Protein AF-0000000084517868 (afdb_homodimer)

Foldseek 3Di:
DQPDLQQAAEEEEEEELAFADDPCPLLLVLLLVLLLVLQLQLLLLLLLQPVVLLRYWYKYWYHALVDIDIDTQPNPDVPVFFFSSVNVRSVCSNVVSPPNPPDPPPDPPVNSPLRCQRVLVVVLVVQVPGHQAYEYEYEDQHADPVSCCVNCLPVPDDHLNAAYEYEYEDQPAPAWDWFDSDSRYIYIYGHSDSVRSNVRSCVRPCCPSPVLDDQKAWAWEADPPDIAIKMWGFPDCPPVSVDDPLPQQQPPDPPPPPDDCPPFPRNNSPNPVLVQVCLRVVGVVDDHWYWYWDDKAAPPPDDCVQWDDIKIWMDFPQVPVPPGPPDRDPNSVVNRVVVVVVCVVRARIKIKIKTACRHDHDRPNVPDRIWIWIWYADPVGIIMITTGHDPVPDDDDDDDDDDPPPDPDPPCPPCPCPVVVVVVVVVVCVVVVVVCPDPVHDPVVVPDPPSSVVSSRPGPCVVPPPPPPPPPVVD/DQPDLQQAAEEEEEEELAAADDPCVLLLVLLLVLLLVLQLQLLLLLLLQPVVLLRYWYKYWYHALPDIDIDTDPSPDCVVQFFSSVVVRSVCSNVVSPDNPPDPPPDDPVVSPLVVQRVLVVVLVVQVPGHQAYEYEYEDQHDDPVSCCVSCLPVPDDHLNAAYEYEYEDQPAPAWDWFDSDSRYIYIYGHSDSVRSNVRSCVRPCCPSPVLDDQKAWAWEADPPDIAIKMWGWPDCPPVSVPPQQPQLQAPDPPPPPDDCPPFPRPRNNNPPLVAPVLRVVRVVDDHWYWYWDDKAAPPPDDCVFWDDIKIWMDFDQVPVPPGPPDRDPNSVVNRVVVVVVCVVRARIKTKIKTACRHDHDRPNVPDRIWIWIWYADPVGIIMITTGHDPVPDDDDDDDDDDPPPDPDPPCPDVPVPVVVVVVVVVVCVVVVVVCPDPVHDPVVVPDPPSSVVSSRPRPCVVPRPPPPPPPVVD

Sequence (950 aa):
MMPTEHDVRHLSVFFDCRRGEGNDMKGYEAFRKVTYEQCSQLLSMASFHGTQLSHLRVSLYLVSHVDIRSYQHPLTALADAAYHPWLSVVERMNSEAVHSPEFPSGTTRSAFVNKMEVVKAAIHNVLRGAPHRHLVLFCSTFVSLTEATHSLADLQAGPLSQQTCCVLPDWAAVRVTAARLHDRLRLYRCPFNPTQLRCALQDVLRPYLLPGLPSARRITLQLGSREVSCRATVLHYADSIRRCCALSDFAPSHVTPSGGYFAGPLVQCCPTECVRHEAVAQGAQAQPCILQLRAVLEADTVDEAMLFGDTWELTWDDDSRGAAADSMTASALDAYTAFHAFRAAFRDDILVFTGDARGIVSSCHLAMRLHHFVAYDCADRTMRLREVVPTELRFVPLMPPPPSGGANGSGGGRTQRDAALQRQFGSLRQQLAAQCRSPEFSLDELLRADVCAVAREVRPDTVRELRLSCSNLLHMMPTEHDVRHLSVFFDCRRGEGNDMKGYEAFRKVTYEQCSQLLSMASFHGTQLSHLRVSLYLVSHVDIRSYQHPLTALADAAYHPWLSVVERMNSEAVHSPEFPSGTTRSAFVNKMEVVKAAIHNVLRGAPHRHLVLFCSTFVSLTEATHSLADLQAGPLSQQTCCVLPDWAAVRVTAARLHDRLRLYRCPFNPTQLRCALQDVLRPYLLPGLPSARRITLQLGSREVSCRATVLHYADSIRRCCALSDFAPSHVTPSGGYFAGPLVQCCPTECVRHEAVAQGAQAQPCILQLRAVLEADTVDEAMLFGDTWELTWDDDSRGAAADSMTASALDAYTAFHAFRAAFRDDILVFTGDARGIVSSCHLAMRLHHFVAYDCADRTMRLREVVPTELRFVPLMPPPPSGGANGSGGGRTQRDAALQRQFGSLRQQLAAQCRSPEFSLDELLRADVCAVAREVRPDTVRELRLSCSNLLH

Structure (mmCIF, N/CA/C/O backbone):
data_AF-0000000084517868-model_v1
#
loop_
_entity.id
_entity.type
_entity.pdbx_description
1 polymer 'Uncharacterized protein'
#
loop_
_atom_site.group_PDB
_atom_site.id
_atom_site.type_symbol
_atom_site.label_atom_id
_atom_site.label_alt_id
_atom_site.label_comp_id
_atom_site.label_asym_id
_atom_site.label_entity_id
_atom_site.label_seq_id
_atom_site.pdbx_PDB_ins_code
_atom_site.Cartn_x
_atom_site.Cartn_y
_atom_site.Cartn_z
_atom_site.occupancy
_atom_site.B_iso_or_equiv
_atom_site.auth_seq_id
_atom_site.auth_comp_id
_atom_site.auth_asym_id
_atom_site.auth_atom_id
_atom_site.pdbx_PDB_model_num
ATOM 1 N N . MET A 1 1 ? 7.078 1.112 35.406 1 29.17 1 MET A N 1
ATOM 2 C CA . MET A 1 1 ? 7.418 2.412 35.969 1 29.17 1 MET A CA 1
ATOM 3 C C . MET A 1 1 ? 6.391 3.467 35.594 1 29.17 1 MET A C 1
ATOM 5 O O . MET A 1 1 ? 5.949 3.51 34.438 1 29.17 1 MET A O 1
ATOM 9 N N . MET A 1 2 ? 5.715 3.92 36.469 1 41.97 2 MET A N 1
ATOM 10 C CA . MET A 1 2 ? 4.914 5.102 36.188 1 41.97 2 MET A CA 1
ATOM 11 C C . MET A 1 2 ? 5.707 6.09 35.312 1 41.97 2 MET A C 1
ATOM 13 O O . MET A 1 2 ? 6.895 6.312 35.562 1 41.97 2 MET A O 1
ATOM 17 N N . PRO A 1 3 ? 5.277 6.273 34.125 1 48.03 3 PRO A N 1
ATOM 18 C CA . PRO A 1 3 ? 6.059 7.309 33.469 1 48.03 3 PRO A CA 1
ATOM 19 C C . PRO A 1 3 ? 6.52 8.414 34.406 1 48.03 3 PRO A C 1
ATOM 21 O O . PRO A 1 3 ? 5.766 8.836 35.281 1 48.03 3 PRO A O 1
ATOM 24 N N . THR A 1 4 ? 7.812 8.562 34.625 1 54.81 4 THR A N 1
ATOM 25 C CA . THR A 1 4 ? 8.297 9.727 35.375 1 54.81 4 THR A CA 1
ATOM 26 C C . THR A 1 4 ? 7.785 11.016 34.719 1 54.81 4 THR A C 1
ATOM 28 O O . THR A 1 4 ? 7.465 11.047 33.531 1 54.81 4 THR A O 1
ATOM 31 N N . GLU A 1 5 ? 7.418 11.93 35.531 1 58.19 5 GLU A N 1
ATOM 32 C CA . GLU A 1 5 ? 6.934 13.25 35.125 1 58.19 5 GLU A CA 1
ATOM 33 C C . GLU A 1 5 ? 7.73 13.805 33.938 1 58.19 5 GLU A C 1
ATOM 35 O O . GLU A 1 5 ? 7.195 14.555 33.125 1 58.19 5 GLU A O 1
ATOM 40 N N . HIS A 1 6 ? 8.984 13.289 33.75 1 59.41 6 HIS A N 1
ATOM 41 C CA . HIS A 1 6 ? 9.867 13.797 32.719 1 59.41 6 HIS A CA 1
ATOM 42 C C . HIS A 1 6 ? 9.516 13.188 31.344 1 59.41 6 HIS A C 1
ATOM 44 O O . HIS A 1 6 ? 9.883 13.734 30.312 1 59.41 6 HIS A O 1
ATOM 50 N N . ASP A 1 7 ? 8.648 12.188 31.422 1 66.75 7 ASP A N 1
ATOM 51 C CA . ASP A 1 7 ? 8.359 11.492 30.156 1 66.75 7 ASP A CA 1
ATOM 52 C C . ASP A 1 7 ? 7.027 11.945 29.578 1 66.75 7 ASP A C 1
ATOM 54 O O . ASP A 1 7 ? 6.684 11.586 28.453 1 66.75 7 ASP A O 1
ATOM 58 N N . VAL A 1 8 ? 6.363 12.898 30.328 1 73.75 8 VAL A N 1
ATOM 59 C CA . VAL A 1 8 ? 5.031 13.312 29.891 1 73.75 8 VAL A CA 1
ATOM 60 C C . VAL A 1 8 ? 5.145 14.453 28.891 1 73.75 8 VAL A C 1
ATOM 62 O O . VAL A 1 8 ? 5.883 15.414 29.109 1 73.75 8 VAL A O 1
ATOM 65 N N . ARG A 1 9 ? 4.527 14.383 27.797 1 81 9 ARG A N 1
ATOM 66 C CA . ARG A 1 9 ? 4.41 15.438 26.797 1 81 9 ARG A CA 1
ATOM 67 C C . ARG A 1 9 ? 3.143 16.266 27.016 1 81 9 ARG A C 1
ATOM 69 O O . ARG A 1 9 ? 2.084 15.711 27.312 1 81 9 ARG A O 1
ATOM 76 N N . HIS A 1 10 ? 3.363 17.578 26.875 1 86.06 10 HIS A N 1
ATOM 77 C CA . HIS A 1 10 ? 2.225 18.469 27.047 1 86.06 10 HIS A CA 1
ATOM 78 C C . HIS A 1 10 ? 1.866 19.172 25.75 1 86.06 10 HIS A C 1
ATOM 80 O O . HIS A 1 10 ? 2.75 19.641 25.031 1 86.06 10 HIS A O 1
ATOM 86 N N . LEU A 1 11 ? 0.623 19.078 25.422 1 89.75 11 LEU A N 1
ATOM 87 C CA . LEU A 1 11 ? 0.089 19.859 24.328 1 89.75 11 LEU A CA 1
ATOM 88 C C . LEU A 1 11 ? -0.946 20.859 24.812 1 89.75 11 LEU A C 1
ATOM 90 O O . LEU A 1 11 ? -1.98 20.484 25.359 1 89.75 11 LEU A O 1
ATOM 94 N N . SER A 1 12 ? -0.617 22.141 24.703 1 91.12 12 SER A N 1
ATOM 95 C CA . SER A 1 12 ? -1.562 23.203 25.031 1 91.12 12 SER A CA 1
ATOM 96 C C . SER A 1 12 ? -2.082 23.891 23.781 1 91.12 12 SER A C 1
ATOM 98 O O . SER A 1 12 ? -1.321 24.547 23.062 1 91.12 12 SER A O 1
ATOM 100 N N . VAL A 1 13 ? -3.396 23.766 23.547 1 92.19 13 VAL A N 1
ATOM 101 C CA . VAL A 1 13 ? -4.012 24.406 22.375 1 92.19 13 VAL A CA 1
ATOM 102 C C . VAL A 1 13 ? -4.723 25.688 22.812 1 92.19 13 VAL A C 1
ATOM 104 O O . VAL A 1 13 ? -5.66 25.641 23.609 1 92.19 13 VAL A O 1
ATOM 107 N N . PHE A 1 14 ? -4.191 26.828 22.375 1 92.75 14 PHE A N 1
ATOM 108 C CA . PHE A 1 14 ? -4.871 28.109 22.531 1 92.75 14 PHE A CA 1
ATOM 109 C C . PHE A 1 14 ? -5.723 28.422 21.297 1 92.75 14 PHE A C 1
ATOM 111 O O . PHE A 1 14 ? -5.195 28.812 20.25 1 92.75 14 PHE A O 1
ATOM 118 N N . PHE A 1 15 ? -7.008 28.266 21.438 1 91.69 15 PHE A N 1
ATOM 119 C CA . PHE A 1 15 ? -7.945 28.531 20.359 1 91.69 15 PHE A CA 1
ATOM 120 C C . PHE A 1 15 ? -8.594 29.906 20.531 1 91.69 15 PHE A C 1
ATOM 122 O O . PHE A 1 15 ? -9.32 30.141 21.5 1 91.69 15 PHE A O 1
ATOM 129 N N . ASP A 1 16 ? -8.344 30.766 19.531 1 89.62 16 ASP A N 1
ATOM 130 C CA . ASP A 1 16 ? -8.891 32.125 19.594 1 89.62 16 ASP A CA 1
ATOM 131 C C . ASP A 1 16 ? -1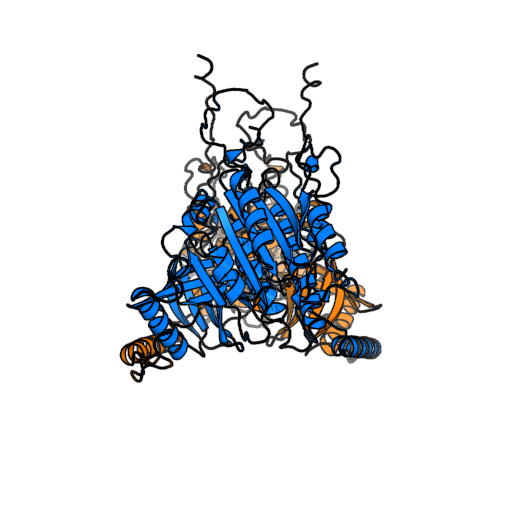0.328 32.156 19.078 1 89.62 16 ASP A C 1
ATOM 133 O O . ASP A 1 16 ? -10.555 32 17.875 1 89.62 16 ASP A O 1
ATOM 137 N N . CYS A 1 17 ? -11.234 32.406 19.938 1 83.75 17 CYS A N 1
ATOM 138 C CA . CYS A 1 17 ? -12.648 32.406 19.578 1 83.75 17 CYS A CA 1
ATOM 139 C C . CYS A 1 17 ? -13.07 33.75 19 1 83.75 17 CYS A C 1
ATOM 141 O O . CYS A 1 17 ? -14.211 33.906 18.578 1 83.75 17 CYS A O 1
ATOM 143 N N . ARG A 1 18 ? -12.188 34.656 19.016 1 81.12 18 ARG A N 1
ATOM 144 C CA . ARG A 1 18 ? -12.516 35.969 18.484 1 81.12 18 ARG A CA 1
ATOM 145 C C . ARG A 1 18 ? -12.5 35.969 16.953 1 81.12 18 ARG A C 1
ATOM 147 O O . ARG A 1 18 ? -11.641 35.344 16.344 1 81.12 18 ARG A O 1
ATOM 154 N N . ARG A 1 19 ? -13.391 36.594 16.422 1 76.75 19 ARG A N 1
ATOM 155 C CA . ARG A 1 19 ? -13.484 36.688 14.969 1 76.75 19 ARG A CA 1
ATOM 156 C C . ARG A 1 19 ? -12.922 38 14.461 1 76.75 19 ARG A C 1
ATOM 158 O O . ARG A 1 19 ? -13.117 39.062 15.078 1 76.75 19 ARG A O 1
ATOM 165 N N . GLY A 1 20 ? -12.016 37.812 13.367 1 63.12 20 GLY A N 1
ATOM 166 C CA . GLY A 1 20 ? -11.547 39.062 12.742 1 63.12 20 GLY A CA 1
ATOM 167 C C . GLY A 1 20 ? -12.664 39.875 12.141 1 63.12 20 GLY A C 1
ATOM 168 O O . GLY A 1 20 ? -13.812 39.438 12.078 1 63.12 20 GLY A O 1
ATOM 169 N N . GLU A 1 21 ? -12.43 41.188 11.812 1 55.38 21 GLU A N 1
ATOM 170 C CA . GLU A 1 21 ? -13.391 42.125 11.219 1 55.38 21 GLU A CA 1
ATOM 171 C C . GLU A 1 21 ? -13.797 41.688 9.812 1 55.38 21 GLU A C 1
ATOM 173 O O . GLU A 1 21 ? -12.984 41.125 9.078 1 55.38 21 GLU A O 1
ATOM 178 N N . GLY A 1 22 ? -15.211 41.719 9.305 1 54.25 22 GLY A N 1
ATOM 179 C CA . GLY A 1 22 ? -15.781 41.562 7.98 1 54.25 22 GLY A CA 1
ATOM 180 C C . GLY A 1 22 ? -16.406 40.219 7.75 1 54.25 22 GLY A C 1
ATOM 181 O O . GLY A 1 22 ? -16.797 39.531 8.703 1 54.25 22 GLY A O 1
ATOM 182 N N . ASN A 1 23 ? -16.625 39.812 6.285 1 52.44 23 ASN A N 1
ATOM 183 C CA . ASN A 1 23 ? -17.219 38.656 5.676 1 52.44 23 ASN A CA 1
ATOM 184 C C . ASN A 1 23 ? -16.531 37.375 6.117 1 52.44 23 ASN A C 1
ATOM 186 O O . ASN A 1 23 ? -16.531 36.375 5.387 1 52.44 23 ASN A O 1
ATOM 190 N N . ASP A 1 24 ? -16.047 37.312 7.395 1 68.5 24 ASP A N 1
ATOM 191 C CA . ASP A 1 24 ? -15.023 36.438 7.949 1 68.5 24 ASP A CA 1
ATOM 192 C C . ASP A 1 24 ? -15.641 35.219 8.594 1 68.5 24 ASP A C 1
ATOM 194 O O . ASP A 1 24 ? -14.938 34.375 9.18 1 68.5 24 ASP A O 1
ATOM 198 N N . MET A 1 25 ? -17.016 35.219 8.32 1 76.62 25 MET A N 1
ATOM 199 C CA . MET A 1 25 ? -17.672 34.125 9.008 1 76.62 25 MET A CA 1
ATOM 200 C C . MET A 1 25 ? -17.312 32.781 8.359 1 76.62 25 MET A C 1
ATOM 202 O O . MET A 1 25 ? -17.062 31.797 9.055 1 76.62 25 MET A O 1
ATOM 206 N N . LYS A 1 26 ? -17.359 32.875 7.047 1 81.06 26 LYS A N 1
ATOM 207 C CA . LYS A 1 26 ? -17.047 31.641 6.336 1 81.06 26 LYS A CA 1
ATOM 208 C C . LYS A 1 26 ? -15.617 31.188 6.621 1 81.06 26 LYS A C 1
ATOM 210 O O . LYS A 1 26 ? -15.367 29.984 6.824 1 81.06 26 LYS A O 1
ATOM 215 N N . GLY A 1 27 ? -14.766 32.188 6.648 1 85.94 27 GLY A N 1
ATOM 216 C CA . GLY A 1 27 ? -13.383 31.859 6.965 1 85.94 27 GLY A CA 1
ATOM 217 C C . GLY A 1 27 ? -13.203 31.328 8.375 1 85.94 27 GLY A C 1
ATOM 218 O O . GLY A 1 27 ? -12.477 30.359 8.594 1 85.94 27 GLY A O 1
ATOM 219 N N . TYR A 1 28 ? -13.898 31.922 9.266 1 86.12 28 TYR A N 1
ATOM 220 C CA . TYR A 1 28 ? -13.797 31.5 10.656 1 86.12 28 TYR A CA 1
ATOM 221 C C . TYR A 1 28 ? -14.383 30.109 10.836 1 86.12 28 TYR A C 1
ATOM 223 O O . TYR A 1 28 ? -13.844 29.297 11.586 1 86.12 28 TYR A O 1
ATOM 231 N N . GLU A 1 29 ? -15.469 29.844 10.195 1 85.62 29 GLU A N 1
ATOM 232 C CA . GLU A 1 29 ? -16.078 28.516 10.281 1 85.62 29 GLU A CA 1
ATOM 233 C C . GLU A 1 29 ? -15.148 27.438 9.75 1 85.62 29 GLU A C 1
ATOM 235 O O . GLU A 1 29 ? -15.016 26.375 10.352 1 85.62 29 GLU A O 1
ATOM 240 N N . ALA A 1 30 ? -14.555 27.75 8.641 1 87.06 30 ALA A N 1
ATOM 241 C CA . ALA A 1 30 ? -13.586 26.812 8.078 1 87.06 30 ALA A CA 1
ATOM 242 C C . ALA A 1 30 ? -12.414 26.594 9.039 1 87.06 30 ALA A C 1
ATOM 244 O O . ALA A 1 30 ? -11.992 25.453 9.258 1 87.06 30 ALA A O 1
ATOM 245 N N . PHE A 1 31 ? -12.039 27.703 9.594 1 90.38 31 PHE A N 1
ATOM 246 C CA . PHE A 1 31 ? -10.938 27.688 10.547 1 90.38 31 PHE A CA 1
ATOM 247 C C . PHE A 1 31 ? -11.281 26.828 11.758 1 90.38 31 PHE A C 1
ATOM 249 O O . PHE A 1 31 ? -10.508 25.953 12.141 1 90.38 31 PHE A O 1
ATOM 256 N N . ARG A 1 32 ? -12.344 27 12.266 1 88.19 32 ARG A N 1
ATOM 257 C CA . ARG A 1 32 ? -12.805 26.266 13.43 1 88.19 32 ARG A CA 1
ATOM 258 C C . ARG A 1 32 ? -12.93 24.781 13.125 1 88.19 32 ARG A C 1
ATOM 260 O O . ARG A 1 32 ? -12.406 23.938 13.859 1 88.19 32 ARG A O 1
ATOM 267 N N . LYS A 1 33 ? -13.578 24.5 12.078 1 87.62 33 LYS A N 1
ATOM 268 C CA . LYS A 1 33 ? -13.844 23.125 11.711 1 87.62 33 LYS A CA 1
ATOM 269 C C . LYS A 1 33 ? -12.555 22.359 11.461 1 87.62 33 LYS A C 1
ATOM 271 O O . LYS A 1 33 ? -12.367 21.25 11.977 1 87.62 33 LYS A O 1
ATOM 276 N N . VAL A 1 34 ? -11.656 22.938 10.742 1 91.56 34 VAL A N 1
ATOM 277 C CA . VAL A 1 34 ? -10.414 22.266 10.375 1 91.56 34 VAL A CA 1
ATOM 278 C C . VAL A 1 34 ? -9.539 22.078 11.609 1 91.56 34 VAL A C 1
ATOM 280 O O . VAL A 1 34 ? -8.914 21.031 11.781 1 91.56 34 VAL A O 1
ATOM 283 N N . THR A 1 35 ? -9.508 23.078 12.477 1 91.75 35 THR A N 1
ATOM 284 C CA . THR A 1 35 ? -8.688 22.969 13.68 1 91.75 35 THR A CA 1
ATOM 285 C C . THR A 1 35 ? -9.172 21.828 14.57 1 91.75 35 THR A C 1
ATOM 287 O O . THR A 1 35 ? -8.367 21 15.016 1 91.75 35 THR A O 1
ATOM 290 N N . TYR A 1 36 ? -10.414 21.828 14.734 1 88 36 TYR A N 1
ATOM 291 C CA . TYR A 1 36 ? -11.008 20.766 15.531 1 88 36 TYR A CA 1
ATOM 292 C C . TYR A 1 36 ? -10.719 19.406 14.914 1 88 36 TYR A C 1
ATOM 294 O O . TYR A 1 36 ? -10.289 18.484 15.609 1 88 36 TYR A O 1
ATOM 302 N N . GLU A 1 37 ? -10.953 19.25 13.719 1 87.94 37 GLU A N 1
ATOM 303 C CA . GLU A 1 37 ? -10.797 17.969 13.023 1 87.94 37 GLU A CA 1
ATOM 304 C C . GLU A 1 37 ? -9.352 17.484 13.086 1 87.94 37 GLU A C 1
ATOM 306 O O . GLU A 1 37 ? -9.102 16.312 13.359 1 87.94 37 GLU A O 1
ATOM 311 N N . GLN A 1 38 ? -8.461 18.391 12.844 1 91.19 38 GLN A N 1
ATOM 312 C CA . GLN A 1 38 ? -7.055 18 12.797 1 91.19 38 GLN A CA 1
ATOM 313 C C . GLN A 1 38 ? -6.535 17.656 14.188 1 91.19 38 GLN A C 1
ATOM 315 O O . GLN A 1 38 ? -5.773 16.703 14.352 1 91.19 38 GLN A O 1
ATOM 320 N N . CYS A 1 39 ? -6.879 18.375 15.18 1 89.75 39 CYS A N 1
ATOM 321 C CA . CYS A 1 39 ? -6.508 18.031 16.547 1 89.75 39 CYS A CA 1
ATOM 322 C C . CYS A 1 39 ? -7.074 16.672 16.938 1 89.75 39 CYS A C 1
ATOM 324 O O . CYS A 1 39 ? -6.352 15.82 17.453 1 89.75 39 CYS A O 1
ATOM 326 N N . SER A 1 40 ? -8.32 16.516 16.609 1 84.75 40 SER A N 1
ATOM 327 C CA . SER A 1 40 ? -8.992 15.266 16.953 1 84.75 40 SER A CA 1
ATOM 328 C C . SER A 1 40 ? -8.375 14.078 16.234 1 84.75 40 SER A C 1
ATOM 330 O O . SER A 1 40 ? -8.102 13.039 16.844 1 84.75 40 SER A O 1
ATOM 332 N N . GLN A 1 41 ? -8.164 14.273 15.016 1 85.56 41 GLN A N 1
ATOM 333 C CA . GLN A 1 41 ? -7.633 13.195 14.18 1 85.56 41 GLN A CA 1
ATOM 334 C C . GLN A 1 41 ? -6.223 12.812 14.617 1 85.56 41 GLN A C 1
ATOM 336 O O . GLN A 1 41 ? -5.922 11.625 14.789 1 85.56 41 GLN A O 1
ATOM 341 N N . LEU A 1 42 ? -5.379 13.719 14.781 1 87.69 42 LEU A N 1
ATOM 342 C CA . LEU A 1 42 ? -3.982 13.438 15.086 1 87.69 42 LEU A CA 1
ATOM 343 C C . LEU A 1 42 ? -3.84 12.914 16.516 1 87.69 42 LEU A C 1
ATOM 345 O O . LEU A 1 42 ? -2.979 12.07 16.781 1 87.69 42 LEU A O 1
ATOM 349 N N . LEU A 1 43 ? -4.645 13.352 17.359 1 84 43 LEU A N 1
ATOM 350 C CA . LEU A 1 43 ? -4.652 12.797 18.703 1 84 43 LEU A CA 1
ATOM 351 C C . LEU A 1 43 ? -5.168 11.359 18.688 1 84 43 LEU A C 1
ATOM 353 O O . LEU A 1 43 ? -4.668 10.516 19.438 1 84 43 LEU A O 1
ATOM 357 N N . SER A 1 44 ? -6.164 11.141 17.906 1 79.62 44 SER A N 1
ATOM 358 C CA . SER A 1 44 ? -6.652 9.773 17.75 1 79.62 44 SER A CA 1
ATOM 359 C C . SER A 1 44 ? -5.562 8.852 17.203 1 79.62 44 SER A C 1
ATOM 361 O O . SER A 1 44 ? -5.363 7.746 17.703 1 79.62 44 SER A O 1
ATOM 363 N N . MET A 1 45 ? -4.902 9.344 16.203 1 79.12 45 MET A N 1
ATOM 364 C CA . MET A 1 45 ? -3.812 8.57 15.617 1 79.12 45 MET A CA 1
ATOM 365 C C . MET A 1 45 ? -2.715 8.312 16.641 1 79.12 45 MET A C 1
ATOM 367 O O . MET A 1 45 ? -2.137 7.223 16.672 1 79.12 45 MET A O 1
ATOM 371 N N . ALA A 1 46 ? -2.438 9.281 17.422 1 77.5 46 ALA A N 1
ATOM 372 C CA . ALA A 1 46 ? -1.438 9.133 18.469 1 77.5 46 ALA A CA 1
ATOM 373 C C . ALA A 1 46 ? -1.834 8.023 19.453 1 77.5 46 ALA A C 1
ATOM 375 O O . ALA A 1 46 ? -0.976 7.293 19.938 1 77.5 46 ALA A O 1
ATOM 376 N N . SER A 1 47 ? -3.02 7.852 19.641 1 70.81 47 SER A N 1
ATOM 377 C CA . SER A 1 47 ? -3.523 6.824 20.547 1 70.81 47 SER A CA 1
ATOM 378 C C . SER A 1 47 ? -3.312 5.426 19.969 1 70.81 47 SER A C 1
ATOM 380 O O . SER A 1 47 ? -3.121 4.465 20.703 1 70.81 47 SER A O 1
ATOM 382 N N . PHE A 1 48 ? -3.355 5.402 18.703 1 65.62 48 PHE A N 1
ATOM 383 C CA . PHE A 1 48 ? -3.186 4.113 18.031 1 65.62 48 PHE A CA 1
ATOM 384 C C . PHE A 1 48 ? -1.719 3.705 18.016 1 65.62 48 PHE A C 1
ATOM 386 O O . PHE A 1 48 ? -1.401 2.514 17.984 1 65.62 48 PHE A O 1
ATOM 393 N N . HIS A 1 49 ? -0.851 4.559 17.922 1 61.56 49 HIS A N 1
ATOM 394 C CA . HIS A 1 49 ? 0.557 4.25 17.703 1 61.56 49 HIS A CA 1
ATOM 395 C C . HIS A 1 49 ? 1.323 4.203 19.016 1 61.56 49 HIS A C 1
ATOM 397 O O . HIS A 1 49 ? 2.557 4.16 19.016 1 61.56 49 HIS A O 1
ATOM 403 N N . GLY A 1 50 ? 0.662 3.832 19.969 1 53.56 50 GLY A N 1
ATOM 404 C CA . GLY A 1 50 ? 1.307 3.568 21.25 1 53.56 50 GLY A CA 1
ATOM 405 C C . GLY A 1 50 ? 1.951 4.801 21.859 1 53.56 50 GLY A C 1
ATOM 406 O O . GLY A 1 50 ? 2.787 4.688 22.766 1 53.56 50 GLY A O 1
ATOM 407 N N . THR A 1 51 ? 1.967 5.953 21.141 1 49.62 51 THR A N 1
ATOM 408 C CA . THR A 1 51 ? 2.385 7.074 21.984 1 49.62 51 THR A CA 1
ATOM 409 C C . THR A 1 51 ? 1.702 7.023 23.344 1 49.62 51 THR A C 1
ATOM 411 O O . THR A 1 51 ? 0.48 6.887 23.422 1 49.62 51 THR A O 1
ATOM 414 N N . GLN A 1 52 ? 2.344 6.23 24.172 1 48.97 52 GLN A N 1
ATOM 415 C CA . GLN A 1 52 ? 1.75 6.094 25.5 1 48.97 52 GLN A CA 1
ATOM 416 C C . GLN A 1 52 ? 0.956 7.34 25.875 1 48.97 52 GLN A C 1
ATOM 418 O O . GLN A 1 52 ? 1.532 8.344 26.297 1 48.97 52 GLN A O 1
ATOM 423 N N . LEU A 1 53 ? -0.233 7.422 25.281 1 54.28 53 LEU A N 1
ATOM 424 C CA . LEU A 1 53 ? -1.149 8.516 25.578 1 54.28 53 LEU A CA 1
ATOM 425 C C . LEU A 1 53 ? -1.187 8.797 27.078 1 54.28 53 LEU A C 1
ATOM 427 O O . LEU A 1 53 ? -1.567 9.891 27.5 1 54.28 53 LEU A O 1
ATOM 431 N N . SER A 1 54 ? -0.743 7.66 27.766 1 56.5 54 SER A N 1
ATOM 432 C CA . SER A 1 54 ? -0.661 7.91 29.203 1 56.5 54 SER A CA 1
ATOM 433 C C . SER A 1 54 ? 0.383 8.977 29.516 1 56.5 54 SER A C 1
ATOM 435 O O . SER A 1 54 ? 0.339 9.594 30.578 1 56.5 54 SER A O 1
ATOM 437 N N . HIS A 1 55 ? 1.135 9.336 28.359 1 68 55 HIS A N 1
ATOM 438 C CA . HIS A 1 55 ? 2.182 10.32 28.625 1 68 55 HIS A CA 1
ATOM 439 C C . HIS A 1 55 ? 1.919 11.617 27.875 1 68 55 HIS A C 1
ATOM 441 O O . HIS A 1 55 ? 2.828 12.43 27.688 1 68 55 HIS A O 1
ATOM 447 N N . LEU A 1 56 ? 0.597 11.75 27.344 1 77.75 56 LEU A N 1
ATOM 448 C CA . LEU A 1 56 ? 0.261 12.984 26.656 1 77.75 56 LEU A CA 1
ATOM 449 C C . LEU A 1 56 ? -0.848 13.734 27.391 1 77.75 56 LEU A C 1
ATOM 451 O O . LEU A 1 56 ? -1.922 13.18 27.641 1 77.75 56 LEU A O 1
ATOM 455 N N . ARG A 1 57 ? -0.517 14.883 27.859 1 79.62 57 ARG A N 1
ATOM 456 C CA . ARG A 1 57 ? -1.503 15.773 28.469 1 79.62 57 ARG A CA 1
ATOM 457 C C . ARG A 1 57 ? -1.922 16.875 27.5 1 79.62 57 ARG A C 1
ATOM 459 O O . ARG A 1 57 ? -1.072 17.547 26.906 1 79.62 57 ARG A O 1
ATOM 466 N N . VAL A 1 58 ? -3.225 16.875 27.312 1 85.31 58 VAL A N 1
ATOM 467 C CA . VAL A 1 58 ? -3.75 17.875 26.375 1 85.31 58 VAL A CA 1
ATOM 468 C C . VAL A 1 58 ? -4.598 18.891 27.141 1 85.31 58 VAL A C 1
ATOM 470 O O . VAL A 1 58 ? -5.453 18.516 27.938 1 85.31 58 VAL A O 1
ATOM 473 N N . SER A 1 59 ? -4.266 20.156 26.969 1 85.75 59 SER A N 1
ATOM 474 C CA . SER A 1 59 ? -5.051 21.25 27.531 1 85.75 59 SER A CA 1
ATOM 475 C C . SER A 1 59 ? -5.578 22.172 26.438 1 85.75 59 SER A C 1
ATOM 477 O O . SER A 1 59 ? -4.926 22.359 25.422 1 85.75 59 SER A O 1
ATOM 479 N N . LEU A 1 60 ? -6.762 22.625 26.719 1 89.56 60 LEU A N 1
ATOM 480 C CA . LEU A 1 60 ? -7.391 23.562 25.812 1 89.56 60 LEU A CA 1
ATOM 481 C C . LEU A 1 60 ? -7.633 24.906 26.484 1 89.56 60 LEU A C 1
ATOM 483 O O . LEU A 1 60 ? -8.109 24.953 27.625 1 89.56 60 LEU A O 1
ATOM 487 N N . TYR A 1 61 ? -7.168 25.938 25.828 1 88.62 61 TYR A N 1
ATOM 488 C CA . TYR A 1 61 ? -7.41 27.312 26.281 1 88.62 61 TYR A CA 1
ATOM 489 C C . TYR A 1 61 ? -8.25 28.078 25.266 1 88.62 61 TYR A C 1
ATOM 491 O O . TYR A 1 61 ? -7.82 28.281 24.125 1 88.62 61 TYR A O 1
ATOM 499 N N . LEU A 1 62 ? -9.422 28.484 25.656 1 87.44 62 LEU A N 1
ATOM 500 C CA . LEU A 1 62 ? -10.297 29.266 24.797 1 87.44 62 LEU A CA 1
ATOM 501 C C . LEU A 1 62 ? -10.109 30.75 25.047 1 87.44 62 LEU A C 1
ATOM 503 O O . LEU A 1 62 ? -10.297 31.234 26.156 1 87.44 62 LEU A O 1
ATOM 507 N N . VAL A 1 63 ? -9.727 31.422 23.984 1 87.62 63 VAL A N 1
ATOM 508 C CA . VAL A 1 63 ? -9.453 32.844 24.078 1 87.62 63 VAL A CA 1
ATOM 509 C C . VAL A 1 63 ? -10.688 33.656 23.656 1 87.62 63 VAL A C 1
ATOM 511 O O . VAL A 1 63 ? -11.164 33.5 22.531 1 87.62 63 VAL A O 1
ATOM 514 N N . SER A 1 64 ? -11.195 34.406 24.531 1 81.31 64 SER A N 1
ATOM 515 C CA . SER A 1 64 ? -12.297 35.312 24.25 1 81.31 64 SER A CA 1
ATOM 516 C C . SER A 1 64 ? -11.875 36.781 24.453 1 81.31 64 SER A C 1
ATOM 518 O O . SER A 1 64 ? -10.711 37.062 24.734 1 81.31 64 SER A O 1
ATOM 520 N N . HIS A 1 65 ? -12.789 37.688 24.234 1 76.5 65 HIS A N 1
ATOM 521 C CA . HIS A 1 65 ? -12.484 39.125 24.359 1 76.5 65 HIS A CA 1
ATOM 522 C C . HIS A 1 65 ? -12.258 39.5 25.812 1 76.5 65 HIS A C 1
ATOM 524 O O . HIS A 1 65 ? -11.555 40.469 26.109 1 76.5 65 HIS A O 1
ATOM 530 N N . VAL A 1 66 ? -12.844 38.625 26.703 1 71.75 66 VAL A N 1
ATOM 531 C CA . VAL A 1 66 ? -12.891 39.031 28.094 1 71.75 66 VAL A CA 1
ATOM 532 C C . VAL A 1 66 ? -11.93 38.188 28.922 1 71.75 66 VAL A C 1
ATOM 534 O O . VAL A 1 66 ? -11.484 38.625 30 1 71.75 66 VAL A O 1
ATOM 537 N N . ASP A 1 67 ? -11.703 37.031 28.531 1 79.38 67 ASP A N 1
ATOM 538 C CA . ASP A 1 67 ? -10.883 36.156 29.359 1 79.38 67 ASP A CA 1
ATOM 539 C C . ASP A 1 67 ? -10.367 34.938 28.562 1 79.38 67 ASP A C 1
ATOM 541 O O . ASP A 1 67 ? -10.648 34.812 27.375 1 79.38 67 ASP A O 1
ATOM 545 N N . ILE A 1 68 ? -9.5 34.25 29.141 1 86.44 68 ILE A N 1
ATOM 546 C CA . ILE A 1 68 ? -9.016 32.969 28.656 1 86.44 68 ILE A CA 1
ATOM 547 C C . ILE A 1 68 ? -9.477 31.859 29.594 1 86.44 68 ILE A C 1
ATOM 549 O O . ILE A 1 68 ? -9.172 31.875 30.797 1 86.44 68 ILE A O 1
ATOM 553 N N . ARG A 1 69 ? -10.289 30.906 29.078 1 83.94 69 ARG A N 1
ATOM 554 C CA . ARG A 1 69 ? -10.781 29.766 29.859 1 83.94 69 ARG A CA 1
ATOM 555 C C . ARG A 1 69 ? -9.984 28.516 29.562 1 83.94 69 ARG A C 1
ATOM 557 O O . ARG A 1 69 ? -9.695 28.203 28.406 1 83.94 69 ARG A O 1
ATOM 564 N N . SER A 1 70 ? -9.555 27.906 30.562 1 86.06 70 SER A N 1
ATOM 565 C CA . SER A 1 70 ? -8.742 26.703 30.406 1 86.06 70 SER A CA 1
ATOM 566 C C . SER A 1 70 ? -9.57 25.438 30.656 1 86.06 70 SER A C 1
ATOM 568 O O . SER A 1 70 ? -10.406 25.406 31.562 1 86.06 70 SER A O 1
ATOM 570 N N . TYR A 1 71 ? -9.383 24.531 29.719 1 78.31 71 TYR A N 1
ATOM 571 C CA . TYR A 1 71 ? -9.961 23.203 29.859 1 78.31 71 TYR A CA 1
ATOM 572 C C . TYR A 1 71 ? -8.883 22.125 29.844 1 78.31 71 TYR A C 1
ATOM 574 O O . TYR A 1 71 ? -8 22.125 28.984 1 78.31 71 TYR A O 1
ATOM 582 N N . GLN A 1 72 ? -8.602 21.5 30.984 1 69.88 72 GLN A N 1
ATOM 583 C CA . GLN A 1 72 ? -7.555 20.484 31.078 1 69.88 72 GLN A CA 1
ATOM 584 C C . GLN A 1 72 ? -8.156 19.094 31.25 1 69.88 72 GLN A C 1
ATOM 586 O O . GLN A 1 72 ? -9.305 18.953 31.688 1 69.88 72 GLN A O 1
ATOM 591 N N . HIS A 1 73 ? -7.359 18.094 30.531 1 59.84 73 HIS A N 1
ATOM 592 C CA . HIS A 1 73 ? -7.684 16.719 30.875 1 59.84 73 HIS A CA 1
ATOM 593 C C . HIS A 1 73 ? -7.395 16.422 32.344 1 59.84 73 HIS A C 1
ATOM 595 O O . HIS A 1 73 ? -6.324 16.781 32.844 1 59.84 73 HIS A O 1
ATOM 601 N N . PRO A 1 74 ? -8.406 16.047 33.312 1 45.53 74 PRO A N 1
ATOM 602 C CA . PRO A 1 74 ? -7.957 15.586 34.625 1 45.53 74 PRO A CA 1
ATOM 603 C C . PRO A 1 74 ? -6.988 14.414 34.562 1 45.53 74 PRO A C 1
ATOM 605 O O . PRO A 1 74 ? -7.18 13.508 33.719 1 45.53 74 PRO A O 1
ATOM 608 N N . LEU A 1 75 ? -5.684 14.664 34.844 1 39.84 75 LEU A N 1
ATOM 609 C CA . LEU A 1 75 ? -4.742 13.555 34.969 1 39.84 75 LEU A CA 1
ATOM 610 C C . LEU A 1 75 ? -5.383 12.375 35.688 1 39.84 75 LEU A C 1
ATOM 612 O O . LEU A 1 75 ? -4.727 11.352 35.906 1 39.84 75 LEU A O 1
ATOM 616 N N . THR A 1 76 ? -6.258 12.609 36.688 1 36.5 76 THR A N 1
ATOM 617 C CA . THR A 1 76 ? -6.66 11.469 37.531 1 36.5 76 THR A CA 1
ATOM 618 C C . THR A 1 76 ? -6.91 10.242 36.656 1 36.5 76 THR A C 1
ATOM 620 O O . THR A 1 76 ? -7.25 10.367 35.469 1 36.5 76 THR A O 1
ATOM 623 N N . ALA A 1 77 ? -6.609 9.086 37.469 1 34.12 77 ALA A N 1
ATOM 624 C CA . ALA A 1 77 ? -6.789 7.684 37.125 1 34.12 77 ALA A CA 1
ATOM 625 C C . ALA A 1 77 ? -7.984 7.508 36.188 1 34.12 77 ALA A C 1
ATOM 627 O O . ALA A 1 77 ? -9.078 8.008 36.469 1 34.12 77 ALA A O 1
ATOM 628 N N . LEU A 1 78 ? -7.707 7.48 34.938 1 39.03 78 LEU A N 1
ATOM 629 C CA . LEU A 1 78 ? -8.664 7.02 33.938 1 39.03 78 LEU A CA 1
ATOM 630 C C . LEU A 1 78 ? -9.703 6.102 34.562 1 39.03 78 LEU A C 1
ATOM 632 O O . LEU A 1 78 ? -9.57 4.879 34.531 1 39.03 78 LEU A O 1
ATOM 636 N N . ALA A 1 79 ? -9.953 6.285 35.688 1 33.22 79 ALA A N 1
ATOM 637 C CA . ALA A 1 79 ? -10.891 5.285 36.219 1 33.22 79 ALA A CA 1
ATOM 638 C C . ALA A 1 79 ? -12.031 5.051 35.219 1 33.22 79 ALA A C 1
ATOM 640 O O . ALA A 1 79 ? -12.484 3.918 35.062 1 33.22 79 ALA A O 1
ATOM 641 N N . ASP A 1 80 ? -12.859 6.066 35 1 37.94 80 ASP A N 1
ATOM 642 C CA . ASP A 1 80 ? -14.016 5.789 34.156 1 37.94 80 ASP A CA 1
ATOM 643 C C . ASP A 1 80 ? -13.625 5.77 32.688 1 37.94 80 ASP A C 1
ATOM 645 O O . ASP A 1 80 ? -13.125 6.766 32.156 1 37.94 80 ASP A O 1
ATOM 649 N N . ALA A 1 81 ? -13.102 4.668 32.031 1 38.47 81 ALA A N 1
ATOM 650 C CA . ALA A 1 81 ? -12.477 3.889 30.969 1 38.47 81 ALA A CA 1
ATOM 651 C C . ALA A 1 81 ? -12.922 4.379 29.594 1 38.47 81 ALA A C 1
ATOM 653 O O . ALA A 1 81 ? -12.469 3.869 28.562 1 38.47 81 ALA A O 1
ATOM 654 N N . ALA A 1 82 ? -14.016 5.09 29.422 1 42.94 82 ALA A N 1
ATOM 655 C CA . ALA A 1 82 ? -14.727 5.023 28.141 1 42.94 82 ALA A CA 1
ATOM 656 C C . ALA A 1 82 ? -14.008 5.82 27.062 1 42.94 82 ALA A C 1
ATOM 658 O O . ALA A 1 82 ? -14.008 5.434 25.891 1 42.94 82 ALA A O 1
ATOM 659 N N . TYR A 1 83 ? -13.703 7.188 27.312 1 50.47 83 TYR A N 1
ATOM 660 C CA . TYR A 1 83 ? -13.219 8 26.203 1 50.47 83 TYR A CA 1
ATOM 661 C C . TYR A 1 83 ? -11.805 8.508 26.469 1 50.47 83 TYR A C 1
ATOM 663 O O . TYR A 1 83 ? -11.414 8.688 27.625 1 50.47 83 TYR A O 1
ATOM 671 N N . HIS A 1 84 ? -10.875 8.453 25.484 1 57.28 84 HIS A N 1
ATOM 672 C CA . HIS A 1 84 ? -9.57 9.094 25.609 1 57.28 84 HIS A CA 1
ATOM 673 C C . HIS A 1 84 ? -9.719 10.547 26.047 1 57.28 84 HIS A C 1
ATOM 675 O O . HIS A 1 84 ? -10.5 11.297 25.469 1 57.28 84 HIS A O 1
ATOM 681 N N . PRO A 1 85 ? -9.352 10.961 27.25 1 62.88 85 PRO A N 1
ATOM 682 C CA . PRO A 1 85 ? -9.578 12.273 27.875 1 62.88 85 PRO A CA 1
ATOM 683 C C . PRO A 1 85 ? -9.328 13.43 26.922 1 62.88 85 PRO A C 1
ATOM 685 O O . PRO A 1 85 ? -10.008 14.461 27 1 62.88 85 PRO A O 1
ATOM 688 N N . TRP A 1 86 ? -8.547 13.203 25.969 1 71.44 86 TRP A N 1
ATOM 689 C CA . TRP A 1 86 ? -8.25 14.32 25.078 1 71.44 86 TRP A CA 1
ATOM 690 C C . TRP A 1 86 ? -9.438 14.625 24.172 1 71.44 86 TRP A C 1
ATOM 692 O O . TRP A 1 86 ? -9.594 15.758 23.703 1 71.44 86 TRP A O 1
ATOM 702 N N . LEU A 1 87 ? -10.312 13.68 24.031 1 69.81 87 LEU A N 1
ATOM 703 C CA . LEU A 1 87 ? -11.453 13.867 23.141 1 69.81 87 LEU A CA 1
ATOM 704 C C . LEU A 1 87 ? -12.438 14.883 23.719 1 69.81 87 LEU A C 1
ATOM 706 O O . LEU A 1 87 ? -13 15.695 22.984 1 69.81 87 LEU A O 1
ATOM 710 N N . SER A 1 88 ? -12.578 14.75 24.984 1 69.06 88 SER A N 1
ATOM 711 C CA . SER A 1 88 ? -13.484 15.695 25.625 1 69.06 88 SER A CA 1
ATOM 712 C C . SER A 1 88 ? -12.961 17.125 25.516 1 69.06 88 SER A C 1
ATOM 714 O O . SER A 1 88 ? -13.734 18.062 25.328 1 69.06 88 SER A O 1
ATOM 716 N N . VAL A 1 89 ? -11.695 17.219 25.609 1 73.56 89 VAL A N 1
ATOM 717 C CA . VAL A 1 89 ? -11.07 18.531 25.531 1 73.56 89 VAL A CA 1
ATOM 718 C C . VAL A 1 89 ? -11.258 19.109 24.125 1 73.56 89 VAL A C 1
ATOM 720 O O . VAL A 1 89 ? -11.664 20.25 23.969 1 73.56 89 VAL A O 1
ATOM 723 N N . VAL A 1 90 ? -11.148 18.25 23.172 1 74.88 90 VAL A N 1
ATOM 724 C CA . VAL A 1 90 ? -11.234 18.734 21.797 1 74.88 90 VAL A CA 1
ATOM 725 C C . VAL A 1 90 ? -12.688 18.984 21.422 1 74.88 90 VAL A C 1
ATOM 727 O O . VAL A 1 90 ? -12.992 19.922 20.688 1 74.88 90 VAL A O 1
ATOM 730 N N . GLU A 1 91 ? -13.555 18.25 21.984 1 75.38 91 GLU A N 1
ATOM 731 C CA . GLU A 1 91 ? -14.977 18.469 21.719 1 75.38 91 GLU A CA 1
ATOM 732 C C . GLU A 1 91 ? -15.445 19.812 22.281 1 75.38 91 GLU A C 1
ATOM 734 O O . GLU A 1 91 ? -16.297 20.469 21.688 1 75.38 91 GLU A O 1
ATOM 739 N N . ARG A 1 92 ? -14.852 20.156 23.312 1 76.56 92 ARG A N 1
ATOM 740 C CA . ARG A 1 92 ? -15.148 21.469 23.859 1 76.56 92 ARG A CA 1
ATOM 741 C C . ARG A 1 92 ? -14.758 22.578 22.891 1 76.56 92 ARG A C 1
ATOM 743 O O . ARG A 1 92 ? -15.445 23.594 22.781 1 76.56 92 ARG A O 1
ATOM 750 N N . MET A 1 93 ? -13.68 22.312 22.219 1 78.12 93 MET A N 1
ATOM 751 C CA . MET A 1 93 ? -13.258 23.25 21.188 1 78.12 93 MET A CA 1
ATOM 752 C C . MET A 1 93 ? -14.336 23.438 20.125 1 78.12 93 MET A C 1
ATOM 754 O O . MET A 1 93 ? -14.672 24.562 19.766 1 78.12 93 MET A O 1
ATOM 758 N N . ASN A 1 94 ? -14.898 22.406 19.719 1 76.56 94 ASN A N 1
ATOM 759 C CA . ASN A 1 94 ? -15.93 22.453 18.688 1 76.56 94 ASN A CA 1
ATOM 760 C C . ASN A 1 94 ? -17.172 23.172 19.188 1 76.56 94 ASN A C 1
ATOM 762 O O . ASN A 1 94 ? -17.781 23.953 18.453 1 76.56 94 ASN A O 1
ATOM 766 N N . SER A 1 95 ? -17.516 22.938 20.328 1 74.88 95 SER A N 1
ATOM 767 C CA . SER A 1 95 ? -18.75 23.484 20.891 1 74.88 95 SER A CA 1
ATOM 768 C C . SER A 1 95 ? -18.609 24.969 21.203 1 74.88 95 SER A C 1
ATOM 770 O O . SER A 1 95 ? -19.5 25.766 20.922 1 74.88 95 SER A O 1
ATOM 772 N N . GLU A 1 96 ? -17.578 25.266 21.891 1 65.81 96 GLU A N 1
ATOM 773 C CA . GLU A 1 96 ? -17.422 26.625 22.406 1 65.81 96 GLU A CA 1
ATOM 774 C C . GLU A 1 96 ? -16.906 27.578 21.328 1 65.81 96 GLU A C 1
ATOM 776 O O . GLU A 1 96 ? -17.094 28.797 21.406 1 65.81 96 GLU A O 1
ATOM 781 N N . ALA A 1 97 ? -16.172 26.938 20.422 1 62.22 97 ALA A N 1
ATOM 782 C CA . ALA A 1 97 ? -15.578 27.781 19.391 1 62.22 97 ALA A CA 1
ATOM 783 C C . ALA A 1 97 ? -16.656 28.375 18.469 1 62.22 97 ALA A C 1
ATOM 785 O O . ALA A 1 97 ? -16.406 29.328 17.734 1 62.22 97 ALA A O 1
ATOM 786 N N . VAL A 1 98 ? -17.828 27.797 18.344 1 58.41 98 VAL A N 1
ATOM 787 C CA . VAL A 1 98 ? -18.953 28.266 17.531 1 58.41 98 VAL A CA 1
ATOM 788 C C . VAL A 1 98 ? -19.453 29.609 18.062 1 58.41 98 VAL A C 1
ATOM 790 O O . VAL A 1 98 ? -19.906 30.453 17.297 1 58.41 98 VAL A O 1
ATOM 793 N N . HIS A 1 99 ? -19.422 29.797 19.328 1 55.84 99 HIS A N 1
ATOM 794 C CA . HIS A 1 99 ? -20.094 30.953 19.891 1 55.84 99 HIS A CA 1
ATOM 795 C C . HIS A 1 99 ? -19.219 32.188 19.812 1 55.84 99 HIS A C 1
ATOM 797 O O . HIS A 1 99 ? -18.141 32.219 20.422 1 55.84 99 HIS A O 1
ATOM 803 N N . SER A 1 100 ? -19.281 32.719 18.594 1 54.38 100 SER A N 1
ATOM 804 C CA . SER A 1 100 ? -18.594 34 18.562 1 54.38 100 SER A CA 1
ATOM 805 C C . SER A 1 100 ? -18.906 34.812 19.812 1 54.38 100 SER A C 1
ATOM 807 O O . SER A 1 100 ? -20.062 34.938 20.203 1 54.38 100 SER A O 1
ATOM 809 N N . PRO A 1 101 ? -17.938 35.062 20.547 1 49.22 101 PRO A N 1
ATOM 810 C CA . PRO A 1 101 ? -18.328 35.938 21.641 1 49.22 101 PRO A CA 1
ATOM 811 C C . PRO A 1 101 ? -19.062 37.188 21.172 1 49.22 101 PRO A C 1
ATOM 813 O O . PRO A 1 101 ? -18.578 37.906 20.297 1 49.22 101 PRO A O 1
ATOM 816 N N . GLU A 1 102 ? -20.312 37.094 21.125 1 47.31 102 GLU A N 1
ATOM 817 C CA . GLU A 1 102 ? -21.094 38.312 20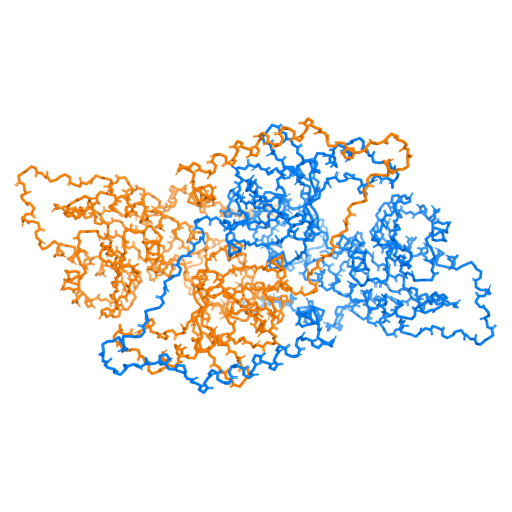.875 1 47.31 102 GLU A CA 1
ATOM 818 C C . GLU A 1 102 ? -20.469 39.531 21.594 1 47.31 102 GLU A C 1
ATOM 820 O O . GLU A 1 102 ? -20.016 39.406 22.734 1 47.31 102 GLU A O 1
ATOM 825 N N . PHE A 1 103 ? -19.906 40.375 20.766 1 46.81 103 PHE A N 1
ATOM 826 C CA . PHE A 1 103 ? -19.562 41.688 21.359 1 46.81 103 PHE A CA 1
ATOM 827 C C . PHE A 1 103 ? -20.688 42.188 22.266 1 46.81 103 PHE A C 1
ATOM 829 O O . PHE A 1 103 ? -21.859 42.125 21.875 1 46.81 103 PHE A O 1
ATOM 836 N N . PRO A 1 104 ? -20.438 42.188 23.422 1 44.03 104 PRO A N 1
ATOM 837 C CA . PRO A 1 104 ? -21.5 42.969 24.031 1 44.03 104 PRO A CA 1
ATOM 838 C C . PRO A 1 104 ? -21.75 44.281 23.281 1 44.03 104 PRO A C 1
ATOM 840 O O . PRO A 1 104 ? -20.812 44.844 22.688 1 44.03 104 PRO A O 1
ATOM 843 N N . SER A 1 105 ? -22.891 44.656 22.859 1 45.34 105 SER A N 1
ATOM 844 C CA . SER A 1 105 ? -23.312 45.844 22.125 1 45.34 105 SER A CA 1
ATOM 845 C C . SER A 1 105 ? -22.375 47.031 22.359 1 45.34 105 SER A C 1
ATOM 847 O O . SER A 1 105 ? -22.141 47.812 21.469 1 45.34 105 SER A O 1
ATOM 849 N N . GLY A 1 106 ? -21.938 47.344 23.547 1 44.53 106 GLY A N 1
ATOM 850 C CA . GLY A 1 106 ? -21.188 48.531 23.891 1 44.53 106 GLY A CA 1
ATOM 851 C C . GLY A 1 106 ? -19.688 48.406 23.719 1 44.53 106 GLY A C 1
ATOM 852 O O . GLY A 1 106 ? -18.938 49.344 23.922 1 44.53 106 GLY A O 1
ATOM 853 N N . THR A 1 107 ? -19.156 47.406 23.656 1 43.47 107 THR A N 1
ATOM 854 C CA . THR A 1 107 ? -17.703 47.312 23.656 1 43.47 107 THR A CA 1
ATOM 855 C C . THR A 1 107 ? -17.156 47.344 22.234 1 43.47 107 THR A C 1
ATOM 857 O O . THR A 1 107 ? -17.5 46.5 21.422 1 43.47 107 THR A O 1
ATOM 860 N N . THR A 1 108 ? -16.859 48.562 21.781 1 42.66 108 THR A N 1
ATOM 861 C CA . THR A 1 108 ? -16.281 48.844 20.469 1 42.66 108 THR A CA 1
ATOM 862 C C . THR A 1 108 ? -15.039 47.969 20.25 1 42.66 108 THR A C 1
ATOM 864 O O . THR A 1 108 ? -14.32 47.656 21.188 1 42.66 108 THR A O 1
ATOM 867 N N . ARG A 1 109 ? -14.969 47.312 19.109 1 46.69 109 ARG A N 1
ATOM 868 C CA . ARG A 1 109 ? -13.805 46.625 18.578 1 46.69 109 ARG A CA 1
ATOM 869 C C . ARG A 1 109 ? -12.508 47.312 19 1 46.69 109 ARG A C 1
ATOM 871 O O . ARG A 1 109 ? -11.484 46.656 19.203 1 46.69 109 ARG A O 1
ATOM 878 N N . SER A 1 110 ? -12.594 48.656 19.031 1 44.5 110 SER A N 1
ATOM 879 C CA . SER A 1 110 ? -11.43 49.469 19.344 1 44.5 110 SER A CA 1
ATOM 880 C C . SER A 1 110 ? -10.961 49.25 20.781 1 44.5 110 SER A C 1
ATOM 882 O O . SER A 1 110 ? -9.852 49.656 21.141 1 44.5 110 SER A O 1
ATOM 884 N N . ALA A 1 111 ? -11.812 48.969 21.484 1 43.56 111 ALA A N 1
ATOM 885 C CA . ALA A 1 111 ? -11.461 48.906 22.906 1 43.56 111 ALA A CA 1
ATOM 886 C C . ALA A 1 111 ? -10.523 47.75 23.188 1 43.56 111 ALA A C 1
ATOM 888 O O . ALA A 1 111 ? -9.969 47.656 24.281 1 43.56 111 ALA A O 1
ATOM 889 N N . PHE A 1 112 ? -10.461 46.812 22.312 1 47.09 112 PHE A N 1
ATOM 890 C CA . PHE A 1 112 ? -9.586 45.688 22.625 1 47.09 112 PHE A CA 1
ATOM 891 C C . PHE A 1 112 ? -8.18 45.938 22.078 1 47.09 112 PHE A C 1
ATOM 893 O O . PHE A 1 112 ? -7.883 45.562 20.938 1 47.09 112 PHE A O 1
ATOM 900 N N . VAL A 1 113 ? -7.594 47 22.422 1 44.66 113 VAL A N 1
ATOM 901 C CA . VAL A 1 113 ? -6.262 47.438 22 1 44.66 113 VAL A CA 1
ATOM 902 C C . VAL A 1 113 ? -5.328 46.219 21.953 1 44.66 113 VAL A C 1
ATOM 904 O O . VAL A 1 113 ? -4.609 46.031 20.969 1 44.66 113 VAL A O 1
ATOM 907 N N . ASN A 1 114 ? -4.578 45.781 23.188 1 51.88 114 ASN A N 1
ATOM 908 C CA . ASN A 1 114 ? -3.412 44.906 23.062 1 51.88 114 ASN A CA 1
ATOM 909 C C . ASN A 1 114 ? -3.787 43.438 23.234 1 51.88 114 ASN A C 1
ATOM 911 O O . ASN A 1 114 ? -3.838 42.938 24.359 1 51.88 114 ASN A O 1
ATOM 915 N N . LYS A 1 115 ? -4.285 42.75 22.188 1 67.12 115 LYS A N 1
ATOM 916 C CA . LYS A 1 115 ? -4.957 41.5 21.969 1 67.12 115 LYS A CA 1
ATOM 917 C C . LYS A 1 115 ? -4.039 40.312 22.297 1 67.12 115 LYS A C 1
ATOM 919 O O . LYS A 1 115 ? -4.492 39.281 22.812 1 67.12 115 LYS A O 1
ATOM 924 N N . MET A 1 116 ? -2.898 40.594 22.312 1 86.44 116 MET A N 1
ATOM 925 C CA . MET A 1 116 ? -1.948 39.5 22.453 1 86.44 116 MET A CA 1
ATOM 926 C C . MET A 1 116 ? -1.322 39.5 23.844 1 86.44 116 MET A C 1
ATOM 928 O O . MET A 1 116 ? -0.735 38.5 24.25 1 86.44 116 MET A O 1
ATOM 932 N N . GLU A 1 117 ? -1.49 40.625 24.656 1 84.12 117 GLU A N 1
ATOM 933 C CA . GLU A 1 117 ? -0.829 40.688 25.953 1 84.12 117 GLU A CA 1
ATOM 934 C C . GLU A 1 117 ? -1.324 39.594 26.891 1 84.12 117 GLU A C 1
ATOM 936 O O . GLU A 1 117 ? -0.525 38.938 27.562 1 84.12 117 GLU A O 1
ATOM 941 N N . VAL A 1 118 ? -2.619 39.5 26.891 1 84.81 118 VAL A N 1
ATOM 942 C CA . VAL A 1 118 ? -3.219 38.5 27.766 1 84.81 118 VAL A CA 1
ATOM 943 C C . VAL A 1 118 ? -2.824 37.094 27.297 1 84.81 118 VAL A C 1
ATOM 945 O O . VAL A 1 118 ? -2.543 36.219 28.109 1 84.81 118 VAL A O 1
ATOM 948 N N . VAL A 1 119 ? -2.863 36.938 26.016 1 91.38 119 VAL A N 1
ATOM 949 C CA . VAL A 1 119 ? -2.514 35.656 25.438 1 91.38 119 VAL A CA 1
ATOM 950 C C . VAL A 1 119 ? -1.054 35.312 25.75 1 91.38 119 VAL A C 1
ATOM 952 O O . VAL A 1 119 ? -0.737 34.219 26.172 1 91.38 119 VAL A O 1
ATOM 955 N N . LYS A 1 120 ? -0.192 36.312 25.547 1 91 120 LYS A N 1
ATOM 956 C CA . LYS A 1 120 ? 1.227 36.125 25.828 1 91 120 LYS A CA 1
ATOM 957 C C . LYS A 1 120 ? 1.438 35.719 27.297 1 91 120 LYS A C 1
ATOM 959 O O . LYS A 1 120 ? 2.205 34.781 27.578 1 91 120 LYS A O 1
ATOM 964 N N . ALA A 1 121 ? 0.824 36.406 28.141 1 88.31 121 ALA A N 1
ATOM 965 C CA . ALA A 1 121 ? 0.955 36.094 29.562 1 88.31 121 ALA A CA 1
ATOM 966 C C . ALA A 1 121 ? 0.489 34.688 29.875 1 88.31 121 ALA A C 1
ATOM 968 O O . ALA A 1 121 ? 1.116 33.969 30.672 1 88.31 121 ALA A O 1
ATOM 969 N N . ALA A 1 122 ? -0.583 34.344 29.344 1 90.56 122 ALA A N 1
ATOM 970 C CA . ALA A 1 122 ? -1.115 33 29.547 1 90.56 122 ALA A CA 1
ATOM 971 C C . ALA A 1 122 ? -0.153 31.922 29.031 1 90.56 122 ALA A C 1
ATOM 973 O O . ALA A 1 122 ? 0.071 30.906 29.688 1 90.56 122 ALA A O 1
ATOM 974 N N . ILE A 1 123 ? 0.372 32.094 27.828 1 91.31 123 ILE A N 1
ATOM 975 C CA . ILE A 1 123 ? 1.331 31.156 27.25 1 91.31 123 ILE A CA 1
ATOM 976 C C . ILE A 1 123 ? 2.557 31.047 28.156 1 91.31 123 ILE A C 1
ATOM 978 O O . ILE A 1 123 ? 3.033 29.938 28.422 1 91.31 123 ILE A O 1
ATOM 982 N N . HIS A 1 124 ? 2.957 32.188 28.656 1 88.94 124 HIS A N 1
ATOM 983 C CA . HIS A 1 124 ? 4.098 32.188 29.562 1 88.94 124 HIS A CA 1
ATOM 984 C C . HIS A 1 124 ? 3.812 31.375 30.828 1 88.94 124 HIS A C 1
ATOM 986 O O . HIS A 1 124 ? 4.68 30.641 31.297 1 88.94 124 HIS A O 1
ATOM 992 N N . ASN A 1 125 ? 2.695 31.5 31.312 1 87.19 125 ASN A N 1
ATOM 993 C CA . ASN A 1 125 ? 2.311 30.797 32.531 1 87.19 125 ASN A CA 1
ATOM 994 C C . ASN A 1 125 ? 2.271 29.281 32.312 1 87.19 125 ASN A C 1
ATOM 996 O O . ASN A 1 125 ? 2.686 28.516 33.188 1 87.19 125 ASN A O 1
ATOM 1000 N N . VAL A 1 126 ? 1.747 28.875 31.188 1 87.81 126 VAL A N 1
ATOM 1001 C CA . VAL A 1 126 ? 1.635 27.453 30.875 1 87.81 126 VAL A CA 1
ATOM 1002 C C . VAL A 1 126 ? 3.025 26.859 30.688 1 87.81 126 VAL A C 1
ATOM 1004 O O . VAL A 1 126 ? 3.271 25.703 31.078 1 87.81 126 VAL A O 1
ATOM 1007 N N . LEU A 1 127 ? 3.916 27.578 30.109 1 87.81 127 LEU A N 1
ATOM 1008 C CA . LEU A 1 127 ? 5.258 27.078 29.812 1 87.81 127 LEU A CA 1
ATOM 1009 C C . LEU A 1 127 ? 6.109 27.047 31.078 1 87.81 127 LEU A C 1
ATOM 1011 O O . LEU A 1 127 ? 7.008 26.219 31.219 1 87.81 127 LEU A O 1
ATOM 1015 N N . ARG A 1 128 ? 5.953 27.969 31.953 1 80.31 128 ARG A N 1
ATOM 1016 C CA . ARG A 1 128 ? 6.727 28.031 33.188 1 80.31 128 ARG A CA 1
ATOM 1017 C C . ARG A 1 128 ? 6.461 26.812 34.062 1 80.31 128 ARG A C 1
ATOM 1019 O O . ARG A 1 128 ? 7.367 26.312 34.719 1 80.31 128 ARG A O 1
ATOM 1026 N N . GLY A 1 129 ? 5.324 26.25 34.125 1 66.19 129 GLY A N 1
ATOM 1027 C CA . GLY A 1 129 ? 4.934 25.156 35 1 66.19 129 GLY A CA 1
ATOM 1028 C C . GLY A 1 129 ? 5.133 23.781 34.375 1 66.19 129 GLY A C 1
ATOM 1029 O O . GLY A 1 129 ? 4.91 22.766 35.031 1 66.19 129 GLY A O 1
ATOM 1030 N N . ALA A 1 130 ? 5.52 23.75 33.188 1 65.5 130 ALA A N 1
ATOM 1031 C CA . ALA A 1 130 ? 5.395 22.484 32.469 1 65.5 130 ALA A CA 1
ATOM 1032 C C . ALA A 1 130 ? 6.73 21.75 32.406 1 65.5 130 ALA A C 1
ATOM 1034 O O . ALA A 1 130 ? 7.793 22.375 32.406 1 65.5 130 ALA A O 1
ATOM 1035 N N . PRO A 1 131 ? 6.523 20.516 32.469 1 66.88 131 PRO A N 1
ATOM 1036 C CA . PRO A 1 131 ? 7.711 19.672 32.344 1 66.88 131 PRO A CA 1
ATOM 1037 C C . PRO A 1 131 ? 8.477 19.953 31.031 1 66.88 131 PRO A C 1
ATOM 1039 O O . PRO A 1 131 ? 8.047 20.797 30.234 1 66.88 131 PRO A O 1
ATOM 1042 N N . HIS A 1 132 ? 9.516 19.094 30.672 1 70.94 132 HIS A N 1
ATOM 1043 C CA . HIS A 1 132 ? 10.578 19.328 29.703 1 70.94 132 HIS A CA 1
ATOM 1044 C C . HIS A 1 132 ? 10.031 19.312 28.266 1 70.94 132 HIS A C 1
ATOM 1046 O O . HIS A 1 132 ? 10.461 20.094 27.422 1 70.94 132 HIS A O 1
ATOM 1052 N N . ARG A 1 133 ? 8.922 18.594 27.938 1 83.81 133 ARG A N 1
ATOM 1053 C CA . ARG A 1 133 ? 8.461 18.594 26.562 1 83.81 133 ARG A CA 1
ATOM 1054 C C . ARG A 1 133 ? 7.051 19.188 26.453 1 83.81 133 ARG A C 1
ATOM 1056 O O . ARG A 1 133 ? 6.098 18.609 26.984 1 83.81 133 ARG A O 1
ATOM 1063 N N . HIS A 1 134 ? 6.93 20.453 25.844 1 89.56 134 HIS A N 1
ATOM 1064 C CA . HIS A 1 134 ? 5.664 21.172 25.766 1 89.56 134 HIS A CA 1
ATOM 1065 C C . HIS A 1 134 ? 5.492 21.875 24.422 1 89.56 134 HIS A C 1
ATOM 1067 O O . HIS A 1 134 ? 6.367 22.625 23.984 1 89.56 134 HIS A O 1
ATOM 1073 N N . LEU A 1 135 ? 4.391 21.469 23.734 1 92.62 135 LEU A N 1
ATOM 1074 C CA . LEU A 1 135 ? 4.016 22.203 22.531 1 92.62 135 LEU A CA 1
ATOM 1075 C C . LEU A 1 135 ? 2.809 23.094 22.781 1 92.62 135 LEU A C 1
ATOM 1077 O O . LEU A 1 135 ? 1.758 22.625 23.219 1 92.62 135 LEU A O 1
ATOM 1081 N N . VAL A 1 136 ? 3.02 24.375 22.562 1 93.94 136 VAL A N 1
ATOM 1082 C CA . VAL A 1 136 ? 1.913 25.328 22.609 1 93.94 136 VAL A CA 1
ATOM 1083 C C . VAL A 1 136 ? 1.479 25.688 21.188 1 93.94 136 VAL A C 1
ATOM 1085 O O . VAL A 1 136 ? 2.289 26.156 20.391 1 93.94 136 VAL A O 1
ATOM 1088 N N . LEU A 1 137 ? 0.216 25.438 20.906 1 95.81 137 LEU A N 1
ATOM 1089 C CA . LEU A 1 137 ? -0.368 25.797 19.625 1 95.81 137 LEU A CA 1
ATOM 1090 C C . LEU A 1 137 ? -1.375 26.938 19.781 1 95.81 137 LEU A C 1
ATOM 1092 O O . LEU A 1 137 ? -2.398 26.766 20.453 1 95.81 137 LEU A O 1
ATOM 1096 N N . PHE A 1 138 ? -1.054 28.094 19.234 1 96.12 138 PHE A N 1
ATOM 1097 C CA . PHE A 1 138 ? -1.986 29.219 19.219 1 96.12 138 PHE A CA 1
ATOM 1098 C C . PHE A 1 138 ? -2.604 29.391 17.828 1 96.12 138 PHE A C 1
ATOM 1100 O O . PHE A 1 138 ? -1.89 29.609 16.844 1 96.12 138 PHE A O 1
ATOM 1107 N N . CYS A 1 139 ? -3.879 29.25 17.734 1 94.69 139 CYS A N 1
ATOM 1108 C CA . CYS A 1 139 ? -4.617 29.406 16.484 1 94.69 139 CYS A CA 1
ATOM 1109 C C . CYS A 1 139 ? -5.559 30.594 16.547 1 94.69 139 CYS A C 1
ATOM 1111 O O . CYS A 1 139 ? -6.445 30.656 17.406 1 94.69 139 CYS A O 1
ATOM 1113 N N . SER A 1 140 ? -5.441 31.547 15.531 1 91.69 140 SER A N 1
ATOM 1114 C CA . SER A 1 140 ? -6.281 32.719 15.602 1 91.69 140 SER A CA 1
ATOM 1115 C C . SER A 1 140 ? -6.531 33.312 14.219 1 91.69 140 SER A C 1
ATOM 1117 O O . SER A 1 140 ? -5.613 33.406 13.398 1 91.69 140 SER A O 1
ATOM 1119 N N . THR A 1 141 ? -7.793 33.625 13.977 1 89.75 141 THR A N 1
ATOM 1120 C CA . THR A 1 141 ? -8.125 34.438 12.789 1 89.75 141 THR A CA 1
ATOM 1121 C C . THR A 1 141 ? -8.148 35.906 13.117 1 89.75 141 THR A C 1
ATOM 1123 O O . THR A 1 141 ? -8.289 36.75 12.219 1 89.75 141 THR A O 1
ATOM 1126 N N . PHE A 1 142 ? -7.98 36.219 14.352 1 86.88 142 PHE A N 1
ATOM 1127 C CA . PHE A 1 142 ? -8.125 37.594 14.844 1 86.88 142 PHE A CA 1
ATOM 1128 C C . PHE A 1 142 ? -6.77 38.281 14.891 1 86.88 142 PHE A C 1
ATOM 1130 O O . PHE A 1 142 ? -6.672 39.469 14.586 1 86.88 142 PHE A O 1
ATOM 1137 N N . VAL A 1 143 ? -5.75 37.594 15.312 1 89.75 143 VAL A N 1
ATOM 1138 C CA . VAL A 1 143 ? -4.406 38.156 15.469 1 89.75 143 VAL A CA 1
ATOM 1139 C C . VAL A 1 143 ? -3.662 38.094 14.141 1 89.75 143 VAL A C 1
ATOM 1141 O O . VAL A 1 143 ? -3.648 37.031 13.484 1 89.75 143 VAL A O 1
ATOM 1144 N N . SER A 1 144 ? -3.133 39.188 13.758 1 88.69 144 SER A N 1
ATOM 1145 C CA . SER A 1 144 ? -2.352 39.219 12.523 1 88.69 144 SER A CA 1
ATOM 1146 C C . SER A 1 144 ? -0.941 38.688 12.742 1 88.69 144 SER A C 1
ATOM 1148 O O . SER A 1 144 ? -0.491 38.562 13.891 1 88.69 144 SER A O 1
ATOM 1150 N N . LEU A 1 145 ? -0.32 38.406 11.648 1 91.06 145 LEU A N 1
ATOM 1151 C CA . LEU A 1 145 ? 1.055 37.938 11.703 1 91.06 145 LEU A CA 1
ATOM 1152 C C . LEU A 1 145 ? 1.965 38.938 12.375 1 91.06 145 LEU A C 1
ATOM 1154 O O . LEU A 1 145 ? 2.826 38.594 13.18 1 91.06 145 LEU A O 1
ATOM 1158 N N . THR A 1 146 ? 1.774 40.188 12.039 1 88.19 146 THR A N 1
ATOM 1159 C CA . THR A 1 146 ? 2.594 41.25 12.578 1 88.19 146 THR A CA 1
ATOM 1160 C C . THR A 1 146 ? 2.398 41.375 14.086 1 88.19 146 THR A C 1
ATOM 1162 O O . THR A 1 146 ? 3.367 41.531 14.828 1 88.19 146 THR A O 1
ATOM 1165 N N . GLU A 1 147 ? 1.215 41.312 14.492 1 89.19 147 GLU A N 1
ATOM 1166 C CA . GLU A 1 147 ? 0.902 41.406 15.906 1 89.19 147 GLU A CA 1
ATOM 1167 C C . GLU A 1 147 ? 1.501 40.25 16.703 1 89.19 147 GLU A C 1
ATOM 1169 O O . GLU A 1 147 ? 2.061 40.469 17.781 1 89.19 147 GLU A O 1
ATOM 1174 N N . ALA A 1 148 ? 1.335 39.062 16.141 1 92.19 148 ALA A N 1
ATOM 1175 C CA . ALA A 1 148 ? 1.887 37.875 16.812 1 92.19 148 ALA A CA 1
ATOM 1176 C C . ALA A 1 148 ? 3.406 37.969 16.906 1 92.19 148 ALA A C 1
ATOM 1178 O O . ALA A 1 148 ? 3.986 37.656 17.953 1 92.19 148 ALA A O 1
ATOM 1179 N N . THR A 1 149 ? 4.031 38.406 15.828 1 90.12 149 THR A N 1
ATOM 1180 C CA . THR A 1 149 ? 5.484 38.531 15.797 1 90.12 149 THR A CA 1
ATOM 1181 C C . THR A 1 149 ? 5.957 39.531 16.859 1 90.12 149 THR A C 1
ATOM 1183 O O . THR A 1 149 ? 6.859 39.219 17.641 1 90.12 149 THR A O 1
ATOM 1186 N N . HIS A 1 150 ? 5.316 40.625 16.938 1 89.5 150 HIS A N 1
ATOM 1187 C CA . HIS A 1 150 ? 5.703 41.656 17.859 1 89.5 150 HIS A CA 1
ATOM 1188 C C . HIS A 1 150 ? 5.457 41.25 19.312 1 89.5 150 HIS A C 1
ATOM 1190 O O . HIS A 1 150 ? 6.258 41.562 20.188 1 89.5 150 HIS A O 1
ATOM 1196 N N . SER A 1 151 ? 4.418 40.562 19.5 1 89.62 151 SER A N 1
ATOM 1197 C CA . SER A 1 151 ? 4.008 40.25 20.859 1 89.62 151 SER A CA 1
ATOM 1198 C C . SER A 1 151 ? 4.812 39.062 21.406 1 89.62 151 SER A C 1
ATOM 1200 O O . SER A 1 151 ? 5.113 39 22.594 1 89.62 151 SER A O 1
ATOM 1202 N N . LEU A 1 152 ? 5.172 38.094 20.5 1 90.94 152 LEU A N 1
ATOM 1203 C CA . LEU A 1 152 ? 5.727 36.844 21 1 90.94 152 LEU A CA 1
ATOM 1204 C C . LEU A 1 152 ? 7.23 36.781 20.75 1 90.94 152 LEU A C 1
ATOM 1206 O O . LEU A 1 152 ? 7.883 35.781 21.109 1 90.94 152 LEU A O 1
ATOM 1210 N N . ALA A 1 153 ? 7.785 37.75 20.172 1 86.75 153 ALA A N 1
ATOM 1211 C CA . ALA A 1 153 ? 9.203 37.75 19.828 1 86.75 153 ALA A CA 1
ATOM 1212 C C . ALA A 1 153 ? 10.07 37.5 21.062 1 86.75 153 ALA A C 1
ATOM 1214 O O . ALA A 1 153 ? 11.133 36.875 20.984 1 86.75 153 ALA A O 1
ATOM 1215 N N . ASP A 1 154 ? 9.703 37.938 22.156 1 83.62 154 ASP A N 1
ATOM 1216 C CA . ASP A 1 154 ? 10.523 37.875 23.375 1 83.62 154 ASP A CA 1
ATOM 1217 C C . ASP A 1 154 ? 10.125 36.688 24.234 1 83.62 154 ASP A C 1
ATOM 1219 O O . ASP A 1 154 ? 10.578 36.531 25.375 1 83.62 154 ASP A O 1
ATOM 1223 N N . LEU A 1 155 ? 9.195 35.875 23.688 1 79.62 155 LEU A N 1
ATOM 1224 C CA . LEU A 1 155 ? 8.805 34.656 24.438 1 79.62 155 LEU A CA 1
ATOM 1225 C C . LEU A 1 155 ? 9.992 33.75 24.625 1 79.62 155 LEU A C 1
ATOM 1227 O O . LEU A 1 155 ? 10.5 33.156 23.672 1 79.62 155 LEU A O 1
ATOM 1231 N N . GLN A 1 156 ? 11.305 34.094 24.969 1 62.47 156 GLN A N 1
ATOM 1232 C CA . GLN A 1 156 ? 12.562 33.344 25.078 1 62.47 156 GLN A CA 1
ATOM 1233 C C . GLN A 1 156 ? 12.43 32.188 26.062 1 62.47 156 GLN A C 1
ATOM 1235 O O . GLN A 1 156 ? 13.312 31.328 26.141 1 62.47 156 GLN A O 1
ATOM 1240 N N . ALA A 1 157 ? 11.586 32 27.016 1 54.5 157 ALA A N 1
ATOM 1241 C CA . ALA A 1 157 ? 11.812 31.297 28.266 1 54.5 157 ALA A CA 1
ATOM 1242 C C . ALA A 1 157 ? 11.344 29.859 28.172 1 54.5 157 ALA A C 1
ATOM 1244 O O . ALA A 1 157 ? 10.328 29.562 27.531 1 54.5 157 ALA A O 1
ATOM 1245 N N . GLY A 1 158 ? 12.234 28.891 28.312 1 61.59 158 GLY A N 1
ATOM 1246 C CA . GLY A 1 158 ? 12.102 27.5 28.75 1 61.59 158 GLY A CA 1
ATOM 1247 C C . GLY A 1 158 ? 13.016 26.547 28.016 1 61.59 158 GLY A C 1
ATOM 1248 O O . GLY A 1 158 ? 13.828 26.969 27.188 1 61.59 158 GLY A O 1
ATOM 1249 N N . PRO A 1 159 ? 13.133 25.516 28.453 1 69.44 159 PRO A N 1
ATOM 1250 C CA . PRO A 1 159 ? 13.977 24.5 27.828 1 69.44 159 PRO A CA 1
ATOM 1251 C C . PRO A 1 159 ? 13.625 24.266 26.359 1 69.44 159 PRO A C 1
ATOM 1253 O O . PRO A 1 159 ? 12.508 24.562 25.938 1 69.44 159 PRO A O 1
ATOM 1256 N N . LEU A 1 160 ? 14.539 24.031 25.516 1 67.62 160 LEU A N 1
ATOM 1257 C CA . LEU A 1 160 ? 14.406 23.75 24.094 1 67.62 160 LEU A CA 1
ATOM 1258 C C . LEU A 1 160 ? 13.289 22.734 23.844 1 67.62 160 LEU A C 1
ATOM 1260 O O . LEU A 1 160 ? 12.773 22.641 22.719 1 67.62 160 LEU A O 1
ATOM 1264 N N . SER A 1 161 ? 12.906 22.156 24.859 1 79.5 161 SER A N 1
ATOM 1265 C CA . SER A 1 161 ? 11.875 21.141 24.75 1 79.5 161 SER A CA 1
ATOM 1266 C C . SER A 1 161 ? 10.484 21.75 24.672 1 79.5 161 SER A C 1
ATOM 1268 O O . SER A 1 161 ? 9.508 21.062 24.391 1 79.5 161 SER A O 1
ATOM 1270 N N . GLN A 1 162 ? 10.531 23.109 24.781 1 83.88 162 GLN A N 1
ATOM 1271 C CA . GLN A 1 162 ? 9.266 23.844 24.688 1 83.88 162 GLN A CA 1
ATOM 1272 C C . GLN A 1 162 ? 9.164 24.625 23.391 1 83.88 162 GLN A C 1
ATOM 1274 O O . GLN A 1 162 ? 10.094 25.344 23.016 1 83.88 162 GLN A O 1
ATOM 1279 N N . GLN A 1 163 ? 8.062 24.375 22.641 1 89.44 163 GLN A N 1
ATOM 1280 C CA . GLN A 1 163 ? 7.848 25.031 21.359 1 89.44 163 GLN A CA 1
ATOM 1281 C C . GLN A 1 163 ? 6.492 25.719 21.312 1 89.44 163 GLN A C 1
ATOM 1283 O O . GLN A 1 163 ? 5.512 25.234 21.875 1 89.44 163 GLN A O 1
ATOM 1288 N N . THR A 1 164 ? 6.527 26.875 20.719 1 93.06 164 THR A N 1
ATOM 1289 C CA . THR A 1 164 ? 5.285 27.594 20.469 1 93.06 164 THR A CA 1
ATOM 1290 C C . THR A 1 164 ? 5.074 27.781 18.969 1 93.06 164 THR A C 1
ATOM 1292 O O . THR A 1 164 ? 5.973 28.25 18.266 1 93.06 164 THR A O 1
ATOM 1295 N N . CYS A 1 165 ? 3.943 27.328 18.516 1 95.31 165 CYS A N 1
ATOM 1296 C CA . CYS A 1 165 ? 3.566 27.516 17.109 1 95.31 165 CYS A CA 1
ATOM 1297 C C . CYS A 1 165 ? 2.266 28.297 17 1 95.31 165 CYS A C 1
ATOM 1299 O O . CYS A 1 165 ? 1.344 28.094 17.797 1 95.31 165 CYS A O 1
ATOM 1301 N N . CYS A 1 166 ? 2.266 29.219 16.062 1 96.19 166 CYS A N 1
ATOM 1302 C CA . CYS A 1 166 ? 1.057 29.984 15.789 1 96.19 166 CYS A CA 1
ATOM 1303 C C . CYS A 1 166 ? 0.547 29.734 14.375 1 96.19 166 CYS A C 1
ATOM 1305 O O . CYS A 1 166 ? 1.324 29.75 13.414 1 96.19 166 CYS A O 1
ATOM 1307 N N . VAL A 1 167 ? -0.703 29.438 14.258 1 97.06 167 VAL A N 1
ATOM 1308 C CA . VAL A 1 167 ? -1.364 29.344 12.961 1 97.06 167 VAL A CA 1
ATOM 1309 C C . VAL A 1 167 ? -2.322 30.516 12.773 1 97.06 167 VAL A C 1
ATOM 1311 O O . VAL A 1 167 ? -3.338 30.609 13.469 1 97.06 167 VAL A O 1
ATOM 1314 N N . LEU A 1 168 ? -1.95 31.312 11.797 1 95.19 168 LEU A N 1
ATOM 1315 C CA . LEU A 1 168 ? -2.639 32.594 11.617 1 95.19 168 LEU A CA 1
ATOM 1316 C C . LEU A 1 168 ? -3.156 32.719 10.195 1 95.19 168 LEU A C 1
ATOM 1318 O O . LEU A 1 168 ? -2.447 33.25 9.32 1 95.19 168 LEU A O 1
ATOM 1322 N N . PRO A 1 169 ? -4.426 32.312 9.977 1 93.69 169 PRO A N 1
ATOM 1323 C CA . PRO A 1 169 ? -5.004 32.469 8.641 1 93.69 169 PRO A CA 1
ATOM 1324 C C . PRO A 1 169 ? -5.102 33.906 8.203 1 93.69 169 PRO A C 1
ATOM 1326 O O . PRO A 1 169 ? -5.379 34.812 9.031 1 93.69 169 PRO A O 1
ATOM 1329 N N . ASP A 1 170 ? -4.828 34.125 6.922 1 90.5 170 ASP A N 1
ATOM 1330 C CA . ASP A 1 170 ? -4.801 35.438 6.293 1 90.5 170 ASP A CA 1
ATOM 1331 C C . ASP A 1 170 ? -5.402 35.406 4.891 1 90.5 170 ASP A C 1
ATOM 1333 O O . ASP A 1 170 ? -5.023 34.562 4.078 1 90.5 170 ASP A O 1
ATOM 1337 N N . TRP A 1 171 ? -6.309 36.25 4.59 1 87.75 171 TRP A N 1
ATOM 1338 C CA . TRP A 1 171 ? -6.973 36.281 3.291 1 87.75 171 TRP A CA 1
ATOM 1339 C C . TRP A 1 171 ? -5.988 36.656 2.184 1 87.75 171 TRP A C 1
ATOM 1341 O O . TRP A 1 171 ? -6.203 36.312 1.02 1 87.75 171 TRP A O 1
ATOM 1351 N N . ALA A 1 172 ? -4.93 37.312 2.537 1 88.5 172 ALA A N 1
ATOM 1352 C CA . ALA A 1 172 ? -3.943 37.75 1.547 1 88.5 172 ALA A CA 1
ATOM 1353 C C . ALA A 1 172 ? -2.945 36.625 1.254 1 88.5 172 ALA A C 1
ATOM 1355 O O . ALA A 1 172 ? -2.189 36.688 0.282 1 88.5 172 ALA A O 1
ATOM 1356 N N . ALA A 1 173 ? -2.996 35.625 2.102 1 91.19 173 ALA A N 1
ATOM 1357 C CA . ALA A 1 173 ? -2.053 34.531 1.906 1 91.19 173 ALA A CA 1
ATOM 1358 C C . ALA A 1 173 ? -2.482 33.625 0.741 1 91.19 173 ALA A C 1
ATOM 1360 O O . ALA A 1 173 ? -3.67 33.344 0.571 1 91.19 173 ALA A O 1
ATOM 1361 N N . VAL A 1 174 ? -1.596 33.156 -0.101 1 86.81 174 VAL A N 1
ATOM 1362 C CA . VAL A 1 174 ? -1.875 32.281 -1.234 1 86.81 174 VAL A CA 1
ATOM 1363 C C . VAL A 1 174 ? -1.464 30.844 -0.896 1 86.81 174 VAL A C 1
ATOM 1365 O O . VAL A 1 174 ? -2.057 29.875 -1.396 1 86.81 174 VAL A O 1
ATOM 1368 N N . ARG A 1 175 ? -0.548 30.766 -0.073 1 89.25 175 ARG A N 1
ATOM 1369 C CA . ARG A 1 175 ? -0.054 29.469 0.367 1 89.25 175 ARG A CA 1
ATOM 1370 C C . ARG A 1 175 ? 0.392 29.516 1.824 1 89.25 175 ARG A C 1
ATOM 1372 O O . ARG A 1 175 ? 0.477 30.594 2.418 1 89.25 175 ARG A O 1
ATOM 1379 N N . VAL A 1 176 ? 0.617 28.375 2.328 1 92.62 176 VAL A N 1
ATOM 1380 C CA . VAL A 1 176 ? 1.091 28.297 3.707 1 92.62 176 VAL A CA 1
ATOM 1381 C C . VAL A 1 176 ? 2.566 28.688 3.768 1 92.62 176 VAL A C 1
ATOM 1383 O O . VAL A 1 176 ? 3.377 28.203 2.979 1 92.62 176 VAL A O 1
ATOM 1386 N N . THR A 1 177 ? 2.865 29.578 4.57 1 87.94 177 THR A N 1
ATOM 1387 C CA . THR A 1 177 ? 4.25 29.938 4.863 1 87.94 177 THR A CA 1
ATOM 1388 C C . THR A 1 177 ? 4.543 29.781 6.352 1 87.94 177 THR A C 1
ATOM 1390 O O . THR A 1 177 ? 3.697 30.094 7.191 1 87.94 177 THR A O 1
ATOM 1393 N N . ALA A 1 178 ? 5.652 29.219 6.578 1 89.19 178 ALA A N 1
ATOM 1394 C CA . ALA A 1 178 ? 6.105 29.047 7.957 1 89.19 178 ALA A CA 1
ATOM 1395 C C . ALA A 1 178 ? 7.379 29.844 8.219 1 89.19 178 ALA A C 1
ATOM 1397 O O . ALA A 1 178 ? 8.32 29.797 7.426 1 89.19 178 ALA A O 1
ATOM 1398 N N . ALA A 1 179 ? 7.34 30.641 9.297 1 84.38 179 ALA A N 1
ATOM 1399 C CA . ALA A 1 179 ? 8.508 31.438 9.664 1 84.38 179 ALA A CA 1
ATOM 1400 C C . ALA A 1 179 ? 8.969 31.094 11.078 1 84.38 179 ALA A C 1
ATOM 1402 O O . ALA A 1 179 ? 8.164 31.078 12.016 1 84.38 179 ALA A O 1
ATOM 1403 N N . ARG A 1 180 ? 10.234 30.828 11.109 1 84.94 180 ARG A N 1
ATOM 1404 C CA . ARG A 1 180 ? 10.836 30.641 12.422 1 84.94 180 ARG A CA 1
ATOM 1405 C C . ARG A 1 180 ? 11.375 31.969 12.961 1 84.94 180 ARG A C 1
ATOM 1407 O O . ARG A 1 180 ? 12.305 32.531 12.398 1 84.94 180 ARG A O 1
ATOM 1414 N N . LEU A 1 181 ? 10.844 32.438 14.016 1 83.69 181 LEU A N 1
ATOM 1415 C CA . LEU A 1 181 ? 11.328 33.688 14.609 1 83.69 181 LEU A CA 1
ATOM 1416 C C . LEU A 1 181 ? 12.539 33.406 15.508 1 83.69 181 LEU A C 1
ATOM 1418 O O . LEU A 1 181 ? 13.5 34.188 15.492 1 83.69 181 LEU A O 1
ATOM 1422 N N . HIS A 1 182 ? 12.539 32.344 16.25 1 82.31 182 HIS A N 1
ATOM 1423 C CA . HIS A 1 182 ? 13.648 31.75 17 1 82.31 182 HIS A CA 1
ATOM 1424 C C . HIS A 1 182 ? 13.422 30.266 17.266 1 82.31 182 HIS A C 1
ATOM 1426 O O . HIS A 1 182 ? 12.461 29.688 16.781 1 82.31 182 HIS A O 1
ATOM 1432 N N . ASP A 1 183 ? 14.219 29.594 18.016 1 78.81 183 ASP A N 1
ATOM 1433 C CA . ASP A 1 183 ? 14.266 28.141 18.109 1 78.81 183 ASP A CA 1
ATOM 1434 C C . ASP A 1 183 ? 12.977 27.578 18.719 1 78.81 183 ASP A C 1
ATOM 1436 O O . ASP A 1 183 ? 12.656 26.406 18.531 1 78.81 183 ASP A O 1
ATOM 1440 N N . ARG A 1 184 ? 12.25 28.438 19.328 1 86.94 184 ARG A N 1
ATOM 1441 C CA . ARG A 1 184 ? 11.109 27.906 20.062 1 86.94 184 ARG A CA 1
ATOM 1442 C C . ARG A 1 184 ? 9.805 28.484 19.531 1 86.94 184 ARG A C 1
ATOM 1444 O O . ARG A 1 184 ? 8.727 28.203 20.078 1 86.94 184 ARG A O 1
ATOM 1451 N N . LEU A 1 185 ? 9.93 29.359 18.516 1 90.69 185 LEU A N 1
ATOM 1452 C CA . LEU A 1 185 ? 8.719 30.031 18.031 1 90.69 185 LEU A CA 1
ATOM 1453 C C . LEU A 1 185 ? 8.633 29.953 16.516 1 90.69 185 LEU A C 1
ATOM 1455 O O . LEU A 1 185 ? 9.539 30.406 15.812 1 90.69 185 LEU A O 1
ATOM 1459 N N . ARG A 1 186 ? 7.527 29.438 16.047 1 91.69 186 ARG A N 1
ATOM 1460 C CA . ARG A 1 186 ? 7.242 29.344 14.625 1 91.69 186 ARG A CA 1
ATOM 1461 C C . ARG A 1 186 ? 5.859 29.906 14.305 1 91.69 186 ARG A C 1
ATOM 1463 O O . ARG A 1 186 ? 4.895 29.641 15.023 1 91.69 186 ARG A O 1
ATOM 1470 N N . LEU A 1 187 ? 5.82 30.672 13.312 1 93.62 187 LEU A N 1
ATOM 1471 C CA . LEU A 1 187 ? 4.559 31.266 12.883 1 93.62 187 LEU A CA 1
ATOM 1472 C C . LEU A 1 187 ? 4.16 30.766 11.5 1 93.62 187 LEU A C 1
ATOM 1474 O O . LEU A 1 187 ? 4.988 30.719 10.586 1 93.62 187 LEU A O 1
ATOM 1478 N N . TYR A 1 188 ? 2.912 30.297 11.43 1 94.81 188 TYR A N 1
ATOM 1479 C CA . TYR A 1 188 ? 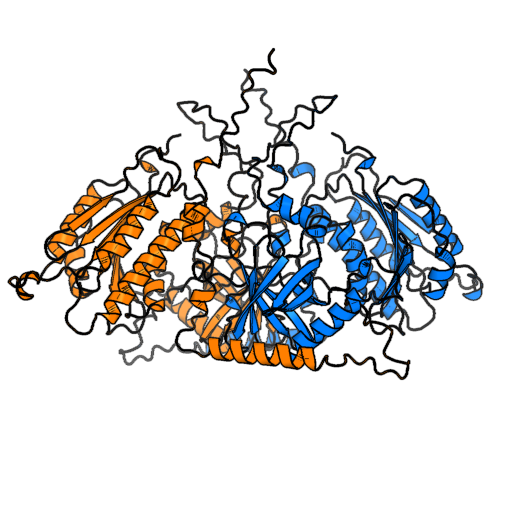2.342 29.859 10.156 1 94.81 188 TYR A CA 1
ATOM 1480 C C . TYR A 1 188 ? 1.317 30.859 9.641 1 94.81 188 TYR A C 1
ATOM 1482 O O . TYR A 1 188 ? 0.404 31.25 10.367 1 94.81 188 TYR A O 1
ATOM 1490 N N . ARG A 1 189 ? 1.558 31.297 8.43 1 94.81 189 ARG A N 1
ATOM 1491 C CA . ARG A 1 189 ? 0.581 32.094 7.691 1 94.81 189 ARG A CA 1
ATOM 1492 C C . ARG A 1 189 ? -0.068 31.266 6.586 1 94.81 189 ARG A C 1
ATOM 1494 O O . ARG A 1 189 ? 0.627 30.641 5.789 1 94.81 189 ARG A O 1
ATOM 1501 N N . CYS A 1 190 ? -1.406 31.219 6.605 1 94.12 190 CYS A N 1
ATOM 1502 C CA . CYS A 1 190 ? -2.07 30.375 5.602 1 94.12 190 CYS A CA 1
ATOM 1503 C C . CYS A 1 190 ? -3.389 31.016 5.164 1 94.12 190 CYS A C 1
ATOM 1505 O O . CYS A 1 190 ? -3.928 31.875 5.852 1 94.12 190 CYS A O 1
ATOM 1507 N N . PRO A 1 191 ? -3.861 30.703 3.934 1 93.19 191 PRO A N 1
ATOM 1508 C CA . PRO A 1 191 ? -5.191 31.156 3.514 1 93.19 191 PRO A CA 1
ATOM 1509 C C . PRO A 1 191 ? -6.32 30.438 4.25 1 93.19 191 PRO A C 1
ATOM 1511 O O . PRO A 1 191 ? -6.082 29.438 4.926 1 93.19 191 PRO A O 1
ATOM 1514 N N . PHE A 1 192 ? -7.539 30.953 4.066 1 91.88 192 PHE A N 1
ATOM 1515 C CA . PHE A 1 192 ? -8.719 30.359 4.684 1 91.88 192 PHE A CA 1
ATOM 1516 C C . PHE A 1 192 ? -9.211 29.172 3.869 1 91.88 192 PHE A C 1
ATOM 1518 O O . PHE A 1 192 ? -10.414 28.891 3.834 1 91.88 192 PHE A O 1
ATOM 1525 N N . ASN A 1 193 ? -8.383 28.516 3.182 1 91.62 193 ASN A N 1
ATOM 1526 C CA . ASN A 1 193 ? -8.648 27.281 2.465 1 91.62 193 ASN A CA 1
ATOM 1527 C C . ASN A 1 193 ? -8.445 26.062 3.363 1 91.62 193 ASN A C 1
ATOM 1529 O O . ASN A 1 193 ? -7.391 25.906 3.988 1 91.62 193 ASN A O 1
ATOM 1533 N N . PRO A 1 194 ? -9.445 25.219 3.434 1 91.94 194 PRO A N 1
ATOM 1534 C CA . PRO A 1 194 ? -9.359 24.062 4.344 1 91.94 194 PRO A CA 1
ATOM 1535 C C . PRO A 1 194 ? -8.102 23.234 4.121 1 91.94 194 PRO A C 1
ATOM 1537 O O . PRO A 1 194 ? -7.488 22.766 5.082 1 91.94 194 PRO A O 1
ATOM 1540 N N . THR A 1 195 ? -7.758 23.031 2.877 1 91 195 THR A N 1
ATOM 1541 C CA . THR A 1 195 ? -6.586 22.219 2.57 1 91 195 THR A CA 1
ATOM 1542 C C . THR A 1 195 ? -5.316 22.875 3.1 1 91 195 THR A C 1
ATOM 1544 O O . THR A 1 195 ? -4.445 22.203 3.654 1 91 195 THR A O 1
ATOM 1547 N N . GLN A 1 196 ? -5.254 24.188 2.984 1 93.44 196 GLN A N 1
ATOM 1548 C CA . GLN A 1 196 ? -4.082 24.922 3.445 1 93.44 196 GLN A CA 1
ATOM 1549 C C . GLN A 1 196 ? -4.051 25.016 4.969 1 93.44 196 GLN A C 1
ATOM 1551 O O . GLN A 1 196 ? -2.984 24.953 5.578 1 93.44 196 GLN A O 1
ATOM 1556 N N . LEU A 1 197 ? -5.176 25.188 5.551 1 95.31 197 LEU A N 1
ATOM 1557 C CA . LEU A 1 197 ? -5.266 25.156 7.004 1 95.31 197 LEU A CA 1
ATOM 1558 C C . LEU A 1 197 ? -4.824 23.812 7.559 1 95.31 197 LEU A C 1
ATOM 1560 O O . LEU A 1 197 ? -4.082 23.75 8.547 1 95.31 197 LEU A O 1
ATOM 1564 N N . ARG A 1 198 ? -5.254 22.766 6.887 1 95 198 ARG A N 1
ATOM 1565 C CA . ARG A 1 198 ? -4.84 21.422 7.258 1 95 198 ARG A CA 1
ATOM 1566 C C . ARG A 1 198 ? -3.324 21.266 7.172 1 95 198 ARG A C 1
ATOM 1568 O O . ARG A 1 198 ? -2.701 20.703 8.07 1 95 198 ARG A O 1
ATOM 1575 N N . CYS A 1 199 ? -2.854 21.75 6.148 1 94.25 199 CYS A N 1
ATOM 1576 C CA . CYS A 1 199 ? -1.411 21.703 5.934 1 94.25 199 CYS A CA 1
ATOM 1577 C C . CYS A 1 199 ? -0.663 22.312 7.109 1 94.25 199 CYS A C 1
ATOM 1579 O O . CYS A 1 199 ? 0.241 21.703 7.672 1 94.25 199 CYS A O 1
ATOM 1581 N N . ALA A 1 200 ? -1.022 23.5 7.512 1 95.88 200 ALA A N 1
ATOM 1582 C CA . ALA A 1 200 ? -0.364 24.203 8.602 1 95.88 200 ALA A CA 1
ATOM 1583 C C . ALA A 1 200 ? -0.49 23.438 9.914 1 95.88 200 ALA A C 1
ATOM 1585 O O . ALA A 1 200 ? 0.502 23.234 10.617 1 95.88 200 ALA A O 1
ATOM 1586 N N . LEU A 1 201 ? -1.647 23 10.203 1 96.25 201 LEU A N 1
ATOM 1587 C CA . LEU A 1 201 ? -1.906 22.312 11.469 1 96.25 201 LEU A CA 1
ATOM 1588 C C . LEU A 1 201 ? -1.172 20.984 11.523 1 96.25 201 LEU A C 1
ATOM 1590 O O . LEU A 1 201 ? -0.595 20.625 12.555 1 96.25 201 LEU A O 1
ATOM 1594 N N . GLN A 1 202 ? -1.224 20.297 10.469 1 94 202 GLN A N 1
ATOM 1595 C CA . GLN A 1 202 ? -0.54 19.016 10.422 1 94 202 GLN A CA 1
ATOM 1596 C C . GLN A 1 202 ? 0.971 19.188 10.555 1 94 202 GLN A C 1
ATOM 1598 O O . GLN A 1 202 ? 1.639 18.391 11.219 1 94 202 GLN A O 1
ATOM 1603 N N . ASP A 1 203 ? 1.456 20.188 9.945 1 91.69 203 ASP A N 1
ATOM 1604 C CA . ASP A 1 203 ? 2.893 20.438 10.023 1 91.69 203 ASP A CA 1
ATOM 1605 C C . ASP A 1 203 ? 3.324 20.719 11.461 1 91.69 203 ASP A C 1
ATOM 1607 O O . ASP A 1 203 ? 4.445 20.391 11.859 1 91.69 203 ASP A O 1
ATOM 1611 N N . VAL A 1 204 ? 2.48 21.25 12.211 1 93 204 VAL A N 1
ATOM 1612 C CA . VAL A 1 204 ? 2.762 21.594 13.602 1 93 204 VAL A CA 1
ATOM 1613 C C . VAL A 1 204 ? 2.619 20.359 14.484 1 93 204 VAL A C 1
ATOM 1615 O O . VAL A 1 204 ? 3.506 20.047 15.281 1 93 204 VAL A O 1
ATOM 1618 N N . LEU A 1 205 ? 1.577 19.625 14.297 1 93.06 205 LEU A N 1
ATOM 1619 C CA . LEU A 1 205 ? 1.139 18.656 15.297 1 93.06 205 LEU A CA 1
ATOM 1620 C C . LEU A 1 205 ? 1.767 17.297 15.031 1 93.06 205 LEU A C 1
ATOM 1622 O O . LEU A 1 205 ? 2.08 16.562 15.977 1 93.06 205 LEU A O 1
ATOM 1626 N N . ARG A 1 206 ? 1.946 16.953 13.844 1 89.25 206 ARG A N 1
ATOM 1627 C CA . ARG A 1 206 ? 2.336 15.586 13.492 1 89.25 206 ARG A CA 1
ATOM 1628 C C . ARG A 1 206 ? 3.672 15.219 14.125 1 89.25 206 ARG A C 1
ATOM 1630 O O . ARG A 1 206 ? 3.783 14.188 14.797 1 89.25 206 ARG A O 1
ATOM 1637 N N . PRO A 1 207 ? 4.684 16.016 13.961 1 83.69 207 PRO A N 1
ATOM 1638 C CA . PRO A 1 207 ? 5.973 15.625 14.547 1 83.69 207 PRO A CA 1
ATOM 1639 C C . PRO A 1 207 ? 5.918 15.492 16.062 1 83.69 207 PRO A C 1
ATOM 1641 O O . PRO A 1 207 ? 6.676 14.719 16.641 1 83.69 207 PRO A O 1
ATOM 1644 N N . TYR A 1 208 ? 5.043 16.234 16.656 1 86.81 208 TYR A N 1
ATOM 1645 C CA . TYR A 1 208 ? 4.949 16.219 18.109 1 86.81 208 TYR A CA 1
ATOM 1646 C C . TYR A 1 208 ? 4.113 15.047 18.578 1 86.81 208 TYR A C 1
ATOM 1648 O O . TYR A 1 208 ? 4.469 14.383 19.562 1 86.81 208 TYR A O 1
ATOM 1656 N N . LEU A 1 209 ? 3.039 14.781 17.875 1 86.31 209 LEU A N 1
ATOM 1657 C CA . LEU A 1 209 ? 2.084 13.781 18.344 1 86.31 209 LEU A CA 1
ATOM 1658 C C . LEU A 1 209 ? 2.459 12.398 17.828 1 86.31 209 LEU A C 1
ATOM 1660 O O . LEU A 1 209 ? 2.096 11.383 18.422 1 86.31 209 LEU A O 1
ATOM 1664 N N . LEU A 1 210 ? 3.107 12.414 16.703 1 80.19 210 LEU A N 1
ATOM 1665 C CA . LEU A 1 210 ? 3.457 11.141 16.062 1 80.19 210 LEU A CA 1
ATOM 1666 C C . LEU A 1 210 ? 4.961 11.047 15.844 1 80.19 210 LEU A C 1
ATOM 1668 O O . LEU A 1 210 ? 5.41 10.828 14.711 1 80.19 210 LEU A O 1
ATOM 1672 N N . PRO A 1 211 ? 5.695 11.109 16.875 1 71.81 211 PRO A N 1
ATOM 1673 C CA . PRO A 1 211 ? 7.148 11.141 16.688 1 71.81 211 PRO A CA 1
ATOM 1674 C C . PRO A 1 211 ? 7.688 9.859 16.047 1 71.81 211 PRO A C 1
ATOM 1676 O O . PRO A 1 211 ? 8.727 9.898 15.391 1 71.81 211 PRO A O 1
ATOM 1679 N N . GLY A 1 212 ? 7.047 8.695 16.203 1 65.44 212 GLY A N 1
ATOM 1680 C CA . GLY A 1 212 ? 7.508 7.441 15.641 1 65.44 212 GLY A CA 1
ATOM 1681 C C . GLY A 1 212 ? 7.133 7.273 14.18 1 65.44 212 GLY A C 1
ATOM 1682 O O . GLY A 1 212 ? 7.551 6.309 13.539 1 65.44 212 GLY A O 1
ATOM 1683 N N . LEU A 1 213 ? 6.426 8.203 13.68 1 70.81 213 LEU A N 1
ATOM 1684 C CA . LEU A 1 213 ? 5.984 8.164 12.289 1 70.81 213 LEU A CA 1
ATOM 1685 C C . LEU A 1 213 ? 6.441 9.414 11.539 1 70.81 213 LEU A C 1
ATOM 1687 O O . LEU A 1 213 ? 5.645 10.328 11.305 1 70.81 213 LEU A O 1
ATOM 1691 N N . PRO A 1 214 ? 7.707 9.312 11.188 1 69.44 214 PRO A N 1
ATOM 1692 C CA . PRO A 1 214 ? 8.195 10.531 10.539 1 69.44 214 PRO A CA 1
ATOM 1693 C C . PRO A 1 214 ? 7.414 10.891 9.281 1 69.44 214 PRO A C 1
ATOM 1695 O O . PRO A 1 214 ? 7.137 10.016 8.453 1 69.44 214 PRO A O 1
ATOM 1698 N N . SER A 1 215 ? 7.113 12.148 9.211 1 76.81 215 SER A N 1
ATOM 1699 C CA . SER A 1 215 ? 6.344 12.656 8.078 1 76.81 215 SER A CA 1
ATOM 1700 C C . SER A 1 215 ? 7.246 12.938 6.883 1 76.81 215 SER A C 1
ATOM 1702 O O . SER A 1 215 ? 6.766 13.078 5.758 1 76.81 215 SER A O 1
ATOM 1704 N N . ALA A 1 216 ? 8.477 13 7.133 1 81.81 216 ALA A N 1
ATOM 1705 C CA . ALA A 1 216 ? 9.406 13.305 6.047 1 81.81 216 ALA A CA 1
ATOM 1706 C C . ALA A 1 216 ? 10.742 12.594 6.25 1 81.81 216 ALA A C 1
ATOM 1708 O O . ALA A 1 216 ? 11.133 12.305 7.383 1 81.81 216 ALA A O 1
ATOM 1709 N N . ARG A 1 217 ? 11.414 12.344 5.117 1 82.44 217 ARG A N 1
ATOM 1710 C CA . ARG A 1 217 ? 12.727 11.703 5.113 1 82.44 217 ARG A CA 1
ATOM 1711 C C . ARG A 1 217 ? 13.648 12.359 4.094 1 82.44 217 ARG A C 1
ATOM 1713 O O . ARG A 1 217 ? 13.211 12.781 3.023 1 82.44 217 ARG A O 1
ATOM 1720 N N . ARG A 1 218 ? 14.867 12.453 4.562 1 85.56 218 ARG A N 1
ATOM 1721 C CA . ARG A 1 218 ? 15.875 12.914 3.613 1 85.56 218 ARG A CA 1
ATOM 1722 C C . ARG A 1 218 ? 16.312 11.789 2.682 1 85.56 218 ARG A C 1
ATOM 1724 O O . ARG A 1 218 ? 16.562 10.672 3.131 1 85.56 218 ARG A O 1
ATOM 1731 N N . ILE A 1 219 ? 16.359 12.125 1.427 1 88.12 219 ILE A N 1
ATOM 1732 C CA . ILE A 1 219 ? 16.734 11.164 0.395 1 88.12 219 ILE A CA 1
ATOM 1733 C C . ILE A 1 219 ? 17.797 11.766 -0.518 1 88.12 219 ILE A C 1
ATOM 1735 O O . ILE A 1 219 ? 17.734 12.945 -0.857 1 88.12 219 ILE A O 1
ATOM 1739 N N . THR A 1 220 ? 18.75 10.961 -0.796 1 90.31 220 THR A N 1
ATOM 1740 C CA . THR A 1 220 ? 19.703 11.336 -1.833 1 90.31 220 THR A CA 1
ATOM 1741 C C . THR A 1 220 ? 19.469 10.531 -3.104 1 90.31 220 THR A C 1
ATOM 1743 O O . THR A 1 220 ? 19.531 9.297 -3.082 1 90.31 220 THR A O 1
ATOM 1746 N N . LEU A 1 221 ? 19.156 11.195 -4.172 1 93.94 221 LEU A N 1
ATOM 1747 C CA . LEU A 1 221 ? 19.047 10.547 -5.473 1 93.94 221 LEU A CA 1
ATOM 1748 C C . LEU A 1 221 ? 20.406 10.484 -6.164 1 93.94 221 LEU A C 1
ATOM 1750 O O . LEU A 1 221 ? 21.031 11.516 -6.395 1 93.94 221 LEU A O 1
ATOM 1754 N N . GLN A 1 222 ? 20.797 9.312 -6.383 1 94.5 222 GLN A N 1
ATOM 1755 C CA . GLN A 1 222 ? 22.016 9.109 -7.148 1 94.5 222 GLN A CA 1
ATOM 1756 C C . GLN A 1 222 ? 21.719 9.008 -8.641 1 94.5 222 GLN A C 1
ATOM 1758 O O . GLN A 1 222 ? 21.25 7.973 -9.117 1 94.5 222 GLN A O 1
ATOM 1763 N N . LEU A 1 223 ? 22.047 10.047 -9.352 1 95.31 223 LEU A N 1
ATOM 1764 C CA . LEU A 1 223 ? 21.828 10.148 -10.789 1 95.31 223 LEU A CA 1
ATOM 1765 C C . LEU A 1 223 ? 23.156 10.086 -11.539 1 95.31 223 LEU A C 1
ATOM 1767 O O . LEU A 1 223 ? 23.766 11.125 -11.82 1 95.31 223 LEU A O 1
ATOM 1771 N N . GLY A 1 224 ? 23.516 8.852 -11.891 1 90.06 224 GLY A N 1
ATOM 1772 C CA . GLY A 1 224 ? 24.859 8.727 -12.422 1 90.06 224 GLY A CA 1
ATOM 1773 C C . GLY A 1 224 ? 25.938 9.141 -11.438 1 90.06 224 GLY A C 1
ATOM 1774 O O . GLY A 1 224 ? 26.031 8.578 -10.352 1 90.06 224 GLY A O 1
ATOM 1775 N N . SER A 1 225 ? 26.641 10.125 -11.773 1 88.81 225 SER A N 1
ATOM 1776 C CA . SER A 1 225 ? 27.734 10.594 -10.922 1 88.81 225 SER A CA 1
ATOM 1777 C C . SER A 1 225 ? 27.266 11.742 -10.023 1 88.81 225 SER A C 1
ATOM 1779 O O . SER A 1 225 ? 28.016 12.195 -9.156 1 88.81 225 SER A O 1
ATOM 1781 N N . ARG A 1 226 ? 26.078 12.164 -10.203 1 90.69 226 ARG A N 1
ATOM 1782 C CA . ARG A 1 226 ? 25.578 13.305 -9.445 1 90.69 226 ARG A CA 1
ATOM 1783 C C . ARG A 1 226 ? 24.594 12.859 -8.367 1 90.69 226 ARG A C 1
ATOM 1785 O O . ARG A 1 226 ? 23.797 11.953 -8.594 1 90.69 226 ARG A O 1
ATOM 1792 N N . GLU A 1 227 ? 24.719 13.602 -7.324 1 90.94 227 GLU A N 1
ATOM 1793 C CA . GLU A 1 227 ? 23.766 13.398 -6.234 1 90.94 227 GLU A CA 1
ATOM 1794 C C . GLU A 1 227 ? 22.844 14.594 -6.082 1 90.94 227 GLU A C 1
ATOM 1796 O O . GLU A 1 227 ? 23.281 15.742 -6.223 1 90.94 227 GLU A O 1
ATOM 1801 N N . VAL A 1 228 ? 21.641 14.312 -5.926 1 92.56 228 VAL A N 1
ATOM 1802 C CA . VAL A 1 228 ? 20.656 15.352 -5.66 1 92.56 228 VAL A CA 1
ATOM 1803 C C . VAL A 1 228 ? 20 15.102 -4.301 1 92.56 228 VAL A C 1
ATOM 1805 O O . VAL A 1 228 ? 19.375 14.062 -4.078 1 92.56 228 VAL A O 1
ATOM 1808 N N . SER A 1 229 ? 20.156 16.062 -3.418 1 90 229 SER A N 1
ATOM 1809 C CA . SER A 1 229 ? 19.562 15.961 -2.09 1 90 229 SER A CA 1
ATOM 1810 C C . SER A 1 229 ? 18.078 16.328 -2.119 1 90 229 SER A C 1
ATOM 1812 O O . SER A 1 229 ? 17.719 17.422 -2.557 1 90 229 SER A O 1
ATOM 1814 N N . CYS A 1 230 ? 17.281 15.352 -1.688 1 91.56 230 CYS A N 1
ATOM 1815 C CA . CYS A 1 230 ? 15.836 15.531 -1.722 1 91.56 230 CYS A CA 1
ATOM 1816 C C . CYS A 1 230 ? 15.219 15.242 -0.358 1 91.56 230 CYS A C 1
ATOM 1818 O O . CYS A 1 230 ? 15.898 14.742 0.54 1 91.56 230 CYS A O 1
ATOM 1820 N N . ARG A 1 231 ? 14.023 15.742 -0.214 1 89.38 231 ARG A N 1
ATOM 1821 C CA . ARG A 1 231 ? 13.164 15.422 0.92 1 89.38 231 ARG A CA 1
ATOM 1822 C C . ARG A 1 231 ? 11.891 14.719 0.46 1 89.38 231 ARG A C 1
ATOM 1824 O O . ARG A 1 231 ? 11.203 15.195 -0.447 1 89.38 231 ARG A O 1
ATOM 1831 N N . ALA A 1 232 ? 11.688 13.516 1.005 1 90.56 232 ALA A N 1
ATOM 1832 C CA . ALA A 1 232 ? 10.438 12.789 0.75 1 90.56 232 ALA A CA 1
ATOM 1833 C C . ALA A 1 232 ? 9.453 12.984 1.896 1 90.56 232 ALA A C 1
ATOM 1835 O O . ALA A 1 232 ? 9.766 12.68 3.051 1 90.56 232 ALA A O 1
ATOM 1836 N N . THR A 1 233 ? 8.289 13.531 1.596 1 89.75 233 THR A N 1
ATOM 1837 C CA . THR A 1 233 ? 7.242 13.742 2.588 1 89.75 233 THR A CA 1
ATOM 1838 C C . THR A 1 233 ? 6.059 12.812 2.326 1 89.75 233 THR A C 1
ATOM 1840 O O . THR A 1 233 ? 5.574 12.719 1.196 1 89.75 233 THR A O 1
ATOM 1843 N N . VAL A 1 234 ? 5.621 12.141 3.336 1 88.94 234 VAL A N 1
ATOM 1844 C CA . VAL A 1 234 ? 4.566 11.141 3.18 1 88.94 234 VAL A CA 1
ATOM 1845 C C . VAL A 1 234 ? 3.229 11.844 2.943 1 88.94 234 VAL A C 1
ATOM 1847 O O . VAL A 1 234 ? 2.934 12.859 3.574 1 88.94 234 VAL A O 1
ATOM 1850 N N . LEU A 1 235 ? 2.381 11.266 2.078 1 90.44 235 LEU A N 1
ATOM 1851 C CA . LEU A 1 235 ? 1.076 11.836 1.758 1 90.44 235 LEU A CA 1
ATOM 1852 C C . LEU A 1 235 ? -0.02 11.188 2.598 1 90.44 235 LEU A C 1
ATOM 1854 O O . LEU A 1 235 ? -1.125 11.727 2.705 1 90.44 235 LEU A O 1
ATOM 1858 N N . HIS A 1 236 ? 0.231 10.102 3.105 1 85.88 236 HIS A N 1
ATOM 1859 C CA . HIS A 1 236 ? -0.723 9.406 3.965 1 85.88 236 HIS A CA 1
ATOM 1860 C C . HIS A 1 236 ? -0.034 8.344 4.809 1 85.88 236 HIS A C 1
ATOM 1862 O O . HIS A 1 236 ? 1.088 7.93 4.5 1 85.88 236 HIS A O 1
ATOM 1868 N N . TYR A 1 237 ? -0.655 7.934 5.969 1 74.38 237 TYR A N 1
ATOM 1869 C CA . TYR A 1 237 ? -0.121 6.898 6.844 1 74.38 237 TYR A CA 1
ATOM 1870 C C . TYR A 1 237 ? -0.939 5.617 6.734 1 74.38 237 TYR A C 1
ATOM 1872 O O . TYR A 1 237 ? -1.227 4.969 7.742 1 74.38 237 TYR A O 1
ATOM 1880 N N . ALA A 1 238 ? -1.339 5.25 5.609 1 70.94 238 ALA A N 1
ATOM 1881 C CA . ALA A 1 238 ? -2.203 4.078 5.5 1 70.94 238 ALA A CA 1
ATOM 1882 C C . ALA A 1 238 ? -1.438 2.801 5.836 1 70.94 238 ALA A C 1
ATOM 1884 O O . ALA A 1 238 ? -1.911 1.973 6.617 1 70.94 238 ALA A O 1
ATOM 1885 N N . ASP A 1 239 ? -0.217 2.693 5.398 1 66.81 239 ASP A N 1
ATOM 1886 C CA . ASP A 1 239 ? 0.57 1.485 5.629 1 66.81 239 ASP A CA 1
ATOM 1887 C C . ASP A 1 239 ? 1.229 1.513 7.004 1 66.81 239 ASP A C 1
ATOM 1889 O O . ASP A 1 239 ? 1.309 0.486 7.684 1 66.81 239 ASP A O 1
ATOM 1893 N N . SER A 1 240 ? 1.634 2.658 7.391 1 60.78 240 SER A N 1
ATOM 1894 C CA . SER A 1 240 ? 2.352 2.787 8.656 1 60.78 240 SER A CA 1
ATOM 1895 C C . SER A 1 240 ? 1.448 2.455 9.836 1 60.78 240 SER A C 1
ATOM 1897 O O . SER A 1 240 ? 1.901 1.878 10.828 1 60.78 240 SER A O 1
ATOM 1899 N N . ILE A 1 241 ? 0.213 2.852 9.648 1 60.72 241 ILE A N 1
ATOM 1900 C CA . ILE A 1 241 ? -0.685 2.623 10.773 1 60.72 241 ILE A CA 1
ATOM 1901 C C . ILE A 1 241 ? -1.086 1.15 10.82 1 60.72 241 ILE A C 1
ATOM 1903 O O . ILE A 1 241 ? -1.494 0.646 11.875 1 60.72 241 ILE A O 1
ATOM 1907 N N . ARG A 1 242 ? -1.014 0.543 9.625 1 57.12 242 ARG A N 1
ATOM 1908 C CA . ARG A 1 242 ? -1.359 -0.873 9.57 1 57.12 242 ARG A CA 1
ATOM 1909 C C . ARG A 1 242 ? -0.215 -1.736 10.086 1 57.12 242 ARG A C 1
ATOM 1911 O O . ARG A 1 242 ? -0.41 -2.912 10.398 1 57.12 242 ARG A O 1
ATOM 1918 N N . ARG A 1 243 ? 0.884 -1.088 10.188 1 51.59 243 ARG A N 1
ATOM 1919 C CA . ARG A 1 243 ? 2.072 -1.822 10.609 1 51.59 243 ARG A CA 1
ATOM 1920 C C . ARG A 1 243 ? 2.035 -2.117 12.109 1 51.59 243 ARG A C 1
ATOM 1922 O O . ARG A 1 243 ? 1.65 -1.258 12.906 1 51.59 243 ARG A O 1
ATOM 1929 N N . CYS A 1 244 ? 1.608 -3.27 12.562 1 44.25 244 CYS A N 1
ATOM 1930 C CA . CYS A 1 244 ? 1.6 -3.662 13.969 1 44.25 244 CYS A CA 1
ATOM 1931 C C . CYS A 1 244 ? 2.959 -3.418 14.609 1 44.25 244 CYS A C 1
ATOM 1933 O O . CYS A 1 244 ? 3.99 -3.492 13.938 1 44.25 244 CYS A O 1
ATOM 1935 N N . CYS A 1 245 ? 2.871 -2.793 15.891 1 39.75 245 CYS A N 1
ATOM 1936 C CA . CYS A 1 245 ? 3.898 -2.449 16.859 1 39.75 245 CYS A CA 1
ATOM 1937 C C . CYS A 1 245 ? 4.82 -3.635 17.125 1 39.75 245 CYS A C 1
ATOM 1939 O O . CYS A 1 245 ? 4.406 -4.633 17.719 1 39.75 245 CYS A O 1
ATOM 1941 N N . ALA A 1 246 ? 5.52 -4.137 16.234 1 33.91 246 ALA A N 1
ATOM 1942 C CA . ALA A 1 246 ? 6.598 -4.945 16.797 1 33.91 246 ALA A CA 1
ATOM 1943 C C . ALA A 1 246 ? 7.316 -4.195 17.906 1 33.91 246 ALA A C 1
ATOM 1945 O O . ALA A 1 246 ? 8.422 -4.574 18.312 1 33.91 246 ALA A O 1
ATOM 1946 N N . LEU A 1 247 ? 6.855 -3.027 18.391 1 31.8 247 LEU A N 1
ATOM 1947 C CA . LEU A 1 247 ? 7.652 -2.33 19.391 1 31.8 247 LEU A CA 1
ATOM 1948 C C . LEU A 1 247 ? 7.836 -3.195 20.641 1 31.8 247 LEU A C 1
ATOM 1950 O O . LEU A 1 247 ? 8.906 -3.18 21.25 1 31.8 247 LEU A O 1
ATOM 1954 N N . SER A 1 248 ? 6.746 -3.607 21.297 1 30.33 248 SER A N 1
ATOM 1955 C CA . SER A 1 248 ? 6.867 -4.066 22.672 1 30.33 248 SER A CA 1
ATOM 1956 C C . SER A 1 248 ? 7.703 -5.336 22.766 1 30.33 248 SER A C 1
ATOM 1958 O O . SER A 1 248 ? 8.055 -5.785 23.859 1 30.33 248 SER A O 1
ATOM 1960 N N . ASP A 1 249 ? 7.688 -6.094 21.734 1 28.47 249 ASP A N 1
ATOM 1961 C CA . ASP A 1 249 ? 8.227 -7.402 22.078 1 28.47 249 ASP A CA 1
ATOM 1962 C C . ASP A 1 249 ? 9.75 -7.375 22.125 1 28.47 249 ASP A C 1
ATOM 1964 O O . ASP A 1 249 ? 10.398 -8.43 22.109 1 28.47 249 ASP A O 1
ATOM 1968 N N . PHE A 1 250 ? 10.453 -6.152 21.922 1 29.31 250 PHE A N 1
ATOM 1969 C CA . PHE A 1 250 ? 11.875 -6.266 22.203 1 29.31 250 PHE A CA 1
ATOM 1970 C C . PHE A 1 250 ? 12.125 -6.234 23.719 1 29.31 250 PHE A C 1
ATOM 1972 O O . PHE A 1 250 ? 11.539 -5.422 24.422 1 29.31 250 PHE A O 1
ATOM 1979 N N . ALA A 1 251 ? 12.508 -7.25 24.406 1 26.58 251 ALA A N 1
ATOM 1980 C CA . ALA A 1 251 ? 13.008 -7.211 25.781 1 26.58 251 ALA A CA 1
ATOM 1981 C C . ALA A 1 251 ? 13.82 -5.941 26.031 1 26.58 251 ALA A C 1
ATOM 1983 O O . ALA A 1 251 ? 14.594 -5.512 25.172 1 26.58 251 ALA A O 1
ATOM 1984 N N . PRO A 1 252 ? 13.375 -5.07 26.891 1 27.75 252 PRO A N 1
ATOM 1985 C CA . PRO A 1 252 ? 14.312 -4.121 27.5 1 27.75 252 PRO A CA 1
ATOM 1986 C C . PRO A 1 252 ? 15.727 -4.688 27.641 1 27.75 252 PRO A C 1
ATOM 1988 O O . PRO A 1 252 ? 15.898 -5.82 28.094 1 27.75 252 PRO A O 1
ATOM 1991 N N . SER A 1 253 ? 16.672 -4.496 26.906 1 28.19 253 SER A N 1
ATOM 1992 C CA . SER A 1 253 ? 17.891 -4.707 27.672 1 28.19 253 SER A CA 1
ATOM 1993 C C . SER A 1 253 ? 17.688 -4.383 29.156 1 28.19 253 SER A C 1
ATOM 1995 O O . SER A 1 253 ? 16.75 -3.654 29.516 1 28.19 253 SER A O 1
ATOM 1997 N N . HIS A 1 254 ? 18.641 -4.773 30 1 27.06 254 HIS A N 1
ATOM 1998 C CA . HIS A 1 254 ? 18.891 -4.477 31.406 1 27.06 254 HIS A CA 1
ATOM 1999 C C . HIS A 1 254 ? 18.641 -3 31.719 1 27.06 254 HIS A C 1
ATOM 2001 O O . HIS A 1 254 ? 19.562 -2.182 31.625 1 27.06 254 HIS A O 1
ATOM 2007 N N . VAL A 1 255 ? 17.688 -2.281 31.297 1 26.72 255 VAL A N 1
ATOM 2008 C CA . VAL A 1 255 ? 17.5 -1.302 32.375 1 26.72 255 VAL A CA 1
ATOM 2009 C C . VAL A 1 255 ? 17.172 -2.02 33.688 1 26.72 255 VAL A C 1
ATOM 2011 O O . VAL A 1 255 ? 16.203 -2.764 33.75 1 26.72 255 VAL A O 1
ATOM 2014 N N . THR A 1 256 ? 18.328 -2.285 34.469 1 26.08 256 THR A N 1
ATOM 2015 C CA . THR A 1 256 ? 18.25 -2.383 35.906 1 26.08 256 THR A CA 1
ATOM 2016 C C . THR A 1 256 ? 17.188 -1.426 36.469 1 26.08 256 THR A C 1
ATOM 2018 O O . THR A 1 256 ? 17.328 -0.207 36.312 1 26.08 256 THR A O 1
ATOM 2021 N N . PRO A 1 257 ? 15.906 -1.784 36.469 1 26.42 257 PRO A N 1
ATOM 2022 C CA . PRO A 1 257 ? 15.242 -0.942 37.438 1 26.42 257 PRO A CA 1
ATOM 2023 C C . PRO A 1 257 ? 16.031 -0.813 38.75 1 26.42 257 PRO A C 1
ATOM 2025 O O . PRO A 1 257 ? 16.672 -1.775 39.188 1 26.42 257 PRO A O 1
ATOM 2028 N N . SER A 1 258 ? 16.672 0.207 39.094 1 24.39 258 SER A N 1
ATOM 2029 C CA . SER A 1 258 ? 16.766 0.28 40.531 1 24.39 258 SER A CA 1
ATOM 2030 C C . SER A 1 258 ? 15.492 -0.263 41.188 1 24.39 258 SER A C 1
ATOM 2032 O O . SER A 1 258 ? 15.57 -1.11 42.094 1 24.39 258 SER A O 1
ATOM 2034 N N . GLY A 1 259 ? 14.664 0.583 41.75 1 24.09 259 GLY A N 1
ATOM 2035 C CA . GLY A 1 259 ? 13.758 0.187 42.812 1 24.09 259 GLY A CA 1
ATOM 2036 C C . GLY A 1 259 ? 12.727 -0.836 42.375 1 24.09 259 GLY A C 1
ATOM 2037 O O . GLY A 1 259 ? 12.836 -1.393 41.281 1 24.09 259 GLY A O 1
ATOM 2038 N N . GLY A 1 260 ? 11.414 -0.524 42.594 1 22.92 260 GLY A N 1
ATOM 2039 C CA . GLY A 1 260 ? 10.266 -1.352 42.938 1 22.92 260 GLY A CA 1
ATOM 2040 C C . GLY A 1 260 ? 9.766 -2.188 41.781 1 22.92 260 GLY A C 1
ATOM 2041 O O . GLY A 1 260 ? 9.836 -1.766 40.625 1 22.92 260 GLY A O 1
ATOM 2042 N N . TYR A 1 261 ? 9.898 -3.6 41.812 1 23.61 261 TYR A N 1
ATOM 2043 C CA . TYR A 1 261 ? 9.523 -4.883 41.219 1 23.61 261 TYR A CA 1
ATOM 2044 C C . TYR A 1 261 ? 8.133 -4.812 40.594 1 23.61 261 TYR A C 1
ATOM 2046 O O . TYR A 1 261 ? 7.133 -5.066 41.281 1 23.61 261 TYR A O 1
ATOM 2054 N N . PHE A 1 262 ? 7.691 -3.697 40.031 1 24.67 262 PHE A N 1
ATOM 2055 C CA . PHE A 1 262 ? 6.309 -4.035 39.719 1 24.67 262 PHE A CA 1
ATOM 2056 C C . PHE A 1 262 ? 6.242 -5.258 38.812 1 24.67 262 PHE A C 1
ATOM 2058 O O . PHE A 1 262 ? 6.887 -5.293 37.75 1 24.67 262 PHE A O 1
ATOM 2065 N N . ALA A 1 263 ? 6.051 -6.555 39.25 1 23.47 263 ALA A N 1
ATOM 2066 C CA . ALA A 1 263 ? 5.969 -7.988 39 1 23.47 263 ALA A CA 1
ATOM 2067 C C . ALA A 1 263 ? 5.246 -8.258 37.688 1 23.47 263 ALA A C 1
ATOM 2069 O O . ALA A 1 263 ? 5.047 -9.414 37.281 1 23.47 263 ALA A O 1
ATOM 2070 N N . GLY A 1 264 ? 4.355 -7.395 37.219 1 27.25 264 GLY A N 1
ATOM 2071 C CA . GLY A 1 264 ? 3.428 -8.008 36.281 1 27.25 264 GLY A CA 1
ATOM 2072 C C . GLY A 1 264 ? 4.055 -8.32 34.938 1 27.25 264 GLY A C 1
ATOM 2073 O O . GLY A 1 264 ? 5.082 -7.742 34.562 1 27.25 264 GLY A O 1
ATOM 2074 N N . PRO A 1 265 ? 3.906 -9.633 34.531 1 26.12 265 PRO A N 1
ATOM 2075 C CA . PRO A 1 265 ? 4.586 -10.234 33.375 1 26.12 265 PRO A CA 1
ATOM 2076 C C . PRO A 1 265 ? 4.629 -9.312 32.188 1 26.12 265 PRO A C 1
ATOM 2078 O O . PRO A 1 265 ? 3.586 -8.867 31.703 1 26.12 265 PRO A O 1
ATOM 2081 N N . LEU A 1 266 ? 5.531 -8.484 32.156 1 25.61 266 LEU A N 1
ATOM 2082 C CA . LEU A 1 266 ? 5.918 -7.664 31 1 25.61 266 LEU A CA 1
ATOM 2083 C C . LEU A 1 266 ? 6.004 -8.508 29.734 1 25.61 266 LEU A C 1
ATOM 2085 O O . LEU A 1 266 ? 6.645 -9.562 29.719 1 25.61 266 LEU A O 1
ATOM 2089 N N . VAL A 1 267 ? 4.891 -8.648 29.031 1 27.16 267 VAL A N 1
ATOM 2090 C CA . VAL A 1 267 ? 4.887 -9.242 27.703 1 27.16 267 VAL A CA 1
ATOM 2091 C C . VAL A 1 267 ? 6.215 -8.961 27 1 27.16 267 VAL A C 1
ATOM 2093 O O . VAL A 1 267 ? 6.551 -7.801 26.734 1 27.16 267 VAL A O 1
ATOM 2096 N N . GLN A 1 268 ? 7.223 -9.742 27.406 1 25.77 268 GLN A N 1
ATOM 2097 C CA . GLN A 1 268 ? 8.531 -9.703 26.766 1 25.77 268 GLN A CA 1
ATOM 2098 C C . GLN A 1 268 ? 8.398 -9.859 25.25 1 25.77 268 GLN A C 1
ATOM 2100 O O . GLN A 1 268 ? 7.922 -10.883 24.766 1 25.77 268 GLN A O 1
ATOM 2105 N N . CYS A 1 269 ? 8.031 -8.906 24.594 1 28.47 269 CYS A N 1
ATOM 2106 C CA . CYS A 1 269 ? 8.164 -8.781 23.141 1 28.47 269 CYS A CA 1
ATOM 2107 C C . CYS A 1 269 ? 9.438 -9.461 22.656 1 28.47 269 CYS A C 1
ATOM 2109 O O . CYS A 1 269 ? 10.484 -9.352 23.297 1 28.47 269 CYS A O 1
ATOM 2111 N N . CYS A 1 270 ? 9.352 -10.695 22.172 1 27.69 270 CYS A N 1
ATOM 2112 C CA . CYS A 1 270 ? 10.57 -11.289 21.625 1 27.69 270 CYS A CA 1
ATOM 2113 C C . CYS A 1 270 ? 11.469 -10.219 21.016 1 27.69 270 CYS A C 1
ATOM 2115 O O . CYS A 1 270 ? 10.984 -9.328 20.312 1 27.69 270 CYS A O 1
ATOM 2117 N N . PRO A 1 271 ? 12.641 -9.984 21.484 1 28.28 271 PRO A N 1
ATOM 2118 C CA . PRO A 1 271 ? 13.672 -9.102 20.922 1 28.28 271 PRO A CA 1
ATOM 2119 C C . PRO A 1 271 ? 13.945 -9.383 19.453 1 28.28 271 PRO A C 1
ATOM 2121 O O . PRO A 1 271 ? 15.055 -9.141 18.969 1 28.28 271 PRO A O 1
ATOM 2124 N N . THR A 1 272 ? 13.328 -10.297 18.734 1 29.38 272 THR A N 1
ATOM 2125 C CA . THR A 1 272 ? 13.836 -10.227 17.359 1 29.38 272 THR A CA 1
ATOM 2126 C C . THR A 1 272 ? 13.938 -8.773 16.891 1 29.38 272 THR A C 1
ATOM 2128 O O . THR A 1 272 ? 12.945 -8.047 16.906 1 29.38 272 THR A O 1
ATOM 2131 N N . GLU A 1 273 ? 15.086 -8.219 17.062 1 28.94 273 GLU A N 1
ATOM 2132 C CA . GLU A 1 273 ? 15.523 -6.934 16.531 1 28.94 273 GLU A CA 1
ATOM 2133 C C . GLU A 1 273 ? 14.867 -6.629 15.188 1 28.94 273 GLU A C 1
ATOM 2135 O O . GLU A 1 273 ? 15.109 -7.32 14.195 1 28.94 273 GLU A O 1
ATOM 2140 N N . CYS A 1 274 ? 13.695 -6.648 15.156 1 30.66 274 CYS A N 1
ATOM 2141 C CA . CYS A 1 274 ? 13.305 -5.945 13.938 1 30.66 274 CYS A CA 1
ATOM 2142 C C . CYS A 1 274 ? 14.367 -4.934 13.523 1 30.66 274 CYS A C 1
ATOM 2144 O O . CYS A 1 274 ? 14.766 -4.082 14.328 1 30.66 274 CYS A O 1
ATOM 2146 N N . VAL A 1 275 ? 15.273 -5.281 12.781 1 29.98 275 VAL A N 1
ATOM 2147 C CA . VAL A 1 275 ? 16.203 -4.336 12.18 1 29.98 275 VAL A CA 1
ATOM 2148 C C . VAL A 1 275 ? 15.523 -2.979 12.008 1 29.98 275 VAL A C 1
ATOM 2150 O O . VAL A 1 275 ? 16.109 -2.041 11.469 1 29.98 275 VAL A O 1
ATOM 2153 N N . ARG A 1 276 ? 14.242 -2.988 12.32 1 34.5 276 ARG A N 1
ATOM 2154 C CA . ARG A 1 276 ? 13.555 -1.747 11.977 1 34.5 276 ARG A CA 1
ATOM 2155 C C . ARG A 1 276 ? 13.984 -0.61 12.898 1 34.5 276 ARG A C 1
ATOM 2157 O O . ARG A 1 276 ? 14.086 0.541 12.469 1 34.5 276 ARG A O 1
ATOM 2164 N N . HIS A 1 277 ? 13.844 -0.825 14.211 1 31.08 277 HIS A N 1
ATOM 2165 C CA . HIS A 1 277 ? 13.914 0.316 15.109 1 31.08 277 HIS A CA 1
ATOM 2166 C C . HIS A 1 277 ? 15.172 1.144 14.859 1 31.08 277 HIS A C 1
ATOM 2168 O O . HIS A 1 277 ? 15.164 2.363 15.039 1 31.08 277 HIS A O 1
ATOM 2174 N N . GLU A 1 278 ? 16.156 0.431 14.805 1 32.88 278 GLU A N 1
ATOM 2175 C CA . GLU A 1 278 ? 17.328 1.284 14.625 1 32.88 278 GLU A CA 1
ATOM 2176 C C . GLU A 1 278 ? 17.203 2.135 13.367 1 32.88 278 GLU A C 1
ATOM 2178 O O . GLU A 1 278 ? 17.656 3.277 13.336 1 32.88 278 GLU A O 1
ATOM 2183 N N . ALA A 1 279 ? 16.422 1.615 12.453 1 35.09 279 ALA A N 1
ATOM 2184 C CA . ALA A 1 279 ? 16.328 2.41 11.227 1 35.09 279 ALA A CA 1
ATOM 2185 C C . ALA A 1 279 ? 15.352 3.566 11.391 1 35.09 279 ALA A C 1
ATOM 2187 O O . ALA A 1 279 ? 15.57 4.656 10.852 1 35.09 279 ALA A O 1
ATOM 2188 N N . VAL A 1 280 ? 14.148 3.379 11.984 1 35.44 280 VAL A N 1
ATOM 2189 C CA . VAL A 1 280 ? 13.242 4.512 12.133 1 35.44 280 VAL A CA 1
ATOM 2190 C C . VAL A 1 280 ? 13.852 5.531 13.094 1 35.44 280 VAL A C 1
ATOM 2192 O O . VAL A 1 280 ? 13.82 6.738 12.836 1 35.44 280 VAL A O 1
ATOM 2195 N N . ALA A 1 281 ? 14.031 5.156 14.297 1 35.5 281 ALA A N 1
ATOM 2196 C CA . ALA A 1 281 ? 14.594 6.129 15.234 1 35.5 281 ALA A CA 1
ATOM 2197 C C . ALA A 1 281 ? 15.875 6.75 14.68 1 35.5 281 ALA A C 1
ATOM 2199 O O . ALA A 1 281 ? 16.172 7.914 14.953 1 35.5 281 ALA A O 1
ATOM 2200 N N . GLN A 1 282 ? 16.656 5.871 14.227 1 37.12 282 GLN A N 1
ATOM 2201 C CA . GLN A 1 282 ? 17.906 6.406 13.672 1 37.12 282 GLN A CA 1
ATOM 2202 C C . GLN A 1 282 ? 17.625 7.215 12.406 1 37.12 282 GLN A C 1
ATOM 2204 O O . GLN A 1 282 ? 18.531 7.863 11.867 1 37.12 282 GLN A O 1
ATOM 2209 N N . GLY A 1 283 ? 16.641 7.004 11.781 1 38.59 283 GLY A N 1
ATOM 2210 C CA . GLY A 1 283 ? 16.359 7.578 10.477 1 38.59 283 GLY A CA 1
ATOM 2211 C C . GLY A 1 283 ? 16.234 9.086 10.5 1 38.59 283 GLY A C 1
ATOM 2212 O O . GLY A 1 283 ? 16.219 9.734 9.453 1 38.59 283 GLY A O 1
ATOM 2213 N N . ALA A 1 284 ? 15.508 9.57 11.531 1 39.22 284 ALA A N 1
ATOM 2214 C CA . ALA A 1 284 ? 15.531 11.031 11.422 1 39.22 284 ALA A CA 1
ATOM 2215 C C . ALA A 1 284 ? 16.953 11.547 11.266 1 39.22 284 ALA A C 1
ATOM 2217 O O . ALA A 1 284 ? 17.188 12.547 10.57 1 39.22 284 ALA A O 1
ATOM 2218 N N . GLN A 1 285 ? 17.781 11.031 12.164 1 43.56 285 GLN A N 1
ATOM 2219 C CA . GLN A 1 285 ? 19.141 11.57 12.094 1 43.56 285 GLN A CA 1
ATOM 2220 C C . GLN A 1 285 ? 19.984 10.773 11.109 1 43.56 285 GLN A C 1
ATOM 2222 O O . GLN A 1 285 ? 21.172 11.062 10.938 1 43.56 285 GLN A O 1
ATOM 2227 N N . ALA A 1 286 ? 19.562 9.586 10.648 1 47.72 286 ALA A N 1
ATOM 2228 C CA . ALA A 1 286 ? 20.312 8.57 9.906 1 47.72 286 ALA A CA 1
ATOM 2229 C C . ALA A 1 286 ? 20.641 9.062 8.5 1 47.72 286 ALA A C 1
ATOM 2231 O O . ALA A 1 286 ? 20 9.977 7.984 1 47.72 286 ALA A O 1
ATOM 2232 N N . GLN A 1 287 ? 21.656 8.617 8.023 1 57.72 287 GLN A N 1
ATOM 2233 C CA . GLN A 1 287 ? 22.219 8.758 6.688 1 57.72 287 GLN A CA 1
ATOM 2234 C C . GLN A 1 287 ? 21.141 8.68 5.621 1 57.72 287 GLN A C 1
ATOM 2236 O O . GLN A 1 287 ? 20.219 7.848 5.719 1 57.72 287 GLN A O 1
ATOM 2241 N N . PRO A 1 288 ? 21.016 9.805 4.926 1 67 288 PRO A N 1
ATOM 2242 C CA . PRO A 1 288 ? 20.047 9.82 3.834 1 67 288 PRO A CA 1
ATOM 2243 C C . PRO A 1 288 ? 19.953 8.484 3.104 1 67 288 PRO A C 1
ATOM 2245 O O . PRO A 1 288 ? 20.953 7.805 2.916 1 67 288 PRO A O 1
ATOM 2248 N N . CYS A 1 289 ? 18.719 8.078 2.992 1 78.06 289 CYS A N 1
ATOM 2249 C CA . CYS A 1 289 ? 18.484 6.941 2.102 1 78.06 289 CYS A CA 1
ATOM 2250 C C . CYS A 1 289 ? 18.969 7.254 0.688 1 78.06 289 CYS A C 1
ATOM 2252 O O . CYS A 1 289 ? 18.688 8.336 0.159 1 78.06 289 CYS A O 1
ATOM 2254 N N . ILE A 1 290 ? 19.781 6.461 0.2 1 87.5 290 ILE A N 1
ATOM 2255 C CA . ILE A 1 290 ? 20.297 6.68 -1.148 1 87.5 290 ILE A CA 1
ATOM 2256 C C . ILE A 1 290 ? 19.484 5.855 -2.148 1 87.5 290 ILE A C 1
ATOM 2258 O O . ILE A 1 290 ? 19.344 4.641 -1.997 1 87.5 290 ILE A O 1
ATOM 2262 N N . LEU A 1 291 ? 18.906 6.5 -3.082 1 92.5 291 LEU A N 1
ATOM 2263 C CA . LEU A 1 291 ? 18.219 5.859 -4.195 1 92.5 291 LEU A CA 1
ATOM 2264 C C . LEU A 1 291 ? 19.031 6 -5.488 1 92.5 291 LEU A C 1
ATOM 2266 O O . LEU A 1 291 ? 19.312 7.117 -5.918 1 92.5 291 LEU A O 1
ATOM 2270 N N . GLN A 1 292 ? 19.344 4.922 -6.086 1 93.94 292 GLN A N 1
ATOM 2271 C CA . GLN A 1 292 ? 20.125 4.922 -7.316 1 93.94 292 GLN A CA 1
ATOM 2272 C C . GLN A 1 292 ? 19.234 4.781 -8.547 1 93.94 292 GLN A C 1
ATOM 2274 O O . GLN A 1 292 ? 18.469 3.824 -8.648 1 93.94 292 GLN A O 1
ATOM 2279 N N . LEU A 1 293 ? 19.375 5.715 -9.43 1 96.5 293 LEU A N 1
ATOM 2280 C CA . LEU A 1 293 ? 18.609 5.645 -10.664 1 96.5 293 LEU A CA 1
ATOM 2281 C C . LEU A 1 293 ? 19.094 4.504 -11.547 1 96.5 293 LEU A C 1
ATOM 2283 O O . LEU A 1 293 ? 20.297 4.426 -11.859 1 96.5 293 LEU A O 1
ATOM 2287 N N . ARG A 1 294 ? 18.125 3.617 -11.984 1 94.69 294 ARG A N 1
ATOM 2288 C CA . ARG A 1 294 ? 18.516 2.424 -12.727 1 94.69 294 ARG A CA 1
ATOM 2289 C C . ARG A 1 294 ? 17.875 2.408 -14.109 1 94.69 294 ARG A C 1
ATOM 2291 O O . ARG A 1 294 ? 18.406 1.779 -15.031 1 94.69 294 ARG A O 1
ATOM 2298 N N . ALA A 1 295 ? 16.734 3.084 -14.242 1 96.25 295 ALA A N 1
ATOM 2299 C CA . ALA A 1 295 ? 16.031 3.029 -15.523 1 96.25 295 ALA A CA 1
ATOM 2300 C C . ALA A 1 295 ? 15.125 4.246 -15.703 1 96.25 295 ALA A C 1
ATOM 2302 O O . ALA A 1 295 ? 14.688 4.852 -14.719 1 96.25 295 ALA A O 1
ATOM 2303 N N . VAL A 1 296 ? 14.922 4.602 -16.875 1 96.19 296 VAL A N 1
ATOM 2304 C CA . VAL A 1 296 ? 13.969 5.621 -17.312 1 96.19 296 VAL A CA 1
ATOM 2305 C C . VAL A 1 296 ? 12.945 5.008 -18.266 1 96.19 296 VAL A C 1
ATOM 2307 O O . VAL A 1 296 ? 13.32 4.438 -19.297 1 96.19 296 VAL A O 1
ATOM 2310 N N . LEU A 1 297 ? 11.703 5.059 -17.859 1 94.25 297 LEU A N 1
ATOM 2311 C CA . LEU A 1 297 ? 10.633 4.41 -18.609 1 94.25 297 LEU A CA 1
ATOM 2312 C C . LEU A 1 297 ? 9.625 5.438 -19.125 1 94.25 297 LEU A C 1
ATOM 2314 O O . LEU A 1 297 ? 9.523 6.539 -18.578 1 94.25 297 LEU A O 1
ATOM 2318 N N . GLU A 1 298 ? 8.891 4.98 -20.094 1 88.62 298 GLU A N 1
ATOM 2319 C CA . GLU A 1 298 ? 7.77 5.789 -20.562 1 88.62 298 GLU A CA 1
ATOM 2320 C C . GLU A 1 298 ? 6.586 5.703 -19.609 1 88.62 298 GLU A C 1
ATOM 2322 O O . GLU A 1 298 ? 6.465 4.738 -18.844 1 88.62 298 GLU A O 1
ATOM 2327 N N . ALA A 1 299 ? 5.656 6.691 -19.438 1 76.62 299 ALA A N 1
ATOM 2328 C CA . ALA A 1 299 ? 4.586 6.871 -18.469 1 76.62 299 ALA A CA 1
ATOM 2329 C C . ALA A 1 299 ? 3.703 5.629 -18.391 1 76.62 299 ALA A C 1
ATOM 2331 O O . ALA A 1 299 ? 3.299 5.215 -17.297 1 76.62 299 ALA A O 1
ATOM 2332 N N . ASP A 1 300 ? 3.422 4.797 -19.375 1 76.88 300 ASP A N 1
ATOM 2333 C CA . ASP A 1 300 ? 2.436 3.723 -19.375 1 76.88 300 ASP A CA 1
ATOM 2334 C C . ASP A 1 300 ? 3.109 2.359 -19.25 1 76.88 300 ASP A C 1
ATOM 2336 O O . ASP A 1 300 ? 2.465 1.323 -19.422 1 76.88 300 ASP A O 1
ATOM 2340 N N . THR A 1 301 ? 4.352 2.455 -18.75 1 80.88 301 THR A N 1
ATOM 2341 C CA . THR A 1 301 ? 5.082 1.192 -18.688 1 80.88 301 THR A CA 1
ATOM 2342 C C . THR A 1 301 ? 4.875 0.51 -17.344 1 80.88 301 THR A C 1
ATOM 2344 O O . THR A 1 301 ? 4.914 -0.719 -17.25 1 80.88 301 THR A O 1
ATOM 2347 N N . VAL A 1 302 ? 4.758 1.289 -16.344 1 83.44 302 VAL A N 1
ATOM 2348 C CA . VAL A 1 302 ? 4.59 0.714 -15.008 1 83.44 302 VAL A CA 1
ATOM 2349 C C . VAL A 1 302 ? 3.107 0.642 -14.664 1 83.44 302 VAL A C 1
ATOM 2351 O O . VAL A 1 302 ? 2.404 1.655 -14.695 1 83.44 302 VAL A O 1
ATOM 2354 N N . ASP A 1 303 ? 2.678 -0.558 -14.391 1 84.88 303 ASP A N 1
ATOM 2355 C CA . ASP A 1 303 ? 1.305 -0.797 -13.953 1 84.88 303 ASP A CA 1
ATOM 2356 C C . ASP A 1 303 ? 1.087 -0.313 -12.523 1 84.88 303 ASP A C 1
ATOM 2358 O O . ASP A 1 303 ? 1.789 -0.74 -11.602 1 84.88 303 ASP A O 1
ATOM 2362 N N . GLU A 1 304 ? 0.129 0.562 -12.336 1 84.75 304 GLU A N 1
ATOM 2363 C CA . GLU A 1 304 ? -0.157 1.099 -11.008 1 84.75 304 GLU A CA 1
ATOM 2364 C C . GLU A 1 304 ? -0.472 -0.019 -10.023 1 84.75 304 GLU A C 1
ATOM 2366 O O . GLU A 1 304 ? -0.279 0.142 -8.812 1 84.75 304 GLU A O 1
ATOM 2371 N N . ALA A 1 305 ? -0.889 -1.156 -10.578 1 86.06 305 ALA A N 1
ATOM 2372 C CA . ALA A 1 305 ? -1.232 -2.295 -9.734 1 86.06 305 ALA A CA 1
ATOM 2373 C C . ALA A 1 305 ? -0.001 -2.832 -9.016 1 86.06 305 ALA A C 1
ATOM 2375 O O . ALA A 1 305 ? -0.122 -3.59 -8.047 1 86.06 305 ALA A O 1
ATOM 2376 N N . MET A 1 306 ? 1.108 -2.396 -9.5 1 88.44 306 MET A N 1
ATOM 2377 C CA . MET A 1 306 ? 2.34 -2.926 -8.922 1 88.44 306 MET A CA 1
ATOM 2378 C C . MET A 1 306 ? 2.936 -1.944 -7.918 1 88.44 306 MET A C 1
ATOM 2380 O O . MET A 1 306 ? 4.016 -2.186 -7.375 1 88.44 306 MET A O 1
ATOM 2384 N N . LEU A 1 307 ? 2.24 -0.881 -7.75 1 87.75 307 LEU A N 1
ATOM 2385 C CA . LEU A 1 307 ? 2.682 0.077 -6.742 1 87.75 307 LEU A CA 1
ATOM 2386 C C . LEU A 1 307 ? 2.057 -0.231 -5.387 1 87.75 307 LEU A C 1
ATOM 2388 O O . LEU A 1 307 ? 0.904 -0.665 -5.316 1 87.75 307 LEU A O 1
ATOM 2392 N N . PHE A 1 308 ? 2.836 -0.12 -4.363 1 80.44 308 PHE A N 1
ATOM 2393 C CA . PHE A 1 308 ? 2.303 -0.421 -3.041 1 80.44 308 PHE A CA 1
ATOM 2394 C C . PHE A 1 308 ? 2.945 0.466 -1.982 1 80.44 308 PHE A C 1
ATOM 2396 O O . PHE A 1 308 ? 3.822 1.275 -2.293 1 80.44 308 PHE A O 1
ATOM 2403 N N . GLY A 1 309 ? 2.398 0.401 -0.787 1 78.88 309 GLY A N 1
ATOM 2404 C CA . GLY A 1 309 ? 2.922 1.178 0.325 1 78.88 309 GLY A CA 1
ATOM 2405 C C . GLY A 1 309 ? 2.453 2.619 0.32 1 78.88 309 GLY A C 1
ATOM 2406 O O . GLY A 1 309 ? 1.43 2.943 -0.288 1 78.88 309 GLY A O 1
ATOM 2407 N N . ASP A 1 310 ? 3.148 3.439 1.1 1 81.5 310 ASP A N 1
ATOM 2408 C CA . ASP A 1 310 ? 2.811 4.855 1.217 1 81.5 310 ASP A CA 1
ATOM 2409 C C . ASP A 1 310 ? 3.305 5.641 0.004 1 81.5 310 ASP A C 1
ATOM 2411 O O . ASP A 1 310 ? 4.281 5.25 -0.637 1 81.5 310 ASP A O 1
ATOM 2415 N N . THR A 1 311 ? 2.623 6.625 -0.296 1 89.5 311 THR A N 1
ATOM 2416 C CA . THR A 1 311 ? 3.049 7.551 -1.342 1 89.5 311 THR A CA 1
ATOM 2417 C C . THR A 1 311 ? 3.809 8.727 -0.743 1 89.5 311 THR A C 1
ATOM 2419 O O . THR A 1 311 ? 3.389 9.297 0.266 1 89.5 311 THR A O 1
ATOM 2422 N N . TRP A 1 312 ? 4.906 9.07 -1.347 1 90.56 312 TRP A N 1
ATOM 2423 C CA . TRP A 1 312 ? 5.73 10.188 -0.889 1 90.56 312 TRP A CA 1
ATOM 2424 C C . TRP A 1 312 ? 5.789 11.289 -1.943 1 90.56 312 TRP A C 1
ATOM 2426 O O . TRP A 1 312 ? 5.746 11.008 -3.145 1 90.56 312 TRP A O 1
ATOM 2436 N N . GLU A 1 313 ? 5.855 12.461 -1.5 1 92.44 313 GLU A N 1
ATOM 2437 C CA . GLU A 1 313 ? 6.145 13.602 -2.363 1 92.44 313 GLU A CA 1
ATOM 2438 C C . GLU A 1 313 ? 7.609 14.016 -2.256 1 92.44 313 GLU A C 1
ATOM 2440 O O . GLU A 1 313 ? 8.117 14.234 -1.155 1 92.44 313 GLU A O 1
ATOM 2445 N N . LEU A 1 314 ? 8.242 14.086 -3.426 1 93.81 314 LEU A N 1
ATOM 2446 C CA . LEU A 1 314 ? 9.648 14.461 -3.463 1 93.81 314 LEU A CA 1
ATOM 2447 C C . LEU A 1 314 ? 9.812 15.953 -3.707 1 93.81 314 LEU A C 1
ATOM 2449 O O . LEU A 1 314 ? 9.188 16.516 -4.613 1 93.81 314 LEU A O 1
ATOM 2453 N N . THR A 1 315 ? 10.586 16.578 -2.867 1 92.25 315 THR A N 1
ATOM 2454 C CA . THR A 1 315 ? 10.984 17.969 -3.025 1 92.25 315 THR A CA 1
ATOM 2455 C C . THR A 1 315 ? 12.484 18.141 -2.773 1 92.25 315 THR A C 1
ATOM 2457 O O . THR A 1 315 ? 13.172 17.172 -2.428 1 92.25 315 THR A O 1
ATOM 2460 N N . TRP A 1 316 ? 12.977 19.328 -3.078 1 90.19 316 TRP A N 1
ATOM 2461 C CA . TRP A 1 316 ? 14.375 19.609 -2.75 1 90.19 316 TRP A CA 1
ATOM 2462 C C . TRP A 1 316 ? 14.578 19.656 -1.239 1 90.19 316 TRP A C 1
ATOM 2464 O O . TRP A 1 316 ? 13.648 19.953 -0.488 1 90.19 316 TRP A O 1
ATOM 2474 N N . ASP A 1 317 ? 15.773 19.234 -0.803 1 86.19 317 ASP A N 1
ATOM 2475 C CA . ASP A 1 317 ? 16.109 19.234 0.619 1 86.19 317 ASP A CA 1
ATOM 2476 C C . ASP A 1 317 ? 16.375 20.656 1.12 1 86.19 317 ASP A C 1
ATOM 2478 O O . ASP A 1 317 ? 17.422 21.234 0.858 1 86.19 317 ASP A O 1
ATOM 2482 N N . ASP A 1 318 ? 15.367 21.203 1.687 1 72.38 318 ASP A N 1
ATOM 2483 C CA . ASP A 1 318 ? 15.508 22.562 2.186 1 72.38 318 ASP A CA 1
ATOM 2484 C C . ASP A 1 318 ? 16.219 22.578 3.541 1 72.38 318 ASP A C 1
ATOM 2486 O O . ASP A 1 318 ? 16.344 23.641 4.164 1 72.38 318 ASP A O 1
ATOM 2490 N N . ASP A 1 319 ? 17.25 21.797 3.746 1 60.59 319 ASP A N 1
ATOM 2491 C CA . ASP A 1 319 ? 17.984 21.797 5.004 1 60.59 319 ASP A CA 1
ATOM 2492 C C . ASP A 1 319 ? 17.422 22.812 5.984 1 60.59 319 ASP A C 1
ATOM 2494 O O . ASP A 1 319 ? 18 23.062 7.047 1 60.59 319 ASP A O 1
ATOM 2498 N N . SER A 1 320 ? 16.516 23.672 5.555 1 51.5 320 SER A N 1
ATOM 2499 C CA . SER A 1 320 ? 16.172 24.922 6.223 1 51.5 320 SER A CA 1
ATOM 2500 C C . SER A 1 320 ? 15.312 24.656 7.461 1 51.5 320 SER A C 1
ATOM 2502 O O . SER A 1 320 ? 14.992 25.594 8.203 1 51.5 320 SER A O 1
ATOM 2504 N N . ARG A 1 321 ? 14.586 23.547 7.641 1 50.69 321 ARG A N 1
ATOM 2505 C CA . ARG A 1 321 ? 13.68 23.562 8.781 1 50.69 321 ARG A CA 1
ATOM 2506 C C . ARG A 1 321 ? 14.359 24.141 10.016 1 50.69 321 ARG A C 1
ATOM 2508 O O . ARG A 1 321 ? 13.695 24.484 10.992 1 50.69 321 ARG A O 1
ATOM 2515 N N . GLY A 1 322 ? 15.734 24.062 9.953 1 45.72 322 GLY A N 1
ATOM 2516 C CA . GLY A 1 322 ? 16.344 24.734 11.086 1 45.72 322 GLY A CA 1
ATOM 2517 C C . GLY A 1 322 ? 16.688 26.188 10.805 1 45.72 322 GLY A C 1
ATOM 2518 O O . GLY A 1 322 ? 17.094 26.922 11.703 1 45.72 322 GLY A O 1
ATOM 2519 N N . ALA A 1 323 ? 16.906 26.531 9.578 1 44.5 323 ALA A N 1
ATOM 2520 C CA . ALA A 1 323 ? 17.484 27.875 9.43 1 44.5 323 ALA A CA 1
ATOM 2521 C C . ALA A 1 323 ? 16.391 28.938 9.414 1 44.5 323 ALA A C 1
ATOM 2523 O O . ALA A 1 323 ? 15.242 28.656 9.047 1 44.5 323 ALA A O 1
ATOM 2524 N N . ALA A 1 324 ? 16.656 29.953 10.094 1 40.19 324 ALA A N 1
ATOM 2525 C CA . ALA A 1 324 ? 15.891 31.188 10.102 1 40.19 324 ALA A CA 1
ATOM 2526 C C . ALA A 1 324 ? 15.422 31.562 8.703 1 40.19 324 ALA A C 1
ATOM 2528 O O . ALA A 1 324 ? 16.047 31.188 7.707 1 40.19 324 ALA A O 1
ATOM 2529 N N . ALA A 1 325 ? 14.125 31.875 8.445 1 41.91 325 ALA A N 1
ATOM 2530 C CA . ALA A 1 325 ? 13.344 32.219 7.262 1 41.91 325 ALA A CA 1
ATOM 2531 C C . ALA A 1 325 ? 14.25 32.719 6.133 1 41.91 325 ALA A C 1
ATOM 2533 O O . ALA A 1 325 ? 14.047 32.344 4.969 1 41.91 325 ALA A O 1
ATOM 2534 N N . ASP A 1 326 ? 15.07 33.719 6.266 1 44.28 326 ASP A N 1
ATOM 2535 C CA . ASP A 1 326 ? 15.633 34.594 5.238 1 44.28 326 ASP A CA 1
ATOM 2536 C C . ASP A 1 326 ? 16.891 34 4.625 1 44.28 326 ASP A C 1
ATOM 2538 O O . ASP A 1 326 ? 17.453 34.531 3.672 1 44.28 326 ASP A O 1
ATOM 2542 N N . SER A 1 327 ? 17.5 33.031 5.238 1 50.66 327 SER A N 1
ATOM 2543 C CA . SER A 1 327 ? 18.828 32.781 4.688 1 50.66 327 SER A CA 1
ATOM 2544 C C . SER A 1 327 ? 18.969 31.359 4.191 1 50.66 327 SER A C 1
ATOM 2546 O O . SER A 1 327 ? 19.016 30.422 4.988 1 50.66 327 SER A O 1
ATOM 2548 N N . MET A 1 328 ? 18.531 31.094 3.016 1 56.72 328 MET A N 1
ATOM 2549 C CA . MET A 1 328 ? 18.828 29.781 2.432 1 56.72 328 MET A CA 1
ATOM 2550 C C . MET A 1 328 ? 20.328 29.516 2.436 1 56.72 328 MET A C 1
ATOM 2552 O O . MET A 1 328 ? 21.125 30.344 1.985 1 56.72 328 MET A O 1
ATOM 2556 N N . THR A 1 329 ? 20.75 28.531 3.092 1 66.81 329 THR A N 1
ATOM 2557 C CA . THR A 1 329 ? 22.141 28.109 3.076 1 66.81 329 THR A CA 1
ATOM 2558 C C . THR A 1 329 ? 22.578 27.75 1.657 1 66.81 329 THR A C 1
ATOM 2560 O O . THR A 1 329 ? 21.75 27.531 0.779 1 66.81 329 THR A O 1
ATOM 2563 N N . ALA A 1 330 ? 23.766 28.062 1.278 1 71.88 330 ALA A N 1
ATOM 2564 C CA . ALA A 1 330 ? 24.328 27.672 -0.006 1 71.88 330 ALA A CA 1
ATOM 2565 C C . ALA A 1 330 ? 23.938 26.234 -0.371 1 71.88 330 ALA A C 1
ATOM 2567 O O . ALA A 1 330 ? 23.641 25.953 -1.531 1 71.88 330 ALA A O 1
ATOM 2568 N N . SER A 1 331 ? 23.828 25.438 0.6 1 75.31 331 SER A N 1
ATOM 2569 C CA . SER A 1 331 ? 23.484 24.031 0.373 1 75.31 331 SER A CA 1
ATOM 2570 C C . SER A 1 331 ? 22.031 23.891 -0.062 1 75.31 331 SER A C 1
ATOM 2572 O O . SER A 1 331 ? 21.703 23.094 -0.945 1 75.31 331 SER A O 1
ATOM 2574 N N . ALA A 1 332 ? 21.203 24.703 0.481 1 76.12 332 ALA A N 1
ATOM 2575 C CA . ALA A 1 332 ? 19.781 24.656 0.128 1 76.12 332 ALA A CA 1
ATOM 2576 C C . ALA A 1 332 ? 19.547 25.172 -1.291 1 76.12 332 ALA A C 1
ATOM 2578 O O . ALA A 1 332 ? 18.719 24.625 -2.025 1 76.12 332 ALA A O 1
ATOM 2579 N N . LEU A 1 333 ? 20.328 26.188 -1.638 1 79.06 333 LEU A N 1
ATOM 2580 C CA . LEU A 1 333 ? 20.219 26.719 -2.988 1 79.06 333 LEU A CA 1
ATOM 2581 C C . LEU A 1 333 ? 20.688 25.703 -4.02 1 79.06 333 LEU A C 1
ATOM 2583 O O . LEU A 1 333 ? 20.078 25.562 -5.078 1 79.06 333 LEU A O 1
ATOM 2587 N N . ASP A 1 334 ? 21.766 25.047 -3.707 1 82.5 334 ASP A N 1
ATOM 2588 C CA . ASP A 1 334 ? 22.266 24 -4.598 1 82.5 334 ASP A CA 1
ATOM 2589 C C . ASP A 1 334 ? 21.25 22.875 -4.758 1 82.5 334 ASP A C 1
ATOM 2591 O O . ASP A 1 334 ? 21.016 22.391 -5.867 1 82.5 334 ASP A O 1
ATOM 2595 N N . ALA A 1 335 ? 20.672 22.484 -3.664 1 84.81 335 ALA A N 1
ATOM 2596 C CA . ALA A 1 335 ? 19.672 21.422 -3.705 1 84.81 335 ALA A CA 1
ATOM 2597 C C . ALA A 1 335 ? 18.469 21.844 -4.539 1 84.81 335 ALA A C 1
ATOM 2599 O O . ALA A 1 335 ? 17.922 21.047 -5.309 1 84.81 335 ALA A O 1
ATOM 2600 N N . TYR A 1 336 ? 18.125 23.078 -4.375 1 86.88 336 TYR A N 1
ATOM 2601 C CA . TYR A 1 336 ? 17 23.609 -5.121 1 86.88 336 TYR A CA 1
ATOM 2602 C C . TYR A 1 336 ? 17.281 23.594 -6.621 1 86.88 336 TYR A C 1
ATOM 2604 O O . TYR A 1 336 ? 16.469 23.094 -7.402 1 86.88 336 TYR A O 1
ATOM 2612 N N . THR A 1 337 ? 18.391 24.094 -6.992 1 87.44 337 THR A N 1
ATOM 2613 C CA . THR A 1 337 ? 18.766 24.188 -8.398 1 87.44 337 THR A CA 1
ATOM 2614 C C . THR A 1 337 ? 18.906 22.797 -9.008 1 87.44 337 THR A C 1
ATOM 2616 O O . THR A 1 337 ? 18.391 22.531 -10.102 1 87.44 337 THR A O 1
ATOM 2619 N N . ALA A 1 338 ? 19.594 21.938 -8.297 1 90.62 338 ALA A N 1
ATOM 2620 C CA . ALA A 1 338 ? 19.797 20.578 -8.781 1 90.62 338 ALA A CA 1
ATOM 2621 C C . ALA A 1 338 ? 18.484 19.844 -8.945 1 90.62 338 ALA A C 1
ATOM 2623 O O . ALA A 1 338 ? 18.25 19.156 -9.945 1 90.62 338 ALA A O 1
ATOM 2624 N N . PHE A 1 339 ? 17.609 20.016 -8.055 1 92.69 339 PHE A N 1
ATOM 2625 C CA . PHE A 1 339 ? 16.328 19.328 -8.07 1 92.69 339 PHE A CA 1
ATOM 2626 C C . PHE A 1 339 ? 15.477 19.797 -9.242 1 92.69 339 PHE A C 1
ATOM 2628 O O . PHE A 1 339 ? 14.859 18.984 -9.938 1 92.69 339 PHE A O 1
ATOM 2635 N N . HIS A 1 340 ? 15.477 21.016 -9.492 1 90.25 340 HIS A N 1
ATOM 2636 C CA . HIS A 1 340 ? 14.656 21.547 -10.578 1 90.25 340 HIS A CA 1
ATOM 2637 C C . HIS A 1 340 ? 15.234 21.172 -11.938 1 90.25 340 HIS A C 1
ATOM 2639 O O . HIS A 1 340 ? 14.492 20.922 -12.891 1 90.25 340 HIS A O 1
ATOM 2645 N N . ALA A 1 341 ? 16.547 21.203 -11.992 1 92.56 341 ALA A N 1
ATOM 2646 C CA . ALA A 1 341 ? 17.172 20.734 -13.219 1 92.56 341 ALA A CA 1
ATOM 2647 C C . ALA A 1 341 ? 16.844 19.266 -13.469 1 92.56 341 ALA A C 1
ATOM 2649 O O . ALA A 1 341 ? 16.516 18.875 -14.602 1 92.56 341 ALA A O 1
ATOM 2650 N N . PHE A 1 342 ? 16.906 18.516 -12.422 1 93.88 342 PHE A N 1
ATOM 2651 C CA . PHE A 1 342 ? 16.562 17.109 -12.469 1 93.88 342 PHE A CA 1
ATOM 2652 C C . PHE A 1 342 ? 15.117 16.906 -12.898 1 93.88 342 PHE A C 1
ATOM 2654 O O . PHE A 1 342 ? 14.836 16.188 -13.844 1 93.88 342 PHE A O 1
ATOM 2661 N N . ARG A 1 343 ? 14.258 17.578 -12.32 1 93.19 343 ARG A N 1
ATOM 2662 C CA . ARG A 1 343 ? 12.836 17.453 -12.625 1 93.19 343 ARG A CA 1
ATOM 2663 C C . ARG A 1 343 ? 12.539 17.859 -14.062 1 93.19 343 ARG A C 1
ATOM 2665 O O . ARG A 1 343 ? 11.742 17.219 -14.742 1 93.19 343 ARG A O 1
ATOM 2672 N N . ALA A 1 344 ? 13.172 18.859 -14.484 1 91.12 344 ALA A N 1
ATOM 2673 C CA . ALA A 1 344 ? 12.961 19.344 -15.852 1 91.12 344 ALA A CA 1
ATOM 2674 C C . ALA A 1 344 ? 13.453 18.312 -16.875 1 91.12 344 ALA A C 1
ATOM 2676 O O . ALA A 1 344 ? 12.797 18.094 -17.891 1 91.12 344 ALA A O 1
ATOM 2677 N N . ALA A 1 345 ? 14.523 17.719 -16.578 1 93.38 345 ALA A N 1
ATOM 2678 C CA . ALA A 1 345 ? 15.133 16.781 -17.516 1 93.38 345 ALA A CA 1
ATOM 2679 C C . ALA A 1 345 ? 14.289 15.516 -17.641 1 93.38 345 ALA A C 1
ATOM 2681 O O . ALA A 1 345 ? 14.242 14.906 -18.719 1 93.38 345 ALA A O 1
ATOM 2682 N N . PHE A 1 346 ? 13.586 15.102 -16.578 1 94.25 346 PHE A N 1
ATOM 2683 C CA . PHE A 1 346 ? 12.914 13.812 -16.562 1 94.25 346 PHE A CA 1
ATOM 2684 C C . PHE A 1 346 ? 11.406 13.992 -16.422 1 94.25 346 PHE A C 1
ATOM 2686 O O . PHE A 1 346 ? 10.711 13.094 -15.945 1 94.25 346 PHE A O 1
ATOM 2693 N N . ARG A 1 347 ? 10.789 15.055 -16.734 1 91.44 347 ARG A N 1
ATOM 2694 C CA . ARG A 1 347 ? 9.422 15.477 -16.453 1 91.44 347 ARG A CA 1
ATOM 2695 C C . ARG A 1 347 ? 8.414 14.477 -17.016 1 91.44 347 ARG A C 1
ATOM 2697 O O . ARG A 1 347 ? 7.379 14.219 -16.406 1 91.44 347 ARG A O 1
ATOM 2704 N N . ASP A 1 348 ? 8.688 13.812 -18.125 1 90.62 348 ASP A N 1
ATOM 2705 C CA . ASP A 1 348 ? 7.707 12.961 -18.797 1 90.62 348 ASP A CA 1
ATOM 2706 C C . ASP A 1 348 ? 8.062 11.484 -18.625 1 90.62 348 ASP A C 1
ATOM 2708 O O . ASP A 1 348 ? 7.461 10.625 -19.281 1 90.62 348 ASP A O 1
ATOM 2712 N N . ASP A 1 349 ? 8.945 11.289 -17.75 1 94.12 349 ASP A N 1
ATOM 2713 C CA . ASP A 1 349 ? 9.43 9.922 -17.609 1 94.12 349 ASP A CA 1
ATOM 2714 C C . ASP A 1 349 ? 8.984 9.32 -16.266 1 94.12 349 ASP A C 1
ATOM 2716 O O . ASP A 1 349 ? 8.617 10.055 -15.352 1 94.12 349 ASP A O 1
ATOM 2720 N N . ILE A 1 350 ? 8.93 7.988 -16.234 1 95.81 350 ILE A N 1
ATOM 2721 C CA . ILE A 1 350 ? 8.922 7.238 -14.977 1 95.81 350 ILE A CA 1
ATOM 2722 C C . ILE A 1 350 ? 10.344 6.793 -14.641 1 95.81 350 ILE A C 1
ATOM 2724 O O . ILE A 1 350 ? 11.008 6.145 -15.445 1 95.81 350 ILE A O 1
ATOM 2728 N N . LEU A 1 351 ? 10.789 7.227 -13.516 1 96.88 351 LEU A N 1
ATOM 2729 C CA . LEU A 1 351 ? 12.148 6.902 -13.086 1 96.88 351 LEU A CA 1
ATOM 2730 C C . LEU A 1 351 ? 12.148 5.719 -12.125 1 96.88 351 LEU A C 1
ATOM 2732 O O . LEU A 1 351 ? 11.391 5.707 -11.148 1 96.88 351 LEU A O 1
ATOM 2736 N N . VAL A 1 352 ? 12.961 4.691 -12.391 1 96 352 VAL A N 1
ATOM 2737 C CA . VAL A 1 352 ? 13.062 3.529 -11.523 1 96 352 VAL A CA 1
ATOM 2738 C C . VAL A 1 352 ? 14.336 3.625 -10.688 1 96 352 VAL A C 1
ATOM 2740 O O . VAL A 1 352 ? 15.438 3.768 -11.227 1 96 352 VAL A O 1
ATOM 2743 N N . PHE A 1 353 ? 14.148 3.633 -9.406 1 94.44 353 PHE A N 1
ATOM 2744 C CA . PHE A 1 353 ? 15.258 3.715 -8.469 1 94.44 353 PHE A CA 1
ATOM 2745 C C . PHE A 1 353 ? 15.398 2.418 -7.684 1 94.44 353 PHE A C 1
ATOM 2747 O O . PHE A 1 353 ? 14.414 1.711 -7.461 1 94.44 353 PHE A O 1
ATOM 2754 N N . THR A 1 354 ? 16.609 2.096 -7.293 1 90.44 354 THR A N 1
ATOM 2755 C CA . THR A 1 354 ? 16.891 1.035 -6.332 1 90.44 354 THR A CA 1
ATOM 2756 C C . THR A 1 354 ? 17.516 1.606 -5.062 1 90.44 354 THR A C 1
ATOM 2758 O O . THR A 1 354 ? 18.344 2.525 -5.129 1 90.44 354 THR A O 1
ATOM 2761 N N . GLY A 1 355 ? 17 1.216 -3.969 1 83.62 355 GLY A N 1
ATOM 2762 C CA . GLY A 1 355 ? 17.562 1.679 -2.711 1 83.62 355 GLY A CA 1
ATOM 2763 C C . GLY A 1 355 ? 17.547 0.621 -1.622 1 83.62 355 GLY A C 1
ATOM 2764 O O . GLY A 1 355 ? 16.906 -0.422 -1.776 1 83.62 355 GLY A O 1
ATOM 2765 N N . ASP A 1 356 ? 18.469 0.876 -0.705 1 65.38 356 ASP A N 1
ATOM 2766 C CA . ASP A 1 356 ? 18.453 0.004 0.465 1 65.38 356 ASP A CA 1
ATOM 2767 C C . ASP A 1 356 ? 17.281 0.35 1.386 1 65.38 356 ASP A C 1
ATOM 2769 O O . ASP A 1 356 ? 16.766 1.471 1.354 1 65.38 356 ASP A O 1
ATOM 2773 N N . ALA A 1 357 ? 16.5 -0.573 1.903 1 53.84 357 ALA A N 1
ATOM 2774 C CA . ALA A 1 357 ? 15.273 -0.525 2.697 1 53.84 357 ALA A CA 1
ATOM 2775 C C . ALA A 1 357 ? 15.383 0.51 3.814 1 53.84 357 ALA A C 1
ATOM 2777 O O . ALA A 1 357 ? 14.367 0.956 4.359 1 53.84 357 ALA A O 1
ATOM 2778 N N . ARG A 1 358 ? 16.5 0.905 4.281 1 50.16 358 ARG A N 1
ATOM 2779 C CA . ARG A 1 358 ? 16.672 1.501 5.602 1 50.16 358 ARG A CA 1
ATOM 2780 C C . ARG A 1 358 ? 15.969 2.854 5.688 1 50.16 358 ARG A C 1
ATOM 2782 O O . ARG A 1 358 ? 15.594 3.297 6.773 1 50.16 358 ARG A O 1
ATOM 2789 N N . GLY A 1 359 ? 15.703 3.443 4.594 1 46.59 359 GLY A N 1
ATOM 2790 C CA . GLY A 1 359 ? 15.305 4.824 4.828 1 46.59 359 GLY A CA 1
ATOM 2791 C C . GLY A 1 359 ? 13.867 5.105 4.445 1 46.59 359 GLY A C 1
ATOM 2792 O O . GLY A 1 359 ? 13.242 6.027 4.98 1 46.59 359 GLY A O 1
ATOM 2793 N N . ILE A 1 360 ? 13.422 4.848 3.34 1 47.25 360 ILE A N 1
ATOM 2794 C CA . ILE A 1 360 ? 12.062 5.219 2.953 1 47.25 360 ILE A CA 1
ATOM 2795 C C . ILE A 1 360 ? 11.078 4.152 3.43 1 47.25 360 ILE A C 1
ATOM 2797 O O . ILE A 1 360 ? 9.945 4.469 3.791 1 47.25 360 ILE A O 1
ATOM 2801 N N . VAL A 1 361 ? 11.414 2.914 3.221 1 50.62 361 VAL A N 1
ATOM 2802 C CA . VAL A 1 361 ? 10.43 1.841 3.283 1 50.62 361 VAL A CA 1
ATOM 2803 C C . VAL A 1 361 ? 10.367 1.28 4.699 1 50.62 361 VAL A C 1
ATOM 2805 O O . VAL A 1 361 ? 11.359 1.293 5.426 1 50.62 361 VAL A O 1
ATOM 2808 N N . SER A 1 362 ? 9.102 1.066 5.082 1 43.62 362 SER A N 1
ATOM 2809 C CA . SER A 1 362 ? 8.375 0.568 6.242 1 43.62 362 SER A CA 1
ATOM 2810 C C . SER A 1 362 ? 9.055 -0.662 6.836 1 43.62 362 SER A C 1
ATOM 2812 O O . SER A 1 362 ? 9.859 -1.312 6.168 1 43.62 362 SER A O 1
ATOM 2814 N N . SER A 1 363 ? 8.672 -0.997 7.91 1 41.19 363 SER A N 1
ATOM 2815 C CA . SER A 1 363 ? 8.977 -1.973 8.953 1 41.19 363 SER A CA 1
ATOM 2816 C C . SER A 1 363 ? 9.32 -3.332 8.359 1 41.19 363 SER A C 1
ATOM 2818 O O . SER A 1 363 ? 10 -4.141 8.992 1 41.19 363 SER A O 1
ATOM 2820 N N . CYS A 1 364 ? 8.547 -3.852 7.43 1 43.53 364 CYS A N 1
ATOM 2821 C CA . CYS A 1 364 ? 8.781 -5.281 7.262 1 43.53 364 CYS A CA 1
ATOM 2822 C C . CYS A 1 364 ? 10.031 -5.539 6.426 1 43.53 364 CYS A C 1
ATOM 2824 O O . CYS A 1 364 ? 9.945 -5.707 5.211 1 43.53 364 CYS A O 1
ATOM 2826 N N . HIS A 1 365 ? 11.156 -4.902 6.707 1 45.5 365 HIS A N 1
ATOM 2827 C CA . HIS A 1 365 ? 12.492 -4.977 6.117 1 45.5 365 HIS A CA 1
ATOM 2828 C C . HIS A 1 365 ? 12.906 -6.422 5.867 1 45.5 365 HIS A C 1
ATOM 2830 O O . HIS A 1 365 ? 13.805 -6.684 5.066 1 45.5 365 HIS A O 1
ATOM 2836 N N . LEU A 1 366 ? 12.438 -7.27 6.75 1 45.25 366 LEU A N 1
ATOM 2837 C CA . LEU A 1 366 ? 13.109 -8.562 6.715 1 45.25 366 LEU A CA 1
ATOM 2838 C C . LEU A 1 366 ? 13.039 -9.18 5.32 1 45.25 366 LEU A C 1
ATOM 2840 O O . LEU A 1 366 ? 13.93 -9.938 4.926 1 45.25 366 LEU A O 1
ATOM 2844 N N . ALA A 1 367 ? 11.984 -8.781 4.57 1 51.06 367 ALA A N 1
ATOM 2845 C CA . ALA A 1 367 ? 11.867 -9.766 3.498 1 51.06 367 ALA A CA 1
ATOM 2846 C C . ALA A 1 367 ? 12.641 -9.328 2.258 1 51.06 367 ALA A C 1
ATOM 2848 O O . ALA A 1 367 ? 13.086 -10.164 1.47 1 51.06 367 ALA A O 1
ATOM 2849 N N . MET A 1 368 ? 12.883 -7.84 2.164 1 61.56 368 MET A N 1
ATOM 2850 C CA . MET A 1 368 ? 13.516 -7.582 0.874 1 61.56 368 MET A CA 1
ATOM 2851 C C . MET A 1 368 ? 14.805 -6.777 1.049 1 61.56 368 MET A C 1
ATOM 2853 O O . MET A 1 368 ? 14.828 -5.797 1.794 1 61.56 368 MET A O 1
ATOM 2857 N N . ARG A 1 369 ? 15.938 -7.289 0.595 1 63.12 369 ARG A N 1
ATOM 2858 C CA . ARG A 1 369 ? 17.234 -6.605 0.639 1 63.12 369 ARG A CA 1
ATOM 2859 C C . ARG A 1 369 ? 17.219 -5.363 -0.244 1 63.12 369 ARG A C 1
ATOM 2861 O O . ARG A 1 369 ? 17.859 -4.359 0.084 1 63.12 369 ARG A O 1
ATOM 2868 N N . LEU A 1 370 ? 16.547 -5.59 -1.378 1 72.38 370 LEU A N 1
ATOM 2869 C CA . LEU A 1 370 ? 16.5 -4.512 -2.357 1 72.38 370 LEU A CA 1
ATOM 2870 C C . LEU A 1 370 ? 15.07 -4.035 -2.572 1 72.38 370 LEU A C 1
ATOM 2872 O O . LEU A 1 370 ? 14.148 -4.848 -2.674 1 72.38 370 LEU A O 1
ATOM 2876 N N . HIS A 1 371 ? 14.992 -2.752 -2.441 1 82.12 371 HIS A N 1
ATOM 2877 C CA . HIS A 1 371 ? 13.703 -2.133 -2.734 1 82.12 371 HIS A CA 1
ATOM 2878 C C . HIS A 1 371 ? 13.766 -1.312 -4.02 1 82.12 371 HIS A C 1
ATOM 2880 O O . HIS A 1 371 ? 14.82 -0.764 -4.359 1 82.12 371 HIS A O 1
ATOM 2886 N N . HIS A 1 372 ? 12.734 -1.363 -4.703 1 89.81 372 HIS A N 1
ATOM 2887 C CA . HIS A 1 372 ? 12.609 -0.578 -5.926 1 89.81 372 HIS A CA 1
ATOM 2888 C C . HIS A 1 372 ? 11.539 0.493 -5.793 1 89.81 372 HIS A C 1
ATOM 2890 O O . HIS A 1 372 ? 10.484 0.251 -5.195 1 89.81 372 HIS A O 1
ATOM 2896 N N . PHE A 1 373 ? 11.82 1.637 -6.324 1 91.19 373 PHE A N 1
ATOM 2897 C CA . PHE A 1 373 ? 10.906 2.771 -6.289 1 91.19 373 PHE A CA 1
ATOM 2898 C C . PHE A 1 373 ? 10.719 3.359 -7.684 1 91.19 373 PHE A C 1
ATOM 2900 O O . PHE A 1 373 ? 11.609 3.256 -8.531 1 91.19 373 PHE A O 1
ATOM 2907 N N . VAL A 1 374 ? 9.641 3.902 -7.852 1 93.81 374 VAL A N 1
ATOM 2908 C CA . VAL A 1 374 ? 9.422 4.707 -9.047 1 93.81 374 VAL A CA 1
ATOM 2909 C C . VAL A 1 374 ? 9.141 6.152 -8.656 1 93.81 374 VAL A C 1
ATOM 2911 O O . VAL A 1 374 ? 8.453 6.414 -7.668 1 93.81 374 VAL A O 1
ATOM 2914 N N . ALA A 1 375 ? 9.688 7.094 -9.344 1 95.38 375 ALA A N 1
ATOM 2915 C CA . ALA A 1 375 ? 9.398 8.523 -9.211 1 95.38 375 ALA A CA 1
ATOM 2916 C C . ALA A 1 375 ? 8.82 9.078 -10.508 1 95.38 375 ALA A C 1
ATOM 2918 O O . ALA A 1 375 ? 9.258 8.711 -11.602 1 95.38 375 ALA A O 1
ATOM 2919 N N . TYR A 1 376 ? 7.863 9.883 -10.43 1 93.56 376 TYR A N 1
ATOM 2920 C CA . TYR A 1 376 ? 7.215 10.445 -11.609 1 93.56 376 TYR A CA 1
ATOM 2921 C C . TYR A 1 376 ? 6.531 11.766 -11.266 1 93.56 376 TYR A C 1
ATOM 2923 O O . TYR A 1 376 ? 6.164 12.008 -10.117 1 93.56 376 TYR A O 1
ATOM 2931 N N . ASP A 1 377 ? 6.367 12.609 -12.227 1 92.31 377 ASP A N 1
ATOM 2932 C CA . ASP A 1 377 ? 5.656 13.867 -12.078 1 92.31 377 ASP A CA 1
ATOM 2933 C C . ASP A 1 377 ? 4.16 13.688 -12.32 1 92.31 377 ASP A C 1
ATOM 2935 O O . ASP A 1 377 ? 3.756 12.977 -13.242 1 92.31 377 ASP A O 1
ATOM 2939 N N . CYS A 1 378 ? 3.461 14.258 -11.453 1 88.38 378 CYS A N 1
ATOM 2940 C CA . CYS A 1 378 ? 2.01 14.195 -11.594 1 88.38 378 CYS A CA 1
ATOM 2941 C C . CYS A 1 378 ? 1.47 15.484 -12.203 1 88.38 378 CYS A C 1
ATOM 2943 O O . CYS A 1 378 ? 2.207 16.453 -12.367 1 88.38 378 CYS A O 1
ATOM 2945 N N . ALA A 1 379 ? 0.179 15.438 -12.555 1 80.31 379 ALA A N 1
ATOM 2946 C CA . ALA A 1 379 ? -0.479 16.562 -13.203 1 80.31 379 ALA A CA 1
ATOM 2947 C C . ALA A 1 379 ? -0.513 17.781 -12.289 1 80.31 379 ALA A C 1
ATOM 2949 O O . ALA A 1 379 ? -0.514 18.922 -12.766 1 80.31 379 ALA A O 1
ATOM 2950 N N . ASP A 1 380 ? -0.479 17.656 -11.016 1 78.69 380 ASP A N 1
ATOM 2951 C CA . ASP A 1 380 ? -0.514 18.766 -10.062 1 78.69 380 ASP A CA 1
ATOM 2952 C C . ASP A 1 380 ? 0.883 19.344 -9.844 1 78.69 380 ASP A C 1
ATOM 2954 O O . ASP A 1 380 ? 1.103 20.109 -8.898 1 78.69 380 ASP A O 1
ATOM 2958 N N . ARG A 1 381 ? 1.826 18.797 -10.578 1 81.75 381 ARG A N 1
ATOM 2959 C CA . ARG A 1 381 ? 3.197 19.297 -10.609 1 81.75 381 ARG A CA 1
ATOM 2960 C C . ARG A 1 381 ? 3.973 18.859 -9.375 1 81.75 381 ARG A C 1
ATOM 2962 O O . ARG A 1 381 ? 4.887 19.547 -8.93 1 81.75 381 ARG A O 1
ATOM 2969 N N . THR A 1 382 ? 3.539 17.859 -8.82 1 89.5 382 THR A N 1
ATOM 2970 C CA . THR A 1 382 ? 4.312 17.25 -7.742 1 89.5 382 THR A CA 1
ATOM 2971 C C . THR A 1 382 ? 4.988 15.969 -8.227 1 89.5 382 THR A C 1
ATOM 2973 O O . THR A 1 382 ? 4.5 15.312 -9.148 1 89.5 382 THR A O 1
ATOM 2976 N N . MET A 1 383 ? 6.094 15.75 -7.668 1 93.62 383 MET A N 1
ATOM 2977 C CA . MET A 1 383 ? 6.785 14.5 -7.965 1 93.62 383 MET A CA 1
ATOM 2978 C C . MET A 1 383 ? 6.516 13.453 -6.887 1 93.62 383 MET A C 1
ATOM 2980 O O . MET A 1 383 ? 6.664 13.734 -5.695 1 93.62 383 MET A O 1
ATOM 2984 N N . ARG A 1 384 ? 6.055 12.344 -7.344 1 93.81 384 ARG A N 1
ATOM 2985 C CA . ARG A 1 384 ? 5.695 11.281 -6.418 1 93.81 384 ARG A CA 1
ATOM 2986 C C . ARG A 1 384 ? 6.754 10.18 -6.41 1 93.81 384 ARG A C 1
ATOM 2988 O O . ARG A 1 384 ? 7.453 9.977 -7.406 1 93.81 384 ARG A O 1
ATOM 2995 N N . LEU A 1 385 ? 6.914 9.617 -5.305 1 92.88 385 LEU A N 1
ATOM 2996 C CA . LEU A 1 385 ? 7.777 8.461 -5.09 1 92.88 385 LEU A CA 1
ATOM 2997 C C . LEU A 1 385 ? 6.996 7.305 -4.473 1 92.88 385 LEU A C 1
ATOM 2999 O O . LEU A 1 385 ? 6.352 7.473 -3.434 1 92.88 385 LEU A O 1
ATOM 3003 N N . ARG A 1 386 ? 7.02 6.121 -5.152 1 90.69 386 ARG A N 1
ATOM 3004 C CA . ARG A 1 386 ? 6.285 4.949 -4.688 1 90.69 386 ARG A CA 1
ATOM 3005 C C . ARG A 1 386 ? 7.129 3.688 -4.809 1 90.69 386 ARG A C 1
ATOM 3007 O O . ARG A 1 386 ? 7.93 3.557 -5.734 1 90.69 386 ARG A O 1
ATOM 3014 N N . GLU A 1 387 ? 6.922 2.834 -3.904 1 88.06 387 GLU A N 1
ATOM 3015 C CA . GLU A 1 387 ? 7.578 1.531 -3.986 1 88.06 387 GLU A CA 1
ATOM 3016 C C . GLU A 1 387 ? 6.902 0.639 -5.023 1 88.06 387 GLU A C 1
ATOM 3018 O O . GLU A 1 387 ? 5.695 0.738 -5.246 1 88.06 387 GLU A O 1
ATOM 3023 N N . VAL A 1 388 ? 7.707 -0.175 -5.664 1 89.5 388 VAL A N 1
ATOM 3024 C CA . VAL A 1 388 ? 7.207 -1.109 -6.664 1 89.5 388 VAL A CA 1
ATOM 3025 C C . VAL A 1 388 ? 7.336 -2.541 -6.148 1 89.5 388 VAL A C 1
ATOM 3027 O O . VAL A 1 388 ? 8.359 -2.902 -5.555 1 89.5 388 VAL A O 1
ATOM 3030 N N . VAL A 1 389 ? 6.324 -3.334 -6.398 1 88.25 389 VAL A N 1
ATOM 3031 C CA . VAL A 1 389 ? 6.328 -4.734 -5.988 1 88.25 389 VAL A CA 1
ATOM 3032 C C . VAL A 1 389 ? 7.402 -5.496 -6.758 1 88.25 389 VAL A C 1
ATOM 3034 O O . VAL A 1 389 ? 7.434 -5.461 -7.988 1 88.25 389 VAL A O 1
ATOM 3037 N N . PRO A 1 390 ? 8.289 -6.113 -6.047 1 87.75 390 PRO A N 1
ATOM 3038 C CA . PRO A 1 390 ? 9.25 -6.957 -6.762 1 87.75 390 PRO A CA 1
ATOM 3039 C C . PRO A 1 390 ? 8.57 -8.023 -7.621 1 87.75 390 PRO A C 1
ATOM 3041 O O . PRO A 1 390 ? 7.48 -8.492 -7.285 1 87.75 390 PRO A O 1
ATOM 3044 N N . THR A 1 391 ? 9.289 -8.406 -8.625 1 87.88 391 THR A N 1
ATOM 3045 C CA . THR A 1 391 ? 8.734 -9.328 -9.602 1 87.88 391 THR A CA 1
ATOM 3046 C C . THR A 1 391 ? 8.359 -10.656 -8.945 1 87.88 391 THR A C 1
ATOM 3048 O O . THR A 1 391 ? 7.344 -11.258 -9.281 1 87.88 391 THR A O 1
ATOM 3051 N N . GLU A 1 392 ? 9.117 -11.086 -7.977 1 84 392 GLU A N 1
ATOM 3052 C CA . GLU A 1 392 ? 8.953 -12.398 -7.352 1 84 392 GLU A CA 1
ATOM 3053 C C . GLU A 1 392 ? 7.688 -12.445 -6.504 1 84 392 GLU A C 1
ATOM 3055 O O . GLU A 1 392 ? 7.195 -13.531 -6.18 1 84 392 GLU A O 1
ATOM 3060 N N . LEU A 1 393 ? 7.145 -11.289 -6.191 1 85.81 393 LEU A N 1
ATOM 3061 C CA . LEU A 1 393 ? 5.973 -11.242 -5.324 1 85.81 393 LEU A CA 1
ATOM 3062 C C . LEU A 1 393 ? 4.703 -11.031 -6.141 1 85.81 393 LEU A C 1
ATOM 3064 O O . LEU A 1 393 ? 3.609 -10.914 -5.578 1 85.81 393 LEU A O 1
ATOM 3068 N N . ARG A 1 394 ? 4.855 -11.039 -7.391 1 89.25 394 ARG A N 1
ATOM 3069 C CA . ARG A 1 394 ? 3.717 -10.797 -8.273 1 89.25 394 ARG A CA 1
ATOM 3070 C C . ARG A 1 394 ? 3.049 -12.109 -8.672 1 89.25 394 ARG A C 1
ATOM 3072 O O . ARG A 1 394 ? 3.719 -13.133 -8.828 1 89.25 394 ARG A O 1
ATOM 3079 N N . PHE A 1 395 ? 1.789 -12.055 -8.906 1 90.44 395 PHE A N 1
ATOM 3080 C CA . PHE A 1 395 ? 1.024 -13.242 -9.258 1 90.44 395 PHE A CA 1
ATOM 3081 C C . PHE A 1 395 ? 0.211 -13.008 -10.523 1 90.44 395 PHE A C 1
ATOM 3083 O O . PHE A 1 395 ? -0.198 -11.883 -10.805 1 90.44 395 PHE A O 1
ATOM 3090 N N . VAL A 1 396 ? 0.13 -14.047 -11.195 1 89.19 396 VAL A N 1
ATOM 3091 C CA . VAL A 1 396 ? -0.722 -14.055 -12.375 1 89.19 396 VAL A CA 1
ATOM 3092 C C . VAL A 1 396 ? -1.981 -14.875 -12.102 1 89.19 396 VAL A C 1
ATOM 3094 O O . VAL A 1 396 ? -1.932 -16.109 -12.047 1 89.19 396 VAL A O 1
ATOM 3097 N N . PRO A 1 397 ? -3.039 -14.133 -11.922 1 88.06 397 PRO A N 1
ATOM 3098 C CA . PRO A 1 397 ? -4.266 -14.859 -11.586 1 88.06 397 PRO A CA 1
ATOM 3099 C C . PRO A 1 397 ? -4.738 -15.758 -12.727 1 88.06 397 PRO A C 1
ATOM 3101 O O . PRO A 1 397 ? -4.621 -15.391 -13.898 1 88.06 397 PRO A O 1
ATOM 3104 N N . LEU A 1 398 ? -5.184 -16.938 -12.336 1 86.88 398 LEU A N 1
ATOM 3105 C CA . LEU A 1 398 ? -5.844 -17.797 -13.297 1 86.88 398 LEU A CA 1
ATOM 3106 C C . LEU A 1 398 ? -7.273 -17.328 -13.562 1 86.88 398 LEU A C 1
ATOM 3108 O O . LEU A 1 398 ? -8.078 -17.219 -12.641 1 86.88 398 LEU A O 1
ATOM 3112 N N . MET A 1 399 ? -7.543 -17.062 -14.805 1 81.44 399 MET A N 1
ATOM 3113 C CA . MET A 1 399 ? -8.883 -16.625 -15.172 1 81.44 399 MET A CA 1
ATOM 3114 C C . MET A 1 399 ? -9.859 -17.797 -15.18 1 81.44 399 MET A C 1
ATOM 3116 O O . MET A 1 399 ? -9.531 -18.875 -15.641 1 81.44 399 MET A O 1
ATOM 3120 N N . PRO A 1 400 ? -10.984 -17.516 -14.555 1 75.44 400 PRO A N 1
ATOM 3121 C CA . PRO A 1 400 ? -11.992 -18.578 -14.633 1 75.44 400 PRO A CA 1
ATOM 3122 C C . PRO A 1 400 ? -12.414 -18.891 -16.062 1 75.44 400 PRO A C 1
ATOM 3124 O O . PRO A 1 400 ? -12.453 -18 -16.906 1 75.44 400 PRO A O 1
ATOM 3127 N N . PRO A 1 401 ? -12.586 -20.25 -16.328 1 70.88 401 PRO A N 1
ATOM 3128 C CA . PRO A 1 401 ? -13.031 -20.609 -17.672 1 70.88 401 PRO A CA 1
ATOM 3129 C C . PRO A 1 401 ? -14.414 -20.031 -18 1 70.88 401 PRO A C 1
ATOM 3131 O O . PRO A 1 401 ? -15.273 -19.953 -17.125 1 70.88 401 PRO A O 1
ATOM 3134 N N . PRO A 1 402 ? -14.461 -19.547 -19.234 1 67.75 402 PRO A N 1
ATOM 3135 C CA . PRO A 1 402 ? -15.797 -19.094 -19.609 1 67.75 402 PRO A CA 1
ATOM 3136 C C . PRO A 1 402 ? -16.828 -20.234 -19.609 1 67.75 402 PRO A C 1
ATOM 3138 O O . PRO A 1 402 ? -16.469 -21.391 -19.828 1 67.75 402 PRO A O 1
ATOM 3141 N N . PRO A 1 403 ? -18.016 -20.125 -19.172 1 61.66 403 PRO A N 1
ATOM 3142 C CA . PRO A 1 403 ? -19.031 -21.188 -19.188 1 61.66 403 PRO A CA 1
ATOM 3143 C C . PRO A 1 403 ? -19.234 -21.797 -20.562 1 61.66 403 PRO A C 1
ATOM 3145 O O . PRO A 1 403 ? -19.078 -21.109 -21.578 1 61.66 403 PRO A O 1
ATOM 3148 N N . SER A 1 404 ? -18.922 -23.266 -20.859 1 56.69 404 SER A N 1
ATOM 3149 C CA . SER A 1 404 ? -19.047 -24.016 -22.109 1 56.69 404 SER A CA 1
ATOM 3150 C C . SER A 1 404 ? -20.297 -23.625 -22.875 1 56.69 404 SER A C 1
ATOM 3152 O O . SER A 1 404 ? -20.484 -24.031 -24.016 1 56.69 404 SER A O 1
ATOM 3154 N N . GLY A 1 405 ? -21.438 -23.719 -22.344 1 44.81 405 GLY A N 1
ATOM 3155 C CA . GLY A 1 405 ? -22.641 -23.703 -23.172 1 44.81 405 GLY A CA 1
ATOM 3156 C C . GLY A 1 405 ? -22.469 -22.906 -24.453 1 44.81 405 GLY A C 1
ATOM 3157 O O . GLY A 1 405 ? -22.875 -23.344 -25.516 1 44.81 405 GLY A O 1
ATOM 3158 N N . GLY A 1 406 ? -22.438 -21.578 -24.609 1 37.56 406 GLY A N 1
ATOM 3159 C CA . GLY A 1 406 ? -22.953 -20.969 -25.828 1 37.56 406 GLY A CA 1
ATOM 3160 C C . GLY A 1 406 ? -22 -21.047 -26.984 1 37.56 406 GLY A C 1
ATOM 3161 O O . GLY A 1 406 ? -22.109 -20.281 -27.953 1 37.56 406 GLY A O 1
ATOM 3162 N N . ALA A 1 407 ? -20.766 -21.625 -27.031 1 34.88 407 ALA A N 1
ATOM 3163 C CA . ALA A 1 407 ? -20.297 -21.422 -28.406 1 34.88 407 ALA A CA 1
ATOM 3164 C C . ALA A 1 407 ? -21.156 -22.219 -29.391 1 34.88 407 ALA A C 1
ATOM 3166 O O . ALA A 1 407 ? -21.391 -21.781 -30.531 1 34.88 407 ALA A O 1
ATOM 3167 N N . ASN A 1 408 ? -21.094 -23.594 -29.531 1 32.81 408 ASN A N 1
ATOM 3168 C CA . ASN A 1 408 ? -21.812 -24.25 -30.609 1 32.81 408 ASN A CA 1
ATOM 3169 C C . ASN A 1 408 ? -23.312 -24.141 -30.438 1 32.81 408 ASN A C 1
ATOM 3171 O O . ASN A 1 408 ? -24.094 -24.609 -31.281 1 32.81 408 ASN A O 1
ATOM 3175 N N . GLY A 1 409 ? -24.031 -24.891 -29.484 1 30.78 409 GLY A N 1
ATOM 3176 C CA . GLY A 1 409 ? -25.438 -24.75 -29.812 1 30.78 409 GLY A CA 1
ATOM 3177 C C . GLY A 1 409 ? -25.812 -23.344 -30.25 1 30.78 409 GLY A C 1
ATOM 3178 O O . GLY A 1 409 ? -25.078 -22.391 -29.984 1 30.78 409 GLY A O 1
ATOM 3179 N N . SER A 1 410 ? -26.562 -23.281 -31.406 1 29.11 410 SER A N 1
ATOM 3180 C CA . SER A 1 410 ? -27.344 -22.188 -31.969 1 29.11 410 SER A CA 1
ATOM 3181 C C . SER A 1 410 ? -27.703 -21.172 -30.891 1 29.11 410 SER A C 1
ATOM 3183 O O . SER A 1 410 ? -28.328 -20.141 -31.172 1 29.11 410 SER A O 1
ATOM 3185 N N . GLY A 1 411 ? -28.203 -21.938 -29.766 1 28.45 411 GLY A N 1
ATOM 3186 C CA . GLY A 1 411 ? -28.719 -20.906 -28.891 1 28.45 411 GLY A CA 1
ATOM 3187 C C . GLY A 1 411 ? -27.641 -19.969 -28.375 1 28.45 411 GLY A C 1
ATOM 3188 O O . GLY A 1 411 ? -26.547 -20.406 -27.984 1 28.45 411 GLY A O 1
ATOM 3189 N N . GLY A 1 412 ? -27.047 -18.969 -28.922 1 31.67 412 GLY A N 1
ATOM 3190 C CA . GLY A 1 412 ? -26.703 -17.609 -28.516 1 31.67 412 GLY A CA 1
ATOM 3191 C C . GLY A 1 412 ? -26.812 -17.406 -27.016 1 31.67 412 GLY A C 1
ATOM 3192 O O . GLY A 1 412 ? -27.766 -16.797 -26.531 1 31.67 412 GLY A O 1
ATOM 3193 N N . GLY A 1 413 ? -26.672 -18.438 -26.391 1 34.03 413 GLY A N 1
ATOM 3194 C CA . GLY A 1 413 ? -27 -18.125 -25.016 1 34.03 413 GLY A CA 1
ATOM 3195 C C . GLY A 1 413 ? -26.234 -16.938 -24.469 1 34.03 413 GLY A C 1
ATOM 3196 O O . GLY A 1 413 ? -25.016 -16.938 -24.406 1 34.03 413 GLY A O 1
ATOM 3197 N N . ARG A 1 414 ? -26.453 -15.945 -24.797 1 33.47 414 ARG A N 1
ATOM 3198 C CA . ARG A 1 414 ? -26.453 -14.484 -24.672 1 33.47 414 ARG A CA 1
ATOM 3199 C C . ARG A 1 414 ? -25.906 -14.047 -23.312 1 33.47 414 ARG A C 1
ATOM 3201 O O . ARG A 1 414 ? -26.422 -14.453 -22.281 1 33.47 414 ARG A O 1
ATOM 3208 N N . THR A 1 415 ? -24.562 -14.148 -22.938 1 44.53 415 THR A N 1
ATOM 3209 C CA . THR A 1 415 ? -24.344 -12.922 -22.188 1 44.53 415 THR A CA 1
ATOM 3210 C C . THR A 1 415 ? -25.547 -11.984 -22.312 1 44.53 415 THR A C 1
ATOM 3212 O O . THR A 1 415 ? -25.562 -11.094 -23.156 1 44.53 415 THR A O 1
ATOM 3215 N N . GLN A 1 416 ? -26.469 -12.734 -22.906 1 46.06 416 GLN A N 1
ATOM 3216 C CA . GLN A 1 416 ? -27.734 -12.023 -23 1 46.06 416 GLN A CA 1
ATOM 3217 C C . GLN A 1 416 ? -27.844 -10.945 -21.922 1 46.06 416 GLN A C 1
ATOM 3219 O O . GLN A 1 416 ? -27.938 -11.258 -20.734 1 46.06 416 GLN A O 1
ATOM 3224 N N . ARG A 1 417 ? -27.047 -10.148 -22.359 1 55.91 417 ARG A N 1
ATOM 3225 C CA . ARG A 1 417 ? -27.219 -8.875 -21.672 1 55.91 417 ARG A CA 1
ATOM 3226 C C . ARG A 1 417 ? -28.609 -8.766 -21.047 1 55.91 417 ARG A C 1
ATOM 3228 O O . ARG A 1 417 ? -29.609 -8.734 -21.766 1 55.91 417 ARG A O 1
ATOM 3235 N N . ASP A 1 418 ? -28.547 -9.758 -19.953 1 76.81 418 ASP A N 1
ATOM 3236 C CA . ASP A 1 418 ? -29.797 -9.508 -19.234 1 76.81 418 ASP A CA 1
ATOM 3237 C C . ASP A 1 418 ? -30.188 -8.039 -19.328 1 76.81 418 ASP A C 1
ATOM 3239 O O . ASP A 1 418 ? -29.703 -7.207 -18.562 1 76.81 418 ASP A O 1
ATOM 3243 N N . ALA A 1 419 ? -30.812 -7.836 -20.516 1 81.88 419 ALA A N 1
ATOM 3244 C CA . ALA A 1 419 ? -31.25 -6.465 -20.75 1 81.88 419 ALA A CA 1
ATOM 3245 C C . ALA A 1 419 ? -31.844 -5.852 -19.484 1 81.88 419 ALA A C 1
ATOM 3247 O O . ALA A 1 419 ? -31.688 -4.652 -19.234 1 81.88 419 ALA A O 1
ATOM 3248 N N . ALA A 1 420 ? -32.469 -6.809 -18.797 1 87.19 420 ALA A N 1
ATOM 3249 C CA . ALA A 1 420 ? -33.062 -6.301 -17.562 1 87.19 420 ALA A CA 1
ATOM 3250 C C . ALA A 1 420 ? -31.969 -5.852 -16.578 1 87.19 420 ALA A C 1
ATOM 3252 O O . ALA A 1 420 ? -32.094 -4.793 -15.953 1 87.19 420 ALA A O 1
ATOM 3253 N N . LEU A 1 421 ? -30.938 -6.668 -16.547 1 89.88 421 LEU A N 1
ATOM 3254 C CA . LEU A 1 421 ? -29.844 -6.312 -15.648 1 89.88 421 LEU A CA 1
ATOM 3255 C C . LEU A 1 421 ? -29.125 -5.059 -16.141 1 89.88 421 LEU A C 1
ATOM 3257 O O . LEU A 1 421 ? -28.75 -4.195 -15.336 1 89.88 421 LEU A O 1
ATOM 3261 N N . GLN A 1 422 ? -29.047 -4.957 -17.391 1 89.38 422 GLN A N 1
ATOM 3262 C CA . GLN A 1 422 ? -28.359 -3.795 -17.969 1 89.38 422 GLN A CA 1
ATOM 3263 C C . GLN A 1 422 ? -29.141 -2.512 -17.688 1 89.38 422 GLN A C 1
ATOM 3265 O O . GLN A 1 422 ? -28.547 -1.481 -17.359 1 89.38 422 GLN A O 1
ATOM 3270 N N . ARG A 1 423 ? -30.422 -2.639 -17.812 1 91.44 423 ARG A N 1
ATOM 3271 C CA . ARG A 1 423 ? -31.25 -1.477 -17.531 1 91.44 423 ARG A CA 1
ATOM 3272 C C . ARG A 1 423 ? -31.172 -1.108 -16.047 1 91.44 423 ARG A C 1
ATOM 3274 O O . ARG A 1 423 ? -31.078 0.07 -15.695 1 91.44 423 ARG A O 1
ATOM 3281 N N . GLN A 1 424 ? -31.172 -2.104 -15.258 1 93.06 424 GLN A N 1
ATOM 3282 C CA . GLN A 1 424 ? -31.109 -1.868 -13.82 1 93.06 424 GLN A CA 1
ATOM 3283 C C . GLN A 1 424 ? -29.797 -1.202 -13.422 1 93.06 424 GLN A C 1
ATOM 3285 O O . GLN A 1 424 ? -29.797 -0.201 -12.703 1 93.06 424 GLN A O 1
ATOM 3290 N N . PHE A 1 425 ? -28.703 -1.69 -13.883 1 94.38 425 PHE A N 1
ATOM 3291 C CA . PHE A 1 425 ? -27.391 -1.131 -13.562 1 94.38 425 PHE A CA 1
ATOM 3292 C C . PHE A 1 425 ? -27.219 0.24 -14.203 1 94.38 425 PHE A C 1
ATOM 3294 O O . PHE A 1 425 ? -26.594 1.128 -13.617 1 94.38 425 PHE A O 1
ATOM 3301 N N . GLY A 1 426 ? -27.781 0.353 -15.352 1 93.31 426 GLY A N 1
ATOM 3302 C CA . GLY A 1 426 ? -27.75 1.657 -16 1 93.31 426 GLY A CA 1
ATOM 3303 C C . GLY A 1 426 ? -28.469 2.732 -15.195 1 93.31 426 GLY A C 1
ATOM 3304 O O . GLY A 1 426 ? -27.953 3.848 -15.055 1 93.31 426 GLY A O 1
ATOM 3305 N N . SER A 1 427 ? -29.609 2.326 -14.703 1 95 427 SER A N 1
ATOM 3306 C CA . SER A 1 427 ? -30.359 3.26 -13.875 1 95 427 SER A CA 1
ATOM 3307 C C . SER A 1 427 ? -29.609 3.596 -12.586 1 95 427 SER A C 1
ATOM 3309 O O . SER A 1 427 ? -29.578 4.754 -12.172 1 95 427 SER A O 1
ATOM 3311 N N . LEU A 1 428 ? -29.062 2.602 -11.992 1 95.5 428 LEU A N 1
ATOM 3312 C CA . LEU A 1 428 ? -28.281 2.816 -10.781 1 95.5 428 LEU A CA 1
ATOM 3313 C C . LEU A 1 428 ? -27.109 3.742 -11.055 1 95.5 428 LEU A C 1
ATOM 3315 O O . LEU A 1 428 ? -26.828 4.656 -10.273 1 95.5 428 LEU A O 1
ATOM 3319 N N . ARG A 1 429 ? -26.391 3.512 -12.109 1 95.81 429 ARG A N 1
ATOM 3320 C CA . ARG A 1 429 ? -25.266 4.344 -12.5 1 95.81 429 ARG A CA 1
ATOM 3321 C C . ARG A 1 429 ? -25.672 5.805 -12.648 1 95.81 429 ARG A C 1
ATOM 3323 O O . ARG A 1 429 ? -24.984 6.699 -12.141 1 95.81 429 ARG A O 1
ATOM 3330 N N . GLN A 1 430 ? -26.797 5.977 -13.344 1 94.44 430 GLN A N 1
ATOM 3331 C CA . GLN A 1 430 ? -27.281 7.336 -13.578 1 94.44 430 GLN A CA 1
ATOM 3332 C C . GLN A 1 430 ? -27.641 8.016 -12.258 1 94.44 430 GLN A C 1
ATOM 3334 O O . GLN A 1 430 ? -27.328 9.195 -12.055 1 94.44 430 GLN A O 1
ATOM 3339 N N . GLN A 1 431 ? -28.234 7.262 -11.438 1 94.88 431 GLN A N 1
ATOM 3340 C CA . GLN A 1 431 ? -28.625 7.797 -10.141 1 94.88 431 GLN A CA 1
ATOM 3341 C C . GLN A 1 431 ? -27.391 8.195 -9.32 1 94.88 431 GLN A C 1
ATOM 3343 O O . GLN A 1 431 ? -27.328 9.305 -8.789 1 94.88 431 GLN A O 1
ATOM 3348 N N . LEU A 1 432 ? -26.453 7.348 -9.203 1 95.25 432 LEU A N 1
ATOM 3349 C CA . LEU A 1 432 ? -25.266 7.602 -8.414 1 95.25 432 LEU A CA 1
ATOM 3350 C C . LEU A 1 432 ? -24.422 8.703 -9.039 1 95.25 432 LEU A C 1
ATOM 3352 O O . LEU A 1 432 ? -23.844 9.531 -8.328 1 95.25 432 LEU A O 1
ATOM 3356 N N . ALA A 1 433 ? -24.328 8.648 -10.328 1 93.38 433 ALA A N 1
ATOM 3357 C CA . ALA A 1 433 ? -23.594 9.703 -11.016 1 93.38 433 ALA A CA 1
ATOM 3358 C C . ALA A 1 433 ? -24.188 11.078 -10.734 1 93.38 433 ALA A C 1
ATOM 3360 O O . ALA A 1 433 ? -23.453 12.047 -10.516 1 93.38 433 ALA A O 1
ATOM 3361 N N . ALA A 1 434 ? -25.469 11.117 -10.766 1 94 434 ALA A N 1
ATOM 3362 C CA . ALA A 1 434 ? -26.156 12.375 -10.469 1 94 434 ALA A CA 1
ATOM 3363 C C . ALA A 1 434 ? -25.891 12.82 -9.031 1 94 434 ALA A C 1
ATOM 3365 O O . ALA A 1 434 ? -25.672 14.008 -8.773 1 94 434 ALA A O 1
ATOM 3366 N N . GLN A 1 435 ? -25.906 11.875 -8.188 1 93.88 435 GLN A N 1
ATOM 3367 C CA . GLN A 1 435 ? -25.609 12.172 -6.789 1 93.88 435 GLN A CA 1
ATOM 3368 C C . GLN A 1 435 ? -24.188 12.695 -6.621 1 93.88 435 GLN A C 1
ATOM 3370 O O . GLN A 1 435 ? -23.953 13.641 -5.871 1 93.88 435 GLN A O 1
ATOM 3375 N N . CYS A 1 436 ? -23.266 12.148 -7.297 1 92.81 436 CYS A N 1
ATOM 3376 C CA . CYS A 1 436 ? -21.859 12.516 -7.164 1 92.81 436 CYS A CA 1
ATOM 3377 C C . CYS A 1 436 ? -21.578 13.852 -7.836 1 92.81 436 CYS A C 1
ATOM 3379 O O . CYS A 1 436 ? -20.562 14.484 -7.562 1 92.81 436 CYS A O 1
ATOM 3381 N N . ARG A 1 437 ? -22.469 14.32 -8.734 1 90.31 437 ARG A N 1
ATOM 3382 C CA . ARG A 1 437 ? -22.297 15.602 -9.398 1 90.31 437 ARG A CA 1
ATOM 3383 C C . ARG A 1 437 ? -22.969 16.719 -8.602 1 90.31 437 ARG A C 1
ATOM 3385 O O . ARG A 1 437 ? -22.797 17.906 -8.906 1 90.31 437 ARG A O 1
ATOM 3392 N N . SER A 1 438 ? -23.672 16.297 -7.645 1 92.94 438 SER A N 1
ATOM 3393 C CA . SER A 1 438 ? -24.328 17.297 -6.805 1 92.94 438 SER A CA 1
ATOM 3394 C C . SER A 1 438 ? -23.312 18.094 -5.992 1 92.94 438 SER A C 1
ATOM 3396 O O . SER A 1 438 ? -22.281 17.562 -5.602 1 92.94 438 SER A O 1
ATOM 3398 N N . PRO A 1 439 ? -23.578 19.359 -5.734 1 89.88 439 PRO A N 1
ATOM 3399 C CA . PRO A 1 439 ? -22.672 20.188 -4.938 1 89.88 439 PRO A CA 1
ATOM 3400 C C . PRO A 1 439 ? -22.531 19.703 -3.498 1 89.88 439 PRO A C 1
ATOM 3402 O O . PRO A 1 439 ? -21.562 20.047 -2.814 1 89.88 439 PRO A O 1
ATOM 3405 N N . GLU A 1 440 ? -23.516 18.906 -3.117 1 90.06 440 GLU A N 1
ATOM 3406 C CA . GLU A 1 440 ? -23.5 18.422 -1.742 1 90.06 440 GLU A CA 1
ATOM 3407 C C . GLU A 1 440 ? -22.578 17.203 -1.597 1 90.06 440 GLU A C 1
ATOM 3409 O O . GLU A 1 440 ? -22.234 16.812 -0.481 1 90.06 440 GLU A O 1
ATOM 3414 N N . PHE A 1 441 ? -22.172 16.703 -2.725 1 92.25 441 PHE A N 1
ATOM 3415 C CA . PHE A 1 441 ? -21.359 15.492 -2.682 1 92.25 441 PHE A CA 1
ATOM 3416 C C . PHE A 1 441 ? -19.891 15.844 -2.41 1 92.25 441 PHE A C 1
ATOM 3418 O O . PHE A 1 441 ? -19.344 16.75 -3.037 1 92.25 441 PHE A O 1
ATOM 3425 N N . SER A 1 442 ? -19.344 15.219 -1.358 1 90.62 442 SER A N 1
ATOM 3426 C CA . SER A 1 442 ? -17.922 15.32 -1.065 1 90.62 442 SER A CA 1
ATOM 3427 C C . SER A 1 442 ? -17.281 13.938 -0.959 1 90.62 442 SER A C 1
ATOM 3429 O O . SER A 1 442 ? -17.594 13.164 -0.054 1 90.62 442 SER A O 1
ATOM 3431 N N . LEU A 1 443 ? -16.453 13.641 -1.926 1 91.12 443 LEU A N 1
ATOM 3432 C CA . LEU A 1 443 ? -15.75 12.367 -1.89 1 91.12 443 LEU A CA 1
ATOM 3433 C C . LEU A 1 443 ? -14.969 12.211 -0.59 1 91.12 443 LEU A C 1
ATOM 3435 O O . LEU A 1 443 ? -14.938 11.133 -0.001 1 91.12 443 LEU A O 1
ATOM 3439 N N . ASP A 1 444 ? -14.391 13.281 -0.098 1 88.38 444 ASP A N 1
ATOM 3440 C CA . ASP A 1 444 ? -13.617 13.25 1.14 1 88.38 444 ASP A CA 1
ATOM 3441 C C . ASP A 1 444 ? -14.5 12.883 2.33 1 88.38 444 ASP A C 1
ATOM 3443 O O . ASP A 1 444 ? -14.07 12.164 3.23 1 88.38 444 ASP A O 1
ATOM 3447 N N . GLU A 1 445 ? -15.648 13.414 2.318 1 88.38 445 GLU A N 1
ATOM 3448 C CA . GLU A 1 445 ? -16.578 13.07 3.391 1 88.38 445 GLU A CA 1
ATOM 3449 C C . GLU A 1 445 ? -16.984 11.602 3.324 1 88.38 445 GLU A C 1
ATOM 3451 O O . GLU A 1 445 ? -17.078 10.93 4.355 1 88.38 445 GLU A O 1
ATOM 3456 N N . LEU A 1 446 ? -17.188 11.141 2.098 1 91.69 446 LEU A N 1
ATOM 3457 C CA . LEU A 1 446 ? -17.594 9.75 1.896 1 91.69 446 LEU A CA 1
ATOM 3458 C C . LEU A 1 446 ? -16.5 8.797 2.361 1 91.69 446 LEU A C 1
ATOM 3460 O O . LEU A 1 446 ? -16.797 7.727 2.895 1 91.69 446 LEU A O 1
ATOM 3464 N N . LEU A 1 447 ? -15.258 9.211 2.176 1 90.75 447 LEU A N 1
ATOM 3465 C CA . LEU A 1 447 ? -14.133 8.312 2.416 1 90.75 447 LEU A CA 1
ATOM 3466 C C . LEU A 1 447 ? -13.664 8.398 3.867 1 90.75 447 LEU A C 1
ATOM 3468 O O . LEU A 1 447 ? -12.609 7.875 4.215 1 90.75 447 LEU A O 1
ATOM 3472 N N . ARG A 1 448 ? -14.359 9.008 4.711 1 87.31 448 ARG A N 1
ATOM 3473 C CA . ARG A 1 448 ? -14.008 9.062 6.125 1 87.31 448 ARG A CA 1
ATOM 3474 C C . ARG A 1 448 ? -14.18 7.699 6.789 1 87.31 448 ARG A C 1
ATOM 3476 O O . ARG A 1 448 ? -15.133 6.977 6.492 1 87.31 448 ARG A O 1
ATOM 3483 N N . ALA A 1 449 ? -13.227 7.32 7.625 1 80.94 449 ALA A N 1
ATOM 3484 C CA . ALA A 1 449 ? -13.289 6.047 8.336 1 80.94 449 ALA A CA 1
ATOM 3485 C C . ALA A 1 449 ? -13.641 6.262 9.805 1 80.94 449 ALA A C 1
ATOM 3487 O O . ALA A 1 449 ? -13.656 5.309 10.594 1 80.94 449 ALA A O 1
ATOM 3488 N N . ASP A 1 450 ? -13.852 7.469 10.266 1 78.38 450 ASP A N 1
ATOM 3489 C CA . ASP A 1 450 ? -14.227 7.816 11.633 1 78.38 450 ASP A CA 1
ATOM 3490 C C . ASP A 1 450 ? -13.164 7.344 12.625 1 78.38 450 ASP A C 1
ATOM 3492 O O . ASP A 1 450 ? -13.484 6.656 13.602 1 78.38 450 ASP A O 1
ATOM 3496 N N . VAL A 1 451 ? -12 7.684 12.344 1 75.56 451 VAL A N 1
ATOM 3497 C CA . VAL A 1 451 ? -10.859 7.285 13.164 1 75.56 451 VAL A CA 1
ATOM 3498 C C . VAL A 1 451 ? -11.062 7.758 14.602 1 75.56 451 VAL A C 1
ATOM 3500 O O . VAL A 1 451 ? -10.703 7.059 15.547 1 75.56 451 VAL A O 1
ATOM 3503 N N . CYS A 1 452 ? -11.633 8.914 14.703 1 74.12 452 CYS A N 1
ATOM 3504 C CA . CYS A 1 452 ? -11.891 9.445 16.031 1 74.12 452 CYS A CA 1
ATOM 3505 C C . CYS A 1 452 ? -12.867 8.562 16.797 1 74.12 452 CYS A C 1
ATOM 3507 O O . CYS A 1 452 ? -12.68 8.32 17.984 1 74.12 452 CYS A O 1
ATOM 3509 N N . ALA A 1 453 ? -13.812 8.102 16.094 1 71.88 453 ALA A N 1
ATOM 3510 C CA . ALA A 1 453 ? -14.789 7.223 16.75 1 71.88 453 ALA A CA 1
ATOM 3511 C C . ALA A 1 453 ? -14.148 5.902 17.172 1 71.88 453 ALA A C 1
ATOM 3513 O O . ALA A 1 453 ? -14.438 5.387 18.25 1 71.88 453 ALA A O 1
ATOM 3514 N N . VAL A 1 454 ? -13.328 5.43 16.391 1 70.38 454 VAL A N 1
ATOM 3515 C CA . VAL A 1 454 ? -12.641 4.18 16.688 1 70.38 454 VAL A CA 1
ATOM 3516 C C . VAL A 1 454 ? -11.727 4.367 17.906 1 70.38 454 VAL A C 1
ATOM 3518 O O . VAL A 1 454 ? -11.664 3.502 18.781 1 70.38 454 VAL A O 1
ATOM 3521 N N . ALA A 1 455 ? -11.031 5.422 17.906 1 68.75 455 ALA A N 1
ATOM 3522 C CA . ALA A 1 455 ? -10.133 5.711 19.031 1 68.75 455 ALA A CA 1
ATOM 3523 C C . ALA A 1 455 ? -10.906 5.816 20.344 1 68.75 455 ALA A C 1
ATOM 3525 O O . ALA A 1 455 ? -10.398 5.426 21.391 1 68.75 455 ALA A O 1
ATOM 3526 N N . ARG A 1 456 ? -12.086 6.246 20.234 1 65.94 456 ARG A N 1
ATOM 3527 C CA . ARG A 1 456 ? -12.93 6.371 21.406 1 65.94 456 ARG A CA 1
ATOM 3528 C C . ARG A 1 456 ? -13.312 5 21.953 1 65.94 456 ARG A C 1
ATOM 3530 O O . ARG A 1 456 ? -13.461 4.832 23.172 1 65.94 456 ARG A O 1
ATOM 3537 N N . GLU A 1 457 ? -13.422 4.082 21.031 1 59.94 457 GLU A N 1
ATOM 3538 C CA . GLU A 1 457 ? -13.875 2.748 21.422 1 59.94 457 GLU A CA 1
ATOM 3539 C C . GLU A 1 457 ? -12.703 1.896 21.906 1 59.94 457 GLU A C 1
ATOM 3541 O O . GLU A 1 457 ? -12.898 0.942 22.672 1 59.94 457 GLU A O 1
ATOM 3546 N N . VAL A 1 458 ? -11.516 2.039 21.312 1 52.06 458 VAL A N 1
ATOM 3547 C CA . VAL A 1 458 ? -10.352 1.261 21.734 1 52.06 458 VAL A CA 1
ATOM 3548 C C . VAL A 1 458 ? -9.969 1.617 23.156 1 52.06 458 VAL A C 1
ATOM 3550 O O . VAL A 1 458 ? -9.656 2.773 23.453 1 52.06 458 VAL A O 1
ATOM 3553 N N . ARG A 1 459 ? -10.656 1.103 24.219 1 45.41 459 ARG A N 1
ATOM 3554 C CA . ARG A 1 459 ? -10.453 1.26 25.641 1 45.41 459 ARG A CA 1
ATOM 3555 C C . ARG A 1 459 ? -9 0.982 26.016 1 45.41 459 ARG A C 1
ATOM 3557 O O . ARG A 1 459 ? -8.43 -0.03 25.609 1 45.41 459 ARG A O 1
ATOM 3564 N N . PRO A 1 460 ? -8.344 1.984 26.578 1 43.09 460 PRO A N 1
ATOM 3565 C CA . PRO A 1 460 ? -6.992 1.695 27.078 1 43.09 460 PRO A CA 1
ATOM 3566 C C . PRO A 1 460 ? -6.926 0.387 27.859 1 43.09 460 PRO A C 1
ATOM 3568 O O . PRO A 1 460 ? -5.879 -0.264 27.891 1 43.09 460 PRO A O 1
ATOM 3571 N N . ASP A 1 461 ? -7.98 0.075 28.781 1 34.31 461 ASP A N 1
ATOM 3572 C CA . ASP A 1 461 ? -7.914 -1.063 29.688 1 34.31 461 ASP A CA 1
ATOM 3573 C C . ASP A 1 461 ? -7.969 -2.383 28.922 1 34.31 461 ASP A C 1
ATOM 3575 O O . ASP A 1 461 ? -7.645 -3.439 29.469 1 34.31 461 ASP A O 1
ATOM 3579 N N . THR A 1 462 ? -8.656 -2.467 27.953 1 32.56 462 THR A N 1
ATOM 3580 C CA . THR A 1 462 ? -8.781 -3.773 27.312 1 32.56 462 THR A CA 1
ATOM 3581 C C . THR A 1 462 ? -7.445 -4.23 26.734 1 32.56 462 THR A C 1
ATOM 3583 O O . THR A 1 462 ? -7.32 -5.363 26.281 1 32.56 462 THR A O 1
ATOM 3586 N N . VAL A 1 463 ? -6.598 -3.408 26.594 1 30.78 463 VAL A N 1
ATOM 3587 C CA . VAL A 1 463 ? -5.211 -3.857 26.516 1 30.78 463 VAL A CA 1
ATOM 3588 C C . VAL A 1 463 ? -4.734 -4.289 27.906 1 30.78 463 VAL A C 1
ATOM 3590 O O . VAL A 1 463 ? -3.539 -4.5 28.125 1 30.78 463 VAL A O 1
ATOM 3593 N N . ARG A 1 464 ? -5.543 -4.004 29.141 1 26.33 464 ARG A N 1
ATOM 3594 C CA . ARG A 1 464 ? -5.137 -4.273 30.516 1 26.33 464 ARG A CA 1
ATOM 3595 C C . ARG A 1 464 ? -4.691 -5.727 30.688 1 26.33 464 ARG A C 1
ATOM 3597 O O . ARG A 1 464 ? -3.584 -5.992 31.156 1 26.33 464 ARG A O 1
ATOM 3604 N N . GLU A 1 465 ? -5.617 -6.516 31.844 1 25.77 465 GLU A N 1
ATOM 3605 C CA . GLU A 1 465 ? -5.461 -7.535 32.875 1 25.77 465 GLU A CA 1
ATOM 3606 C C . GLU A 1 465 ? -5.469 -8.938 32.281 1 25.77 465 GLU A C 1
ATOM 3608 O O . GLU A 1 465 ? -6.477 -9.641 32.344 1 25.77 465 GLU A O 1
ATOM 3613 N N . LEU A 1 466 ? -5.328 -9.195 31.156 1 24.86 466 LEU A N 1
ATOM 3614 C CA . LEU A 1 466 ? -5.07 -10.633 31.109 1 24.86 466 LEU A CA 1
ATOM 3615 C C . LEU A 1 466 ? -3.936 -11.008 32.062 1 24.86 466 LEU A C 1
ATOM 3617 O O . LEU A 1 466 ? -2.771 -11.039 31.656 1 24.86 466 LEU A O 1
ATOM 3621 N N . ARG A 1 467 ? -4.105 -10.414 33.312 1 23.31 467 ARG A N 1
ATOM 3622 C CA . ARG A 1 467 ? -3.402 -11.016 34.438 1 23.31 467 ARG A CA 1
ATOM 3623 C C . ARG A 1 467 ? -3.781 -12.484 34.625 1 23.31 467 ARG A C 1
ATOM 3625 O O . ARG A 1 467 ? -4.953 -12.812 34.812 1 23.31 467 ARG A O 1
ATOM 3632 N N . LEU A 1 468 ? -3.035 -13.359 34.094 1 22.64 468 LEU A N 1
ATOM 3633 C CA . LEU A 1 468 ? -3.033 -14.75 34.531 1 22.64 468 LEU A CA 1
ATOM 3634 C C . LEU A 1 468 ? -3.1 -14.859 36.062 1 22.64 468 LEU A C 1
ATOM 3636 O O . LEU A 1 468 ? -2.203 -14.383 36.75 1 22.64 468 LEU A O 1
ATOM 3640 N N . SER A 1 469 ? -4.266 -14.664 36.656 1 22.36 469 SER A N 1
ATOM 3641 C CA . SER A 1 469 ? -4.395 -15.211 38.031 1 22.36 469 SER A CA 1
ATOM 3642 C C . SER A 1 469 ? -3.881 -16.641 38.094 1 22.36 469 SER A C 1
ATOM 3644 O O . SER A 1 469 ? -4.469 -17.547 37.469 1 22.36 469 SER A O 1
ATOM 3646 N N . CYS A 1 470 ? -2.602 -16.828 38.156 1 23.41 470 CYS A N 1
ATOM 3647 C CA . CYS A 1 470 ? -1.863 -18 38.625 1 23.41 470 CYS A CA 1
ATOM 3648 C C . CYS A 1 470 ? -2.43 -18.5 39.969 1 23.41 470 CYS A C 1
ATOM 3650 O O . CYS A 1 470 ? -1.773 -19.25 40.656 1 23.41 470 CYS A O 1
ATOM 3652 N N . SER A 1 471 ? -3.482 -17.953 40.5 1 24.05 471 SER A N 1
ATOM 3653 C CA . SER A 1 471 ? -3.756 -18.547 41.812 1 24.05 471 SER A CA 1
ATOM 3654 C C . SER A 1 471 ? -4.145 -20.016 41.656 1 24.05 471 SER A C 1
ATOM 3656 O O . SER A 1 471 ? -3.949 -20.797 42.594 1 24.05 471 SER A O 1
ATOM 3658 N N . ASN A 1 472 ? -5.035 -20.359 40.875 1 21.78 472 ASN A N 1
ATOM 3659 C CA . ASN A 1 472 ? -5.605 -21.641 41.281 1 21.78 472 ASN A CA 1
ATOM 3660 C C . ASN A 1 472 ? -4.793 -22.812 40.719 1 21.78 472 ASN A C 1
ATOM 3662 O O . ASN A 1 472 ? -5.258 -23.969 40.75 1 21.78 472 ASN A O 1
ATOM 3666 N N . LEU A 1 473 ? -3.775 -22.609 39.844 1 22.17 473 LEU A N 1
ATOM 3667 C CA . LEU A 1 473 ? -3.102 -23.875 39.594 1 22.17 473 LEU A CA 1
ATOM 3668 C C . LEU A 1 473 ? -2.131 -24.219 40.719 1 22.17 473 LEU A C 1
ATOM 3670 O O . LEU A 1 473 ? -1.399 -25.203 40.625 1 22.17 473 LEU A O 1
ATOM 3674 N N . LEU A 1 474 ? -2.006 -23.172 41.625 1 20.78 474 LEU A N 1
ATOM 3675 C CA . LEU A 1 474 ? -1.213 -23.641 42.75 1 20.78 474 LEU A CA 1
ATOM 3676 C C . LEU A 1 474 ? -2.092 -24.359 43.781 1 20.78 474 LEU A C 1
ATOM 3678 O O . LEU A 1 474 ? -1.614 -24.766 44.844 1 20.78 474 LEU A O 1
ATOM 3682 N N . HIS A 1 475 ? -3.42 -24.562 43.562 1 22.69 475 HIS A N 1
ATOM 3683 C CA . HIS A 1 475 ? -3.875 -25.594 44.5 1 22.69 475 HIS A CA 1
ATOM 3684 C C . HIS A 1 475 ? -3.791 -26.984 43.875 1 22.69 475 HIS A C 1
ATOM 3686 O O . HIS A 1 475 ? -4.074 -27.141 42.688 1 22.69 475 HIS A O 1
ATOM 3692 N N . MET B 1 1 ? 6.102 -28.984 21 1 29.53 1 MET B N 1
ATOM 3693 C CA . MET B 1 1 ? 5.809 -30.312 20.469 1 29.53 1 MET B CA 1
ATOM 3694 C C . MET B 1 1 ? 6.461 -30.516 19.109 1 29.53 1 MET B C 1
ATOM 3696 O O . MET B 1 1 ? 6.449 -29.625 18.266 1 29.53 1 MET B O 1
ATOM 3700 N N . MET B 1 2 ? 7.344 -31.344 19.062 1 42.59 2 MET B N 1
ATOM 3701 C CA . MET B 1 2 ? 7.801 -31.75 17.734 1 42.59 2 MET B CA 1
ATOM 3702 C C . MET B 1 2 ? 6.621 -31.891 16.766 1 42.59 2 MET B C 1
ATOM 3704 O O . MET B 1 2 ? 5.578 -32.438 17.141 1 42.59 2 MET B O 1
ATOM 3708 N N . PRO B 1 3 ? 6.574 -31.047 15.805 1 48.38 3 PRO B N 1
ATOM 3709 C CA . PRO B 1 3 ? 5.457 -31.359 14.914 1 48.38 3 PRO B CA 1
ATOM 3710 C C . PRO B 1 3 ? 5.207 -32.844 14.781 1 48.38 3 PRO B C 1
ATOM 3712 O O . PRO B 1 3 ? 6.156 -33.656 14.703 1 48.38 3 PRO B O 1
ATOM 3715 N N . THR B 1 4 ? 4.082 -33.375 15.242 1 55.09 4 THR B N 1
ATOM 3716 C CA . THR B 1 4 ? 3.717 -34.75 14.953 1 55.09 4 THR B CA 1
ATOM 3717 C C . THR B 1 4 ? 3.746 -35 13.445 1 55.09 4 THR B C 1
ATOM 3719 O O . THR B 1 4 ? 3.604 -34.094 12.648 1 55.09 4 THR B O 1
ATOM 3722 N N . GLU B 1 5 ? 4.223 -36.125 13.055 1 58.69 5 GLU B N 1
ATOM 3723 C CA . GLU B 1 5 ? 4.301 -36.562 11.672 1 58.69 5 GLU B CA 1
ATOM 3724 C C . GLU B 1 5 ? 3.053 -36.188 10.891 1 58.69 5 GLU B C 1
ATOM 3726 O O . GLU B 1 5 ? 3.123 -35.938 9.68 1 58.69 5 GLU B O 1
ATOM 3731 N N . HIS B 1 6 ? 1.925 -35.938 11.617 1 59.97 6 HIS B N 1
ATOM 3732 C CA . HIS B 1 6 ? 0.651 -35.625 10.977 1 59.97 6 HIS B CA 1
ATOM 3733 C C . HIS B 1 6 ? 0.585 -34.156 10.562 1 59.97 6 HIS B C 1
ATOM 3735 O O . HIS B 1 6 ? -0.222 -33.781 9.703 1 59.97 6 HIS B O 1
ATOM 3741 N N . ASP B 1 7 ? 1.572 -33.406 11.039 1 67.5 7 ASP B N 1
ATOM 3742 C CA . ASP B 1 7 ? 1.495 -31.984 10.766 1 67.5 7 ASP B CA 1
ATOM 3743 C C . ASP B 1 7 ? 2.438 -31.594 9.633 1 67.5 7 ASP B C 1
ATOM 3745 O O . ASP B 1 7 ? 2.414 -30.453 9.172 1 67.5 7 ASP B O 1
ATOM 3749 N N . VAL B 1 8 ? 3.184 -32.625 9.117 1 74.44 8 VAL B N 1
ATOM 3750 C CA . VAL B 1 8 ? 4.18 -32.344 8.094 1 74.44 8 VAL B CA 1
ATOM 3751 C C . VAL B 1 8 ? 3.521 -32.312 6.715 1 74.44 8 VAL B C 1
ATOM 3753 O O . VAL B 1 8 ? 2.768 -33.219 6.371 1 74.44 8 VAL B O 1
ATOM 3756 N N . ARG B 1 9 ? 3.709 -31.328 5.949 1 81.31 9 ARG B N 1
ATOM 3757 C CA . ARG B 1 9 ? 3.283 -31.234 4.559 1 81.31 9 ARG B CA 1
ATOM 3758 C C . ARG B 1 9 ? 4.383 -31.703 3.611 1 81.31 9 ARG B C 1
ATOM 3760 O O . ARG B 1 9 ? 5.562 -31.422 3.828 1 81.31 9 ARG B O 1
ATOM 3767 N N . HIS B 1 10 ? 3.891 -32.469 2.639 1 86.31 10 HIS B N 1
ATOM 3768 C CA . HIS B 1 10 ? 4.844 -33 1.659 1 86.31 10 HIS B CA 1
ATOM 3769 C C . HIS B 1 10 ? 4.582 -32.406 0.278 1 86.31 10 HIS B C 1
ATOM 3771 O O . HIS B 1 10 ? 3.432 -32.312 -0.158 1 86.31 10 HIS B O 1
ATOM 3777 N N . LEU B 1 11 ? 5.621 -31.891 -0.278 1 89.88 11 LEU B N 1
ATOM 3778 C CA . LEU B 1 11 ? 5.578 -31.484 -1.676 1 89.88 11 LEU B CA 1
ATOM 3779 C C . LEU B 1 11 ? 6.539 -32.312 -2.52 1 89.88 11 LEU B C 1
ATOM 3781 O O . LEU B 1 11 ? 7.75 -32.281 -2.297 1 89.88 11 LEU B O 1
ATOM 3785 N N . SER B 1 12 ? 5.977 -33.125 -3.42 1 91.12 12 SER B N 1
ATOM 3786 C CA . SER B 1 12 ? 6.785 -33.875 -4.363 1 91.12 12 SER B CA 1
ATOM 3787 C C . SER B 1 12 ? 6.695 -33.281 -5.77 1 91.12 12 SER B C 1
ATOM 3789 O O . SER B 1 12 ? 5.625 -33.312 -6.387 1 91.12 12 SER B O 1
ATOM 3791 N N . VAL B 1 13 ? 7.828 -32.812 -6.277 1 92.12 13 VAL B N 1
ATOM 3792 C CA . VAL B 1 13 ? 7.867 -32.25 -7.625 1 92.12 13 VAL B CA 1
ATOM 3793 C C . VAL B 1 13 ? 8.453 -33.25 -8.594 1 92.12 13 VAL B C 1
ATOM 3795 O O . VAL B 1 13 ? 9.609 -33.656 -8.453 1 92.12 13 VAL B O 1
ATOM 3798 N N . PHE B 1 14 ? 7.617 -33.75 -9.508 1 92.56 14 PHE B N 1
ATOM 3799 C CA . PHE B 1 14 ? 8.078 -34.562 -10.625 1 92.56 14 PHE B CA 1
ATOM 3800 C C . PHE B 1 14 ? 8.375 -33.688 -11.844 1 92.56 14 PHE B C 1
ATOM 3802 O O . PHE B 1 14 ? 7.453 -33.25 -12.539 1 92.56 14 PHE B O 1
ATOM 3809 N N . PHE B 1 15 ? 9.633 -33.5 -12.102 1 91.5 15 PHE B N 1
ATOM 3810 C CA . PHE B 1 15 ? 10.07 -32.688 -13.234 1 91.5 15 PHE B CA 1
ATOM 3811 C C . PHE B 1 15 ? 10.5 -33.562 -14.398 1 91.5 15 PHE B C 1
ATOM 3813 O O . PHE B 1 15 ? 11.477 -34.312 -14.297 1 91.5 15 PHE B O 1
ATOM 3820 N N . ASP B 1 16 ? 9.75 -33.438 -15.508 1 89.56 16 ASP B N 1
ATOM 3821 C CA . ASP B 1 16 ? 10.047 -34.25 -16.688 1 89.56 16 ASP B CA 1
ATOM 3822 C C . ASP B 1 16 ? 11.172 -33.594 -17.516 1 89.56 16 ASP B C 1
ATOM 3824 O O . ASP B 1 16 ? 10.969 -32.562 -18.156 1 89.56 16 ASP B O 1
ATOM 3828 N N . CYS B 1 17 ? 12.273 -34.25 -17.547 1 83.56 17 CYS B N 1
ATOM 3829 C CA . CYS B 1 17 ? 13.445 -33.75 -18.25 1 83.56 17 CYS B CA 1
ATOM 3830 C C . CYS B 1 17 ? 13.406 -34.094 -19.734 1 83.56 17 CYS B C 1
ATOM 3832 O O . CYS B 1 17 ? 14.281 -33.688 -20.5 1 83.56 17 CYS B O 1
ATOM 3834 N N . ARG B 1 18 ? 12.422 -34.812 -20.125 1 80.94 18 ARG B N 1
ATOM 3835 C CA . ARG B 1 18 ? 12.32 -35.219 -21.516 1 80.94 18 ARG B CA 1
ATOM 3836 C C . ARG B 1 18 ? 11.766 -34.094 -22.375 1 80.94 18 ARG B C 1
ATOM 3838 O O . ARG B 1 18 ? 10.852 -33.375 -21.938 1 80.94 18 ARG B O 1
ATOM 3845 N N . ARG B 1 19 ? 12.305 -33.938 -23.453 1 76.69 19 ARG B N 1
ATOM 3846 C CA . ARG B 1 19 ? 11.867 -32.906 -24.359 1 76.69 19 ARG B CA 1
ATOM 3847 C C . ARG B 1 19 ? 10.945 -33.469 -25.453 1 76.69 19 ARG B C 1
ATOM 3849 O O . ARG B 1 19 ? 11.172 -34.562 -25.938 1 76.69 19 ARG B O 1
ATOM 3856 N N . GLY B 1 20 ? 9.75 -32.719 -25.594 1 63.09 20 GLY B N 1
ATOM 3857 C CA . GLY B 1 20 ? 8.891 -33.125 -26.703 1 63.09 20 GLY B CA 1
ATOM 3858 C C . GLY B 1 20 ? 9.57 -33.031 -28.047 1 63.09 20 GLY B C 1
ATOM 3859 O O . GLY B 1 20 ? 10.688 -32.531 -28.156 1 63.09 20 GLY B O 1
ATOM 3860 N N . GLU B 1 21 ? 8.992 -33.688 -29.109 1 55.81 21 GLU B N 1
ATOM 3861 C CA . GLU B 1 21 ? 9.5 -33.719 -30.469 1 55.81 21 GLU B CA 1
ATOM 3862 C C . GLU B 1 21 ? 9.516 -32.312 -31.078 1 55.81 21 GLU B C 1
ATOM 3864 O O . GLU B 1 21 ? 8.633 -31.5 -30.781 1 55.81 21 GLU B O 1
ATOM 3869 N N . GLY B 1 22 ? 10.625 -31.797 -31.875 1 53.88 22 GLY B N 1
ATOM 3870 C CA . GLY B 1 22 ? 10.773 -30.594 -32.688 1 53.88 22 GLY B CA 1
ATOM 3871 C C . GLY B 1 22 ? 11.539 -29.484 -32 1 53.88 22 GLY B C 1
ATOM 3872 O O . GLY B 1 22 ? 12.273 -29.734 -31.047 1 53.88 22 GLY B O 1
ATOM 3873 N N . ASN B 1 23 ? 11.477 -28.141 -32.688 1 51.44 23 ASN B N 1
ATOM 3874 C CA . ASN B 1 23 ? 12.109 -26.875 -32.375 1 51.44 23 ASN B CA 1
ATOM 3875 C C . ASN B 1 23 ? 11.719 -26.359 -30.984 1 51.44 23 ASN B C 1
ATOM 3877 O O . ASN B 1 23 ? 11.68 -25.156 -30.75 1 51.44 23 ASN B O 1
ATOM 3881 N N . ASP B 1 24 ? 11.508 -27.328 -30 1 68.56 24 ASP B N 1
ATOM 3882 C CA . ASP B 1 24 ? 10.805 -27.062 -28.75 1 68.56 24 ASP B CA 1
ATOM 3883 C C . ASP B 1 24 ? 11.781 -26.672 -27.641 1 68.56 24 ASP B C 1
ATOM 3885 O O . ASP B 1 24 ? 11.445 -26.734 -26.453 1 68.56 24 ASP B O 1
ATOM 3889 N N . MET B 1 25 ? 12.977 -26.312 -28.219 1 76.88 25 MET B N 1
ATOM 3890 C CA . MET B 1 25 ? 14 -25.984 -27.219 1 76.88 25 MET B CA 1
ATOM 3891 C C . MET B 1 25 ? 13.633 -24.719 -26.453 1 76.88 25 MET B C 1
ATOM 3893 O O . MET B 1 25 ? 13.805 -24.656 -25.234 1 76.88 25 MET B O 1
ATOM 3897 N N . LYS B 1 26 ? 13.18 -23.812 -27.266 1 81.5 26 LYS B N 1
ATOM 3898 C CA . LYS B 1 26 ? 12.836 -22.547 -26.625 1 81.5 26 LYS B CA 1
ATOM 3899 C C . LYS B 1 26 ? 11.703 -22.734 -25.625 1 81.5 26 LYS B C 1
ATOM 3901 O O . LYS B 1 26 ? 11.742 -22.156 -24.531 1 81.5 26 LYS B O 1
ATOM 3906 N N . GLY B 1 27 ? 10.789 -23.562 -26.047 1 86.19 27 GLY B N 1
ATOM 3907 C CA . GLY B 1 27 ? 9.688 -23.828 -25.141 1 86.19 27 GLY B CA 1
ATOM 3908 C C . GLY B 1 27 ? 10.117 -24.578 -23.891 1 86.19 27 GLY B C 1
ATOM 3909 O O . GLY B 1 27 ? 9.695 -24.25 -22.781 1 86.19 27 GLY B O 1
ATOM 3910 N N . TYR B 1 28 ? 10.977 -25.5 -24.078 1 86.31 28 TYR B N 1
ATOM 3911 C CA . TYR B 1 28 ? 11.469 -26.281 -22.953 1 86.31 28 TYR B CA 1
ATOM 3912 C C . TYR B 1 28 ? 12.305 -25.422 -22.016 1 86.31 28 TYR B C 1
ATOM 3914 O O . TYR B 1 28 ? 12.211 -25.562 -20.797 1 86.31 28 TYR B O 1
ATOM 3922 N N . GLU B 1 29 ? 13.094 -24.562 -22.547 1 85.69 29 GLU B N 1
ATOM 3923 C CA . GLU B 1 29 ? 13.906 -23.672 -21.734 1 85.69 29 GLU B CA 1
ATOM 3924 C C . GLU B 1 29 ? 13.031 -22.75 -20.891 1 85.69 29 GLU B C 1
ATOM 3926 O O . GLU B 1 29 ? 13.297 -22.547 -19.703 1 85.69 29 GLU B O 1
ATOM 3931 N N . ALA B 1 30 ? 12.039 -22.234 -21.531 1 87.31 30 ALA B N 1
ATOM 3932 C CA . ALA B 1 30 ? 11.094 -21.391 -20.797 1 87.31 30 ALA B CA 1
ATOM 3933 C C . ALA B 1 30 ? 10.414 -22.172 -19.672 1 87.31 30 ALA B C 1
ATOM 3935 O O . ALA B 1 30 ? 10.297 -21.672 -18.547 1 87.31 30 ALA B O 1
ATOM 3936 N N . PHE B 1 31 ? 10.109 -23.359 -20.062 1 90.19 31 PHE B N 1
ATOM 3937 C CA . PHE B 1 31 ? 9.453 -24.25 -19.125 1 90.19 31 PHE B CA 1
ATOM 3938 C C . PHE B 1 31 ? 10.359 -24.531 -17.922 1 90.19 31 PHE B C 1
ATOM 3940 O O . PHE B 1 31 ? 9.938 -24.391 -16.766 1 90.19 31 PHE B O 1
ATOM 3947 N N . ARG B 1 32 ? 11.469 -24.844 -18.156 1 88 32 ARG B N 1
ATOM 3948 C CA . ARG B 1 32 ? 12.438 -25.156 -17.109 1 88 32 ARG B CA 1
ATOM 3949 C C . ARG B 1 32 ? 12.695 -23.953 -16.219 1 88 32 ARG B C 1
ATOM 3951 O O . ARG B 1 32 ? 12.609 -24.047 -14.992 1 88 32 ARG B O 1
ATOM 3958 N N . LYS B 1 33 ? 12.938 -22.891 -16.828 1 87.75 33 LYS B N 1
ATOM 3959 C CA . LYS B 1 33 ? 13.281 -21.672 -16.109 1 87.75 33 LYS B CA 1
ATOM 3960 C C . LYS B 1 33 ? 12.133 -21.234 -15.211 1 87.75 33 LYS B C 1
ATOM 3962 O O . LYS B 1 33 ? 12.336 -20.922 -14.031 1 87.75 33 LYS B O 1
ATOM 3967 N N . VAL B 1 34 ? 10.945 -21.219 -15.734 1 91.5 34 VAL B N 1
ATOM 3968 C CA . VAL B 1 34 ? 9.789 -20.734 -14.992 1 91.5 34 VAL B CA 1
ATOM 3969 C C . VAL B 1 34 ? 9.469 -21.688 -13.844 1 91.5 34 VAL B C 1
ATOM 3971 O O . VAL B 1 34 ? 9.125 -21.25 -12.742 1 91.5 34 VAL B O 1
ATOM 3974 N N . THR B 1 35 ? 9.586 -22.984 -14.078 1 91.75 35 THR B N 1
ATOM 3975 C CA . THR B 1 35 ? 9.289 -23.969 -13.039 1 91.75 35 THR B CA 1
ATOM 3976 C C . THR B 1 35 ? 10.25 -23.812 -11.867 1 91.75 35 THR B C 1
ATOM 3978 O O . THR B 1 35 ? 9.828 -23.75 -10.711 1 91.75 35 THR B O 1
ATOM 3981 N N . TYR B 1 36 ? 11.477 -23.703 -12.219 1 88.06 36 TYR B N 1
ATOM 3982 C CA . TYR B 1 36 ? 12.484 -23.484 -11.195 1 88.06 36 TYR B CA 1
ATOM 3983 C C . TYR B 1 36 ? 12.211 -22.203 -10.414 1 88.06 36 TYR B C 1
ATOM 3985 O O . TYR B 1 36 ? 12.227 -22.203 -9.18 1 88.06 36 TYR B O 1
ATOM 3993 N N . GLU B 1 37 ? 12 -21.188 -11.07 1 88.25 37 GLU B N 1
ATOM 3994 C CA . GLU B 1 37 ? 11.812 -19.875 -10.445 1 88.25 37 GLU B CA 1
ATOM 3995 C C . GLU B 1 37 ? 10.594 -19.875 -9.531 1 88.25 37 GLU B C 1
ATOM 3997 O O . GLU B 1 37 ? 10.656 -19.359 -8.414 1 88.25 37 GLU B O 1
ATOM 4002 N N . GLN B 1 38 ? 9.547 -20.438 -10.016 1 91.19 38 GLN B N 1
ATOM 4003 C CA . GLN B 1 38 ? 8.305 -20.406 -9.25 1 91.19 38 GLN B CA 1
ATOM 4004 C C . GLN B 1 38 ? 8.398 -21.328 -8.023 1 91.19 38 GLN B C 1
ATOM 4006 O O . GLN B 1 38 ? 7.914 -20.969 -6.945 1 91.19 38 GLN B O 1
ATOM 4011 N N . CYS B 1 39 ? 8.961 -22.453 -8.125 1 90 39 CYS B N 1
ATOM 4012 C CA . CYS B 1 39 ? 9.18 -23.312 -6.965 1 90 39 CYS B CA 1
ATOM 4013 C C . CYS B 1 39 ? 10.062 -22.625 -5.938 1 90 39 CYS B C 1
ATOM 4015 O O . CYS B 1 39 ? 9.734 -22.578 -4.75 1 90 39 CYS B O 1
ATOM 4017 N N . SER B 1 40 ? 11.117 -22.047 -6.449 1 84.94 40 SER B N 1
ATOM 4018 C CA . SER B 1 40 ? 12.062 -21.375 -5.566 1 84.94 40 SER B CA 1
ATOM 4019 C C . SER B 1 40 ? 11.422 -20.188 -4.859 1 84.94 40 SER B C 1
ATOM 4021 O O . SER B 1 40 ? 11.555 -20.031 -3.643 1 84.94 40 SER B O 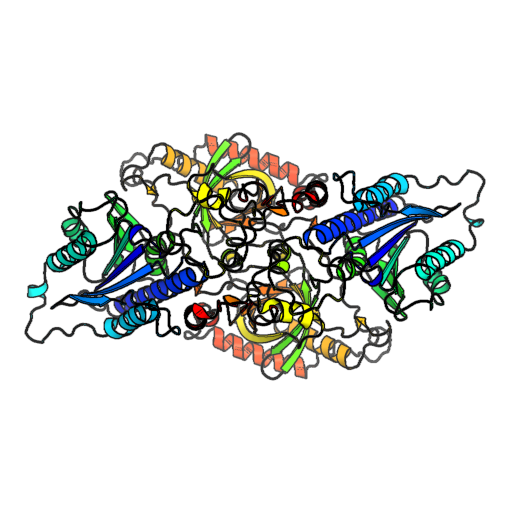1
ATOM 4023 N N . GLN B 1 41 ? 10.742 -19.453 -5.621 1 86 41 GLN B N 1
ATOM 4024 C CA . GLN B 1 41 ? 10.125 -18.25 -5.09 1 86 41 GLN B CA 1
ATOM 4025 C C . GLN B 1 41 ? 9.055 -18.578 -4.055 1 86 41 GLN B C 1
ATOM 4027 O O . GLN B 1 41 ? 9.039 -18.016 -2.963 1 86 41 GLN B O 1
ATOM 4032 N N . LEU B 1 42 ? 8.211 -19.438 -4.34 1 88.12 42 LEU B N 1
ATOM 4033 C CA . LEU B 1 42 ? 7.09 -19.75 -3.459 1 88.12 42 LEU B CA 1
ATOM 4034 C C . LEU B 1 42 ? 7.562 -20.5 -2.219 1 88.12 42 LEU B C 1
ATOM 4036 O O . LEU B 1 42 ? 7.016 -20.312 -1.13 1 88.12 42 LEU B O 1
ATOM 4040 N N . LEU B 1 43 ? 8.531 -21.25 -2.369 1 84.19 43 LEU B N 1
ATOM 4041 C CA . LEU B 1 43 ? 9.125 -21.906 -1.203 1 84.19 43 LEU B CA 1
ATOM 4042 C C . LEU B 1 43 ? 9.828 -20.891 -0.312 1 84.19 43 LEU B C 1
ATOM 4044 O O . LEU B 1 43 ? 9.781 -20.984 0.916 1 84.19 43 LEU B O 1
ATOM 4048 N N . SER B 1 44 ? 10.484 -19.969 -0.941 1 80.12 44 SER B N 1
ATOM 4049 C CA . SER B 1 44 ? 11.102 -18.891 -0.174 1 80.12 44 SER B CA 1
ATOM 4050 C C . SER B 1 44 ? 10.055 -18.094 0.592 1 80.12 44 SER B C 1
ATOM 4052 O O . SER B 1 44 ? 10.242 -17.797 1.774 1 80.12 44 SER B O 1
ATOM 4054 N N . MET B 1 45 ? 9 -17.781 -0.098 1 79.19 45 MET B N 1
ATOM 4055 C CA . MET B 1 45 ? 7.914 -17.047 0.542 1 79.19 45 MET B CA 1
ATOM 4056 C C . MET B 1 45 ? 7.324 -17.844 1.702 1 79.19 45 MET B C 1
ATOM 4058 O O . MET B 1 45 ? 6.977 -17.266 2.738 1 79.19 45 MET B O 1
ATOM 4062 N N . ALA B 1 46 ? 7.203 -19.078 1.496 1 77.62 46 ALA B N 1
ATOM 4063 C CA . ALA B 1 46 ? 6.695 -19.953 2.557 1 77.62 46 ALA B CA 1
ATOM 4064 C C . ALA B 1 46 ? 7.594 -19.891 3.789 1 77.62 46 ALA B C 1
ATOM 4066 O O . ALA B 1 46 ? 7.105 -19.953 4.922 1 77.62 46 ALA B O 1
ATOM 4067 N N . SER B 1 47 ? 8.781 -19.703 3.611 1 71.31 47 SER B N 1
ATOM 4068 C CA . SER B 1 47 ? 9.742 -19.625 4.707 1 71.31 47 SER B CA 1
ATOM 4069 C C . SER B 1 47 ? 9.562 -18.328 5.492 1 71.31 47 SER B C 1
ATOM 4071 O O . SER B 1 47 ? 9.797 -18.281 6.703 1 71.31 47 SER B O 1
ATOM 4073 N N . PHE B 1 48 ? 9.164 -17.344 4.773 1 65.75 48 PHE B N 1
ATOM 4074 C CA . PHE B 1 48 ? 8.984 -16.047 5.414 1 65.75 48 PHE B CA 1
ATOM 4075 C C . PHE B 1 48 ? 7.695 -16.031 6.234 1 65.75 48 PHE B C 1
ATOM 4077 O O . PHE B 1 48 ? 7.605 -15.312 7.234 1 65.75 48 PHE B O 1
ATOM 4084 N N . HIS B 1 49 ? 6.699 -16.641 5.832 1 61.72 49 HIS B N 1
ATOM 4085 C CA . HIS B 1 49 ? 5.375 -16.516 6.434 1 61.72 49 HIS B CA 1
ATOM 4086 C C . HIS B 1 49 ? 5.148 -17.609 7.484 1 61.72 49 HIS B C 1
ATOM 4088 O O . HIS B 1 49 ? 4.043 -17.734 8.016 1 61.72 49 HIS B O 1
ATOM 4094 N N . GLY B 1 50 ? 6.191 -18.016 8.07 1 53.47 50 GLY B N 1
ATOM 4095 C CA . GLY B 1 50 ? 6.098 -18.906 9.219 1 53.47 50 GLY B CA 1
ATOM 4096 C C . GLY B 1 50 ? 5.516 -20.266 8.867 1 53.47 50 GLY B C 1
ATOM 4097 O O . GLY B 1 50 ? 5.066 -21 9.75 1 53.47 50 GLY B O 1
ATOM 4098 N N . THR B 1 51 ? 5.047 -20.5 7.602 1 49.97 51 THR B N 1
ATOM 4099 C CA . THR B 1 51 ? 4.773 -21.906 7.391 1 49.97 51 THR B CA 1
ATOM 4100 C C . THR B 1 51 ? 5.906 -22.766 7.945 1 49.97 51 THR B C 1
ATOM 4102 O O . THR B 1 51 ? 7.078 -22.531 7.641 1 49.97 51 THR B O 1
ATOM 4105 N N . GLN B 1 52 ? 5.773 -22.984 9.227 1 49 52 GLN B N 1
ATOM 4106 C CA . GLN B 1 52 ? 6.824 -23.781 9.852 1 49 52 GLN B CA 1
ATOM 4107 C C . GLN B 1 52 ? 7.465 -24.734 8.844 1 49 52 GLN B C 1
ATOM 4109 O O . GLN B 1 52 ? 6.902 -25.781 8.523 1 49 52 GLN B O 1
ATOM 4114 N N . LEU B 1 53 ? 8.344 -24.125 7.992 1 54.25 53 LEU B N 1
ATOM 4115 C CA . LEU B 1 53 ? 9.125 -24.906 7.031 1 54.25 53 LEU B CA 1
ATOM 4116 C C . LEU B 1 53 ? 9.633 -26.188 7.66 1 54.25 53 LEU B C 1
ATOM 4118 O O . LEU B 1 53 ? 9.953 -27.141 6.949 1 54.25 53 LEU B O 1
ATOM 4122 N N . SER B 1 54 ? 9.664 -26.031 9.078 1 56.38 54 SER B N 1
ATOM 4123 C CA . SER B 1 54 ? 10.062 -27.266 9.742 1 56.38 54 SER B CA 1
ATOM 4124 C C . SER B 1 54 ? 9.047 -28.375 9.508 1 56.38 54 SER B C 1
ATOM 4126 O O . SER B 1 54 ? 9.359 -29.547 9.656 1 56.38 54 SER B O 1
ATOM 4128 N N . HIS B 1 55 ? 7.867 -27.891 8.812 1 68.56 55 HIS B N 1
ATOM 4129 C CA . HIS B 1 55 ? 6.84 -28.891 8.609 1 68.56 55 HIS B CA 1
ATOM 4130 C C . HIS B 1 55 ? 6.594 -29.141 7.125 1 68.56 55 HIS B C 1
ATOM 4132 O O . HIS B 1 55 ? 5.566 -29.719 6.746 1 68.56 55 HIS B O 1
ATOM 4138 N N . LEU B 1 56 ? 7.602 -28.625 6.25 1 78.06 56 LEU B N 1
ATOM 4139 C CA . LEU B 1 56 ? 7.445 -28.844 4.816 1 78.06 56 LEU B CA 1
ATOM 4140 C C . LEU B 1 56 ? 8.602 -29.688 4.27 1 78.06 56 LEU B C 1
ATOM 4142 O O . LEU B 1 56 ? 9.766 -29.312 4.426 1 78.06 56 LEU B O 1
ATOM 4146 N N . ARG B 1 57 ? 8.242 -30.828 3.793 1 80.31 57 ARG B N 1
ATOM 4147 C CA . ARG B 1 57 ? 9.211 -31.672 3.107 1 80.31 57 ARG B CA 1
ATOM 4148 C C . ARG B 1 57 ? 9.055 -31.578 1.594 1 80.31 57 ARG B C 1
ATOM 4150 O O . ARG B 1 57 ? 7.949 -31.703 1.067 1 80.31 57 ARG B O 1
ATOM 4157 N N . VAL B 1 58 ? 10.188 -31.234 1.03 1 85.5 58 VAL B N 1
ATOM 4158 C CA . VAL B 1 58 ? 10.164 -31.094 -0.421 1 85.5 58 VAL B CA 1
ATOM 4159 C C . VAL B 1 58 ? 11.039 -32.156 -1.065 1 85.5 58 VAL B C 1
ATOM 4161 O O . VAL B 1 58 ? 12.18 -32.375 -0.643 1 85.5 58 VAL B O 1
ATOM 4164 N N . SER B 1 59 ? 10.469 -32.906 -1.981 1 85.81 59 SER B N 1
ATOM 4165 C CA . SER B 1 59 ? 11.211 -33.906 -2.758 1 85.81 59 SER B CA 1
ATOM 4166 C C . SER B 1 59 ? 11.148 -33.594 -4.25 1 85.81 59 SER B C 1
ATOM 4168 O O . SER B 1 59 ? 10.148 -33.062 -4.738 1 85.81 59 SER B O 1
ATOM 4170 N N . LEU B 1 60 ? 12.25 -33.875 -4.863 1 89.62 60 LEU B N 1
ATOM 4171 C CA . LEU B 1 60 ? 12.344 -33.688 -6.305 1 89.62 60 LEU B CA 1
ATOM 4172 C C . LEU B 1 60 ? 12.578 -35.031 -7.016 1 89.62 60 LEU B C 1
ATOM 4174 O O . LEU B 1 60 ? 13.414 -35.812 -6.594 1 89.62 60 LEU B O 1
ATOM 4178 N N . TYR B 1 61 ? 11.75 -35.281 -7.977 1 88.69 61 TYR B N 1
ATOM 4179 C CA . TYR B 1 61 ? 11.898 -36.438 -8.836 1 88.69 61 TYR B CA 1
ATOM 4180 C C . TYR B 1 61 ? 12.18 -36.031 -10.281 1 88.69 61 TYR B C 1
ATOM 4182 O O . TYR B 1 61 ? 11.344 -35.375 -10.914 1 88.69 61 TYR B O 1
ATOM 4190 N N . LEU B 1 62 ? 13.32 -36.375 -10.781 1 87.31 62 LEU B N 1
ATOM 4191 C CA . LEU B 1 62 ? 13.68 -36.062 -12.156 1 87.31 62 LEU B CA 1
ATOM 4192 C C . LEU B 1 62 ? 13.336 -37.25 -13.07 1 87.31 62 LEU B C 1
ATOM 4194 O O . LEU B 1 62 ? 13.82 -38.375 -12.867 1 87.31 62 LEU B O 1
ATOM 4198 N N . VAL B 1 63 ? 12.5 -36.938 -14.039 1 87.25 63 VAL B N 1
ATOM 4199 C CA . VAL B 1 63 ? 12.047 -37.969 -14.961 1 87.25 63 VAL B CA 1
ATOM 4200 C C . VAL B 1 63 ? 12.883 -37.938 -16.234 1 87.25 63 VAL B C 1
ATOM 4202 O O . VAL B 1 63 ? 12.953 -36.906 -16.906 1 87.25 63 VAL B O 1
ATOM 4205 N N . SER B 1 64 ? 13.547 -39 -16.484 1 81.38 64 SER B N 1
ATOM 4206 C CA . SER B 1 64 ? 14.297 -39.156 -17.734 1 81.38 64 SER B CA 1
ATOM 4207 C C . SER B 1 64 ? 13.742 -40.312 -18.562 1 81.38 64 SER B C 1
ATOM 4209 O O . SER B 1 64 ? 12.734 -40.938 -18.188 1 81.38 64 SER B O 1
ATOM 4211 N N . HIS B 1 65 ? 14.359 -40.594 -19.703 1 76.56 65 HIS B N 1
ATOM 4212 C CA . HIS B 1 65 ? 13.891 -41.656 -20.594 1 76.56 65 HIS B CA 1
ATOM 4213 C C . HIS B 1 65 ? 14.141 -43.031 -20 1 76.56 65 HIS B C 1
ATOM 4215 O O . HIS B 1 65 ? 13.445 -44 -20.328 1 76.56 65 HIS B O 1
ATOM 4221 N N . VAL B 1 66 ? 15.141 -43.031 -19.031 1 72.06 66 VAL B N 1
ATOM 4222 C CA . VAL B 1 66 ? 15.617 -44.312 -18.578 1 72.06 66 VAL B CA 1
ATOM 4223 C C . VAL B 1 66 ? 15.172 -44.562 -17.141 1 72.06 66 VAL B C 1
ATOM 4225 O O . VAL B 1 66 ? 15 -45.719 -16.734 1 72.06 66 VAL B O 1
ATOM 4228 N N . ASP B 1 67 ? 15.016 -43.562 -16.391 1 79.12 67 ASP B N 1
ATOM 4229 C CA . ASP B 1 67 ? 14.719 -43.781 -14.969 1 79.12 67 ASP B CA 1
ATOM 4230 C C . ASP B 1 67 ? 14.148 -42.5 -14.336 1 79.12 67 ASP B C 1
ATOM 4232 O O . ASP B 1 67 ? 14 -41.469 -15.008 1 79.12 67 ASP B O 1
ATOM 4236 N N . ILE B 1 68 ? 13.656 -42.625 -13.188 1 86.25 68 ILE B N 1
ATOM 4237 C CA . ILE B 1 68 ? 13.25 -41.531 -12.32 1 86.25 68 ILE B CA 1
ATOM 4238 C C . ILE B 1 68 ? 14.203 -41.438 -11.125 1 86.25 68 ILE B C 1
ATOM 4240 O O . ILE B 1 68 ? 14.352 -42.406 -10.367 1 86.25 68 ILE B O 1
ATOM 4244 N N . ARG B 1 69 ? 14.953 -40.312 -11 1 83.81 69 ARG B N 1
ATOM 4245 C CA . ARG B 1 69 ? 15.875 -40.062 -9.891 1 83.81 69 ARG B CA 1
ATOM 4246 C C . ARG B 1 69 ? 15.242 -39.188 -8.828 1 83.81 69 ARG B C 1
ATOM 4248 O O . ARG B 1 69 ? 14.617 -38.188 -9.141 1 83.81 69 ARG B O 1
ATOM 4255 N N . SER B 1 70 ? 15.305 -39.656 -7.641 1 85.88 70 SER B N 1
ATOM 4256 C CA . SER B 1 70 ? 14.711 -38.906 -6.539 1 85.88 70 SER B CA 1
ATOM 4257 C C . SER B 1 70 ? 15.781 -38.156 -5.75 1 85.88 70 SER B C 1
ATOM 4259 O O . SER B 1 70 ? 16.875 -38.688 -5.52 1 85.88 70 SER B O 1
ATOM 4261 N N . TYR B 1 71 ? 15.453 -36.906 -5.555 1 77.62 71 TYR B N 1
ATOM 4262 C CA . TYR B 1 71 ? 16.266 -36.062 -4.684 1 77.62 71 TYR B CA 1
ATOM 4263 C C . TYR B 1 71 ? 15.453 -35.594 -3.488 1 77.62 71 TYR B C 1
ATOM 4265 O O . TYR B 1 71 ? 14.352 -35.062 -3.65 1 77.62 71 TYR B O 1
ATOM 4273 N N . GLN B 1 72 ? 15.688 -36.219 -2.322 1 69 72 GLN B N 1
ATOM 4274 C CA . GLN B 1 72 ? 14.953 -35.844 -1.122 1 69 72 GLN B CA 1
ATOM 4275 C C . GLN B 1 72 ? 15.859 -35.125 -0.117 1 69 72 GLN B C 1
ATOM 4277 O O . GLN B 1 72 ? 17.078 -35.312 -0.135 1 69 72 GLN B O 1
ATOM 4282 N N . HIS B 1 73 ? 15.297 -34.031 0.456 1 57.94 73 HIS B N 1
ATOM 4283 C CA . HIS B 1 73 ? 16.016 -33.562 1.629 1 57.94 73 HIS B CA 1
ATOM 4284 C C . HIS B 1 73 ? 15.672 -34.375 2.867 1 57.94 73 HIS B C 1
ATOM 4286 O O . HIS B 1 73 ? 14.492 -34.625 3.137 1 57.94 73 HIS B O 1
ATOM 4292 N N . PRO B 1 74 ? 16.703 -35.156 3.592 1 44.53 74 PRO B N 1
ATOM 4293 C CA . PRO B 1 74 ? 16.375 -35.75 4.891 1 44.53 74 PRO B CA 1
ATOM 4294 C C . PRO B 1 74 ? 15.797 -34.75 5.879 1 44.53 74 PRO B C 1
ATOM 4296 O O . PRO B 1 74 ? 16.141 -33.562 5.84 1 44.53 74 PRO B O 1
ATOM 4299 N N . LEU B 1 75 ? 14.562 -35.062 6.32 1 40.84 75 LEU B N 1
ATOM 4300 C CA . LEU B 1 75 ? 14.008 -34.281 7.438 1 40.84 75 LEU B CA 1
ATOM 4301 C C . LEU B 1 75 ? 15.07 -34.062 8.516 1 40.84 75 LEU B C 1
ATOM 4303 O O . LEU B 1 75 ? 14.758 -33.562 9.594 1 40.84 75 LEU B O 1
ATOM 4307 N N . THR B 1 76 ? 16.125 -34.938 8.602 1 37.06 76 THR B N 1
ATOM 4308 C CA . THR B 1 76 ? 16.938 -34.812 9.805 1 37.06 76 THR B CA 1
ATOM 4309 C C . THR B 1 76 ? 17.125 -33.344 10.164 1 37.06 76 THR B C 1
ATOM 4311 O O . THR B 1 76 ? 17.078 -32.469 9.289 1 37.06 76 THR B O 1
ATOM 4314 N N . ALA B 1 77 ? 17.344 -33.281 11.562 1 35 77 ALA B N 1
ATOM 4315 C CA . ALA B 1 77 ? 17.625 -32.094 12.336 1 35 77 ALA B CA 1
ATOM 4316 C C . ALA B 1 77 ? 18.422 -31.078 11.516 1 35 77 ALA B C 1
ATOM 4318 O O . ALA B 1 77 ? 19.391 -31.453 10.836 1 35 77 ALA B O 1
ATOM 4319 N N . LEU B 1 78 ? 17.75 -30.078 11.016 1 39.47 78 LEU B N 1
ATOM 4320 C CA . LEU B 1 78 ? 18.391 -28.875 10.531 1 39.47 78 LEU B CA 1
ATOM 4321 C C . LEU B 1 78 ? 19.812 -28.75 11.094 1 39.47 78 LEU B C 1
ATOM 4323 O O . LEU B 1 78 ? 20.016 -28.078 12.109 1 39.47 78 LEU B O 1
ATOM 4327 N N . ALA B 1 79 ? 20.391 -29.781 11.344 1 33.91 79 ALA B N 1
ATOM 4328 C CA . ALA B 1 79 ? 21.672 -29.531 12.031 1 33.91 79 ALA B CA 1
ATOM 4329 C C . ALA B 1 79 ? 22.422 -28.391 11.383 1 33.91 79 ALA B C 1
ATOM 4331 O O . ALA B 1 79 ? 23.031 -27.562 12.078 1 33.91 79 ALA B O 1
ATOM 4332 N N . ASP B 1 80 ? 22.906 -28.594 10.156 1 39.59 80 ASP B N 1
ATOM 4333 C CA . ASP B 1 80 ? 23.719 -27.531 9.594 1 39.59 80 ASP B CA 1
ATOM 4334 C C . ASP B 1 80 ? 22.844 -26.406 9.047 1 39.59 80 ASP B C 1
ATOM 4336 O O . ASP B 1 80 ? 22.062 -26.609 8.117 1 39.59 80 ASP B O 1
ATOM 4340 N N . ALA B 1 81 ? 22.312 -25.406 9.836 1 39.19 81 ALA B N 1
ATOM 4341 C CA . ALA B 1 81 ? 21.453 -24.266 10.102 1 39.19 81 ALA B CA 1
ATOM 4342 C C . ALA B 1 81 ? 21.297 -23.391 8.859 1 39.19 81 ALA B C 1
ATOM 4344 O O . ALA B 1 81 ? 20.469 -22.484 8.82 1 39.19 81 ALA B O 1
ATOM 4345 N N . ALA B 1 82 ? 22.234 -23.375 7.898 1 44.59 82 ALA B N 1
ATOM 4346 C CA . ALA B 1 82 ? 22.422 -22.234 7.012 1 44.59 82 ALA B CA 1
ATOM 4347 C C . ALA B 1 82 ? 21.391 -22.234 5.883 1 44.59 82 ALA B C 1
ATOM 4349 O O . ALA B 1 82 ? 21 -21.172 5.387 1 44.59 82 ALA B O 1
ATOM 4350 N N . TYR B 1 83 ? 21.125 -23.422 5.23 1 50.91 83 TYR B N 1
ATOM 4351 C CA . TYR B 1 83 ? 20.375 -23.328 3.988 1 50.91 83 TYR B CA 1
ATOM 4352 C C . TYR B 1 83 ? 19.031 -24.047 4.109 1 50.91 83 TYR B C 1
ATOM 4354 O O . TYR B 1 83 ? 18.953 -25.109 4.738 1 50.91 83 TYR B O 1
ATOM 4362 N N . HIS B 1 84 ? 17.906 -23.375 3.811 1 58.81 84 HIS B N 1
ATOM 4363 C CA . HIS B 1 84 ? 16.609 -24.047 3.725 1 58.81 84 HIS B CA 1
ATOM 4364 C C . HIS B 1 84 ? 16.688 -25.281 2.826 1 58.81 84 HIS B C 1
ATOM 4366 O O . HIS B 1 84 ? 17.172 -25.188 1.691 1 58.81 84 HIS B O 1
ATOM 4372 N N . PRO B 1 85 ? 16.578 -26.5 3.312 1 63.56 85 PRO B N 1
ATOM 4373 C CA . PRO B 1 85 ? 16.766 -27.75 2.588 1 63.56 85 PRO B CA 1
ATOM 4374 C C . PRO B 1 85 ? 16.094 -27.766 1.224 1 63.56 85 PRO B C 1
ATOM 4376 O O . PRO B 1 85 ? 16.594 -28.375 0.279 1 63.56 85 PRO B O 1
ATOM 4379 N N . TRP B 1 86 ? 15.109 -27 1.111 1 71.56 86 TRP B N 1
ATOM 4380 C CA . TRP B 1 86 ? 14.391 -27.031 -0.158 1 71.56 86 TRP B CA 1
ATOM 4381 C C . TRP B 1 86 ? 15.188 -26.344 -1.258 1 71.56 86 TRP B C 1
ATOM 4383 O O . TRP B 1 86 ? 15 -26.641 -2.443 1 71.56 86 TRP B O 1
ATOM 4393 N N . LEU B 1 87 ? 16.172 -25.547 -0.868 1 71.31 87 LEU B N 1
ATOM 4394 C CA . LEU B 1 87 ? 16.953 -24.812 -1.853 1 71.31 87 LEU B CA 1
ATOM 4395 C C . LEU B 1 87 ? 17.828 -25.75 -2.662 1 71.31 87 LEU B C 1
ATOM 4397 O O . LEU B 1 87 ? 17.984 -25.578 -3.875 1 71.31 87 LEU B O 1
ATOM 4401 N N . SER B 1 88 ? 18.375 -26.641 -1.927 1 69.94 88 SER B N 1
ATOM 4402 C CA . SER B 1 88 ? 19.219 -27.609 -2.619 1 69.94 88 SER B CA 1
ATOM 4403 C C . SER B 1 88 ? 18.438 -28.438 -3.617 1 69.94 88 SER B C 1
ATOM 4405 O O . SER B 1 88 ? 18.922 -28.75 -4.707 1 69.94 88 SER B O 1
ATOM 4407 N N . VAL B 1 89 ? 17.266 -28.75 -3.221 1 73.88 89 VAL B N 1
ATOM 4408 C CA . VAL B 1 89 ? 16.406 -29.562 -4.078 1 73.88 89 VAL B CA 1
ATOM 4409 C C . VAL B 1 89 ? 16.047 -28.766 -5.336 1 73.88 89 VAL B C 1
ATOM 4411 O O . VAL B 1 89 ? 16.156 -29.281 -6.453 1 73.88 89 VAL B O 1
ATOM 4414 N N . VAL B 1 90 ? 15.797 -27.531 -5.164 1 75.38 90 VAL B N 1
ATOM 4415 C CA . VAL B 1 90 ? 15.375 -26.703 -6.293 1 75.38 90 VAL B CA 1
ATOM 4416 C C . VAL B 1 90 ? 16.578 -26.391 -7.184 1 75.38 90 VAL B C 1
ATOM 4418 O O . VAL B 1 90 ? 16.453 -26.359 -8.406 1 75.38 90 VAL B O 1
ATOM 4421 N N . GLU B 1 91 ? 17.688 -26.266 -6.605 1 75.69 91 GLU B N 1
ATOM 4422 C CA . GLU B 1 91 ? 18.891 -26.016 -7.395 1 75.69 91 GLU B CA 1
ATOM 4423 C C . GLU B 1 91 ? 19.25 -27.219 -8.258 1 75.69 91 GLU B C 1
ATOM 4425 O O . GLU B 1 91 ? 19.719 -27.062 -9.383 1 75.69 91 GLU B O 1
ATOM 4430 N N . ARG B 1 92 ? 18.969 -28.328 -7.727 1 76.88 92 ARG B N 1
ATOM 4431 C CA . ARG B 1 92 ? 19.172 -29.531 -8.516 1 76.88 92 ARG B CA 1
ATOM 4432 C C . ARG B 1 92 ? 18.25 -29.547 -9.734 1 76.88 92 ARG B C 1
ATOM 4434 O O . ARG B 1 92 ? 18.656 -30 -10.812 1 76.88 92 ARG B O 1
ATOM 4441 N N . MET B 1 93 ? 17.062 -29.062 -9.5 1 78.38 93 MET B N 1
ATOM 4442 C CA . MET B 1 93 ? 16.141 -28.953 -10.617 1 78.38 93 MET B CA 1
ATOM 4443 C C . MET B 1 93 ? 16.703 -28.078 -11.719 1 78.38 93 MET B C 1
ATOM 4445 O O . MET B 1 93 ? 16.672 -28.453 -12.898 1 78.38 93 MET B O 1
ATOM 4449 N N . ASN B 1 94 ? 17.266 -27.047 -11.344 1 77.12 94 ASN B N 1
ATOM 4450 C CA . ASN B 1 94 ? 17.828 -26.109 -12.312 1 77.12 94 ASN B CA 1
ATOM 4451 C C . ASN B 1 94 ? 19.016 -26.719 -13.062 1 77.12 94 ASN B C 1
ATOM 4453 O O . ASN B 1 94 ? 19.125 -26.562 -14.273 1 77.12 94 ASN B O 1
ATOM 4457 N N . SER B 1 95 ? 19.797 -27.375 -12.398 1 75.38 95 SER B N 1
ATOM 4458 C CA . SER B 1 95 ? 21.031 -27.922 -12.977 1 75.38 95 SER B CA 1
ATOM 4459 C C . SER B 1 95 ? 20.734 -29.125 -13.867 1 75.38 95 SER B C 1
ATOM 4461 O O . SER B 1 95 ? 21.297 -29.25 -14.953 1 75.38 95 SER B O 1
ATOM 4463 N N . GLU B 1 96 ? 19.938 -30.016 -13.344 1 66.94 96 GLU B N 1
ATOM 4464 C CA . GLU B 1 96 ? 19.75 -31.281 -14.039 1 66.94 96 GLU B CA 1
ATOM 4465 C C . GLU B 1 96 ? 18.719 -31.141 -15.156 1 66.94 96 GLU B C 1
ATOM 4467 O O . GLU B 1 96 ? 18.703 -31.938 -16.094 1 66.94 96 GLU B O 1
ATOM 4472 N N . ALA B 1 97 ? 17.844 -30.172 -14.898 1 62.09 97 ALA B N 1
ATOM 4473 C CA . ALA B 1 97 ? 16.797 -30 -15.906 1 62.09 97 ALA B CA 1
ATOM 4474 C C . ALA B 1 97 ? 17.375 -29.516 -17.234 1 62.09 97 ALA B C 1
ATOM 4476 O O . ALA B 1 97 ? 16.719 -29.594 -18.266 1 62.09 97 ALA B O 1
ATOM 4477 N N . VAL B 1 98 ? 18.547 -28.922 -17.281 1 58.34 98 VAL B N 1
ATOM 4478 C CA . VAL B 1 98 ? 19.234 -28.438 -18.469 1 58.34 98 VAL B CA 1
ATOM 4479 C C . VAL B 1 98 ? 19.625 -29.609 -19.359 1 58.34 98 VAL B C 1
ATOM 4481 O O . VAL B 1 98 ? 19.641 -29.5 -20.594 1 58.34 98 VAL B O 1
ATOM 4484 N N . HIS B 1 99 ? 19.969 -30.688 -18.797 1 56.44 99 HIS B N 1
ATOM 4485 C CA . HIS B 1 99 ? 20.578 -31.766 -19.594 1 56.44 99 HIS B CA 1
ATOM 4486 C C . HIS B 1 99 ? 19.5 -32.656 -20.219 1 56.44 99 HIS B C 1
ATOM 4488 O O . HIS B 1 99 ? 18.719 -33.281 -19.5 1 56.44 99 HIS B O 1
ATOM 4494 N N . SER B 1 100 ? 19.078 -32.094 -21.344 1 54.97 100 SER B N 1
ATOM 4495 C CA . SER B 1 100 ? 18.203 -33.031 -22.047 1 54.97 100 SER B CA 1
ATOM 4496 C C . SER B 1 100 ? 18.766 -34.438 -22.016 1 54.97 100 SER B C 1
ATOM 4498 O O . SER B 1 100 ? 19.953 -34.656 -22.297 1 54.97 100 SER B O 1
ATOM 4500 N N . PRO B 1 101 ? 18.062 -35.25 -21.375 1 50.84 101 PRO B N 1
ATOM 4501 C CA . PRO B 1 101 ? 18.656 -36.594 -21.453 1 50.84 101 PRO B CA 1
ATOM 4502 C C . PRO B 1 101 ? 18.984 -37.031 -22.891 1 50.84 101 PRO B C 1
ATOM 4504 O O . PRO B 1 101 ? 18.141 -36.938 -23.781 1 50.84 101 PRO B O 1
ATOM 4507 N N . GLU B 1 102 ? 20.172 -36.781 -23.281 1 48.84 102 GLU B N 1
ATOM 4508 C CA . GLU B 1 102 ? 20.625 -37.281 -24.578 1 48.84 102 GLU B CA 1
ATOM 4509 C C . GLU B 1 102 ? 20.125 -38.719 -24.812 1 48.84 102 GLU B C 1
ATOM 4511 O O . GLU B 1 102 ? 20.078 -39.531 -23.891 1 48.84 102 GLU B O 1
ATOM 4516 N N . PHE B 1 103 ? 19.281 -38.844 -25.859 1 48.91 103 PHE B N 1
ATOM 4517 C CA . PHE B 1 103 ? 18.984 -40.188 -26.344 1 48.91 103 PHE B CA 1
ATOM 4518 C C . PHE B 1 103 ? 20.266 -41 -26.484 1 48.91 103 PHE B C 1
ATOM 4520 O O . PHE B 1 103 ? 21.266 -40.531 -27.031 1 48.91 103 PHE B O 1
ATOM 4527 N N . PRO B 1 104 ? 20.375 -41.906 -25.672 1 45.22 104 PRO B N 1
ATOM 4528 C CA . PRO B 1 104 ? 21.469 -42.719 -26.203 1 45.22 104 PRO B CA 1
ATOM 4529 C C . PRO B 1 104 ? 21.312 -43.031 -27.688 1 45.22 104 PRO B C 1
ATOM 4531 O O . PRO B 1 104 ? 20.188 -43.125 -28.172 1 45.22 104 PRO B O 1
ATOM 4534 N N . SER B 1 105 ? 22.203 -42.812 -28.547 1 46.59 105 SER B N 1
ATOM 4535 C CA . SER B 1 105 ? 22.219 -43 -30 1 46.59 105 SER B CA 1
ATOM 4536 C C . SER B 1 105 ? 21.281 -44.125 -30.422 1 46.59 105 SER B C 1
ATOM 4538 O O . SER B 1 105 ? 20.656 -44.031 -31.484 1 46.59 105 SER B O 1
ATOM 4540 N N . GLY B 1 106 ? 21.219 -45.281 -29.797 1 45.94 106 GLY B N 1
ATOM 4541 C CA . GLY B 1 106 ? 20.484 -46.438 -30.25 1 45.94 106 GLY B CA 1
ATOM 4542 C C . GLY B 1 106 ? 19.047 -46.469 -29.797 1 45.94 106 GLY B C 1
ATOM 4543 O O . GLY B 1 106 ? 18.297 -47.406 -30.125 1 45.94 106 GLY B O 1
ATOM 4544 N N . THR B 1 107 ? 18.625 -45.875 -28.938 1 44.31 107 THR B N 1
ATOM 4545 C CA . THR B 1 107 ? 17.266 -46.031 -28.438 1 44.31 107 THR B CA 1
ATOM 4546 C C . THR B 1 107 ? 16.297 -45.125 -29.188 1 44.31 107 THR B C 1
ATOM 4548 O O . THR B 1 107 ? 16.469 -43.875 -29.188 1 44.31 107 THR B O 1
ATOM 4551 N N . THR B 1 108 ? 15.641 -45.656 -30.234 1 43.28 108 THR B N 1
ATOM 4552 C CA . THR B 1 108 ? 14.656 -45 -31.078 1 43.28 108 THR B CA 1
ATOM 4553 C C . THR B 1 108 ? 13.578 -44.344 -30.234 1 43.28 108 THR B C 1
ATOM 4555 O O . THR B 1 108 ? 13.266 -44.812 -29.141 1 43.28 108 THR B O 1
ATOM 4558 N N . ARG B 1 109 ? 13.266 -43.125 -30.578 1 47.03 109 ARG B N 1
ATOM 4559 C CA . ARG B 1 109 ? 12.148 -42.344 -30.047 1 47.03 109 ARG B CA 1
ATOM 4560 C C . ARG B 1 109 ? 10.938 -43.25 -29.797 1 47.03 109 ARG B C 1
ATOM 4562 O O . ARG B 1 109 ? 10.141 -42.969 -28.891 1 47.03 109 ARG B O 1
ATOM 4569 N N . SER B 1 110 ? 10.797 -44.188 -30.734 1 45.75 110 SER B N 1
ATOM 4570 C CA . SER B 1 110 ? 9.633 -45.094 -30.703 1 45.75 110 SER B CA 1
ATOM 4571 C C . SER B 1 110 ? 9.609 -45.906 -29.422 1 45.75 110 SER B C 1
ATOM 4573 O O . SER B 1 110 ? 8.555 -46.406 -29 1 45.75 110 SER B O 1
ATOM 4575 N N . ALA B 1 111 ? 10.656 -46.25 -29.047 1 44.38 111 ALA B N 1
ATOM 4576 C CA . ALA B 1 111 ? 10.711 -47.125 -27.891 1 44.38 111 ALA B CA 1
ATOM 4577 C C . ALA B 1 111 ? 10.156 -46.438 -26.641 1 44.38 111 ALA B C 1
ATOM 4579 O O . ALA B 1 111 ? 9.906 -47.062 -25.625 1 44.38 111 ALA B O 1
ATOM 4580 N N . PHE B 1 112 ? 10.023 -45.125 -26.672 1 47.59 112 PHE B N 1
ATOM 4581 C CA . PHE B 1 112 ? 9.688 -44.344 -25.484 1 47.59 112 PHE B CA 1
ATOM 4582 C C . PHE B 1 112 ? 8.203 -44 -25.469 1 47.59 112 PHE B C 1
ATOM 4584 O O . PHE B 1 112 ? 7.805 -42.969 -24.922 1 47.59 112 PHE B O 1
ATOM 4591 N N . VAL B 1 113 ? 7.43 -44.594 -26.25 1 46.88 113 VAL B N 1
ATOM 4592 C CA . VAL B 1 113 ? 6.027 -44.219 -26.438 1 46.88 113 VAL B CA 1
ATOM 4593 C C . VAL B 1 113 ? 5.371 -43.969 -25.078 1 46.88 113 VAL B C 1
ATOM 4595 O O . VAL B 1 113 ? 4.684 -42.969 -24.906 1 46.88 113 VAL B O 1
ATOM 4598 N N . ASN B 1 114 ? 4.91 -45.062 -24.141 1 51.09 114 ASN B N 1
ATOM 4599 C CA . ASN B 1 114 ? 3.887 -44.844 -23.125 1 51.09 114 ASN B CA 1
ATOM 4600 C C . ASN B 1 114 ? 4.504 -44.562 -21.75 1 51.09 114 ASN B C 1
ATOM 4602 O O . ASN B 1 114 ? 4.531 -45.469 -20.906 1 51.09 114 ASN B O 1
ATOM 4606 N N . LYS B 1 115 ? 5.266 -43.5 -21.562 1 66.88 115 LYS B N 1
ATOM 4607 C CA . LYS B 1 115 ? 6.145 -43.375 -20.406 1 66.88 115 LYS B CA 1
ATOM 4608 C C . LYS B 1 115 ? 5.379 -42.812 -19.203 1 66.88 115 LYS B C 1
ATOM 4610 O O . LYS B 1 115 ? 5.957 -42.625 -18.125 1 66.88 115 LYS B O 1
ATOM 4615 N N . MET B 1 116 ? 4.148 -42.781 -19.328 1 86.44 116 MET B N 1
ATOM 4616 C CA . MET B 1 116 ? 3.434 -42.344 -18.125 1 86.44 116 MET B CA 1
ATOM 4617 C C . MET B 1 116 ? 3.32 -43.5 -17.125 1 86.44 116 MET B C 1
ATOM 4619 O O . MET B 1 116 ? 3.094 -43.25 -15.93 1 86.44 116 MET B O 1
ATOM 4623 N N . GLU B 1 117 ? 3.555 -44.75 -17.594 1 84 117 GLU B N 1
ATOM 4624 C CA . GLU B 1 117 ? 3.4 -45.875 -16.688 1 84 117 GLU B CA 1
ATOM 4625 C C . GLU B 1 117 ? 4.391 -45.812 -15.523 1 84 117 GLU B C 1
ATOM 4627 O O . GLU B 1 117 ? 4.016 -46.031 -14.367 1 84 117 GLU B O 1
ATOM 4632 N N . VAL B 1 118 ? 5.594 -45.5 -15.906 1 84.94 118 VAL B N 1
ATOM 4633 C CA . VAL B 1 118 ? 6.633 -45.406 -14.891 1 84.94 118 VAL B CA 1
ATOM 4634 C C . VAL B 1 118 ? 6.344 -44.25 -13.969 1 84.94 118 VAL B C 1
ATOM 4636 O O . VAL B 1 118 ? 6.508 -44.344 -12.75 1 84.94 118 VAL B O 1
ATOM 4639 N N . VAL B 1 119 ? 5.957 -43.188 -14.594 1 91.44 119 VAL B N 1
ATOM 4640 C CA . VAL B 1 119 ? 5.66 -41.969 -13.828 1 91.44 119 VAL B CA 1
ATOM 4641 C C . VAL B 1 119 ? 4.488 -42.25 -12.883 1 91.44 119 VAL B C 1
ATOM 4643 O O . VAL B 1 119 ? 4.543 -41.906 -11.703 1 91.44 119 VAL B O 1
ATOM 4646 N N . LYS B 1 120 ? 3.463 -42.875 -13.414 1 91.25 120 LYS B N 1
ATOM 4647 C CA . LYS B 1 120 ? 2.297 -43.188 -12.602 1 91.25 120 LYS B CA 1
ATOM 4648 C C . LYS B 1 120 ? 2.689 -44.062 -11.406 1 91.25 120 LYS B C 1
ATOM 4650 O O . LYS B 1 120 ? 2.258 -43.812 -10.281 1 91.25 120 LYS B O 1
ATOM 4655 N N . ALA B 1 121 ? 3.438 -45.062 -11.664 1 88.44 121 ALA B N 1
ATOM 4656 C CA . ALA B 1 121 ? 3.877 -45.969 -10.602 1 88.44 121 ALA B CA 1
ATOM 4657 C C . ALA B 1 121 ? 4.656 -45.188 -9.531 1 88.44 121 ALA B C 1
ATOM 4659 O O . ALA B 1 121 ? 4.477 -45.438 -8.336 1 88.44 121 ALA B O 1
ATOM 4660 N N . ALA B 1 122 ? 5.508 -44.375 -9.938 1 90.56 122 ALA B N 1
ATOM 4661 C CA . ALA B 1 122 ? 6.301 -43.594 -9 1 90.56 122 ALA B CA 1
ATOM 4662 C C . ALA B 1 122 ? 5.41 -42.688 -8.156 1 90.56 122 ALA B C 1
ATOM 4664 O O . ALA B 1 122 ? 5.613 -42.562 -6.945 1 90.56 122 ALA B O 1
ATOM 4665 N N . ILE B 1 123 ? 4.465 -41.969 -8.773 1 91.44 123 ILE B N 1
ATOM 4666 C CA . ILE B 1 123 ? 3.533 -41.094 -8.062 1 91.44 123 ILE B CA 1
ATOM 4667 C C . ILE B 1 123 ? 2.75 -41.938 -7.039 1 91.44 123 ILE B C 1
ATOM 4669 O O . ILE B 1 123 ? 2.598 -41.5 -5.887 1 91.44 123 ILE B O 1
ATOM 4673 N N . HIS B 1 124 ? 2.381 -43.094 -7.441 1 89.19 124 HIS B N 1
ATOM 4674 C CA . HIS B 1 124 ? 1.655 -43.969 -6.535 1 89.19 124 HIS B CA 1
ATOM 4675 C C . HIS B 1 124 ? 2.506 -44.344 -5.324 1 89.19 124 HIS B C 1
ATOM 4677 O O . HIS B 1 124 ? 2.01 -44.375 -4.195 1 89.19 124 HIS B O 1
ATOM 4683 N N . ASN B 1 125 ? 3.678 -44.594 -5.555 1 87.19 125 ASN B N 1
ATOM 4684 C CA . ASN B 1 125 ? 4.586 -45 -4.48 1 87.19 125 ASN B CA 1
ATOM 4685 C C . ASN B 1 125 ? 4.797 -43.875 -3.482 1 87.19 125 ASN B C 1
ATOM 4687 O O . ASN B 1 125 ? 4.84 -44.094 -2.273 1 87.19 125 ASN B O 1
ATOM 4691 N N . VAL B 1 126 ? 4.949 -42.688 -3.994 1 87.75 126 VAL B N 1
ATOM 4692 C CA . VAL B 1 126 ? 5.176 -41.531 -3.143 1 87.75 126 VAL B CA 1
ATOM 4693 C C . VAL B 1 126 ? 3.928 -41.25 -2.307 1 87.75 126 VAL B C 1
ATOM 4695 O O . VAL B 1 126 ? 4.027 -40.844 -1.142 1 87.75 126 VAL B O 1
ATOM 4698 N N . LEU B 1 127 ? 2.77 -41.438 -2.846 1 87.94 127 LEU B N 1
ATOM 4699 C CA . LEU B 1 127 ? 1.515 -41.125 -2.164 1 87.94 127 LEU B CA 1
ATOM 4700 C C . LEU B 1 127 ? 1.185 -42.219 -1.138 1 87.94 127 LEU B C 1
ATOM 4702 O O . LEU B 1 127 ? 0.547 -41.938 -0.12 1 87.94 127 LEU B O 1
ATOM 4706 N N . ARG B 1 128 ? 1.486 -43.406 -1.402 1 80.44 128 ARG B N 1
ATOM 4707 C CA . ARG B 1 128 ? 1.199 -44.5 -0.495 1 80.44 128 ARG B CA 1
ATOM 4708 C C . ARG B 1 128 ? 1.962 -44.344 0.817 1 80.44 128 ARG B C 1
ATOM 4710 O O . ARG B 1 128 ? 1.444 -44.688 1.885 1 80.44 128 ARG B O 1
ATOM 4717 N N . GLY B 1 129 ? 3.152 -43.844 0.87 1 66.56 129 GLY B N 1
ATOM 4718 C CA . GLY B 1 129 ? 3.99 -43.719 2.053 1 66.56 129 GLY B CA 1
ATOM 4719 C C . GLY B 1 129 ? 3.811 -42.406 2.779 1 66.56 129 GLY B C 1
ATOM 4720 O O . GLY B 1 129 ? 4.414 -42.156 3.828 1 66.56 129 GLY B O 1
ATOM 4721 N N . ALA B 1 130 ? 3.031 -41.531 2.252 1 65.38 130 ALA B N 1
ATOM 4722 C CA . ALA B 1 130 ? 3.111 -40.156 2.734 1 65.38 130 ALA B CA 1
ATOM 4723 C C . ALA B 1 130 ? 1.998 -39.875 3.736 1 65.38 130 ALA B C 1
ATOM 4725 O O . ALA B 1 130 ? 0.936 -40.5 3.693 1 65.38 130 ALA B O 1
ATOM 4726 N N . PRO B 1 131 ? 2.398 -38.969 4.594 1 66.88 131 PRO B N 1
ATOM 4727 C CA . PRO B 1 131 ? 1.396 -38.5 5.559 1 66.88 131 PRO B CA 1
ATOM 4728 C C . PRO B 1 131 ? 0.157 -37.906 4.883 1 66.88 131 PRO B C 1
ATOM 4730 O O . PRO B 1 131 ? 0.084 -37.875 3.652 1 66.88 131 PRO B O 1
ATOM 4733 N N . HIS B 1 132 ? -0.788 -37.312 5.723 1 71.62 132 HIS B N 1
ATOM 4734 C CA . HIS B 1 132 ? -2.15 -36.938 5.363 1 71.62 132 HIS B CA 1
ATOM 4735 C C . HIS B 1 132 ? -2.164 -35.75 4.43 1 71.62 132 HIS B C 1
ATOM 4737 O O . HIS B 1 132 ? -3.045 -35.625 3.572 1 71.62 132 HIS B O 1
ATOM 4743 N N . ARG B 1 133 ? -1.037 -34.938 4.379 1 84.31 133 ARG B N 1
ATOM 4744 C CA . ARG B 1 133 ? -1.085 -33.781 3.475 1 84.31 133 ARG B CA 1
ATOM 4745 C C . ARG B 1 133 ? 0.071 -33.812 2.48 1 84.31 133 ARG B C 1
ATOM 4747 O O . ARG B 1 133 ? 1.23 -33.656 2.861 1 84.31 133 ARG B O 1
ATOM 4754 N N . HIS B 1 134 ? -0.252 -34.188 1.173 1 89.75 134 HIS B N 1
ATOM 4755 C CA . HIS B 1 134 ? 0.767 -34.375 0.147 1 89.75 134 HIS B CA 1
ATOM 4756 C C . HIS B 1 134 ? 0.32 -33.812 -1.188 1 89.75 134 HIS B C 1
ATOM 4758 O O . HIS B 1 134 ? -0.762 -34.125 -1.683 1 89.75 134 HIS B O 1
ATOM 4764 N N . LEU B 1 135 ? 1.135 -32.844 -1.663 1 92.62 135 LEU B N 1
ATOM 4765 C CA . LEU B 1 135 ? 0.92 -32.312 -3.016 1 92.62 135 LEU B CA 1
ATOM 4766 C C . LEU B 1 135 ? 1.971 -32.875 -3.973 1 92.62 135 LEU B C 1
ATOM 4768 O O . LEU B 1 135 ? 3.172 -32.719 -3.744 1 92.62 135 LEU B O 1
ATOM 4772 N N . VAL B 1 136 ? 1.485 -33.562 -4.988 1 93.94 136 VAL B N 1
ATOM 4773 C CA . VAL B 1 136 ? 2.357 -34 -6.066 1 93.94 136 VAL B CA 1
ATOM 4774 C C . VAL B 1 136 ? 2.184 -33.094 -7.289 1 93.94 136 VAL B C 1
ATOM 4776 O O . VAL B 1 136 ? 1.07 -32.938 -7.793 1 93.94 136 VAL B O 1
ATOM 4779 N N . LEU B 1 137 ? 3.277 -32.531 -7.715 1 95.88 137 LEU B N 1
ATOM 4780 C CA . LEU B 1 137 ? 3.291 -31.688 -8.914 1 95.88 137 LEU B CA 1
ATOM 4781 C C . LEU B 1 137 ? 4.082 -32.375 -10.031 1 95.88 137 LEU B C 1
ATOM 4783 O O . LEU B 1 137 ? 5.289 -32.594 -9.898 1 95.88 137 LEU B O 1
ATOM 4787 N N . PHE B 1 138 ? 3.387 -32.75 -11.094 1 96.19 138 PHE B N 1
ATOM 4788 C CA . PHE B 1 138 ? 4.043 -33.281 -12.281 1 96.19 138 PHE B CA 1
ATOM 4789 C C . PHE B 1 138 ? 4.09 -32.25 -13.398 1 96.19 138 PHE B C 1
ATOM 4791 O O . PHE B 1 138 ? 3.049 -31.781 -13.859 1 96.19 138 PHE B O 1
ATOM 4798 N N . CYS B 1 139 ? 5.262 -31.891 -13.797 1 94.44 139 CYS B N 1
ATOM 4799 C CA . CYS B 1 139 ? 5.473 -30.922 -14.867 1 94.44 139 CYS B CA 1
ATOM 4800 C C . CYS B 1 139 ? 6.16 -31.562 -16.062 1 94.44 139 CYS B C 1
ATOM 4802 O O . CYS B 1 139 ? 7.266 -32.094 -15.938 1 94.44 139 CYS B O 1
ATOM 4804 N N . SER B 1 140 ? 5.527 -31.422 -17.297 1 91.56 140 SER B N 1
ATOM 4805 C CA . SER B 1 140 ? 6.125 -32.094 -18.438 1 91.56 140 SER B CA 1
ATOM 4806 C C . SER B 1 140 ? 5.77 -31.375 -19.75 1 91.56 140 SER B C 1
ATOM 4808 O O . SER B 1 140 ? 4.617 -30.984 -19.938 1 91.56 140 SER B O 1
ATOM 4810 N N . THR B 1 141 ? 6.789 -31.188 -20.578 1 89.75 141 THR B N 1
ATOM 4811 C CA . THR B 1 141 ? 6.543 -30.734 -21.938 1 89.75 141 THR B CA 1
ATOM 4812 C C . THR B 1 141 ? 6.422 -31.938 -22.891 1 89.75 141 THR B C 1
ATOM 4814 O O . THR B 1 141 ? 6.102 -31.766 -24.062 1 89.75 141 THR B O 1
ATOM 4817 N N . PHE B 1 142 ? 6.641 -33.094 -22.359 1 86.81 142 PHE B N 1
ATOM 4818 C CA . PHE B 1 142 ? 6.715 -34.312 -23.156 1 86.81 142 PHE B CA 1
ATOM 4819 C C . PHE B 1 142 ? 5.371 -35.031 -23.172 1 86.81 142 PHE B C 1
ATOM 4821 O O . PHE B 1 142 ? 4.965 -35.562 -24.203 1 86.81 142 PHE B O 1
ATOM 4828 N N . VAL B 1 143 ? 4.688 -35.094 -22.062 1 89.62 143 VAL B N 1
ATOM 4829 C CA . VAL B 1 143 ? 3.418 -35.781 -21.906 1 89.62 143 VAL B CA 1
ATOM 4830 C C . VAL B 1 143 ? 2.268 -34.875 -22.328 1 89.62 143 VAL B C 1
ATOM 4832 O O . VAL B 1 143 ? 2.195 -33.719 -21.906 1 89.62 143 VAL B O 1
ATOM 4835 N N . SER B 1 144 ? 1.448 -35.375 -23.188 1 88.56 144 SER B N 1
ATOM 4836 C CA . SER B 1 144 ? 0.283 -34.625 -23.625 1 88.56 144 SER B CA 1
ATOM 4837 C C . SER B 1 144 ? -0.839 -34.688 -22.594 1 88.56 144 SER B C 1
ATOM 4839 O O . SER B 1 144 ? -0.827 -35.562 -21.719 1 88.56 144 SER B O 1
ATOM 4841 N N . LEU B 1 145 ? -1.755 -33.812 -22.766 1 91.12 145 LEU B N 1
ATOM 4842 C CA . LEU B 1 145 ? -2.914 -33.781 -21.875 1 91.12 145 LEU B CA 1
ATOM 4843 C C . LEU B 1 145 ? -3.688 -35.094 -21.953 1 91.12 145 LEU B C 1
ATOM 4845 O O . LEU B 1 145 ? -4.121 -35.625 -20.922 1 91.12 145 LEU B O 1
ATOM 4849 N N . THR B 1 146 ? -3.854 -35.562 -23.125 1 88.25 146 THR B N 1
ATOM 4850 C CA . THR B 1 146 ? -4.602 -36.812 -23.344 1 88.25 146 THR B CA 1
ATOM 4851 C C . THR B 1 146 ? -3.902 -38 -22.672 1 88.25 146 THR B C 1
ATOM 4853 O O . THR B 1 146 ? -4.547 -38.812 -22.016 1 88.25 146 THR B O 1
ATOM 4856 N N . GLU B 1 147 ? -2.652 -38.031 -22.812 1 89.38 147 GLU B N 1
ATOM 4857 C CA . GLU B 1 147 ? -1.877 -39.125 -22.219 1 89.38 147 GLU B CA 1
ATOM 4858 C C . GLU B 1 147 ? -1.946 -39.062 -20.688 1 89.38 147 GLU B C 1
ATOM 4860 O O . GLU B 1 147 ? -2.117 -40.094 -20.031 1 89.38 147 GLU B O 1
ATOM 4865 N N . ALA B 1 148 ? -1.785 -37.875 -20.156 1 92.38 148 ALA B N 1
ATOM 4866 C CA . ALA B 1 148 ? -1.854 -37.719 -18.719 1 92.38 148 ALA B CA 1
ATOM 4867 C C . ALA B 1 148 ? -3.229 -38.125 -18.188 1 92.38 148 ALA B C 1
ATOM 4869 O O . ALA B 1 148 ? -3.334 -38.781 -17.156 1 92.38 148 ALA B O 1
ATOM 4870 N N . THR B 1 149 ? -4.273 -37.656 -18.875 1 90.06 149 THR B N 1
ATOM 4871 C CA . THR B 1 149 ? -5.637 -37.969 -18.469 1 90.06 149 THR B CA 1
ATOM 4872 C C . THR B 1 149 ? -5.863 -39.5 -18.469 1 90.06 149 THR B C 1
ATOM 4874 O O . THR B 1 149 ? -6.352 -40.062 -17.469 1 90.06 149 THR B O 1
ATOM 4877 N N . HIS B 1 150 ? -5.426 -40.125 -19.469 1 89.69 150 HIS B N 1
ATOM 4878 C CA . HIS B 1 150 ? -5.625 -41.562 -19.609 1 89.69 150 HIS B CA 1
ATOM 4879 C C . HIS B 1 150 ? -4.812 -42.344 -18.578 1 89.69 150 HIS B C 1
ATOM 4881 O O . HIS B 1 150 ? -5.289 -43.344 -18.016 1 89.69 150 HIS B O 1
ATOM 4887 N N . SER B 1 151 ? -3.676 -41.875 -18.328 1 89.75 151 SER B N 1
ATOM 4888 C CA . SER B 1 151 ? -2.758 -42.594 -17.469 1 89.75 151 SER B CA 1
ATOM 4889 C C . SER B 1 151 ? -3.104 -42.406 -15.992 1 89.75 151 SER B C 1
ATOM 4891 O O . SER B 1 151 ? -2.951 -43.312 -15.18 1 89.75 151 SER B O 1
ATOM 4893 N N . LEU B 1 152 ? -3.602 -41.156 -15.633 1 91.12 152 LEU B N 1
ATOM 4894 C CA . LEU B 1 152 ? -3.725 -40.844 -14.219 1 91.12 152 LEU B CA 1
ATOM 4895 C C . LEU B 1 152 ? -5.184 -40.844 -13.781 1 91.12 152 LEU B C 1
ATOM 4897 O O . LEU B 1 152 ? -5.492 -40.594 -12.617 1 91.12 152 LEU B O 1
ATOM 4901 N N . ALA B 1 153 ? -6.066 -41.156 -14.641 1 87.12 153 ALA B N 1
ATOM 4902 C CA . ALA B 1 153 ? -7.492 -41.125 -14.328 1 87.12 153 ALA B CA 1
ATOM 4903 C C . ALA B 1 153 ? -7.809 -42.062 -13.148 1 87.12 153 ALA B C 1
ATOM 4905 O O . ALA B 1 153 ? -8.703 -41.75 -12.352 1 87.12 153 ALA B O 1
ATOM 4906 N N . ASP B 1 154 ? -7.156 -43.094 -12.969 1 84.12 154 ASP B N 1
ATOM 4907 C CA . ASP B 1 154 ? -7.465 -44.062 -11.93 1 84.12 154 ASP B CA 1
ATOM 4908 C C . ASP B 1 154 ? -6.586 -43.875 -10.703 1 84.12 154 ASP B C 1
ATOM 4910 O O . ASP B 1 154 ? -6.574 -44.719 -9.797 1 84.12 154 ASP B O 1
ATOM 4914 N N . LEU B 1 155 ? -5.785 -42.781 -10.75 1 79.94 155 LEU B N 1
ATOM 4915 C CA . LEU B 1 155 ? -4.953 -42.5 -9.586 1 79.94 155 LEU B CA 1
ATOM 4916 C C . LEU B 1 155 ? -5.812 -42.281 -8.344 1 79.94 155 LEU B C 1
ATOM 4918 O O . LEU B 1 155 ? -6.543 -41.312 -8.258 1 79.94 155 LEU B O 1
ATOM 4922 N N . GLN B 1 156 ? -6.926 -43 -7.977 1 62.75 156 GLN B N 1
ATOM 4923 C CA . GLN B 1 156 ? -7.902 -42.875 -6.902 1 62.75 156 GLN B CA 1
ATOM 4924 C C . GLN B 1 156 ? -7.219 -42.781 -5.543 1 62.75 156 GLN B C 1
ATOM 4926 O O . GLN B 1 156 ? -7.859 -42.469 -4.539 1 62.75 156 GLN B O 1
ATOM 4931 N N . ALA B 1 157 ? -6.066 -43.25 -5.164 1 54.75 157 ALA B N 1
ATOM 4932 C CA . ALA B 1 157 ? -5.699 -43.781 -3.85 1 54.75 157 ALA B CA 1
ATOM 4933 C C . ALA B 1 157 ? -5.082 -42.688 -2.984 1 54.75 157 ALA B C 1
ATOM 4935 O O . ALA B 1 157 ? -4.367 -41.812 -3.488 1 54.75 157 ALA B O 1
ATOM 4936 N N . GLY B 1 158 ? -5.656 -42.281 -1.839 1 61.56 158 GLY B N 1
ATOM 4937 C CA . GLY B 1 158 ? -5.148 -41.719 -0.602 1 61.56 158 GLY B CA 1
ATOM 4938 C C . GLY B 1 158 ? -6.098 -40.719 0.025 1 61.56 158 GLY B C 1
ATOM 4939 O O . GLY B 1 158 ? -7.215 -40.531 -0.457 1 61.56 158 GLY B O 1
ATOM 4940 N N . PRO B 1 159 ? -5.879 -40.406 1.099 1 69.56 159 PRO B N 1
ATOM 4941 C CA . PRO B 1 159 ? -6.703 -39.438 1.812 1 69.56 159 PRO B CA 1
ATOM 4942 C C . PRO B 1 159 ? -6.879 -38.125 1.032 1 69.56 159 PRO B C 1
ATOM 4944 O O . PRO B 1 159 ? -6.059 -37.812 0.166 1 69.56 159 PRO B O 1
ATOM 4947 N N . LEU B 1 160 ? -8.008 -37.531 1.055 1 67.75 160 LEU B N 1
ATOM 4948 C CA . LEU B 1 160 ? -8.352 -36.25 0.409 1 67.75 160 LEU B CA 1
ATOM 4949 C C . LEU B 1 160 ? -7.254 -35.219 0.626 1 67.75 160 LEU B C 1
ATOM 4951 O O . LEU B 1 160 ? -7.168 -34.25 -0.112 1 67.75 160 LEU B O 1
ATOM 4955 N N . SER B 1 161 ? -6.41 -35.562 1.492 1 80 161 SER B N 1
ATOM 4956 C CA . SER B 1 161 ? -5.336 -34.625 1.824 1 80 161 SER B CA 1
ATOM 4957 C C . SER B 1 161 ? -4.18 -34.75 0.833 1 80 161 SER B C 1
ATOM 4959 O O . SER B 1 161 ? -3.266 -33.906 0.839 1 80 161 SER B O 1
ATOM 4961 N N . GLN B 1 162 ? -4.41 -35.719 -0.089 1 84.44 162 GLN B N 1
ATOM 4962 C CA . GLN B 1 162 ? -3.402 -35.875 -1.127 1 84.44 162 GLN B CA 1
ATOM 4963 C C . GLN B 1 162 ? -3.914 -35.406 -2.482 1 84.44 162 GLN B C 1
ATOM 4965 O O . GLN B 1 162 ? -5.027 -35.75 -2.887 1 84.44 162 GLN B O 1
ATOM 4970 N N . GLN B 1 163 ? -3.121 -34.5 -3.129 1 89.62 163 GLN B N 1
ATOM 4971 C CA . GLN B 1 163 ? -3.504 -33.938 -4.418 1 89.62 163 GLN B CA 1
ATOM 4972 C C . GLN B 1 163 ? -2.393 -34.125 -5.449 1 89.62 163 GLN B C 1
ATOM 4974 O O . GLN B 1 163 ? -1.209 -34.031 -5.109 1 89.62 163 GLN B O 1
AT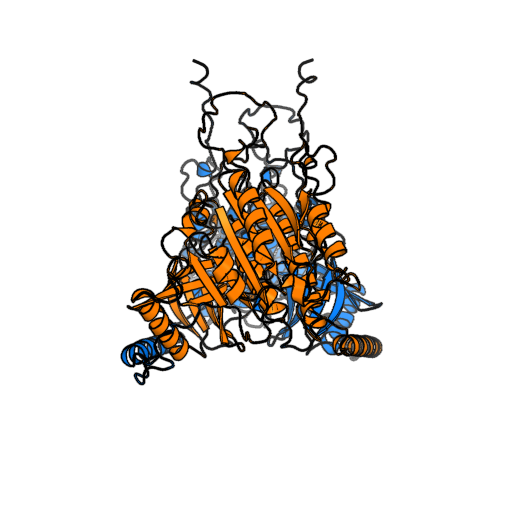OM 4979 N N . THR B 1 164 ? -2.836 -34.406 -6.625 1 93.31 164 THR B N 1
ATOM 4980 C CA . THR B 1 164 ? -1.911 -34.469 -7.754 1 93.31 164 THR B CA 1
ATOM 4981 C C . THR B 1 164 ? -2.291 -33.406 -8.805 1 93.31 164 THR B C 1
ATOM 4983 O O . THR B 1 164 ? -3.451 -33.344 -9.219 1 93.31 164 THR B O 1
ATOM 4986 N N . CYS B 1 165 ? -1.33 -32.594 -9.141 1 95.44 165 CYS B N 1
ATOM 4987 C CA . CYS B 1 165 ? -1.518 -31.594 -10.188 1 95.44 165 CYS B CA 1
ATOM 4988 C C . CYS B 1 165 ? -0.498 -31.781 -11.305 1 95.44 165 CYS B C 1
ATOM 4990 O O . CYS B 1 165 ? 0.668 -32.094 -11.047 1 95.44 165 CYS B O 1
ATOM 4992 N N . CYS B 1 166 ? -0.989 -31.672 -12.523 1 96.12 166 CYS B N 1
ATOM 4993 C CA . CYS B 1 166 ? -0.107 -31.75 -13.688 1 96.12 166 CYS B CA 1
ATOM 4994 C C . CYS B 1 166 ? -0.101 -30.438 -14.461 1 96.12 166 CYS B C 1
ATOM 4996 O O . CYS B 1 166 ? -1.159 -29.875 -14.734 1 96.12 166 CYS B O 1
ATOM 4998 N N . VAL B 1 167 ? 1.064 -29.953 -14.742 1 97.06 167 VAL B N 1
ATOM 4999 C CA . VAL B 1 167 ? 1.227 -28.797 -15.617 1 97.06 167 VAL B CA 1
ATOM 5000 C C . VAL B 1 167 ? 1.847 -29.234 -16.938 1 97.06 167 VAL B C 1
ATOM 5002 O O . VAL B 1 167 ? 3.014 -29.625 -16.984 1 97.06 167 VAL B O 1
ATOM 5005 N N . LEU B 1 168 ? 1.023 -29.078 -17.969 1 95.06 168 LEU B N 1
ATOM 5006 C CA . LEU B 1 168 ? 1.378 -29.641 -19.266 1 95.06 168 LEU B CA 1
ATOM 5007 C C . LEU B 1 168 ? 1.313 -28.578 -20.359 1 95.06 168 LEU B C 1
ATOM 5009 O O . LEU B 1 168 ? 0.262 -28.375 -20.969 1 95.06 168 LEU B O 1
ATOM 5013 N N . PRO B 1 169 ? 2.471 -27.938 -20.594 1 93.62 169 PRO B N 1
ATOM 5014 C CA . PRO B 1 169 ? 2.49 -26.938 -21.656 1 93.62 169 PRO B CA 1
ATOM 5015 C C . PRO B 1 169 ? 2.18 -27.531 -23.031 1 93.62 169 PRO B C 1
ATOM 5017 O O . PRO B 1 169 ? 2.568 -28.656 -23.328 1 93.62 169 PRO B O 1
ATOM 5020 N N . ASP B 1 170 ? 1.445 -26.719 -23.812 1 90.31 170 ASP B N 1
ATOM 5021 C CA . ASP B 1 170 ? 0.97 -27.109 -25.141 1 90.31 170 ASP B CA 1
ATOM 5022 C C . ASP B 1 170 ? 1.027 -25.922 -26.109 1 90.31 170 ASP B C 1
ATOM 5024 O O . ASP B 1 170 ? 0.546 -24.828 -25.781 1 90.31 170 ASP B O 1
ATOM 5028 N N . TRP B 1 171 ? 1.589 -26.109 -27.234 1 87.81 171 TRP B N 1
ATOM 5029 C CA . TRP B 1 171 ? 1.726 -25.047 -28.234 1 87.81 171 TRP B CA 1
ATOM 5030 C C . TRP B 1 171 ? 0.362 -24.609 -28.766 1 87.81 171 TRP B C 1
ATOM 5032 O O . TRP B 1 171 ? 0.198 -23.484 -29.234 1 87.81 171 TRP B O 1
ATOM 5042 N N . ALA B 1 172 ? -0.602 -25.5 -28.672 1 89 172 ALA B N 1
ATOM 5043 C CA . ALA B 1 172 ? -1.936 -25.203 -29.188 1 89 172 ALA B CA 1
ATOM 5044 C C . ALA B 1 172 ? -2.758 -24.438 -28.156 1 89 172 ALA B C 1
ATOM 5046 O O . ALA B 1 172 ? -3.82 -23.891 -28.484 1 89 172 ALA B O 1
ATOM 5047 N N . ALA B 1 173 ? -2.242 -24.406 -26.953 1 91.38 173 ALA B N 1
ATOM 5048 C CA . ALA B 1 173 ? -2.98 -23.719 -25.906 1 91.38 173 ALA B CA 1
ATOM 5049 C C . ALA B 1 173 ? -2.848 -22.203 -26.047 1 91.38 173 ALA B C 1
ATOM 5051 O O . ALA B 1 173 ? -1.766 -21.688 -26.359 1 91.38 173 ALA B O 1
ATOM 5052 N N . VAL B 1 174 ? -3.879 -21.406 -25.844 1 87 174 VAL B N 1
ATOM 5053 C CA . VAL B 1 174 ? -3.871 -19.953 -25.922 1 87 174 VAL B CA 1
ATOM 5054 C C . VAL B 1 174 ? -3.881 -19.359 -24.516 1 87 174 VAL B C 1
ATOM 5056 O O . VAL B 1 174 ? -3.344 -18.266 -24.281 1 87 174 VAL B O 1
ATOM 5059 N N . ARG B 1 175 ? -4.43 -20.062 -23.672 1 89.25 175 ARG B N 1
ATOM 5060 C CA . ARG B 1 175 ? -4.5 -19.641 -22.266 1 89.25 175 ARG B CA 1
ATOM 5061 C C . ARG B 1 175 ? -4.406 -20.844 -21.344 1 89.25 175 ARG B C 1
ATOM 5063 O O . ARG B 1 175 ? -4.461 -22 -21.781 1 89.25 175 ARG B O 1
ATOM 5070 N N . VAL B 1 176 ? -4.227 -20.547 -20.109 1 92.69 176 VAL B N 1
ATOM 5071 C CA . VAL B 1 176 ? -4.164 -21.609 -19.125 1 92.69 176 VAL B CA 1
ATOM 5072 C C . VAL B 1 176 ? -5.566 -22.172 -18.875 1 92.69 176 VAL B C 1
ATOM 5074 O O . VAL B 1 176 ? -6.512 -21.406 -18.656 1 92.69 176 VAL B O 1
ATOM 5077 N N . THR B 1 177 ? -5.688 -23.391 -18.984 1 88.06 177 THR B N 1
ATOM 5078 C CA . THR B 1 177 ? -6.914 -24.078 -18.594 1 88.06 177 THR B CA 1
ATOM 5079 C C . THR B 1 177 ? -6.629 -25.156 -17.547 1 88.06 177 THR B C 1
ATOM 5081 O O . THR B 1 177 ? -5.609 -25.828 -17.609 1 88.06 177 THR B O 1
ATOM 5084 N N . ALA B 1 178 ? -7.504 -25.156 -16.609 1 89.44 178 ALA B N 1
ATOM 5085 C CA . ALA B 1 178 ? -7.398 -26.156 -15.547 1 89.44 178 ALA B CA 1
ATOM 5086 C C . ALA B 1 178 ? -8.617 -27.078 -15.539 1 89.44 178 ALA B C 1
ATOM 5088 O O . ALA B 1 178 ? -9.75 -26.609 -15.625 1 89.44 178 ALA B O 1
ATOM 5089 N N . ALA B 1 179 ? -8.312 -28.391 -15.539 1 84.88 179 ALA B N 1
ATOM 5090 C CA . ALA B 1 179 ? -9.391 -29.375 -15.5 1 84.88 179 ALA B CA 1
ATOM 5091 C C . ALA B 1 179 ? -9.25 -30.297 -14.289 1 84.88 179 ALA B C 1
ATOM 5093 O O . ALA B 1 179 ? -8.18 -30.844 -14.047 1 84.88 179 ALA B O 1
ATOM 5094 N N . ARG B 1 180 ? -10.352 -30.344 -13.617 1 85.56 180 ARG B N 1
ATOM 5095 C CA . ARG B 1 180 ? -10.406 -31.328 -12.531 1 85.56 180 ARG B CA 1
ATOM 5096 C C . ARG B 1 180 ? -10.93 -32.656 -13.023 1 85.56 180 ARG B C 1
ATOM 5098 O O . ARG B 1 180 ? -12.086 -32.781 -13.445 1 85.56 180 ARG B O 1
ATOM 5105 N N . LEU B 1 181 ? -10.148 -33.656 -12.984 1 84.12 181 LEU B N 1
ATOM 5106 C CA . LEU B 1 181 ? -10.586 -35 -13.406 1 84.12 181 LEU B CA 1
ATOM 5107 C C . LEU B 1 181 ? -11.328 -35.688 -12.281 1 84.12 181 LEU B C 1
ATOM 5109 O O . LEU B 1 181 ? -12.352 -36.344 -12.516 1 84.12 181 LEU B O 1
ATOM 5113 N N . HIS B 1 182 ? -10.883 -35.562 -11.07 1 82.62 182 HIS B N 1
ATOM 5114 C CA . HIS B 1 182 ? -11.531 -35.969 -9.828 1 82.62 182 HIS B CA 1
ATOM 5115 C C . HIS B 1 182 ? -10.961 -35.188 -8.641 1 82.62 182 HIS B C 1
ATOM 5117 O O . HIS B 1 182 ? -10.148 -34.281 -8.828 1 82.62 182 HIS B O 1
ATOM 5123 N N . ASP B 1 183 ? -11.32 -35.438 -7.438 1 79.19 183 ASP B N 1
ATOM 5124 C CA . ASP B 1 183 ? -11.078 -34.594 -6.277 1 79.19 183 ASP B CA 1
ATOM 5125 C C . ASP B 1 183 ? -9.586 -34.469 -5.98 1 79.19 183 ASP B C 1
ATOM 5127 O O . ASP B 1 183 ? -9.148 -33.531 -5.309 1 79.19 183 ASP B O 1
ATOM 5131 N N . ARG B 1 184 ? -8.852 -35.344 -6.551 1 86.81 184 ARG B N 1
ATOM 5132 C CA . ARG B 1 184 ? -7.445 -35.375 -6.152 1 86.81 184 ARG B CA 1
ATOM 5133 C C . ARG B 1 184 ? -6.535 -35.125 -7.352 1 86.81 184 ARG B C 1
ATOM 5135 O O . ARG B 1 184 ? -5.309 -35.188 -7.227 1 86.81 184 ARG B O 1
ATOM 5142 N N . LEU B 1 185 ? -7.164 -34.938 -8.516 1 90.75 185 LEU B N 1
ATOM 5143 C CA . LEU B 1 185 ? -6.348 -34.781 -9.719 1 90.75 185 LEU B CA 1
ATOM 5144 C C . LEU B 1 185 ? -6.801 -33.594 -10.539 1 90.75 185 LEU B C 1
ATOM 5146 O O . LEU B 1 185 ? -7.965 -33.5 -10.938 1 90.75 185 LEU B O 1
ATOM 5150 N N . ARG B 1 186 ? -5.859 -32.719 -10.797 1 91.75 186 ARG B N 1
ATOM 5151 C CA . ARG B 1 186 ? -6.094 -31.531 -11.625 1 91.75 186 ARG B CA 1
ATOM 5152 C C . ARG B 1 186 ? -5.035 -31.406 -12.719 1 91.75 186 ARG B C 1
ATOM 5154 O O . ARG B 1 186 ? -3.846 -31.609 -12.461 1 91.75 186 ARG B O 1
ATOM 5161 N N . LEU B 1 187 ? -5.484 -31.156 -13.859 1 93.81 187 LEU B N 1
ATOM 5162 C CA . LEU B 1 187 ? -4.586 -31 -15 1 93.81 187 LEU B CA 1
ATOM 5163 C C . LEU B 1 187 ? -4.625 -29.562 -15.523 1 93.81 187 LEU B C 1
ATOM 5165 O O . LEU B 1 187 ? -5.703 -29 -15.703 1 93.81 187 LEU B O 1
ATOM 5169 N N . TYR B 1 188 ? -3.426 -29 -15.688 1 94.88 188 TYR B N 1
ATOM 5170 C CA . TYR B 1 188 ? -3.281 -27.672 -16.266 1 94.88 188 TYR B CA 1
ATOM 5171 C C . TYR B 1 188 ? -2.697 -27.75 -17.672 1 94.88 188 TYR B C 1
ATOM 5173 O O . TYR B 1 188 ? -1.67 -28.391 -17.891 1 94.88 188 TYR B O 1
ATOM 5181 N N . ARG B 1 189 ? -3.424 -27.141 -18.594 1 94.62 189 ARG B N 1
ATOM 5182 C CA . ARG B 1 189 ? -2.928 -26.922 -19.938 1 94.62 189 ARG B CA 1
ATOM 5183 C C . ARG B 1 189 ? -2.586 -25.469 -20.172 1 94.62 189 ARG B C 1
ATOM 5185 O O . ARG B 1 189 ? -3.393 -24.578 -19.875 1 94.62 189 ARG B O 1
ATOM 5192 N N . CYS B 1 190 ? -1.338 -25.203 -20.609 1 94 190 CYS B N 1
ATOM 5193 C CA . CYS B 1 190 ? -0.945 -23.812 -20.781 1 94 190 CYS B CA 1
ATOM 5194 C C . CYS B 1 190 ? 0.003 -23.656 -21.969 1 94 190 CYS B C 1
ATOM 5196 O O . CYS B 1 190 ? 0.59 -24.641 -22.422 1 94 190 CYS B O 1
ATOM 5198 N N . PRO B 1 191 ? 0.067 -22.453 -22.578 1 93.25 191 PRO B N 1
ATOM 5199 C CA . PRO B 1 191 ? 1.058 -22.203 -23.641 1 93.25 191 PRO B CA 1
ATOM 5200 C C . PRO B 1 191 ? 2.48 -22.094 -23.094 1 93.25 191 PRO B C 1
ATOM 5202 O O . PRO B 1 191 ? 2.674 -22 -21.875 1 93.25 191 PRO B O 1
ATOM 5205 N N . PHE B 1 192 ? 3.441 -22.078 -24.016 1 91.88 192 PHE B N 1
ATOM 5206 C CA . PHE B 1 192 ? 4.844 -21.953 -23.656 1 91.88 192 PHE B CA 1
ATOM 5207 C C . PHE B 1 192 ? 5.203 -20.484 -23.406 1 91.88 192 PHE B C 1
ATOM 5209 O O . PHE B 1 192 ? 6.262 -20.016 -23.828 1 91.88 192 PHE B O 1
ATOM 5216 N N . ASN B 1 193 ? 4.324 -19.734 -22.953 1 91.62 193 ASN B N 1
ATOM 5217 C CA . ASN B 1 193 ? 4.508 -18.344 -22.516 1 91.62 193 ASN B CA 1
ATOM 5218 C C . ASN B 1 193 ? 4.844 -18.281 -21.016 1 91.62 193 ASN B C 1
ATOM 5220 O O . ASN B 1 193 ? 4.125 -18.828 -20.188 1 91.62 193 ASN B O 1
ATOM 5224 N N . PRO B 1 194 ? 5.926 -17.609 -20.703 1 91.94 194 PRO B N 1
ATOM 5225 C CA . PRO B 1 194 ? 6.363 -17.562 -19.297 1 91.94 194 PRO B CA 1
ATOM 5226 C C . PRO B 1 194 ? 5.266 -17.078 -18.359 1 91.94 194 PRO B C 1
ATOM 5228 O O . PRO B 1 194 ? 5.125 -17.609 -17.25 1 91.94 194 PRO B O 1
ATOM 5231 N N . THR B 1 195 ? 4.535 -16.094 -18.766 1 91.12 195 THR B N 1
ATOM 5232 C CA . THR B 1 195 ? 3.48 -15.555 -17.906 1 91.12 195 THR B CA 1
ATOM 5233 C C . THR B 1 195 ? 2.396 -16.594 -17.672 1 91.12 195 THR B C 1
ATOM 5235 O O . THR B 1 195 ? 1.908 -16.75 -16.547 1 91.12 195 THR B O 1
ATOM 5238 N N . GLN B 1 196 ? 2.084 -17.359 -18.703 1 93.69 196 GLN B N 1
ATOM 5239 C CA . GLN B 1 196 ? 1.053 -18.375 -18.594 1 93.69 196 GLN B CA 1
ATOM 5240 C C . GLN B 1 196 ? 1.562 -19.578 -17.797 1 93.69 196 GLN B C 1
ATOM 5242 O O . GLN B 1 196 ? 0.815 -20.172 -17.016 1 93.69 196 GLN B O 1
ATOM 5247 N N . LEU B 1 197 ? 2.764 -19.922 -18 1 95.25 197 LEU B N 1
ATOM 5248 C CA . LEU B 1 197 ? 3.379 -20.984 -17.203 1 95.25 197 LEU B CA 1
ATOM 5249 C C . LEU B 1 197 ? 3.395 -20.609 -15.727 1 95.25 197 LEU B C 1
ATOM 5251 O O . LEU B 1 197 ? 3.078 -21.438 -14.867 1 95.25 197 LEU B O 1
ATOM 5255 N N . ARG B 1 198 ? 3.717 -19.375 -15.477 1 95.12 198 ARG B N 1
ATOM 5256 C CA . ARG B 1 198 ? 3.697 -18.859 -14.109 1 95.12 198 ARG B CA 1
ATOM 5257 C C . ARG B 1 198 ? 2.301 -18.953 -13.508 1 95.12 198 ARG B C 1
ATOM 5259 O O . ARG B 1 198 ? 2.143 -19.375 -12.359 1 95.12 198 ARG B O 1
ATOM 5266 N N . CYS B 1 199 ? 1.417 -18.578 -14.273 1 94.38 199 CYS B N 1
ATOM 5267 C CA . CYS B 1 199 ? 0.025 -18.625 -13.844 1 94.38 199 CYS B CA 1
ATOM 5268 C C . CYS B 1 199 ? -0.344 -20.031 -13.383 1 94.38 199 CYS B C 1
ATOM 5270 O O . CYS B 1 199 ? -0.856 -20.219 -12.273 1 94.38 199 CYS B O 1
ATOM 5272 N N . ALA B 1 200 ? -0.056 -21.031 -14.164 1 96 200 ALA B N 1
ATOM 5273 C CA . ALA B 1 200 ? -0.39 -22.422 -13.859 1 96 200 ALA B CA 1
ATOM 5274 C C . ALA B 1 200 ? 0.326 -22.891 -12.594 1 96 200 ALA B C 1
ATOM 5276 O O . ALA B 1 200 ? -0.298 -23.453 -11.688 1 96 200 ALA B O 1
ATOM 5277 N N . LEU B 1 201 ? 1.564 -22.609 -12.516 1 96.19 201 LEU B N 1
ATOM 5278 C CA . LEU B 1 201 ? 2.369 -23.078 -11.391 1 96.19 201 LEU B CA 1
ATOM 5279 C C . LEU B 1 201 ? 1.939 -22.391 -10.094 1 96.19 201 LEU B C 1
ATOM 5281 O O . LEU B 1 201 ? 1.843 -23.047 -9.047 1 96.19 201 LEU B O 1
ATOM 5285 N N . GLN B 1 202 ? 1.72 -21.172 -10.188 1 94.12 202 GLN B N 1
ATOM 5286 C CA . GLN B 1 202 ? 1.297 -20.422 -9 1 94.12 202 GLN B CA 1
ATOM 5287 C C . GLN B 1 202 ? -0.074 -20.891 -8.523 1 94.12 202 GLN B C 1
ATOM 5289 O O . GLN B 1 202 ? -0.317 -21 -7.316 1 94.12 202 GLN B O 1
ATOM 5294 N N . ASP B 1 203 ? -0.907 -21.156 -9.445 1 91.94 203 ASP B N 1
ATOM 5295 C CA . ASP B 1 203 ? -2.238 -21.625 -9.07 1 91.94 203 ASP B CA 1
ATOM 5296 C C . ASP B 1 203 ? -2.168 -22.969 -8.328 1 91.94 203 ASP B C 1
ATOM 5298 O O . ASP B 1 203 ? -2.996 -23.234 -7.457 1 91.94 203 ASP B O 1
ATOM 5302 N N . VAL B 1 204 ? -1.217 -23.719 -8.617 1 93.19 204 VAL B N 1
ATOM 5303 C CA . VAL B 1 204 ? -1.036 -25.031 -7.996 1 93.19 204 VAL B CA 1
ATOM 5304 C C . VAL B 1 204 ? -0.382 -24.875 -6.625 1 93.19 204 VAL B C 1
ATOM 5306 O O . VAL B 1 204 ? -0.862 -25.422 -5.633 1 93.19 204 VAL B O 1
ATOM 5309 N N . LEU B 1 205 ? 0.642 -24.094 -6.551 1 93.19 205 LEU B N 1
ATOM 5310 C CA . LEU B 1 205 ? 1.564 -24.141 -5.422 1 93.19 205 LEU B CA 1
ATOM 5311 C C . LEU B 1 205 ? 1.131 -23.172 -4.324 1 93.19 205 LEU B C 1
ATOM 5313 O O . LEU B 1 205 ? 1.307 -23.453 -3.137 1 93.19 205 LEU B O 1
ATOM 5317 N N . ARG B 1 206 ? 0.602 -22.094 -4.676 1 89.5 206 ARG B N 1
ATOM 5318 C CA . ARG B 1 206 ? 0.354 -21.031 -3.717 1 89.5 206 ARG B CA 1
ATOM 5319 C C . ARG B 1 206 ? -0.584 -21.484 -2.607 1 89.5 206 ARG B C 1
ATOM 5321 O O . ARG B 1 206 ? -0.271 -21.344 -1.424 1 89.5 206 ARG B O 1
ATOM 5328 N N . PRO B 1 207 ? -1.709 -22.062 -2.943 1 84.12 207 PRO B N 1
ATOM 5329 C CA . PRO B 1 207 ? -2.617 -22.453 -1.867 1 84.12 207 PRO B CA 1
ATOM 5330 C C . PRO B 1 207 ? -2.002 -23.5 -0.936 1 84.12 207 PRO B C 1
ATOM 5332 O O . PRO B 1 207 ? -2.357 -23.562 0.244 1 84.12 207 PRO B O 1
ATOM 5335 N N . TYR B 1 208 ? -1.119 -24.266 -1.475 1 87.06 208 TYR B N 1
ATOM 5336 C CA . TYR B 1 208 ? -0.51 -25.344 -0.688 1 87.06 208 TYR B CA 1
ATOM 5337 C C . TYR B 1 208 ? 0.63 -24.797 0.169 1 87.06 208 TYR B C 1
ATOM 5339 O O . TYR B 1 208 ? 0.761 -25.172 1.34 1 87.06 208 TYR B O 1
ATOM 5347 N N . LEU B 1 209 ? 1.401 -23.922 -0.41 1 86.5 209 LEU B N 1
ATOM 5348 C CA . LEU B 1 209 ? 2.615 -23.469 0.257 1 86.5 209 LEU B CA 1
ATOM 5349 C C . LEU B 1 209 ? 2.326 -22.25 1.141 1 86.5 209 LEU B C 1
ATOM 5351 O O . LEU B 1 209 ? 3.053 -22 2.102 1 86.5 209 LEU B O 1
ATOM 5355 N N . LEU B 1 210 ? 1.324 -21.516 0.737 1 80.56 210 LEU B N 1
ATOM 5356 C CA . LEU B 1 210 ? 1.005 -20.297 1.457 1 80.56 210 LEU B CA 1
ATOM 5357 C C . LEU B 1 210 ? -0.44 -20.312 1.944 1 80.56 210 LEU B C 1
ATOM 5359 O O . LEU B 1 210 ? -1.213 -19.391 1.64 1 80.56 210 LEU B O 1
ATOM 5363 N N . PRO B 1 211 ? -0.768 -21.219 2.74 1 71.75 211 PRO B N 1
ATOM 5364 C CA . PRO B 1 211 ? -2.17 -21.344 3.145 1 71.75 211 PRO B CA 1
ATOM 5365 C C . PRO B 1 211 ? -2.664 -20.141 3.932 1 71.75 211 PRO B C 1
ATOM 5367 O O . PRO B 1 211 ? -3.861 -19.828 3.922 1 71.75 211 PRO B O 1
ATOM 5370 N N . GLY B 1 212 ? -1.81 -19.391 4.641 1 65.56 212 GLY B N 1
ATOM 5371 C CA . GLY B 1 212 ? -2.201 -18.234 5.418 1 65.56 212 GLY B CA 1
ATOM 5372 C C . GLY B 1 212 ? -2.35 -16.984 4.582 1 65.56 212 GLY B C 1
ATOM 5373 O O . GLY B 1 212 ? -2.785 -15.938 5.086 1 65.56 212 GLY B O 1
ATOM 5374 N N . LEU B 1 213 ? -2.039 -17.094 3.354 1 71.25 213 LEU B N 1
ATOM 5375 C CA . LEU B 1 213 ? -2.129 -15.969 2.428 1 71.25 213 LEU B CA 1
ATOM 5376 C C . LEU B 1 213 ? -3.025 -16.312 1.243 1 71.25 213 LEU B C 1
ATOM 5378 O O . LEU B 1 213 ? -2.533 -16.562 0.142 1 71.25 213 LEU B O 1
ATOM 5382 N N . PRO B 1 214 ? -4.289 -16.188 1.59 1 69.62 214 PRO B N 1
ATOM 5383 C CA . PRO B 1 214 ? -5.172 -16.594 0.496 1 69.62 214 PRO B CA 1
ATOM 5384 C C . PRO B 1 214 ? -4.984 -15.75 -0.762 1 69.62 214 PRO B C 1
ATOM 5386 O O . PRO B 1 214 ? -4.883 -14.523 -0.677 1 69.62 214 PRO B O 1
ATOM 5389 N N . SER B 1 215 ? -4.969 -16.484 -1.842 1 76.81 215 SER B N 1
ATOM 5390 C CA . SER B 1 215 ? -4.766 -15.836 -3.131 1 76.81 215 SER B CA 1
ATOM 5391 C C . SER B 1 215 ? -6.066 -15.242 -3.662 1 76.81 215 SER B C 1
ATOM 5393 O O . SER B 1 215 ? -6.047 -14.398 -4.559 1 76.81 215 SER B O 1
ATOM 5395 N N . ALA B 1 216 ? -7.129 -15.68 -3.121 1 82.06 216 ALA B N 1
ATOM 5396 C CA . ALA B 1 216 ? -8.414 -15.195 -3.617 1 82.06 216 ALA B CA 1
ATOM 5397 C C . ALA B 1 216 ? -9.445 -15.125 -2.492 1 82.06 216 ALA B C 1
ATOM 5399 O O . ALA B 1 216 ? -9.344 -15.859 -1.506 1 82.06 216 ALA B O 1
ATOM 5400 N N . ARG B 1 217 ? -10.406 -14.219 -2.682 1 82.75 217 ARG B N 1
ATOM 5401 C CA . ARG B 1 217 ? -11.5 -14.039 -1.736 1 82.75 217 ARG B CA 1
ATOM 5402 C C . ARG B 1 217 ? -12.828 -13.852 -2.467 1 82.75 217 ARG B C 1
ATOM 5404 O O . ARG B 1 217 ? -12.875 -13.234 -3.533 1 82.75 217 ARG B O 1
ATOM 5411 N N . ARG B 1 218 ? -13.797 -14.469 -1.839 1 85.75 218 ARG B N 1
ATOM 5412 C CA . ARG B 1 218 ? -15.141 -14.227 -2.354 1 85.75 218 ARG B CA 1
ATOM 5413 C C . ARG B 1 218 ? -15.672 -12.883 -1.877 1 85.75 218 ARG B C 1
ATOM 5415 O O . ARG B 1 218 ? -15.562 -12.547 -0.696 1 85.75 218 ARG B O 1
ATOM 5422 N N . ILE B 1 219 ? -16.234 -12.172 -2.811 1 88.31 219 ILE B N 1
ATOM 5423 C CA . ILE B 1 219 ? -16.781 -10.844 -2.537 1 88.31 219 ILE B CA 1
ATOM 5424 C C . ILE B 1 219 ? -18.188 -10.727 -3.119 1 88.31 219 ILE B C 1
ATOM 5426 O O . ILE B 1 219 ? -18.453 -11.227 -4.215 1 88.31 219 ILE B O 1
ATOM 5430 N N . THR B 1 220 ? -19.016 -10.164 -2.328 1 90.5 220 THR B N 1
ATOM 5431 C CA . THR B 1 220 ? -20.328 -9.789 -2.848 1 90.5 220 THR B CA 1
ATOM 5432 C C . THR B 1 220 ? -20.422 -8.281 -3.035 1 90.5 220 THR B C 1
ATOM 5434 O O . THR B 1 220 ? -20.25 -7.516 -2.078 1 90.5 220 THR B O 1
ATOM 5437 N N . LEU B 1 221 ? -20.625 -7.855 -4.238 1 94.25 221 LEU B N 1
ATOM 5438 C CA . LEU B 1 221 ? -20.875 -6.445 -4.52 1 94.25 221 LEU B CA 1
ATOM 5439 C C . LEU B 1 221 ? -22.344 -6.113 -4.371 1 94.25 221 LEU B C 1
ATOM 5441 O O . LEU B 1 221 ? -23.188 -6.707 -5.043 1 94.25 221 LEU B O 1
ATOM 5445 N N . GLN B 1 222 ? -22.594 -5.254 -3.461 1 94.56 222 GLN B N 1
ATOM 5446 C CA . GLN B 1 222 ? -23.953 -4.758 -3.299 1 94.56 222 GLN B CA 1
ATOM 5447 C C . GLN B 1 222 ? -24.203 -3.525 -4.168 1 94.56 222 GLN B C 1
ATOM 5449 O O . GLN B 1 222 ? -23.75 -2.424 -3.828 1 94.56 222 GLN B O 1
ATOM 5454 N N . LEU B 1 223 ? -24.922 -3.707 -5.234 1 95.25 223 LEU B N 1
ATOM 5455 C CA . LEU B 1 223 ? -25.266 -2.66 -6.191 1 95.25 223 LEU B CA 1
ATOM 5456 C C . LEU B 1 223 ? -26.734 -2.287 -6.09 1 95.25 223 LEU B C 1
ATOM 5458 O O . LEU B 1 223 ? -27.578 -2.838 -6.812 1 95.25 223 LEU B O 1
ATOM 5462 N N . GLY B 1 224 ? -26.984 -1.29 -5.234 1 89.94 224 GLY B N 1
ATOM 5463 C CA . GLY B 1 224 ? -28.375 -1.035 -4.953 1 89.94 224 GLY B CA 1
ATOM 5464 C C . GLY B 1 224 ? -29.094 -2.221 -4.332 1 89.94 224 GLY B C 1
ATOM 5465 O O . GLY B 1 224 ? -28.703 -2.699 -3.266 1 89.94 224 GLY B O 1
ATOM 5466 N N . SER B 1 225 ? -30.031 -2.727 -5.004 1 88.75 225 SER B N 1
ATOM 5467 C CA . SER B 1 225 ? -30.812 -3.855 -4.488 1 88.75 225 SER B CA 1
ATOM 5468 C C . SER B 1 225 ? -30.266 -5.18 -5.012 1 88.75 225 SER B C 1
ATOM 5470 O O . SER B 1 225 ? -30.734 -6.25 -4.609 1 88.75 225 SER B O 1
ATOM 5472 N N . ARG B 1 226 ? -29.312 -5.121 -5.855 1 90.62 226 ARG B N 1
ATOM 5473 C CA . ARG B 1 226 ? -28.781 -6.332 -6.473 1 90.62 226 ARG B CA 1
ATOM 5474 C C . ARG B 1 226 ? -27.422 -6.688 -5.898 1 90.62 226 ARG B C 1
ATOM 5476 O O . ARG B 1 226 ? -26.594 -5.801 -5.641 1 90.62 226 ARG B O 1
ATOM 5483 N N . GLU B 1 227 ? -27.281 -7.969 -5.809 1 91.06 227 GLU B N 1
ATOM 5484 C CA . GLU B 1 227 ? -25.984 -8.5 -5.391 1 91.06 227 GLU B CA 1
ATOM 5485 C C . GLU B 1 227 ? -25.297 -9.227 -6.535 1 91.06 227 GLU B C 1
ATOM 5487 O O . GLU B 1 227 ? -25.938 -9.93 -7.316 1 91.06 227 GLU B O 1
ATOM 5492 N N . VAL B 1 228 ? -24.078 -8.945 -6.668 1 92.69 228 VAL B N 1
ATOM 5493 C CA . VAL B 1 228 ? -23.266 -9.641 -7.652 1 92.69 228 VAL B CA 1
ATOM 5494 C C . VAL B 1 228 ? -22.141 -10.391 -6.941 1 92.69 228 VAL B C 1
ATOM 5496 O O . VAL B 1 228 ? -21.312 -9.789 -6.25 1 92.69 228 VAL B O 1
ATOM 5499 N N . SER B 1 229 ? -22.125 -11.695 -7.109 1 90.25 229 SER B N 1
ATOM 5500 C CA . SER B 1 229 ? -21.078 -12.531 -6.512 1 90.25 229 SER B CA 1
ATOM 5501 C C . SER B 1 229 ? -19.797 -12.492 -7.332 1 90.25 229 SER B C 1
ATOM 5503 O O . SER B 1 229 ? -19.812 -12.797 -8.523 1 90.25 229 SER B O 1
ATOM 5505 N N . CYS B 1 230 ? -18.734 -12.062 -6.645 1 91.69 230 CYS B N 1
ATOM 5506 C CA . CYS B 1 230 ? -17.453 -11.898 -7.312 1 91.69 230 CYS B CA 1
ATOM 5507 C C . CYS B 1 230 ? -16.344 -12.633 -6.559 1 91.69 230 CYS B C 1
ATOM 5509 O O . CYS B 1 230 ? -16.562 -13.102 -5.441 1 91.69 230 CYS B O 1
ATOM 5511 N N . ARG B 1 231 ? -15.281 -12.844 -7.273 1 89.62 231 ARG B N 1
ATOM 5512 C CA . ARG B 1 231 ? -14.031 -13.336 -6.711 1 89.62 231 ARG B CA 1
ATOM 5513 C C . ARG B 1 231 ? -12.906 -12.328 -6.891 1 89.62 231 ARG B C 1
ATOM 5515 O O . ARG B 1 231 ? -12.68 -11.836 -8 1 89.62 231 ARG B O 1
ATOM 5522 N N . ALA B 1 232 ? -12.32 -11.938 -5.762 1 90.81 232 ALA B N 1
ATOM 5523 C CA . ALA B 1 232 ? -11.141 -11.07 -5.809 1 90.81 232 ALA B CA 1
ATOM 5524 C C . ALA B 1 232 ? -9.859 -11.883 -5.668 1 90.81 232 ALA B C 1
ATOM 5526 O O . ALA B 1 232 ? -9.68 -12.609 -4.688 1 90.81 232 ALA B O 1
ATOM 5527 N N . THR B 1 233 ? -8.984 -11.797 -6.668 1 90 233 THR B N 1
ATOM 5528 C CA . THR B 1 233 ? -7.703 -12.5 -6.648 1 90 233 THR B CA 1
ATOM 5529 C C . THR B 1 233 ? -6.551 -11.508 -6.516 1 90 233 THR B C 1
ATOM 5531 O O . THR B 1 233 ? -6.488 -10.516 -7.242 1 90 233 THR B O 1
ATOM 5534 N N . VAL B 1 234 ? -5.688 -11.766 -5.602 1 89 234 VAL B N 1
ATOM 5535 C CA . VAL B 1 234 ? -4.602 -10.836 -5.316 1 89 234 VAL B CA 1
ATOM 5536 C C . VAL B 1 234 ? -3.574 -10.875 -6.445 1 89 234 VAL B C 1
ATOM 5538 O O . VAL B 1 234 ? -3.25 -11.953 -6.957 1 89 234 VAL B O 1
ATOM 5541 N N . LEU B 1 235 ? -3.006 -9.719 -6.793 1 90.44 235 LEU B N 1
ATOM 5542 C CA . LEU B 1 235 ? -2.023 -9.617 -7.867 1 90.44 235 LEU B CA 1
ATOM 5543 C C . LEU B 1 235 ? -0.605 -9.641 -7.309 1 90.44 235 LEU B C 1
ATOM 5545 O O . LEU B 1 235 ? 0.353 -9.883 -8.047 1 90.44 235 LEU B O 1
ATOM 5549 N N . HIS B 1 236 ? -0.464 -9.367 -6.121 1 86.12 236 HIS B N 1
ATOM 5550 C CA . HIS B 1 236 ? 0.84 -9.406 -5.469 1 86.12 236 HIS B CA 1
ATOM 5551 C C . HIS B 1 236 ? 0.695 -9.461 -3.951 1 86.12 236 HIS B C 1
ATOM 5553 O O . HIS B 1 236 ? -0.366 -9.141 -3.412 1 86.12 236 HIS B O 1
ATOM 5559 N N . TYR B 1 237 ? 1.741 -10.016 -3.254 1 74.62 237 TYR B N 1
ATOM 5560 C CA . TYR B 1 237 ? 1.763 -10.055 -1.797 1 74.62 237 TYR B CA 1
ATOM 5561 C C . TYR B 1 237 ? 2.74 -9.031 -1.236 1 74.62 237 TYR B C 1
ATOM 5563 O O . TYR B 1 237 ? 3.605 -9.367 -0.424 1 74.62 237 TYR B O 1
ATOM 5571 N N . ALA B 1 238 ? 2.691 -7.863 -1.617 1 70.38 238 ALA B N 1
ATOM 5572 C CA . ALA B 1 238 ? 3.66 -6.891 -1.121 1 70.38 238 ALA B CA 1
ATOM 5573 C C . ALA B 1 238 ? 3.324 -6.457 0.303 1 70.38 238 ALA B C 1
ATOM 5575 O O . ALA B 1 238 ? 4.191 -6.461 1.182 1 70.38 238 ALA B O 1
ATOM 5576 N N . ASP B 1 239 ? 2.084 -6.254 0.577 1 66.56 239 ASP B N 1
ATOM 5577 C CA . ASP B 1 239 ? 1.667 -5.781 1.895 1 66.56 239 ASP B CA 1
ATOM 5578 C C . ASP B 1 239 ? 1.551 -6.941 2.881 1 66.56 239 ASP B C 1
ATOM 5580 O O . ASP B 1 239 ? 1.926 -6.812 4.047 1 66.56 239 ASP B O 1
ATOM 5584 N N . SER B 1 240 ? 1.11 -8.047 2.373 1 61.47 240 SER B N 1
ATOM 5585 C CA . SER B 1 240 ? 0.869 -9.195 3.238 1 61.47 240 SER B CA 1
ATOM 5586 C C . SER B 1 240 ? 2.172 -9.742 3.811 1 61.47 240 SER B C 1
ATOM 5588 O O . SER B 1 240 ? 2.213 -10.203 4.953 1 61.47 240 SER B O 1
ATOM 5590 N N . ILE B 1 241 ? 3.156 -9.656 2.977 1 61.22 241 ILE B N 1
ATOM 5591 C CA . ILE B 1 241 ? 4.418 -10.227 3.438 1 61.22 241 ILE B CA 1
ATOM 5592 C C . ILE B 1 241 ? 5.094 -9.258 4.41 1 61.22 241 ILE B C 1
ATOM 5594 O O . ILE B 1 241 ? 5.918 -9.672 5.23 1 61.22 241 ILE B O 1
ATOM 5598 N N . ARG B 1 242 ? 4.746 -8.008 4.223 1 56.94 242 ARG B N 1
ATOM 5599 C CA . ARG B 1 242 ? 5.32 -7.02 5.125 1 56.94 242 ARG B CA 1
ATOM 5600 C C . ARG B 1 242 ? 4.637 -7.059 6.488 1 56.94 242 ARG B C 1
ATOM 5602 O O . ARG B 1 242 ? 5.164 -6.527 7.469 1 56.94 242 ARG B O 1
ATOM 5609 N N . ARG B 1 243 ? 3.549 -7.82 6.484 1 51.25 243 ARG B N 1
ATOM 5610 C CA . ARG B 1 243 ? 2.781 -7.91 7.723 1 51.25 243 ARG B CA 1
ATOM 5611 C C . ARG B 1 243 ? 3.416 -8.898 8.688 1 51.25 243 ARG B C 1
ATOM 5613 O O . ARG B 1 243 ? 3.693 -10.047 8.32 1 51.25 243 ARG B O 1
ATOM 5620 N N . CYS B 1 244 ? 4.559 -8.711 9.305 1 43.09 244 CYS B N 1
ATOM 5621 C CA . CYS B 1 244 ? 5.23 -9.648 10.203 1 43.09 244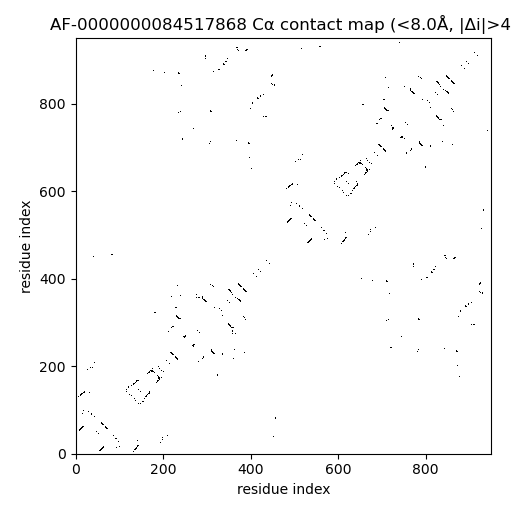 CYS B CA 1
ATOM 5622 C C . CYS B 1 244 ? 4.254 -10.211 11.227 1 43.09 244 CYS B C 1
ATOM 5624 O O . CYS B 1 244 ? 4.172 -11.43 11.398 1 43.09 244 CYS B O 1
ATOM 5626 N N . CYS B 1 245 ? 4.16 -9.477 12.383 1 39.91 245 CYS B N 1
ATOM 5627 C CA . CYS B 1 245 ? 4.176 -9.812 13.805 1 39.91 245 CYS B CA 1
ATOM 5628 C C . CYS B 1 245 ? 2.846 -10.414 14.234 1 39.91 245 CYS B C 1
ATOM 5630 O O . CYS B 1 245 ? 2.609 -10.617 15.43 1 39.91 245 CYS B O 1
ATOM 5632 N N . ALA B 1 246 ? 1.763 -10.211 13.578 1 34.12 246 ALA B N 1
ATOM 5633 C CA . ALA B 1 246 ? 0.657 -10.391 14.516 1 34.12 246 ALA B CA 1
ATOM 5634 C C . ALA B 1 246 ? 0.457 -11.867 14.852 1 34.12 246 ALA B C 1
ATOM 5636 O O . ALA B 1 246 ? -0.405 -12.211 15.656 1 34.12 246 ALA B O 1
ATOM 5637 N N . LEU B 1 247 ? 1.052 -12.758 14.125 1 32.44 247 LEU B N 1
ATOM 5638 C CA . LEU B 1 247 ? 0.603 -14.117 14.398 1 32.44 247 LEU B CA 1
ATOM 5639 C C . LEU B 1 247 ? 1.004 -14.547 15.805 1 32.44 247 LEU B C 1
ATOM 5641 O O . LEU B 1 247 ? 0.246 -15.242 16.484 1 32.44 247 LEU B O 1
ATOM 5645 N N . SER B 1 248 ? 2.295 -14.539 16.156 1 30.89 248 SER B N 1
ATOM 5646 C CA . SER B 1 248 ? 2.766 -15.25 17.344 1 30.89 248 SER B CA 1
ATOM 5647 C C . SER B 1 248 ? 2.227 -14.625 18.609 1 30.89 248 SER B C 1
ATOM 5649 O O . SER B 1 248 ? 2.42 -15.156 19.703 1 30.89 248 SER B O 1
ATOM 5651 N N . ASP B 1 249 ? 1.94 -13.359 18.578 1 29.38 249 ASP B N 1
ATOM 5652 C CA . ASP B 1 249 ? 1.754 -12.812 19.906 1 29.38 249 ASP B CA 1
ATOM 5653 C C . ASP B 1 249 ? 0.397 -13.211 20.484 1 29.38 249 ASP B C 1
ATOM 5655 O O . ASP B 1 249 ? -0.038 -12.664 21.5 1 29.38 249 ASP B O 1
ATOM 5659 N N . PHE B 1 250 ? -0.506 -14.008 19.734 1 29.14 250 PHE B N 1
ATOM 5660 C CA . PHE B 1 250 ? -1.684 -14.414 20.5 1 29.14 250 PHE B CA 1
ATOM 5661 C C . PHE B 1 250 ? -1.391 -15.656 21.328 1 29.14 250 PHE B C 1
ATOM 5663 O O . PHE B 1 250 ? -0.76 -16.594 20.844 1 29.14 250 PHE B O 1
ATOM 5670 N N . ALA B 1 251 ? -1.322 -15.648 22.672 1 26.81 251 ALA B N 1
ATOM 5671 C CA . ALA B 1 251 ? -1.262 -16.812 23.547 1 26.81 251 ALA B CA 1
ATOM 5672 C C . ALA B 1 251 ? -2.148 -17.938 23.031 1 26.81 251 ALA B C 1
ATOM 5674 O O . ALA B 1 251 ? -3.244 -17.688 22.531 1 26.81 251 ALA B O 1
ATOM 5675 N N . PRO B 1 252 ? -1.653 -19.109 22.719 1 27.81 252 PRO B N 1
ATOM 5676 C CA . PRO B 1 252 ? -2.488 -20.312 22.609 1 27.81 252 PRO B CA 1
ATOM 5677 C C . PRO B 1 252 ? -3.664 -20.297 23.594 1 27.81 252 PRO B C 1
ATOM 5679 O O . PRO B 1 252 ? -3.498 -19.922 24.75 1 27.81 252 PRO B O 1
ATOM 5682 N N . SER B 1 253 ? -4.824 -20.109 23.344 1 28.36 253 SER B N 1
ATOM 5683 C CA . SER B 1 253 ? -5.668 -20.766 24.344 1 28.36 253 SER B CA 1
ATOM 5684 C C . SER B 1 253 ? -4.992 -22.016 24.906 1 28.36 253 SER B C 1
ATOM 5686 O O . SER B 1 253 ? -4.086 -22.562 24.281 1 28.36 253 SER B O 1
ATOM 5688 N N . HIS B 1 254 ? -5.605 -22.594 25.953 1 27.05 254 HIS B N 1
ATOM 5689 C CA . HIS B 1 254 ? -5.406 -23.859 26.656 1 27.05 254 HIS B CA 1
ATOM 5690 C C . HIS B 1 254 ? -5.211 -25.016 25.688 1 27.05 254 HIS B C 1
ATOM 5692 O O . HIS B 1 254 ? -6.168 -25.703 25.328 1 27.05 254 HIS B O 1
ATOM 5698 N N . VAL B 1 255 ? -4.594 -24.984 24.594 1 26.88 255 VAL B N 1
ATOM 5699 C CA . VAL B 1 255 ? -4.195 -26.375 24.375 1 26.88 255 VAL B CA 1
ATOM 5700 C C . VAL B 1 255 ? -3.297 -26.828 25.531 1 26.88 255 VAL B C 1
ATOM 5702 O O . VAL B 1 255 ? -2.238 -26.25 25.766 1 26.88 255 VAL B O 1
ATOM 5705 N N . THR B 1 256 ? -4.023 -27.438 26.578 1 26.12 256 THR B N 1
ATOM 5706 C CA . THR B 1 256 ? -3.385 -28.422 27.438 1 26.12 256 THR B CA 1
ATOM 5707 C C . THR B 1 256 ? -2.389 -29.281 26.656 1 26.12 256 THR B C 1
ATOM 5709 O O . THR B 1 256 ? -2.773 -30 25.734 1 26.12 256 THR B O 1
ATOM 5712 N N . PRO B 1 257 ? -1.181 -28.859 26.484 1 26.64 257 PRO B N 1
ATOM 5713 C CA . PRO B 1 257 ? -0.337 -30 26.141 1 26.64 257 PRO B CA 1
ATOM 5714 C C . PRO B 1 257 ? -0.604 -31.234 27.016 1 26.64 257 PRO B C 1
ATOM 5716 O O . PRO B 1 257 ? -0.82 -31.094 28.219 1 26.64 257 PRO B O 1
ATOM 5719 N N . SER B 1 258 ? -1.256 -32.219 26.625 1 24.23 258 SER B N 1
ATOM 5720 C CA . SER B 1 258 ? -0.865 -33.406 27.375 1 24.23 258 SER B CA 1
ATOM 5721 C C . SER B 1 258 ? 0.626 -33.406 27.688 1 24.23 258 SER B C 1
ATOM 5723 O O . SER B 1 258 ? 1.021 -33.594 28.844 1 24.23 258 SER B O 1
ATOM 5725 N N . GLY B 1 259 ? 1.384 -34.344 27.078 1 24.23 259 GLY B N 1
ATOM 5726 C CA . GLY B 1 259 ? 2.646 -34.812 27.625 1 24.23 259 GLY B CA 1
ATOM 5727 C C . GLY B 1 259 ? 3.697 -33.719 27.734 1 24.23 259 GLY B C 1
ATOM 5728 O O . GLY B 1 259 ? 3.4 -32.531 27.531 1 24.23 259 GLY B O 1
ATOM 5729 N N . GLY B 1 260 ? 4.922 -34.031 27.141 1 22.97 260 GLY B N 1
ATOM 5730 C CA . GLY B 1 260 ? 6.277 -33.656 27.516 1 22.97 260 GLY B CA 1
ATOM 5731 C C . GLY B 1 260 ? 6.582 -32.188 27.266 1 22.97 260 GLY B C 1
ATOM 5732 O O . GLY B 1 260 ? 6.055 -31.578 26.312 1 22.97 260 GLY B O 1
ATOM 5733 N N . TYR B 1 261 ? 6.781 -31.312 28.344 1 23.88 261 TYR B N 1
ATOM 5734 C CA . TYR B 1 261 ? 7.316 -30.016 28.781 1 23.88 261 TYR B CA 1
ATOM 5735 C C . TYR B 1 261 ? 8.422 -29.547 27.844 1 23.88 261 TYR B C 1
ATOM 5737 O O . TYR B 1 261 ? 9.586 -29.922 28.016 1 23.88 261 TYR B O 1
ATOM 5745 N N . PHE B 1 262 ? 8.352 -29.812 26.547 1 25.12 262 PHE B N 1
ATOM 5746 C CA . PHE B 1 262 ? 9.641 -29.328 26.078 1 25.12 262 PHE B CA 1
ATOM 5747 C C . PHE B 1 262 ? 9.82 -27.859 26.438 1 25.12 262 PHE B C 1
ATOM 5749 O O . PHE B 1 262 ? 8.953 -27.031 26.156 1 25.12 262 PHE B O 1
ATOM 5756 N N . ALA B 1 263 ? 10.562 -27.453 27.516 1 23.28 263 ALA B N 1
ATOM 5757 C CA . ALA B 1 263 ? 11.023 -26.359 28.375 1 23.28 263 ALA B CA 1
ATOM 5758 C C . ALA B 1 263 ? 11.336 -25.125 27.562 1 23.28 263 ALA B C 1
ATOM 5760 O O . ALA B 1 263 ? 11.75 -24.094 28.109 1 23.28 263 ALA B O 1
ATOM 5761 N N . GLY B 1 264 ? 11.727 -25.266 26.297 1 27.23 264 GLY B N 1
ATOM 5762 C CA . GLY B 1 264 ? 12.422 -24.078 25.828 1 27.23 264 GLY B CA 1
ATOM 5763 C C . GLY B 1 264 ? 11.492 -22.906 25.562 1 27.23 264 GLY B C 1
ATOM 5764 O O . GLY B 1 264 ? 10.281 -23.094 25.406 1 27.23 264 GLY B O 1
ATOM 5765 N N . PRO B 1 265 ? 11.859 -21.734 26.203 1 26.22 265 PRO B N 1
ATOM 5766 C CA . PRO B 1 265 ? 11.031 -20.531 26.297 1 26.22 265 PRO B CA 1
ATOM 5767 C C . PRO B 1 265 ? 10.32 -20.203 24.984 1 26.22 265 PRO B C 1
ATOM 5769 O O . PRO B 1 265 ? 10.984 -19.984 23.953 1 26.22 265 PRO B O 1
ATOM 5772 N N . LEU B 1 266 ? 9.344 -20.906 24.719 1 25.67 266 LEU B N 1
ATOM 5773 C CA . LEU B 1 266 ? 8.414 -20.625 23.625 1 25.67 266 LEU B CA 1
ATOM 5774 C C . LEU B 1 266 ? 8.031 -19.141 23.609 1 25.67 266 LEU B C 1
ATOM 5776 O O . LEU B 1 266 ? 7.688 -18.578 24.656 1 25.67 266 LEU B O 1
ATOM 5780 N N . VAL B 1 267 ? 8.789 -18.328 22.828 1 27.48 267 VAL B N 1
ATOM 5781 C CA . VAL B 1 267 ? 8.391 -16.953 22.531 1 27.48 267 VAL B CA 1
ATOM 5782 C C . VAL B 1 267 ? 6.867 -16.844 22.562 1 27.48 267 VAL B C 1
ATOM 5784 O O . VAL B 1 267 ? 6.184 -17.438 21.719 1 27.48 267 VAL B O 1
ATOM 5787 N N . GLN B 1 268 ? 6.34 -16.875 23.797 1 26.05 268 GLN B N 1
ATOM 5788 C CA . GLN B 1 268 ? 4.906 -16.656 23.969 1 26.05 268 GLN B CA 1
ATOM 5789 C C . GLN B 1 268 ? 4.461 -15.375 23.281 1 26.05 268 GLN B C 1
ATOM 5791 O O . GLN B 1 268 ? 4.934 -14.281 23.625 1 26.05 268 GLN B O 1
ATOM 5796 N N . CYS B 1 269 ? 4.285 -15.383 22.062 1 28.48 269 CYS B N 1
ATOM 5797 C CA . CYS B 1 269 ? 3.518 -14.391 21.312 1 28.48 269 CYS B CA 1
ATOM 5798 C C . CYS B 1 269 ? 2.395 -13.812 22.172 1 28.48 269 CYS B C 1
ATOM 5800 O O . CYS B 1 269 ? 1.691 -14.547 22.859 1 28.48 269 CYS B O 1
ATOM 5802 N N . CYS B 1 270 ? 2.641 -12.695 22.859 1 27.58 270 CYS B N 1
ATOM 5803 C CA . CYS B 1 270 ? 1.515 -12.133 23.594 1 27.58 270 CYS B CA 1
ATOM 5804 C C . CYS B 1 270 ? 0.205 -12.359 22.844 1 27.58 270 CYS B C 1
ATOM 5806 O O . CYS B 1 270 ? 0.143 -12.195 21.625 1 27.58 270 CYS B O 1
ATOM 5808 N N . PRO B 1 271 ? -0.755 -13.031 23.391 1 27.89 271 PRO B N 1
ATOM 5809 C CA . PRO B 1 271 ? -2.1 -13.305 22.875 1 27.89 271 PRO B CA 1
ATOM 5810 C C . PRO B 1 271 ? -2.859 -12.031 22.5 1 27.89 271 PRO B C 1
ATOM 5812 O O . PRO B 1 271 ? -4.094 -12.016 22.531 1 27.89 271 PRO B O 1
ATOM 5815 N N . THR B 1 272 ? -2.385 -10.781 22.672 1 28.8 272 THR B N 1
ATOM 5816 C CA . THR B 1 272 ? -3.387 -9.812 22.25 1 28.8 272 THR B CA 1
ATOM 5817 C C . THR B 1 272 ? -3.953 -10.188 20.875 1 28.8 272 THR B C 1
ATOM 5819 O O . THR B 1 272 ? -3.201 -10.398 19.922 1 28.8 272 THR B O 1
ATOM 5822 N N . GLU B 1 273 ? -5.145 -10.641 20.906 1 28.39 273 GLU B N 1
ATOM 5823 C CA . GLU B 1 273 ? -6.016 -11.023 19.797 1 28.39 273 GLU B CA 1
ATOM 5824 C C . GLU B 1 273 ? -5.91 -10.031 18.641 1 28.39 273 GLU B C 1
ATOM 5826 O O . GLU B 1 273 ? -6.285 -8.859 18.781 1 28.39 273 GLU B O 1
ATOM 5831 N N . CYS B 1 274 ? -4.855 -9.844 18.172 1 30.53 274 CYS B N 1
ATOM 5832 C CA . CYS B 1 274 ? -5.117 -9.273 16.844 1 30.53 274 CYS B CA 1
ATOM 5833 C C . CYS B 1 274 ? -6.488 -9.695 16.328 1 30.53 274 CYS B C 1
ATOM 5835 O O . CYS B 1 274 ? -6.809 -10.891 16.312 1 30.53 274 CYS B O 1
ATOM 5837 N N . VAL B 1 275 ? -7.484 -8.984 16.562 1 28.84 275 VAL B N 1
ATOM 5838 C CA . VAL B 1 275 ? -8.688 -9.297 15.797 1 28.84 275 VAL B CA 1
ATOM 5839 C C . VAL B 1 275 ? -8.312 -9.852 14.422 1 28.84 275 VAL B C 1
ATOM 5841 O O . VAL B 1 275 ? -8.203 -9.094 13.453 1 28.84 275 VAL B O 1
ATOM 5844 N N . ARG B 1 276 ? -7.039 -10.219 14.383 1 34.09 276 ARG B N 1
ATOM 5845 C CA . ARG B 1 276 ? -6.715 -10.789 13.078 1 34.09 276 ARG B CA 1
ATOM 5846 C C . ARG B 1 276 ? -7.836 -11.695 12.586 1 34.09 276 ARG B C 1
ATOM 5848 O O . ARG B 1 276 ? -8.32 -11.547 11.461 1 34.09 276 ARG B O 1
ATOM 5855 N N . HIS B 1 277 ? -7.469 -12.969 12.727 1 31.11 277 HIS B N 1
ATOM 5856 C CA . HIS B 1 277 ? -7.5 -14.266 12.055 1 31.11 277 HIS B CA 1
ATOM 5857 C C . HIS B 1 277 ? -8.906 -14.844 12.047 1 31.11 277 HIS B C 1
ATOM 5859 O O . HIS B 1 277 ? -9.117 -15.984 11.617 1 31.11 277 HIS B O 1
ATOM 5865 N N . GLU B 1 278 ? -9.445 -14.758 13.148 1 32.38 278 GLU B N 1
ATOM 5866 C CA . GLU B 1 278 ? -10.578 -15.586 12.766 1 32.38 278 GLU B CA 1
ATOM 5867 C C . GLU B 1 278 ? -11.094 -15.219 11.375 1 32.38 278 GLU B C 1
ATOM 5869 O O . GLU B 1 278 ? -11.641 -16.062 10.664 1 32.38 278 GLU B O 1
ATOM 5874 N N . ALA B 1 279 ? -10.703 -14.094 11.008 1 34.16 279 ALA B N 1
ATOM 5875 C CA . ALA B 1 279 ? -11.234 -13.68 9.719 1 34.16 279 ALA B CA 1
ATOM 5876 C C . ALA B 1 279 ? -10.398 -14.242 8.57 1 34.16 279 ALA B C 1
ATOM 5878 O O . ALA B 1 279 ? -10.93 -14.562 7.504 1 34.16 279 ALA B O 1
ATOM 5879 N N . VAL B 1 280 ? -9.047 -14.266 8.641 1 34.53 280 VAL B N 1
ATOM 5880 C CA . VAL B 1 280 ? -8.32 -14.859 7.52 1 34.53 280 VAL B CA 1
ATOM 5881 C C . VAL B 1 280 ? -8.625 -16.359 7.438 1 34.53 280 VAL B C 1
ATOM 5883 O O . VAL B 1 280 ? -8.859 -16.891 6.352 1 34.53 280 VAL B O 1
ATOM 5886 N N . ALA B 1 281 ? -8.227 -17.062 8.422 1 34 281 ALA B N 1
ATOM 5887 C CA . ALA B 1 281 ? -8.523 -18.5 8.367 1 34 281 ALA B CA 1
ATOM 5888 C C . ALA B 1 281 ? -10 -18.75 8.078 1 34 281 ALA B C 1
ATOM 5890 O O . ALA B 1 281 ? -10.367 -19.734 7.445 1 34 281 ALA B O 1
ATOM 5891 N N . GLN B 1 282 ? -10.75 -18.047 8.844 1 36.19 282 GLN B N 1
ATOM 5892 C CA . GLN B 1 282 ? -12.18 -18.234 8.602 1 36.19 282 GLN B CA 1
ATOM 5893 C C . GLN B 1 282 ? -12.578 -17.703 7.227 1 36.19 282 GLN B C 1
ATOM 5895 O O . GLN B 1 282 ? -13.719 -17.875 6.801 1 36.19 282 GLN B O 1
ATOM 5900 N N . GLY B 1 283 ? -11.852 -16.922 6.699 1 37.97 283 GLY B N 1
ATOM 5901 C CA . GLY B 1 283 ? -12.211 -16.219 5.477 1 37.97 283 GLY B CA 1
ATOM 5902 C C . GLY B 1 283 ? -12.398 -17.156 4.289 1 37.97 283 GLY B C 1
ATOM 5903 O O . GLY B 1 283 ? -12.875 -16.734 3.236 1 37.97 283 GLY B O 1
ATOM 5904 N N . ALA B 1 284 ? -11.453 -18.125 4.207 1 38.31 284 ALA B N 1
ATOM 5905 C CA . ALA B 1 284 ? -11.82 -18.938 3.057 1 38.31 284 ALA B CA 1
ATOM 5906 C C . ALA B 1 284 ? -13.281 -19.375 3.133 1 38.31 284 ALA B C 1
ATOM 5908 O O . ALA B 1 284 ? -13.945 -19.516 2.105 1 38.31 284 ALA B O 1
ATOM 5909 N N . GLN B 1 285 ? -13.594 -19.844 4.324 1 43.22 285 GLN B N 1
ATOM 5910 C CA . GLN B 1 285 ? -14.969 -20.344 4.41 1 43.22 285 GLN B CA 1
ATOM 5911 C C . GLN B 1 285 ? -15.93 -19.219 4.812 1 43.22 285 GLN B C 1
ATOM 5913 O O . GLN B 1 285 ? -17.125 -19.453 4.988 1 43.22 285 GLN B O 1
ATOM 5918 N N . ALA B 1 286 ? -15.453 -18.047 5.297 1 47.5 286 ALA B N 1
ATOM 5919 C CA . ALA B 1 286 ? -16.188 -16.953 5.93 1 47.5 286 ALA B CA 1
ATOM 5920 C C . ALA B 1 286 ? -17.094 -16.25 4.93 1 47.5 286 ALA B C 1
ATOM 5922 O O . ALA B 1 286 ? -16.891 -16.344 3.719 1 47.5 286 ALA B O 1
ATOM 5923 N N . GLN B 1 287 ? -18.109 -15.773 5.398 1 57.59 287 GLN B N 1
ATOM 5924 C CA . GLN B 1 287 ? -19.141 -14.953 4.762 1 57.59 287 GLN B CA 1
ATOM 5925 C C . GLN B 1 287 ? -18.5 -13.914 3.834 1 57.59 287 GLN B C 1
ATOM 5927 O O . GLN B 1 287 ? -17.484 -13.305 4.172 1 57.59 287 GLN B O 1
ATOM 5932 N N . PRO B 1 288 ? -18.844 -14.094 2.557 1 66.69 288 PRO B N 1
ATOM 5933 C CA . PRO B 1 288 ? -18.359 -13.125 1.574 1 66.69 288 PRO B CA 1
ATOM 5934 C C . PRO B 1 288 ? -18.297 -11.703 2.127 1 66.69 288 PRO B C 1
ATOM 5936 O O . PRO B 1 288 ? -19.172 -11.297 2.893 1 66.69 288 PRO B O 1
ATOM 5939 N N . CYS B 1 289 ? -17.125 -11.141 1.932 1 78.19 289 CYS B N 1
ATOM 5940 C CA . CYS B 1 289 ? -17.047 -9.703 2.195 1 78.19 289 CYS B CA 1
ATOM 5941 C C . CYS B 1 289 ? -18.047 -8.93 1.344 1 78.19 289 CYS B C 1
ATOM 5943 O O . CYS B 1 289 ? -18.172 -9.188 0.145 1 78.19 289 CYS B O 1
ATOM 5945 N N . ILE B 1 290 ? -18.812 -8.188 1.968 1 87.44 290 ILE B N 1
ATOM 5946 C CA . ILE B 1 290 ? -19.812 -7.406 1.236 1 87.44 290 ILE B CA 1
ATOM 5947 C C . ILE B 1 290 ? -19.281 -5.992 1.001 1 87.44 290 ILE B C 1
ATOM 5949 O O . ILE B 1 290 ? -18.891 -5.305 1.946 1 87.44 290 ILE B O 1
ATOM 5953 N N . LEU B 1 291 ? -19.203 -5.617 -0.202 1 92.56 291 LEU B N 1
ATOM 5954 C CA . LEU B 1 291 ? -18.859 -4.254 -0.59 1 92.56 291 LEU B CA 1
ATOM 5955 C C . LEU B 1 291 ? -20.078 -3.514 -1.132 1 92.56 291 LEU B C 1
ATOM 5957 O O . LEU B 1 291 ? -20.688 -3.947 -2.111 1 92.56 291 LEU B O 1
ATOM 5961 N N . GLN B 1 292 ? -20.391 -2.43 -0.532 1 93.94 292 GLN B N 1
ATOM 5962 C CA . GLN B 1 292 ? -21.547 -1.642 -0.938 1 93.94 292 GLN B CA 1
ATOM 5963 C C . GLN B 1 292 ? -21.141 -0.479 -1.836 1 93.94 292 GLN B C 1
ATOM 5965 O O . GLN B 1 292 ? -20.297 0.34 -1.453 1 93.94 292 GLN B O 1
ATOM 5970 N N . LEU B 1 293 ? -21.766 -0.434 -2.98 1 96.5 293 LEU B N 1
ATOM 5971 C CA . LEU B 1 293 ? -21.484 0.669 -3.893 1 96.5 293 LEU B CA 1
ATOM 5972 C C . LEU B 1 293 ? -22.047 1.978 -3.357 1 96.5 293 LEU B C 1
ATOM 5974 O O . LEU B 1 293 ? -23.25 2.062 -3.057 1 96.5 293 LEU B O 1
ATOM 5978 N N . ARG B 1 294 ? -21.141 3.027 -3.264 1 94.56 294 ARG B N 1
ATOM 5979 C CA . ARG B 1 294 ? -21.547 4.281 -2.641 1 94.56 294 ARG B CA 1
ATOM 5980 C C . ARG B 1 294 ? -21.469 5.438 -3.631 1 94.56 294 ARG B C 1
ATOM 5982 O O . ARG B 1 294 ? -22.172 6.438 -3.486 1 94.56 294 ARG B O 1
ATOM 5989 N N . ALA B 1 295 ? -20.578 5.305 -4.602 1 96.25 295 ALA B N 1
ATOM 5990 C CA . ALA B 1 295 ? -20.391 6.418 -5.527 1 96.25 295 ALA B CA 1
ATOM 5991 C C . ALA B 1 295 ? -19.828 5.934 -6.863 1 96.25 295 ALA B C 1
ATOM 5993 O O . ALA B 1 295 ? -19.188 4.887 -6.93 1 96.25 295 ALA B O 1
ATOM 5994 N N . VAL B 1 296 ? -20.125 6.633 -7.859 1 96 296 VAL B N 1
ATOM 5995 C CA . VAL B 1 296 ? -19.578 6.473 -9.203 1 96 296 VAL B CA 1
ATOM 5996 C C . VAL B 1 296 ? -18.875 7.758 -9.641 1 96 296 VAL B C 1
ATOM 5998 O O . VAL B 1 296 ? -19.484 8.828 -9.648 1 96 296 VAL B O 1
ATOM 6001 N N . LEU B 1 297 ? -17.594 7.621 -9.898 1 94.12 297 LEU B N 1
ATOM 6002 C CA . LEU B 1 297 ? -16.781 8.789 -10.211 1 94.12 297 LEU B CA 1
ATOM 6003 C C . LEU B 1 297 ? -16.203 8.688 -11.625 1 94.12 297 LEU B C 1
ATOM 6005 O O . LEU B 1 297 ? -16.109 7.594 -12.188 1 94.12 297 LEU B O 1
ATOM 6009 N N . GLU B 1 298 ? -15.812 9.836 -12.078 1 88 298 GLU B N 1
ATOM 6010 C CA . GLU B 1 298 ? -15.094 9.867 -13.352 1 88 298 GLU B CA 1
ATOM 6011 C C . GLU B 1 298 ? -13.648 9.406 -13.18 1 88 298 GLU B C 1
ATOM 6013 O O . GLU B 1 298 ? -13.094 9.477 -12.07 1 88 298 GLU B O 1
ATOM 6018 N N . ALA B 1 299 ? -12.93 8.828 -14.156 1 76.5 299 ALA B N 1
ATOM 6019 C CA . ALA B 1 299 ? -11.633 8.164 -14.133 1 76.5 299 ALA B CA 1
ATOM 6020 C C . ALA B 1 299 ? -10.57 9.047 -13.484 1 76.5 299 ALA B C 1
ATOM 6022 O O . ALA B 1 299 ? -9.742 8.57 -12.711 1 76.5 299 ALA B O 1
ATOM 6023 N N . ASP B 1 300 ? -10.516 10.344 -13.539 1 76.31 300 ASP B N 1
ATOM 6024 C CA . ASP B 1 300 ? -9.422 11.203 -13.094 1 76.31 300 ASP B CA 1
ATOM 6025 C C . ASP B 1 300 ? -9.75 11.859 -11.758 1 76.31 300 ASP B C 1
ATOM 6027 O O . ASP B 1 300 ? -9.023 12.742 -11.297 1 76.31 300 ASP B O 1
ATOM 6031 N N . THR B 1 301 ? -10.711 11.219 -11.086 1 79.88 301 THR B N 1
ATOM 6032 C CA . THR B 1 301 ? -11.133 11.859 -9.852 1 79.88 301 THR B CA 1
ATOM 6033 C C . THR B 1 301 ? -10.352 11.312 -8.664 1 79.88 301 THR B C 1
ATOM 6035 O O . THR B 1 301 ? -10.125 12.023 -7.68 1 79.88 301 THR B O 1
ATOM 6038 N N . VAL B 1 302 ? -10.031 10.062 -8.727 1 82.88 302 VAL B N 1
ATOM 6039 C CA . VAL B 1 302 ? -9.312 9.453 -7.613 1 82.88 302 VAL B CA 1
ATOM 6040 C C . VAL B 1 302 ? -7.809 9.5 -7.891 1 82.88 302 VAL B C 1
ATOM 6042 O O . VAL B 1 302 ? -7.344 8.992 -8.914 1 82.88 302 VAL B O 1
ATOM 6045 N N . ASP B 1 303 ? -7.129 10.141 -6.977 1 84.56 303 ASP B N 1
ATOM 6046 C CA . ASP B 1 303 ? -5.672 10.211 -7.043 1 84.56 303 ASP B CA 1
ATOM 6047 C C . ASP B 1 303 ? -5.039 8.867 -6.691 1 84.56 303 ASP B C 1
ATOM 6049 O O . ASP B 1 303 ? -5.289 8.32 -5.613 1 84.56 303 ASP B O 1
ATOM 6053 N N . GLU B 1 304 ? -4.238 8.344 -7.578 1 84.56 304 GLU B N 1
ATOM 6054 C CA . GLU B 1 304 ? -3.582 7.055 -7.348 1 84.56 304 GLU B CA 1
ATOM 6055 C C . GLU B 1 304 ? -2.748 7.086 -6.07 1 84.56 304 GLU B C 1
ATOM 6057 O O . GLU B 1 304 ? -2.512 6.043 -5.453 1 84.56 304 GLU B O 1
ATOM 6062 N N . ALA B 1 305 ? -2.391 8.312 -5.68 1 85.69 305 ALA B N 1
ATOM 6063 C CA . ALA B 1 305 ? -1.576 8.469 -4.477 1 85.69 305 ALA B CA 1
ATOM 6064 C C . ALA B 1 305 ? -2.348 8.039 -3.234 1 85.69 305 ALA B C 1
ATOM 6066 O O . ALA B 1 305 ? -1.756 7.816 -2.174 1 85.69 305 ALA B O 1
ATOM 6067 N N . MET B 1 306 ? -3.613 7.914 -3.432 1 88.12 306 MET B N 1
ATOM 6068 C CA . MET B 1 306 ? -4.438 7.59 -2.271 1 88.12 306 MET B CA 1
ATOM 6069 C C . MET B 1 306 ? -4.781 6.105 -2.242 1 88.12 306 MET B C 1
ATOM 6071 O O . MET B 1 306 ? -5.523 5.652 -1.368 1 88.12 306 MET B O 1
ATOM 6075 N N . LEU B 1 307 ? -4.258 5.438 -3.199 1 87.62 307 LEU B N 1
ATOM 6076 C CA . LEU B 1 307 ? -4.469 3.994 -3.207 1 87.62 307 LEU B CA 1
ATOM 6077 C C . LEU B 1 307 ? -3.352 3.279 -2.451 1 87.62 307 LEU B C 1
ATOM 6079 O O . LEU B 1 307 ? -2.193 3.697 -2.504 1 87.62 307 LEU B O 1
ATOM 6083 N N . PHE B 1 308 ? -3.717 2.316 -1.687 1 80.31 308 PHE B N 1
ATOM 6084 C CA . PHE B 1 308 ? -2.701 1.609 -0.915 1 80.31 308 PHE B CA 1
ATOM 6085 C C . PHE B 1 308 ? -3.064 0.137 -0.765 1 80.31 308 PHE B C 1
ATOM 6087 O O . PHE B 1 308 ? -4.125 -0.296 -1.217 1 80.31 308 PHE B O 1
ATOM 6094 N N . GLY B 1 309 ? -2.121 -0.619 -0.236 1 78.88 309 GLY B N 1
ATOM 6095 C CA . GLY B 1 309 ? -2.336 -2.039 -0.008 1 78.88 309 GLY B CA 1
ATOM 6096 C C . GLY B 1 309 ? -2.162 -2.879 -1.26 1 78.88 309 GLY B C 1
ATOM 6097 O O . GLY B 1 309 ? -1.491 -2.461 -2.205 1 78.88 309 GLY B O 1
ATOM 6098 N N . ASP B 1 310 ? -2.68 -4.109 -1.188 1 81.62 310 ASP B N 1
ATOM 6099 C CA . ASP B 1 310 ? -2.578 -5.043 -2.305 1 81.62 310 ASP B CA 1
ATOM 6100 C C . ASP B 1 310 ? -3.605 -4.719 -3.389 1 81.62 310 ASP B C 1
ATOM 6102 O O . ASP B 1 310 ? -4.656 -4.141 -3.102 1 81.62 310 ASP B O 1
ATOM 6106 N N . THR B 1 311 ? -3.271 -5.016 -4.551 1 89.75 311 THR B N 1
ATOM 6107 C CA . THR B 1 311 ? -4.199 -4.895 -5.672 1 89.75 311 THR B CA 1
ATOM 6108 C C . THR B 1 311 ? -4.887 -6.23 -5.953 1 89.75 311 THR B C 1
ATOM 6110 O O . THR B 1 311 ? -4.234 -7.277 -5.961 1 89.75 311 THR B O 1
ATOM 6113 N N . TRP B 1 312 ? -6.16 -6.18 -6.152 1 90.75 312 TRP B N 1
ATOM 6114 C CA . TRP B 1 312 ? -6.941 -7.375 -6.441 1 90.75 312 TRP B CA 1
ATOM 6115 C C . TRP B 1 312 ? -7.566 -7.297 -7.832 1 90.75 312 TRP B C 1
ATOM 6117 O O . TRP B 1 312 ? -7.91 -6.211 -8.305 1 90.75 312 TRP B O 1
ATOM 6127 N N . GLU B 1 313 ? -7.664 -8.391 -8.445 1 92.56 313 GLU B N 1
ATOM 6128 C CA . GLU B 1 313 ? -8.43 -8.523 -9.68 1 92.56 313 GLU B CA 1
ATOM 6129 C C . GLU B 1 313 ? -9.812 -9.117 -9.414 1 92.56 313 GLU B C 1
ATOM 6131 O O . GLU B 1 313 ? -9.922 -10.172 -8.781 1 92.56 313 GLU B O 1
ATOM 6136 N N . LEU B 1 314 ? -10.82 -8.383 -9.891 1 93.94 314 LEU B N 1
ATOM 6137 C CA . LEU B 1 314 ? -12.188 -8.836 -9.688 1 93.94 314 LEU B CA 1
ATOM 6138 C C . LEU B 1 314 ? -12.68 -9.633 -10.891 1 93.94 314 LEU B C 1
ATOM 6140 O O . LEU B 1 314 ? -12.523 -9.203 -12.039 1 93.94 314 LEU B O 1
ATOM 6144 N N . THR B 1 315 ? -13.211 -10.797 -10.609 1 92.19 315 THR B N 1
ATOM 6145 C CA . THR B 1 315 ? -13.875 -11.633 -11.602 1 92.19 315 THR B CA 1
ATOM 6146 C C . THR B 1 315 ? -15.188 -12.18 -11.055 1 92.19 315 THR B C 1
ATOM 6148 O O . THR B 1 315 ? -15.531 -11.93 -9.898 1 92.19 315 THR B O 1
ATOM 6151 N N . TRP B 1 316 ? -15.961 -12.805 -11.93 1 90.06 316 TRP B N 1
ATOM 6152 C CA . TRP B 1 316 ? -17.172 -13.461 -11.461 1 90.06 316 TRP B CA 1
ATOM 6153 C C . TRP B 1 316 ? -16.828 -14.664 -10.578 1 90.06 316 TRP B C 1
ATOM 6155 O O . TRP B 1 316 ? -15.766 -15.258 -10.719 1 90.06 316 TRP B O 1
ATOM 6165 N N . ASP B 1 317 ? -17.719 -14.922 -9.609 1 86.5 317 ASP B N 1
ATOM 6166 C CA . ASP B 1 317 ? -17.516 -16.047 -8.703 1 86.5 317 ASP B CA 1
ATOM 6167 C C . ASP B 1 317 ? -17.828 -17.375 -9.406 1 86.5 317 ASP B C 1
ATOM 6169 O O . ASP B 1 317 ? -19 -17.703 -9.617 1 86.5 317 ASP B O 1
ATOM 6173 N N . ASP B 1 318 ? -16.828 -18 -9.844 1 72 318 ASP B N 1
ATOM 6174 C CA . ASP B 1 318 ? -17.031 -19.266 -10.547 1 72 318 ASP B CA 1
ATOM 6175 C C . ASP B 1 318 ? -17.234 -20.422 -9.562 1 72 318 ASP B C 1
ATOM 6177 O O . ASP B 1 318 ? -17.422 -21.562 -9.969 1 72 318 ASP B O 1
ATOM 6181 N N . ASP B 1 319 ? -17.906 -20.219 -8.461 1 60.62 319 ASP B N 1
ATOM 6182 C CA . ASP B 1 319 ? -18.188 -21.266 -7.484 1 60.62 319 ASP B CA 1
ATOM 6183 C C . ASP B 1 319 ? -17.453 -22.562 -7.836 1 60.62 319 ASP B C 1
ATOM 6185 O O . ASP B 1 319 ? -17.656 -23.594 -7.195 1 60.62 319 ASP B O 1
ATOM 6189 N N . SER B 1 320 ? -16.844 -22.641 -9 1 51.72 320 SER B N 1
ATOM 6190 C CA . SER B 1 320 ? -16.438 -23.891 -9.656 1 51.72 320 SER B CA 1
ATOM 6191 C C . SER B 1 320 ? -15.211 -24.5 -8.992 1 51.72 320 SER B C 1
ATOM 6193 O O . SER B 1 320 ? -14.789 -25.594 -9.352 1 51.72 320 SER B O 1
ATOM 6195 N N . ARG B 1 321 ? -14.32 -23.812 -8.258 1 50.28 321 ARG B N 1
ATOM 6196 C CA . ARG B 1 321 ? -13.102 -24.547 -7.914 1 50.28 321 ARG B CA 1
ATOM 6197 C C . ARG B 1 321 ? -13.43 -25.953 -7.43 1 50.28 321 ARG B C 1
ATOM 6199 O O . ARG B 1 321 ? -12.539 -26.797 -7.336 1 50.28 321 ARG B O 1
ATOM 6206 N N . GLY B 1 322 ? -14.727 -26.094 -7 1 44.81 322 GLY B N 1
ATOM 6207 C CA . GLY B 1 322 ? -15.023 -27.484 -6.688 1 44.81 322 GLY B CA 1
ATOM 6208 C C . GLY B 1 322 ? -15.695 -28.234 -7.828 1 44.81 322 GLY B C 1
ATOM 6209 O O . GLY B 1 322 ? -15.906 -29.438 -7.746 1 44.81 322 GLY B O 1
ATOM 6210 N N . ALA B 1 323 ? -16.406 -27.562 -8.688 1 43.62 323 ALA B N 1
ATOM 6211 C CA . ALA B 1 323 ? -17.234 -28.391 -9.57 1 43.62 323 ALA B CA 1
ATOM 6212 C C . ALA B 1 323 ? -16.438 -28.844 -10.797 1 43.62 323 ALA B C 1
ATOM 6214 O O . ALA B 1 323 ? -15.477 -28.188 -11.195 1 43.62 323 ALA B O 1
ATOM 6215 N N . ALA B 1 324 ? -16.625 -30.031 -11.102 1 39 324 ALA B N 1
ATOM 6216 C CA . ALA B 1 324 ? -16.156 -30.688 -12.312 1 39 324 ALA B CA 1
ATOM 6217 C C . ALA B 1 324 ? -16.297 -29.766 -13.531 1 39 324 ALA B C 1
ATOM 6219 O O . ALA B 1 324 ? -17.172 -28.906 -13.555 1 39 324 ALA B O 1
ATOM 6220 N N . ALA B 1 325 ? -15.266 -29.547 -14.383 1 41.31 325 ALA B N 1
ATOM 6221 C CA . ALA B 1 325 ? -15.055 -28.75 -15.586 1 41.31 325 ALA B CA 1
ATOM 6222 C C . ALA B 1 325 ? -16.375 -28.406 -16.266 1 41.31 325 ALA B C 1
ATOM 6224 O O . ALA B 1 325 ? -16.578 -27.297 -16.734 1 41.31 325 ALA B O 1
ATOM 6225 N N . ASP B 1 326 ? -17.188 -29.359 -16.641 1 43.62 326 ASP B N 1
ATOM 6226 C CA . ASP B 1 326 ? -18.234 -29.281 -17.656 1 43.62 326 ASP B CA 1
ATOM 6227 C C . ASP B 1 326 ? -19.5 -28.625 -17.094 1 43.62 326 ASP B C 1
ATOM 6229 O O . ASP B 1 326 ? -20.438 -28.344 -17.844 1 43.62 326 ASP B O 1
ATOM 6233 N N . SER B 1 327 ? -19.688 -28.594 -15.805 1 49.88 327 SER B N 1
ATOM 6234 C CA . SER B 1 327 ? -21.062 -28.234 -15.445 1 49.88 327 SER B CA 1
ATOM 6235 C C . SER B 1 327 ? -21.109 -26.953 -14.633 1 49.88 327 SER B C 1
ATOM 6237 O O . SER B 1 327 ? -20.703 -26.938 -13.469 1 49.88 327 SER B O 1
ATOM 6239 N N . MET B 1 328 ? -21.016 -25.844 -15.281 1 56.41 328 MET B N 1
ATOM 6240 C CA . MET B 1 328 ? -21.266 -24.609 -14.547 1 56.41 328 MET B CA 1
ATOM 6241 C C . MET B 1 328 ? -22.594 -24.688 -13.805 1 56.41 328 MET B C 1
ATOM 6243 O O . MET B 1 328 ? -23.625 -24.984 -14.398 1 56.41 328 MET B O 1
ATOM 6247 N N . THR B 1 329 ? -22.578 -24.594 -12.555 1 66.31 329 THR B N 1
ATOM 6248 C CA . THR B 1 329 ? -23.781 -24.547 -11.742 1 66.31 329 THR B CA 1
ATOM 6249 C C . THR B 1 329 ? -24.625 -23.328 -12.109 1 66.31 329 THR B C 1
ATOM 6251 O O . THR B 1 329 ? -24.125 -22.391 -12.734 1 66.31 329 THR B O 1
ATOM 6254 N N . ALA B 1 330 ? -25.875 -23.453 -12.148 1 71.69 330 ALA B N 1
ATOM 6255 C CA . ALA B 1 330 ? -26.781 -22.328 -12.367 1 71.69 330 ALA B CA 1
ATOM 6256 C C . ALA B 1 330 ? -26.297 -21.078 -11.641 1 71.69 330 ALA B C 1
ATOM 6258 O O . ALA B 1 330 ? -26.391 -19.969 -12.18 1 71.69 330 ALA B O 1
ATOM 6259 N N . SER B 1 331 ? -25.734 -21.297 -10.547 1 75.25 331 SER B N 1
ATOM 6260 C CA . SER B 1 331 ? -25.234 -20.172 -9.75 1 75.25 331 SER B CA 1
ATOM 6261 C C . SER B 1 331 ? -24.031 -19.516 -10.406 1 75.25 331 SER B C 1
ATOM 6263 O O . SER B 1 331 ? -23.906 -18.281 -10.414 1 75.25 331 SER B O 1
ATOM 6265 N N . ALA B 1 332 ? -23.219 -20.297 -11.023 1 76.12 332 ALA B N 1
ATOM 6266 C CA . ALA B 1 332 ? -22.047 -19.75 -11.688 1 76.12 332 ALA B CA 1
ATOM 6267 C C . ALA B 1 332 ? -22.422 -18.969 -12.938 1 76.12 332 ALA B C 1
ATOM 6269 O O . ALA B 1 332 ? -21.828 -17.938 -13.242 1 76.12 332 ALA B O 1
ATOM 6270 N N . LEU B 1 333 ? -23.438 -19.5 -13.617 1 79.25 333 LEU B N 1
ATOM 6271 C CA . LEU B 1 333 ? -23.922 -18.812 -14.812 1 79.25 333 LEU B CA 1
ATOM 6272 C C . LEU B 1 333 ? -24.531 -17.469 -14.445 1 79.25 333 LEU B C 1
ATOM 6274 O O . LEU B 1 333 ? -24.328 -16.469 -15.148 1 79.25 333 LEU B O 1
ATOM 6278 N N . ASP B 1 334 ? -25.281 -17.453 -13.391 1 82.75 334 ASP B N 1
ATOM 6279 C CA . ASP B 1 334 ? -25.875 -16.219 -12.93 1 82.75 334 ASP B CA 1
ATOM 6280 C C . ASP B 1 334 ? -24.812 -15.203 -12.531 1 82.75 334 ASP B C 1
ATOM 6282 O O . ASP B 1 334 ? -24.891 -14.023 -12.883 1 82.75 334 ASP B O 1
ATOM 6286 N N . ALA B 1 335 ? -23.828 -15.68 -11.852 1 84.81 335 ALA B N 1
ATOM 6287 C CA . ALA B 1 335 ? -22.734 -14.812 -11.445 1 84.81 335 ALA B CA 1
ATOM 6288 C C . ALA B 1 335 ? -22 -14.25 -12.656 1 84.81 335 ALA B C 1
ATOM 6290 O O . ALA B 1 335 ? -21.625 -13.07 -12.68 1 84.81 335 ALA B O 1
ATOM 6291 N N . TYR B 1 336 ? -21.844 -15.086 -13.602 1 86.94 336 TYR B N 1
ATOM 6292 C CA . TYR B 1 336 ? -21.156 -14.688 -14.828 1 86.94 336 TYR B CA 1
ATOM 6293 C C . TYR B 1 336 ? -21.953 -13.594 -15.547 1 86.94 336 TYR B C 1
ATOM 6295 O O . TYR B 1 336 ? -21.391 -12.555 -15.906 1 86.94 336 TYR B O 1
ATOM 6303 N N . THR B 1 337 ? -23.188 -13.82 -15.727 1 87.5 337 THR B N 1
ATOM 6304 C CA . THR B 1 337 ? -24.047 -12.891 -16.453 1 87.5 337 THR B CA 1
ATOM 6305 C C . THR B 1 337 ? -24.156 -11.57 -15.703 1 87.5 337 THR B C 1
ATOM 6307 O O . THR B 1 337 ? -24.031 -10.5 -16.297 1 87.5 337 THR B O 1
ATOM 6310 N N . ALA B 1 338 ? -24.375 -11.672 -14.422 1 90.81 338 ALA B N 1
ATOM 6311 C CA . ALA B 1 338 ? -24.516 -10.469 -13.602 1 90.81 338 ALA B CA 1
ATOM 6312 C C . ALA B 1 338 ? -23.219 -9.656 -13.609 1 90.81 338 ALA B C 1
ATOM 6314 O O . ALA B 1 338 ? -23.25 -8.43 -13.742 1 90.81 338 ALA B O 1
ATOM 6315 N N . PHE B 1 339 ? -22.125 -10.297 -13.555 1 92.69 339 PHE B N 1
ATOM 6316 C CA . PHE B 1 339 ? -20.828 -9.625 -13.516 1 92.69 339 PHE B CA 1
ATOM 6317 C C . PHE B 1 339 ? -20.562 -8.898 -14.82 1 92.69 339 PHE B C 1
ATOM 6319 O O . PHE B 1 339 ? -20.109 -7.75 -14.82 1 92.69 339 PHE B O 1
ATOM 6326 N N . HIS B 1 340 ? -20.859 -9.477 -15.875 1 90.25 340 HIS B N 1
ATOM 6327 C CA . HIS B 1 340 ? -20.578 -8.852 -17.172 1 90.25 340 HIS B CA 1
ATOM 6328 C C . HIS B 1 340 ? -21.547 -7.699 -17.438 1 90.25 340 HIS B C 1
ATOM 6330 O O . HIS B 1 340 ? -21.156 -6.703 -18.047 1 90.25 340 HIS B O 1
ATOM 6336 N N . ALA B 1 341 ? -22.766 -7.906 -17.031 1 92.56 341 ALA B N 1
ATOM 6337 C CA . ALA B 1 341 ? -23.688 -6.789 -17.125 1 92.56 341 ALA B CA 1
ATOM 6338 C C . ALA B 1 341 ? -23.219 -5.605 -16.281 1 92.56 341 ALA B C 1
ATOM 6340 O O . ALA B 1 341 ? -23.266 -4.457 -16.734 1 92.56 341 ALA B O 1
ATOM 6341 N N . PHE B 1 342 ? -22.781 -5.934 -15.117 1 93.69 342 PHE B N 1
ATOM 6342 C CA . PHE B 1 342 ? -22.234 -4.938 -14.211 1 93.69 342 PHE B CA 1
ATOM 6343 C C . PHE B 1 342 ? -21.031 -4.25 -14.828 1 93.69 342 PHE B C 1
ATOM 6345 O O . PHE B 1 342 ? -20.969 -3.021 -14.898 1 93.69 342 PHE B O 1
ATOM 6352 N N . ARG B 1 343 ? -20.156 -4.965 -15.312 1 93.19 343 ARG B N 1
ATOM 6353 C CA . ARG B 1 343 ? -18.938 -4.414 -15.891 1 93.19 343 ARG B CA 1
ATOM 6354 C C . ARG B 1 343 ? -19.25 -3.543 -17.109 1 93.19 343 ARG B C 1
ATOM 6356 O O . ARG B 1 343 ? -18.641 -2.488 -17.297 1 93.19 343 ARG B O 1
ATOM 6363 N N . ALA B 1 344 ? -20.156 -3.979 -17.859 1 91.06 344 ALA B N 1
ATOM 6364 C CA . ALA B 1 344 ? -20.531 -3.227 -19.062 1 91.06 344 ALA B CA 1
ATOM 6365 C C . ALA B 1 344 ? -21.156 -1.888 -18.688 1 91.06 344 ALA B C 1
ATOM 6367 O O . ALA B 1 344 ? -20.891 -0.868 -19.328 1 91.06 344 ALA B O 1
ATOM 6368 N N . ALA B 1 345 ? -21.938 -1.914 -17.672 1 93.38 345 ALA B N 1
ATOM 6369 C CA . ALA B 1 345 ? -22.672 -0.717 -17.266 1 93.38 345 ALA B CA 1
ATOM 6370 C C . ALA B 1 345 ? -21.719 0.336 -16.703 1 93.38 345 ALA B C 1
ATOM 6372 O O . ALA B 1 345 ? -21.953 1.537 -16.859 1 93.38 345 ALA B O 1
ATOM 6373 N N . PHE B 1 346 ? -20.625 -0.075 -16.047 1 94.12 346 PHE B N 1
ATOM 6374 C CA . PHE B 1 346 ? -19.766 0.851 -15.32 1 94.12 346 PHE B CA 1
ATOM 6375 C C . PHE B 1 346 ? -18.359 0.886 -15.914 1 94.12 346 PHE B C 1
ATOM 6377 O O . PHE B 1 346 ? -17.391 1.214 -15.227 1 94.12 346 PHE B O 1
ATOM 6384 N N . ARG B 1 347 ? -18.078 0.548 -17.094 1 91.31 347 ARG B N 1
ATOM 6385 C CA . ARG B 1 347 ? -16.797 0.298 -17.75 1 91.31 347 ARG B CA 1
ATOM 6386 C C . ARG B 1 347 ? -15.898 1.53 -17.672 1 91.31 347 ARG B C 1
ATOM 6388 O O . ARG B 1 347 ? -14.68 1.413 -17.5 1 91.31 347 ARG B O 1
ATOM 6395 N N . ASP B 1 348 ? -16.438 2.736 -17.703 1 90.56 348 ASP B N 1
ATOM 6396 C CA . ASP B 1 348 ? -15.633 3.945 -17.781 1 90.56 348 ASP B CA 1
ATOM 6397 C C . ASP B 1 348 ? -15.633 4.707 -16.469 1 90.56 348 ASP B C 1
ATOM 6399 O O . ASP B 1 348 ? -15.172 5.848 -16.391 1 90.56 348 ASP B O 1
ATOM 6403 N N . ASP B 1 349 ? -16.094 4.031 -15.5 1 93.88 349 ASP B N 1
ATOM 6404 C CA . ASP B 1 349 ? -16.25 4.711 -14.219 1 93.88 349 ASP B CA 1
ATOM 6405 C C . ASP B 1 349 ? -15.266 4.172 -13.188 1 93.88 349 ASP B C 1
ATOM 6407 O O . ASP B 1 349 ? -14.727 3.08 -13.352 1 93.88 349 ASP B O 1
ATOM 6411 N N . ILE B 1 350 ? -14.977 5 -12.195 1 95.62 350 ILE B N 1
ATOM 6412 C CA . ILE B 1 350 ? -14.398 4.547 -10.938 1 95.62 350 ILE B CA 1
ATOM 6413 C C . ILE B 1 350 ? -15.5 4.332 -9.906 1 95.62 350 ILE B C 1
ATOM 6415 O O . ILE B 1 350 ? -16.297 5.238 -9.633 1 95.62 350 ILE B O 1
ATOM 6419 N N . LEU B 1 351 ? -15.578 3.137 -9.438 1 96.75 351 LEU B N 1
ATOM 6420 C CA . LEU B 1 351 ? -16.609 2.789 -8.469 1 96.75 351 LEU B CA 1
ATOM 6421 C C . LEU B 1 351 ? -16.078 2.822 -7.047 1 96.75 351 LEU B C 1
ATOM 6423 O O . LEU B 1 351 ? -15.023 2.23 -6.762 1 96.75 351 LEU B O 1
ATOM 6427 N N . VAL B 1 352 ? -16.734 3.533 -6.152 1 95.81 352 VAL B N 1
ATOM 6428 C CA . VAL B 1 352 ? -16.328 3.604 -4.754 1 95.81 352 VAL B CA 1
ATOM 6429 C C . VAL B 1 352 ? -17.219 2.693 -3.906 1 95.81 352 VAL B C 1
ATOM 6431 O O . VAL B 1 352 ? -18.438 2.822 -3.922 1 95.81 352 VAL B O 1
ATOM 6434 N N . PHE B 1 353 ? -16.578 1.764 -3.266 1 94.38 353 PHE B N 1
ATOM 6435 C CA . PHE B 1 353 ? -17.266 0.813 -2.406 1 94.38 353 PHE B CA 1
ATOM 6436 C C . PHE B 1 353 ? -16.891 1.028 -0.945 1 94.38 353 PHE B C 1
ATOM 6438 O O . PHE B 1 353 ? -15.789 1.484 -0.643 1 94.38 353 PHE B O 1
ATOM 6445 N N . THR B 1 354 ? -17.812 0.734 -0.052 1 90.5 354 THR B N 1
ATOM 6446 C CA . THR B 1 354 ? -17.547 0.641 1.379 1 90.5 354 THR B CA 1
ATOM 6447 C C . THR B 1 354 ? -17.766 -0.782 1.88 1 90.5 354 THR B C 1
ATOM 6449 O O . THR B 1 354 ? -18.688 -1.467 1.428 1 90.5 354 THR B O 1
ATOM 6452 N N . GLY B 1 355 ? -16.844 -1.249 2.617 1 83.62 355 GLY B N 1
ATOM 6453 C CA . GLY B 1 355 ? -16.984 -2.58 3.184 1 83.62 355 GLY B CA 1
ATOM 6454 C C . GLY B 1 355 ? -16.406 -2.695 4.586 1 83.62 355 GLY B C 1
ATOM 6455 O O . GLY B 1 355 ? -15.711 -1.798 5.051 1 83.62 355 GLY B O 1
ATOM 6456 N N . ASP B 1 356 ? -16.984 -3.703 5.234 1 65.75 356 ASP B N 1
ATOM 6457 C CA . ASP B 1 356 ? -16.422 -3.988 6.551 1 65.75 356 ASP B CA 1
ATOM 6458 C C . ASP B 1 356 ? -15.062 -4.684 6.438 1 65.75 356 ASP B C 1
ATOM 6460 O O . ASP B 1 356 ? -14.742 -5.25 5.391 1 65.75 356 ASP B O 1
ATOM 6464 N N . ALA B 1 357 ? -14.086 -4.402 7.262 1 53.94 357 ALA B N 1
ATOM 6465 C CA . ALA B 1 357 ? -12.68 -4.812 7.309 1 53.94 357 ALA B CA 1
ATOM 6466 C C . ALA B 1 357 ? -12.547 -6.324 7.121 1 53.94 357 ALA B C 1
ATOM 6468 O O . ALA B 1 357 ? -11.477 -6.816 6.754 1 53.94 357 ALA B O 1
ATOM 6469 N N . ARG B 1 358 ? -13.453 -7.141 7.371 1 49.78 358 ARG B N 1
ATOM 6470 C CA . ARG B 1 358 ? -13.25 -8.547 7.684 1 49.78 358 ARG B CA 1
ATOM 6471 C C . ARG B 1 358 ? -12.789 -9.32 6.449 1 49.78 358 ARG B C 1
ATOM 6473 O O . ARG B 1 358 ? -12.141 -10.359 6.574 1 49.78 358 ARG B O 1
ATOM 6480 N N . GLY B 1 359 ? -12.977 -8.812 5.301 1 45.12 359 GLY B N 1
ATOM 6481 C CA . GLY B 1 359 ? -12.773 -9.789 4.242 1 45.12 359 GLY B CA 1
ATOM 6482 C C . GLY B 1 359 ? -11.625 -9.43 3.316 1 45.12 359 GLY B C 1
ATOM 6483 O O . GLY B 1 359 ? -11.016 -10.312 2.701 1 45.12 359 GLY B O 1
ATOM 6484 N N . ILE B 1 360 ? -11.555 -8.375 2.725 1 44.25 360 ILE B N 1
ATOM 6485 C CA . ILE B 1 360 ? -10.516 -8.086 1.743 1 44.25 360 ILE B CA 1
ATOM 6486 C C . ILE B 1 360 ? -9.266 -7.578 2.455 1 44.25 360 ILE B C 1
ATOM 6488 O O . ILE B 1 360 ? -8.141 -7.832 2.006 1 44.25 360 ILE B O 1
ATOM 6492 N N . VAL B 1 361 ? -9.445 -6.715 3.385 1 50.19 361 VAL B N 1
ATOM 6493 C CA . VAL B 1 361 ? -8.344 -5.898 3.885 1 50.19 361 VAL B CA 1
ATOM 6494 C C . VAL B 1 361 ? -7.676 -6.602 5.062 1 50.19 361 VAL B C 1
ATOM 6496 O O . VAL B 1 361 ? -8.344 -7.281 5.848 1 50.19 361 VAL B O 1
ATOM 6499 N N . SER B 1 362 ? -6.352 -6.711 4.906 1 43.22 362 SER B N 1
ATOM 6500 C CA . SER B 1 362 ? -5.23 -7.23 5.68 1 43.22 362 SER B CA 1
ATOM 6501 C C . SER B 1 362 ? -5.387 -6.91 7.16 1 43.22 362 SER B C 1
ATOM 6503 O O . SER B 1 362 ? -6.199 -6.066 7.539 1 43.22 362 SER B O 1
ATOM 6505 N N . SER B 1 363 ? -4.414 -7.18 7.875 1 40.69 363 SER B N 1
ATOM 6506 C CA . SER B 1 363 ? -4.047 -7.371 9.273 1 40.69 363 SER B CA 1
ATOM 6507 C C . SER B 1 363 ? -4.48 -6.184 10.125 1 40.69 363 SER B C 1
ATOM 6509 O O . SER B 1 363 ? -4.781 -6.34 11.312 1 40.69 363 SER B O 1
ATOM 6511 N N . CYS B 1 364 ? -4.074 -4.949 9.812 1 43 364 CYS B N 1
ATOM 6512 C CA . CYS B 1 364 ? -4.152 -3.998 10.914 1 43 364 CYS B CA 1
ATOM 6513 C C . CYS B 1 364 ? -5.574 -3.477 11.086 1 43 364 CYS B C 1
ATOM 6515 O O . CYS B 1 364 ? -5.926 -2.428 10.539 1 43 364 CYS B O 1
ATOM 6517 N N . HIS B 1 365 ? -6.59 -4.332 11.102 1 45.44 365 HIS B N 1
ATOM 6518 C CA . HIS B 1 365 ? -8.016 -4.102 11.305 1 45.44 365 HIS B CA 1
ATOM 6519 C C . HIS B 1 365 ? -8.258 -3.092 12.422 1 45.44 365 HIS B C 1
ATOM 6521 O O . HIS B 1 365 ? -9.336 -2.496 12.5 1 45.44 365 HIS B O 1
ATOM 6527 N N . LEU B 1 366 ? -7.363 -3.107 13.367 1 45.09 366 LEU B N 1
ATOM 6528 C CA . LEU B 1 366 ? -7.789 -2.418 14.578 1 45.09 366 LEU B CA 1
ATOM 6529 C C . LEU B 1 366 ? -8.125 -0.961 14.289 1 45.09 366 LEU B C 1
ATOM 6531 O O . LEU B 1 366 ? -8.977 -0.369 14.961 1 45.09 366 LEU B O 1
ATOM 6535 N N . ALA B 1 367 ? -7.496 -0.435 13.203 1 51.03 367 ALA B N 1
ATOM 6536 C CA . ALA B 1 367 ? -7.633 1.014 13.328 1 51.03 367 ALA B CA 1
ATOM 6537 C C . ALA B 1 367 ? -8.844 1.519 12.555 1 51.03 367 ALA B C 1
ATOM 6539 O O . ALA B 1 367 ? -9.438 2.539 12.906 1 51.03 367 ALA B O 1
ATOM 6540 N N . MET B 1 368 ? -9.273 0.638 11.43 1 61.41 368 MET B N 1
ATOM 6541 C CA . MET B 1 368 ? -10.352 1.319 10.719 1 61.41 368 MET B CA 1
ATOM 6542 C C . MET B 1 368 ? -11.594 0.44 10.633 1 61.41 368 MET B C 1
ATOM 6544 O O . MET B 1 368 ? -11.5 -0.743 10.305 1 61.41 368 MET B O 1
ATOM 6548 N N . ARG B 1 369 ? -12.711 0.885 11.172 1 63.19 369 ARG B N 1
ATOM 6549 C CA . ARG B 1 369 ? -13.984 0.173 11.133 1 63.19 369 ARG B CA 1
ATOM 6550 C C . ARG B 1 369 ? -14.508 0.075 9.703 1 63.19 369 ARG B C 1
ATOM 6552 O O . ARG B 1 369 ? -15.133 -0.923 9.328 1 63.19 369 ARG B O 1
ATOM 6559 N N . LEU B 1 370 ? -14.273 1.223 9.016 1 72.38 370 LEU B N 1
ATOM 6560 C CA . LEU B 1 370 ? -14.781 1.297 7.652 1 72.38 370 LEU B CA 1
ATOM 6561 C C . LEU B 1 370 ? -13.641 1.392 6.652 1 72.38 370 LEU B C 1
ATOM 6563 O O . LEU B 1 370 ? -12.68 2.143 6.863 1 72.38 370 LEU B O 1
ATOM 6567 N N . HIS B 1 371 ? -13.75 0.476 5.723 1 82.06 371 HIS B N 1
ATOM 6568 C CA . HIS B 1 371 ? -12.781 0.51 4.629 1 82.06 371 HIS B CA 1
ATOM 6569 C C . HIS B 1 371 ? -13.445 0.945 3.326 1 82.06 371 HIS B C 1
ATOM 6571 O O . HIS B 1 371 ? -14.625 0.679 3.105 1 82.06 371 HIS B O 1
ATOM 6577 N N . HIS B 1 372 ? -12.734 1.662 2.611 1 89.81 372 HIS B N 1
ATOM 6578 C CA . HIS B 1 372 ? -13.195 2.104 1.3 1 89.81 372 HIS B CA 1
ATOM 6579 C C . HIS B 1 372 ? -12.344 1.501 0.185 1 89.81 372 HIS B C 1
ATOM 6581 O O . HIS B 1 372 ? -11.125 1.38 0.323 1 89.81 372 HIS B O 1
ATOM 6587 N N . PHE B 1 373 ? -12.984 1.117 -0.869 1 91.31 373 PHE B N 1
ATOM 6588 C CA . PHE B 1 373 ? -12.336 0.523 -2.029 1 91.31 373 PHE B CA 1
ATOM 6589 C C . PHE B 1 373 ? -12.766 1.228 -3.312 1 91.31 373 PHE B C 1
ATOM 6591 O O . PHE B 1 373 ? -13.859 1.787 -3.383 1 91.31 373 PHE B O 1
ATOM 6598 N N . VAL B 1 374 ? -11.93 1.191 -4.195 1 93.75 374 VAL B N 1
ATOM 6599 C CA . VAL B 1 374 ? -12.297 1.619 -5.543 1 93.75 374 VAL B CA 1
ATOM 6600 C C . VAL B 1 374 ? -12.148 0.45 -6.512 1 93.75 374 VAL B C 1
ATOM 6602 O O . VAL B 1 374 ? -11.203 -0.338 -6.406 1 93.75 374 VAL B O 1
ATOM 6605 N N . ALA B 1 375 ? -13.055 0.278 -7.402 1 95.38 375 ALA B N 1
ATOM 6606 C CA . ALA B 1 375 ? -12.984 -0.675 -8.508 1 95.38 375 ALA B CA 1
ATOM 6607 C C . ALA B 1 375 ? -13.016 0.042 -9.852 1 95.38 375 ALA B C 1
ATOM 6609 O O . ALA B 1 375 ? -13.742 1.022 -10.023 1 95.38 375 ALA B O 1
ATOM 6610 N N . TYR B 1 376 ? -12.25 -0.37 -10.758 1 93.56 376 TYR B N 1
ATOM 6611 C CA . TYR B 1 376 ? -12.172 0.26 -12.07 1 93.56 376 TYR B CA 1
ATOM 6612 C C . TYR B 1 376 ? -11.656 -0.722 -13.117 1 93.56 376 TYR B C 1
ATOM 6614 O O . TYR B 1 376 ? -10.961 -1.683 -12.781 1 93.56 376 TYR B O 1
ATOM 6622 N N . ASP B 1 377 ? -11.984 -0.511 -14.352 1 92.25 377 ASP B N 1
ATOM 6623 C CA . ASP B 1 377 ? -11.5 -1.307 -15.469 1 92.25 377 ASP B CA 1
ATOM 6624 C C . ASP B 1 377 ? -10.18 -0.755 -16 1 92.25 377 ASP B C 1
ATOM 6626 O O . ASP B 1 377 ? -10.016 0.46 -16.141 1 92.25 377 ASP B O 1
ATOM 6630 N N . CYS B 1 378 ? -9.32 -1.64 -16.156 1 88.31 378 CYS B N 1
ATOM 6631 C CA . CYS B 1 378 ? -8.023 -1.255 -16.703 1 88.31 378 CYS B CA 1
ATOM 6632 C C . CYS B 1 378 ? -7.961 -1.512 -18.203 1 88.31 378 CYS B C 1
ATOM 6634 O O . CYS B 1 378 ? -8.867 -2.129 -18.766 1 88.31 378 CYS B O 1
ATOM 6636 N N . ALA B 1 379 ? -6.883 -1.008 -18.812 1 80.38 379 ALA B N 1
ATOM 6637 C CA . ALA B 1 379 ? -6.699 -1.114 -20.266 1 80.38 379 ALA B CA 1
ATOM 6638 C C . ALA B 1 379 ? -6.562 -2.572 -20.688 1 80.38 379 ALA B C 1
ATOM 6640 O O . ALA B 1 379 ? -6.93 -2.932 -21.812 1 80.38 379 ALA B O 1
ATOM 6641 N N . ASP B 1 380 ? -6.121 -3.465 -19.875 1 78.81 380 ASP B N 1
ATOM 6642 C CA . ASP B 1 380 ? -5.953 -4.879 -20.203 1 78.81 380 ASP B CA 1
ATOM 6643 C C . ASP B 1 380 ? -7.258 -5.645 -20.031 1 78.81 380 ASP B C 1
ATOM 6645 O O . ASP B 1 380 ? -7.266 -6.879 -20 1 78.81 380 ASP B O 1
ATOM 6649 N N . ARG B 1 381 ? -8.289 -4.91 -19.688 1 82 381 ARG B N 1
ATOM 6650 C CA . ARG B 1 381 ? -9.648 -5.43 -19.594 1 82 381 ARG B CA 1
ATOM 6651 C C . ARG B 1 381 ? -9.852 -6.211 -18.312 1 82 381 ARG B C 1
ATOM 6653 O O . ARG B 1 381 ? -10.672 -7.133 -18.25 1 82 381 ARG B O 1
ATOM 6660 N N . THR B 1 382 ? -9.078 -5.941 -17.406 1 89.56 382 THR B N 1
ATOM 6661 C CA . THR B 1 382 ? -9.305 -6.492 -16.078 1 89.56 382 THR B CA 1
ATOM 6662 C C . THR B 1 382 ? -9.875 -5.426 -15.133 1 89.56 382 THR B C 1
ATOM 6664 O O . THR B 1 382 ? -9.633 -4.234 -15.328 1 89.56 382 THR B O 1
ATOM 6667 N N . MET B 1 383 ? -10.664 -5.887 -14.266 1 93.56 383 MET B N 1
ATOM 6668 C CA . MET B 1 383 ? -11.188 -4.98 -13.242 1 93.56 383 MET B CA 1
ATOM 6669 C C . MET B 1 383 ? -10.375 -5.078 -11.961 1 93.56 383 MET B C 1
ATOM 6671 O O . MET B 1 383 ? -10.133 -6.176 -11.453 1 93.56 383 MET B O 1
ATOM 6675 N N . ARG B 1 384 ? -9.93 -3.957 -11.539 1 93.81 384 ARG B N 1
ATOM 6676 C CA . ARG B 1 384 ? -9.078 -3.91 -10.352 1 93.81 384 ARG B CA 1
ATOM 6677 C C . ARG B 1 384 ? -9.852 -3.391 -9.148 1 93.81 384 ARG B C 1
ATOM 6679 O O . ARG B 1 384 ? -10.797 -2.613 -9.297 1 93.81 384 ARG B O 1
ATOM 6686 N N . LEU B 1 385 ? -9.508 -3.904 -8.047 1 92.94 385 LEU B N 1
ATOM 6687 C CA . LEU B 1 385 ? -10.031 -3.471 -6.754 1 92.94 385 LEU B CA 1
ATOM 6688 C C . LEU B 1 385 ? -8.891 -3.062 -5.824 1 92.94 385 LEU B C 1
ATOM 6690 O O . LEU B 1 385 ? -7.957 -3.836 -5.602 1 92.94 385 LEU B O 1
ATOM 6694 N N . ARG B 1 386 ? -8.953 -1.799 -5.301 1 90.81 386 ARG B N 1
ATOM 6695 C CA . ARG B 1 386 ? -7.91 -1.274 -4.43 1 90.81 386 ARG B CA 1
ATOM 6696 C C . ARG B 1 386 ? -8.508 -0.521 -3.246 1 90.81 386 ARG B C 1
ATOM 6698 O O . ARG B 1 386 ? -9.547 0.129 -3.379 1 90.81 386 ARG B O 1
ATOM 6705 N N . GLU B 1 387 ? -7.844 -0.617 -2.18 1 88.06 387 GLU B N 1
ATOM 6706 C CA . GLU B 1 387 ? -8.25 0.163 -1.013 1 88.06 387 GLU B CA 1
ATOM 6707 C C . GLU B 1 387 ? -7.848 1.628 -1.164 1 88.06 387 GLU B C 1
ATOM 6709 O O . GLU B 1 387 ? -6.836 1.94 -1.798 1 88.06 387 GLU B O 1
ATOM 6714 N N . VAL B 1 388 ? -8.672 2.492 -0.62 1 89.44 388 VAL B N 1
ATOM 6715 C CA . VAL B 1 388 ? -8.414 3.928 -0.656 1 89.44 388 VAL B CA 1
ATOM 6716 C C . VAL B 1 388 ? -8.109 4.434 0.753 1 89.44 388 VAL B C 1
ATOM 6718 O O . VAL B 1 388 ? -8.773 4.043 1.716 1 89.44 388 VAL B O 1
ATOM 6721 N N . VAL B 1 389 ? -7.141 5.305 0.844 1 88.06 389 VAL B N 1
ATOM 6722 C CA . VAL B 1 389 ? -6.762 5.887 2.127 1 88.06 389 VAL B CA 1
ATOM 6723 C C . VAL B 1 389 ? -7.895 6.766 2.654 1 88.06 389 VAL B C 1
ATOM 6725 O O . VAL B 1 389 ? -8.367 7.66 1.954 1 88.06 389 VAL B O 1
ATOM 6728 N N . PRO B 1 390 ? -8.344 6.469 3.834 1 87.75 390 PRO B N 1
ATOM 6729 C CA . PRO B 1 390 ? -9.336 7.379 4.414 1 87.75 390 PRO B CA 1
ATOM 6730 C C . PRO B 1 390 ? -8.836 8.82 4.496 1 87.75 390 PRO B C 1
ATOM 6732 O O . PRO B 1 390 ? -7.633 9.055 4.641 1 87.75 390 PRO B O 1
ATOM 6735 N N . THR B 1 391 ? -9.789 9.68 4.484 1 87.56 391 THR B N 1
ATOM 6736 C CA . THR B 1 391 ? -9.469 11.102 4.441 1 87.56 391 THR B CA 1
ATOM 6737 C C . THR B 1 391 ? -8.664 11.516 5.672 1 87.56 391 THR B C 1
ATOM 6739 O O . THR B 1 391 ? -7.746 12.328 5.574 1 87.56 391 THR B O 1
ATOM 6742 N N . GLU B 1 392 ? -8.93 10.945 6.801 1 83.75 392 GLU B N 1
ATOM 6743 C CA . GLU B 1 392 ? -8.336 11.328 8.078 1 83.75 392 GLU B CA 1
ATOM 6744 C C . GLU B 1 392 ? -6.855 10.945 8.133 1 83.75 392 GLU B C 1
ATOM 6746 O O . GLU B 1 392 ? -6.105 11.477 8.961 1 83.75 392 GLU B O 1
ATOM 6751 N N . LEU B 1 393 ? -6.449 10.062 7.238 1 85.69 393 LEU B N 1
ATOM 6752 C CA . LEU B 1 393 ? -5.07 9.586 7.266 1 85.69 393 LEU B CA 1
ATOM 6753 C C . LEU B 1 393 ? -4.23 10.281 6.203 1 85.69 393 LEU B C 1
ATOM 6755 O O . LEU B 1 393 ? -3.045 9.984 6.047 1 85.69 393 LEU B O 1
ATOM 6759 N N . ARG B 1 394 ? -4.812 11.203 5.582 1 89.19 394 ARG B N 1
ATOM 6760 C CA . ARG B 1 394 ? -4.121 11.906 4.504 1 89.19 394 ARG B CA 1
ATOM 6761 C C . ARG B 1 394 ? -3.42 13.156 5.023 1 89.19 394 ARG B C 1
ATOM 6763 O O . ARG B 1 394 ? -3.906 13.805 5.949 1 89.19 394 ARG B O 1
ATOM 6770 N N . PHE B 1 395 ? -2.354 13.5 4.391 1 90.25 395 PHE B N 1
ATOM 6771 C CA . PHE B 1 395 ? -1.573 14.664 4.805 1 90.25 395 PHE B CA 1
ATOM 6772 C C . PHE B 1 395 ? -1.329 15.602 3.629 1 90.25 395 PHE B C 1
ATOM 6774 O O . PHE B 1 395 ? -1.245 15.156 2.48 1 90.25 395 PHE B O 1
ATOM 6781 N N . VAL B 1 396 ? -1.343 16.781 4 1 88.94 396 VAL B N 1
ATOM 6782 C CA . VAL B 1 396 ? -0.988 17.812 3.041 1 88.94 396 VAL B CA 1
ATOM 6783 C C . VAL B 1 396 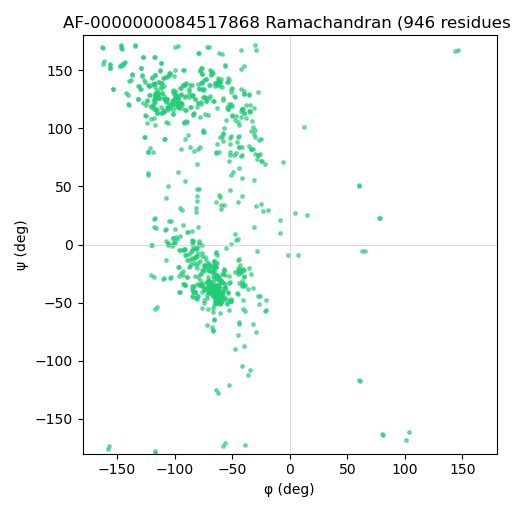? 0.408 18.359 3.35 1 88.94 396 VAL B C 1
ATOM 6785 O O . VAL B 1 396 ? 0.592 19.094 4.312 1 88.94 396 VAL B O 1
ATOM 6788 N N . PRO B 1 397 ? 1.32 17.922 2.518 1 87.81 397 PRO B N 1
ATOM 6789 C CA . PRO B 1 397 ? 2.689 18.344 2.809 1 87.81 397 PRO B CA 1
ATOM 6790 C C . PRO B 1 397 ? 2.869 19.859 2.678 1 87.81 397 PRO B C 1
ATOM 6792 O O . PRO B 1 397 ? 2.279 20.484 1.79 1 87.81 397 PRO B O 1
ATOM 6795 N N . LEU B 1 398 ? 3.619 20.391 3.619 1 86.94 398 LEU B N 1
ATOM 6796 C CA . LEU B 1 398 ? 4.027 21.781 3.498 1 86.94 398 LEU B CA 1
ATOM 6797 C C . LEU B 1 398 ? 5.16 21.938 2.486 1 86.94 398 LEU B C 1
ATOM 6799 O O . LEU B 1 398 ? 6.211 21.312 2.631 1 86.94 398 LEU B O 1
ATOM 6803 N N . MET B 1 399 ? 4.914 22.719 1.496 1 80.5 399 MET B N 1
ATOM 6804 C CA . MET B 1 399 ? 5.938 22.938 0.476 1 80.5 399 MET B CA 1
ATOM 6805 C C . MET B 1 399 ? 7.027 23.875 0.995 1 80.5 399 MET B C 1
ATOM 6807 O O . MET B 1 399 ? 6.738 24.859 1.675 1 80.5 399 MET B O 1
ATOM 6811 N N . PRO B 1 400 ? 8.242 23.438 0.749 1 75 400 PRO B N 1
ATOM 6812 C CA . PRO B 1 400 ? 9.312 24.359 1.139 1 75 400 PRO B CA 1
ATOM 6813 C C . PRO B 1 400 ? 9.234 25.703 0.42 1 75 400 PRO B C 1
ATOM 6815 O O . PRO B 1 400 ? 8.812 25.766 -0.738 1 75 400 PRO B O 1
ATOM 6818 N N . PRO B 1 401 ? 9.523 26.797 1.226 1 70.12 401 PRO B N 1
ATOM 6819 C CA . PRO B 1 401 ? 9.508 28.094 0.568 1 70.12 401 PRO B CA 1
ATOM 6820 C C . PRO B 1 401 ? 10.562 28.219 -0.529 1 70.12 401 PRO B C 1
ATOM 6822 O O . PRO B 1 401 ? 11.656 27.656 -0.406 1 70.12 401 PRO B O 1
ATOM 6825 N N . PRO B 1 402 ? 10.094 28.859 -1.605 1 67.75 402 PRO B N 1
ATOM 6826 C CA . PRO B 1 402 ? 11.109 29.078 -2.635 1 67.75 402 PRO B CA 1
ATOM 6827 C C . PRO B 1 402 ? 12.25 29.969 -2.152 1 67.75 402 PRO B C 1
ATOM 6829 O O . PRO B 1 402 ? 12.047 30.812 -1.273 1 67.75 402 PRO B O 1
ATOM 6832 N N . PRO B 1 403 ? 13.477 29.797 -2.41 1 61.44 403 PRO B N 1
ATOM 6833 C CA . PRO B 1 403 ? 14.578 30.672 -1.985 1 61.44 403 PRO B CA 1
ATOM 6834 C C . PRO B 1 403 ? 14.367 32.125 -2.375 1 61.44 403 PRO B C 1
ATOM 6836 O O . PRO B 1 403 ? 13.758 32.406 -3.41 1 61.44 403 PRO B O 1
ATOM 6839 N N . SER B 1 404 ? 14.227 33.219 -1.352 1 56.66 404 SER B N 1
ATOM 6840 C CA . SER B 1 404 ? 13.992 34.625 -1.535 1 56.66 404 SER B CA 1
ATOM 6841 C C . SER B 1 404 ? 14.797 35.188 -2.711 1 56.66 404 SER B C 1
ATOM 6843 O O . SER B 1 404 ? 14.594 36.312 -3.133 1 56.66 404 SER B O 1
ATOM 6845 N N . GLY B 1 405 ? 16.094 35.031 -2.74 1 44.69 405 GLY B N 1
ATOM 6846 C CA . GLY B 1 405 ? 16.906 35.844 -3.633 1 44.69 405 GLY B CA 1
ATOM 6847 C C . GLY B 1 405 ? 16.203 36.219 -4.922 1 44.69 405 GLY B C 1
ATOM 6848 O O . GLY B 1 405 ? 16.344 37.344 -5.422 1 44.69 405 GLY B O 1
ATOM 6849 N N . GLY B 1 406 ? 15.859 35.375 -5.914 1 37.66 406 GLY B N 1
ATOM 6850 C CA . GLY B 1 406 ? 15.805 35.938 -7.266 1 37.66 406 GLY B CA 1
ATOM 6851 C C . GLY B 1 406 ? 14.547 36.719 -7.539 1 37.66 406 GLY B C 1
ATOM 6852 O O . GLY B 1 406 ? 14.195 36.969 -8.695 1 37.66 406 GLY B O 1
ATOM 6853 N N . ALA B 1 407 ? 13.492 36.938 -6.711 1 34.97 407 ALA B N 1
ATOM 6854 C CA . ALA B 1 407 ? 12.586 37.781 -7.48 1 34.97 407 ALA B CA 1
ATOM 6855 C C . ALA B 1 407 ? 13.18 39.156 -7.707 1 34.97 407 ALA B C 1
ATOM 6857 O O . ALA B 1 407 ? 12.961 39.781 -8.758 1 34.97 407 ALA B O 1
ATOM 6858 N N . ASN B 1 408 ? 13.328 40.094 -6.699 1 32.81 408 ASN B N 1
ATOM 6859 C CA . ASN B 1 408 ? 13.711 41.469 -7.051 1 32.81 408 ASN B CA 1
ATOM 6860 C C . ASN B 1 408 ? 15.172 41.562 -7.488 1 32.81 408 ASN B C 1
ATOM 6862 O O . ASN B 1 408 ? 15.664 42.625 -7.836 1 32.81 408 ASN B O 1
ATOM 6866 N N . GLY B 1 409 ? 16.281 41.375 -6.613 1 31.23 409 GLY B N 1
ATOM 6867 C CA . GLY B 1 409 ? 17.484 41.812 -7.293 1 31.23 409 GLY B CA 1
ATOM 6868 C C . GLY B 1 409 ? 17.547 41.375 -8.742 1 31.23 409 GLY B C 1
ATOM 6869 O O . GLY B 1 409 ? 16.844 40.438 -9.141 1 31.23 409 GLY B O 1
ATOM 6870 N N . SER B 1 410 ? 17.922 42.344 -9.648 1 29.67 410 SER B N 1
ATOM 6871 C CA . SER B 1 410 ? 18.312 42.25 -11.047 1 29.67 410 SER B CA 1
ATOM 6872 C C . SER B 1 410 ? 18.906 40.906 -11.375 1 29.67 410 SER B C 1
ATOM 6874 O O . SER B 1 410 ? 19.219 40.594 -12.539 1 29.67 410 SER B O 1
ATOM 6876 N N . GLY B 1 411 ? 19.953 40.625 -10.391 1 29.08 411 GLY B N 1
ATOM 6877 C CA . GLY B 1 411 ? 20.594 39.406 -10.891 1 29.08 411 GLY B CA 1
ATOM 6878 C C . GLY B 1 411 ? 19.672 38.219 -10.922 1 29.08 411 GLY B C 1
ATOM 6879 O O . GLY B 1 411 ? 18.891 38 -9.992 1 29.08 411 GLY B O 1
ATOM 6880 N N . GLY B 1 412 ? 18.891 37.875 -11.82 1 31.58 412 GLY B N 1
ATOM 6881 C CA . GLY B 1 412 ? 18.391 36.688 -12.453 1 31.58 412 GLY B CA 1
ATOM 6882 C C . GLY B 1 412 ? 18.891 35.406 -11.789 1 31.58 412 GLY B C 1
ATOM 6883 O O . GLY B 1 412 ? 19.766 34.719 -12.312 1 31.58 412 GLY B O 1
ATOM 6884 N N . GLY B 1 413 ? 19.172 35.5 -10.594 1 34.66 413 GLY B N 1
ATOM 6885 C CA . GLY B 1 413 ? 19.703 34.219 -10.227 1 34.66 413 GLY B CA 1
ATOM 6886 C C . GLY B 1 413 ? 18.703 33.094 -10.461 1 34.66 413 GLY B C 1
ATOM 6887 O O . GLY B 1 413 ? 17.844 32.812 -9.617 1 34.66 413 GLY B O 1
ATOM 6888 N N . ARG B 1 414 ? 17.875 33.125 -11.32 1 34.62 414 ARG B N 1
ATOM 6889 C CA . ARG B 1 414 ? 17.219 32.219 -12.258 1 34.62 414 ARG B CA 1
ATOM 6890 C C . ARG B 1 414 ? 17.5 30.766 -11.906 1 34.62 414 ARG B C 1
ATOM 6892 O O . ARG B 1 414 ? 18.609 30.438 -11.477 1 34.62 414 ARG B O 1
ATOM 6899 N N . THR B 1 415 ? 16.578 30 -11.25 1 45.06 415 THR B N 1
ATOM 6900 C CA . THR B 1 415 ? 16.688 28.594 -11.609 1 45.06 415 THR B CA 1
ATOM 6901 C C . THR B 1 415 ? 17.656 28.406 -12.773 1 45.06 415 THR B C 1
ATOM 6903 O O . THR B 1 415 ? 17.25 28.453 -13.938 1 45.06 415 THR B O 1
ATOM 6906 N N . GLN B 1 416 ? 18.453 29.484 -12.828 1 47 416 GLN B N 1
ATOM 6907 C CA . GLN B 1 416 ? 19.453 29.328 -13.875 1 47 416 GLN B CA 1
ATOM 6908 C C . GLN B 1 416 ? 19.75 27.859 -14.156 1 47 416 GLN B C 1
ATOM 6910 O O . GLN B 1 416 ? 20.219 27.141 -13.273 1 47 416 GLN B O 1
ATOM 6915 N N . ARG B 1 417 ? 18.828 27.531 -14.805 1 56.47 417 ARG B N 1
ATOM 6916 C CA . ARG B 1 417 ? 19.016 26.234 -15.453 1 56.47 417 ARG B CA 1
ATOM 6917 C C . ARG B 1 417 ? 20.5 25.938 -15.648 1 56.47 417 ARG B C 1
ATOM 6919 O O . ARG B 1 417 ? 21.188 26.656 -16.375 1 56.47 417 ARG B O 1
ATOM 6926 N N . ASP B 1 418 ? 21.031 25.641 -14.32 1 77 418 ASP B N 1
ATOM 6927 C CA . ASP B 1 418 ? 22.391 25.141 -14.531 1 77 418 ASP B CA 1
ATOM 6928 C C . ASP B 1 418 ? 22.484 24.344 -15.828 1 77 418 ASP B C 1
ATOM 6930 O O . ASP B 1 418 ? 22.172 23.156 -15.852 1 77 418 ASP B O 1
ATOM 6934 N N . ALA B 1 419 ? 22.625 25.188 -16.875 1 81.94 419 ALA B N 1
ATOM 6935 C CA . ALA B 1 419 ? 22.719 24.578 -18.188 1 81.94 419 ALA B CA 1
ATOM 6936 C C . ALA B 1 419 ? 23.594 23.328 -18.156 1 81.94 419 ALA B C 1
ATOM 6938 O O . ALA B 1 419 ? 23.344 22.359 -18.859 1 81.94 419 ALA B O 1
ATOM 6939 N N . ALA B 1 420 ? 24.594 23.516 -17.281 1 86.88 420 ALA B N 1
ATOM 6940 C CA . ALA B 1 420 ? 25.5 22.375 -17.203 1 86.88 420 ALA B CA 1
ATOM 6941 C C . ALA B 1 420 ? 24.797 21.172 -16.594 1 86.88 420 ALA B C 1
ATOM 6943 O O . ALA B 1 420 ? 24.938 20.047 -17.094 1 86.88 420 ALA B O 1
ATOM 6944 N N . LEU B 1 421 ? 24 21.484 -15.602 1 89.69 421 LEU B N 1
ATOM 6945 C CA . LEU B 1 421 ? 23.25 20.406 -14.969 1 89.69 421 LEU B CA 1
ATOM 6946 C C . LEU B 1 421 ? 22.203 19.844 -15.93 1 89.69 421 LEU B C 1
ATOM 6948 O O . LEU B 1 421 ? 22.016 18.625 -15.992 1 89.69 421 LEU B O 1
ATOM 6952 N N . GLN B 1 422 ? 21.656 20.688 -16.672 1 89.31 422 GLN B N 1
ATOM 6953 C CA . GLN B 1 422 ? 20.641 20.266 -17.609 1 89.31 422 GLN B CA 1
ATOM 6954 C C . GLN B 1 422 ? 21.234 19.359 -18.688 1 89.31 422 GLN B C 1
ATOM 6956 O O . GLN B 1 422 ? 20.625 18.359 -19.078 1 89.31 422 GLN B O 1
ATOM 6961 N N . ARG B 1 423 ? 22.375 19.75 -19.141 1 91.31 423 ARG B N 1
ATOM 6962 C CA . ARG B 1 423 ? 23.047 18.938 -20.156 1 91.31 423 ARG B CA 1
ATOM 6963 C C . ARG B 1 423 ? 23.438 17.578 -19.578 1 91.31 423 ARG B C 1
ATOM 6965 O O . ARG B 1 423 ? 23.266 16.547 -20.234 1 91.31 423 ARG B O 1
ATOM 6972 N N . GLN B 1 424 ? 23.906 17.625 -18.375 1 92.81 424 GLN B N 1
ATOM 6973 C CA . GLN B 1 424 ? 24.328 16.391 -17.734 1 92.81 424 GLN B CA 1
ATOM 6974 C C . GLN B 1 424 ? 23.156 15.445 -17.547 1 92.81 424 GLN B C 1
ATOM 6976 O O . GLN B 1 424 ? 23.234 14.266 -17.891 1 92.81 424 GLN B O 1
ATOM 6981 N N . PHE B 1 425 ? 22.047 15.914 -17.047 1 94.38 425 PHE B N 1
ATOM 6982 C CA . PHE B 1 425 ? 20.875 15.086 -16.828 1 94.38 425 PHE B CA 1
ATOM 6983 C C . PHE B 1 425 ? 20.25 14.656 -18.141 1 94.38 425 PHE B C 1
ATOM 6985 O O . PHE B 1 425 ? 19.734 13.539 -18.266 1 94.38 425 PHE B O 1
ATOM 6992 N N . GLY B 1 426 ? 20.344 15.555 -19.078 1 93.25 426 GLY B N 1
ATOM 6993 C CA . GLY B 1 426 ? 19.875 15.188 -20.406 1 93.25 426 GLY B CA 1
ATOM 6994 C C . GLY B 1 426 ? 20.625 14.023 -21.016 1 93.25 426 GLY B C 1
ATOM 6995 O O . GLY B 1 426 ? 20.016 13.117 -21.594 1 93.25 426 GLY B O 1
ATOM 6996 N N . SER B 1 427 ? 21.922 14.109 -20.859 1 94.81 427 SER B N 1
ATOM 6997 C CA . SER B 1 427 ? 22.766 13.023 -21.359 1 94.81 427 SER B CA 1
ATOM 6998 C C . SER B 1 427 ? 22.484 11.719 -20.625 1 94.81 427 SER B C 1
ATOM 7000 O O . SER B 1 427 ? 22.406 10.656 -21.25 1 94.81 427 SER B O 1
ATOM 7002 N N . LEU B 1 428 ? 22.344 11.812 -19.344 1 95.5 428 LEU B N 1
ATOM 7003 C CA . LEU B 1 428 ? 22.031 10.633 -18.547 1 95.5 428 LEU B CA 1
ATOM 7004 C C . LEU B 1 428 ? 20.688 10.047 -18.984 1 95.5 428 LEU B C 1
ATOM 7006 O O . LEU B 1 428 ? 20.562 8.828 -19.141 1 95.5 428 LEU B O 1
ATOM 7010 N N . ARG B 1 429 ? 19.703 10.852 -19.141 1 95.75 429 ARG B N 1
ATOM 7011 C CA . ARG B 1 429 ? 18.375 10.406 -19.578 1 95.75 429 ARG B CA 1
ATOM 7012 C C . ARG B 1 429 ? 18.453 9.656 -20.906 1 95.75 429 ARG B C 1
ATOM 7014 O O . ARG B 1 429 ? 17.859 8.594 -21.062 1 95.75 429 ARG B O 1
ATOM 7021 N N . GLN B 1 430 ? 19.219 10.281 -21.828 1 94.38 430 GLN B N 1
ATOM 7022 C CA . GLN B 1 430 ? 19.344 9.664 -23.141 1 94.38 430 GLN B CA 1
ATOM 7023 C C . GLN B 1 430 ? 20.031 8.305 -23.047 1 94.38 430 GLN B C 1
ATOM 7025 O O . GLN B 1 430 ? 19.609 7.348 -23.719 1 94.38 430 GLN B O 1
ATOM 7030 N N . GLN B 1 431 ? 20.984 8.273 -22.234 1 94.88 431 GLN B N 1
ATOM 7031 C CA . GLN B 1 431 ? 21.719 7.023 -22.047 1 94.88 431 GLN B CA 1
ATOM 7032 C C . GLN B 1 431 ? 20.812 5.945 -21.453 1 94.88 431 GLN B C 1
ATOM 7034 O O . GLN B 1 431 ? 20.75 4.828 -21.969 1 94.88 431 GLN B O 1
ATOM 7039 N N . LEU B 1 432 ? 20.141 6.242 -20.438 1 95.25 432 LEU B N 1
ATOM 7040 C CA . LEU B 1 432 ? 19.281 5.281 -19.75 1 95.25 432 LEU B CA 1
ATOM 7041 C C . LEU B 1 432 ? 18.094 4.902 -20.625 1 95.25 432 LEU B C 1
ATOM 7043 O O . LEU B 1 432 ? 17.672 3.742 -20.656 1 95.25 432 LEU B O 1
ATOM 7047 N N . ALA B 1 433 ? 17.562 5.887 -21.266 1 93.44 433 ALA B N 1
ATOM 7048 C CA . ALA B 1 433 ? 16.453 5.605 -22.172 1 93.44 433 ALA B CA 1
ATOM 7049 C C . ALA B 1 433 ? 16.875 4.617 -23.266 1 93.44 433 ALA B C 1
ATOM 7051 O O . ALA B 1 433 ? 16.109 3.715 -23.609 1 93.44 433 ALA B O 1
ATOM 7052 N N . ALA B 1 434 ? 18.047 4.836 -23.781 1 94 434 ALA B N 1
ATOM 7053 C CA . ALA B 1 434 ? 18.562 3.928 -24.797 1 94 434 ALA B CA 1
ATOM 7054 C C . ALA B 1 434 ? 18.75 2.521 -24.234 1 94 434 ALA B C 1
ATOM 7056 O O . ALA B 1 434 ? 18.438 1.532 -24.906 1 94 434 ALA B O 1
ATOM 7057 N N . GLN B 1 435 ? 19.219 2.488 -23.062 1 93.88 435 GLN B N 1
ATOM 7058 C CA . GLN B 1 435 ? 19.391 1.201 -22.391 1 93.88 435 GLN B CA 1
ATOM 7059 C C . GLN B 1 435 ? 18.062 0.496 -22.188 1 93.88 435 GLN B C 1
ATOM 7061 O O . GLN B 1 435 ? 17.953 -0.713 -22.406 1 93.88 435 GLN B O 1
ATOM 7066 N N . CYS B 1 436 ? 17.078 1.191 -21.828 1 93 436 CYS B N 1
ATOM 7067 C CA . CYS B 1 436 ? 15.766 0.615 -21.531 1 93 436 CYS B CA 1
ATOM 7068 C C . CYS B 1 436 ? 15.039 0.218 -22.812 1 93 436 CYS B C 1
ATOM 7070 O O . CYS B 1 436 ? 14.086 -0.56 -22.766 1 93 436 CYS B O 1
ATOM 7072 N N . ARG B 1 437 ? 15.453 0.75 -23.984 1 90.31 437 ARG B N 1
ATOM 7073 C CA . ARG B 1 437 ? 14.844 0.399 -25.266 1 90.31 437 ARG B CA 1
ATOM 7074 C C . ARG B 1 437 ? 15.547 -0.798 -25.891 1 90.31 437 ARG B C 1
ATOM 7076 O O . ARG B 1 437 ? 15.062 -1.36 -26.875 1 90.31 437 ARG B O 1
ATOM 7083 N N . SER B 1 438 ? 16.609 -1.14 -25.297 1 92.94 438 SER B N 1
ATOM 7084 C CA . SER B 1 438 ? 17.344 -2.291 -25.797 1 92.94 438 SER B CA 1
ATOM 7085 C C . SER B 1 438 ? 16.562 -3.586 -25.578 1 92.94 438 SER B C 1
ATOM 7087 O O . SER B 1 438 ? 15.836 -3.717 -24.594 1 92.94 438 SER B O 1
ATOM 7089 N N . PRO B 1 439 ? 16.672 -4.547 -26.469 1 90.12 439 PRO B N 1
ATOM 7090 C CA . PRO B 1 439 ? 15.984 -5.828 -26.328 1 90.12 439 PRO B CA 1
ATOM 7091 C C . PRO B 1 439 ? 16.453 -6.617 -25.109 1 90.12 439 PRO B C 1
ATOM 7093 O O . PRO B 1 439 ? 15.758 -7.516 -24.641 1 90.12 439 PRO B O 1
ATOM 7096 N N . GLU B 1 440 ? 17.625 -6.227 -24.656 1 90.19 440 GLU B N 1
ATOM 7097 C CA . GLU B 1 440 ? 18.188 -6.945 -23.516 1 90.19 440 GLU B CA 1
ATOM 7098 C C . GLU B 1 440 ? 17.609 -6.438 -22.203 1 90.19 440 GLU B C 1
ATOM 7100 O O . GLU B 1 440 ? 17.75 -7.086 -21.156 1 90.19 440 GLU B O 1
ATOM 7105 N N . PHE B 1 441 ? 16.922 -5.34 -22.297 1 92.31 441 PHE B N 1
ATOM 7106 C CA . PHE B 1 441 ? 16.391 -4.742 -21.078 1 92.31 441 PHE B CA 1
ATOM 7107 C C . PHE B 1 441 ? 15.078 -5.414 -20.672 1 92.31 441 PHE B C 1
ATOM 7109 O O . PHE B 1 441 ? 14.195 -5.617 -21.5 1 92.31 441 PHE B O 1
ATOM 7116 N N . SER B 1 442 ? 15.047 -5.902 -19.422 1 90.75 442 SER B N 1
ATOM 7117 C CA . SER B 1 442 ? 13.82 -6.43 -18.828 1 90.75 442 SER B CA 1
ATOM 7118 C C . SER B 1 442 ? 13.516 -5.742 -17.5 1 90.75 442 SER B C 1
ATOM 7120 O O . SER B 1 442 ? 14.266 -5.875 -16.531 1 90.75 442 SER B O 1
ATOM 7122 N N . LEU B 1 443 ? 12.469 -4.977 -17.531 1 91.38 443 LEU B N 1
ATOM 7123 C CA . LEU B 1 443 ? 12.055 -4.312 -16.297 1 91.38 443 LEU B CA 1
ATOM 7124 C C . LEU B 1 443 ? 11.82 -5.328 -15.18 1 91.38 443 LEU B C 1
ATOM 7126 O O . LEU B 1 443 ? 12.188 -5.09 -14.031 1 91.38 443 LEU B O 1
ATOM 7130 N N . ASP B 1 444 ? 11.266 -6.461 -15.516 1 88.62 444 ASP B N 1
ATOM 7131 C CA . ASP B 1 444 ? 11 -7.504 -14.523 1 88.62 444 ASP B CA 1
ATOM 7132 C C . ASP B 1 444 ? 12.297 -8.023 -13.906 1 88.62 444 ASP B C 1
ATOM 7134 O O . ASP B 1 444 ? 12.344 -8.312 -12.711 1 88.62 444 ASP B O 1
ATOM 7138 N N . GLU B 1 445 ? 13.258 -8.156 -14.711 1 88.75 445 GLU B N 1
ATOM 7139 C CA . GLU B 1 445 ? 14.547 -8.594 -14.188 1 88.75 445 GLU B CA 1
ATOM 7140 C C . GLU B 1 445 ? 15.156 -7.539 -13.266 1 88.75 445 GLU B C 1
ATOM 7142 O O . GLU B 1 445 ? 15.734 -7.875 -12.227 1 88.75 445 GLU B O 1
ATOM 7147 N N . LEU B 1 446 ? 15 -6.297 -13.68 1 91.69 446 LEU B N 1
ATOM 7148 C CA . LEU B 1 446 ? 15.539 -5.195 -12.891 1 91.69 446 LEU B CA 1
ATOM 7149 C C . LEU B 1 446 ? 14.867 -5.121 -11.523 1 91.69 446 LEU B C 1
ATOM 7151 O O . LEU B 1 446 ? 15.516 -4.789 -10.531 1 91.69 446 LEU B O 1
ATOM 7155 N N . LEU B 1 447 ? 13.586 -5.441 -11.484 1 90.88 447 LEU B N 1
ATOM 7156 C CA . LEU B 1 447 ? 12.797 -5.242 -10.281 1 90.88 447 LEU B CA 1
ATOM 7157 C C . LEU B 1 447 ? 12.867 -6.465 -9.375 1 90.88 447 LEU B C 1
ATOM 7159 O O . LEU B 1 447 ? 12.102 -6.574 -8.406 1 90.88 447 LEU B O 1
ATOM 7163 N N . ARG B 1 448 ? 13.695 -7.371 -9.609 1 87.38 448 ARG B N 1
ATOM 7164 C CA . ARG B 1 448 ? 13.859 -8.531 -8.734 1 87.38 448 ARG B CA 1
ATOM 7165 C C . ARG B 1 448 ? 14.5 -8.133 -7.41 1 87.38 448 ARG B C 1
ATOM 7167 O O . ARG B 1 448 ? 15.398 -7.285 -7.379 1 87.38 448 ARG B O 1
ATOM 7174 N N . ALA B 1 449 ? 13.984 -8.68 -6.316 1 81.06 449 ALA B N 1
ATOM 7175 C CA . ALA B 1 449 ? 14.508 -8.383 -4.988 1 81.06 449 ALA B CA 1
ATOM 7176 C C . ALA B 1 449 ? 15.312 -9.562 -4.445 1 81.06 449 ALA B C 1
ATOM 7178 O O . ALA B 1 449 ? 15.766 -9.547 -3.299 1 81.06 449 ALA B O 1
ATOM 7179 N N . ASP B 1 450 ? 15.461 -10.625 -5.164 1 78.75 450 ASP B N 1
ATOM 7180 C CA . ASP B 1 450 ? 16.234 -11.812 -4.789 1 78.75 450 ASP B CA 1
ATOM 7181 C C . ASP B 1 450 ? 15.68 -12.438 -3.508 1 78.75 450 ASP B C 1
ATOM 7183 O O . ASP B 1 450 ? 16.422 -12.688 -2.561 1 78.75 450 ASP B O 1
ATOM 7187 N N . VAL B 1 451 ? 14.445 -12.633 -3.51 1 75.88 451 VAL B N 1
ATOM 7188 C CA . VAL B 1 451 ? 13.742 -13.18 -2.354 1 75.88 451 VAL B CA 1
ATOM 7189 C C . VAL B 1 451 ? 14.352 -14.523 -1.971 1 75.88 451 VAL B C 1
ATOM 7191 O O . VAL B 1 451 ? 14.461 -14.852 -0.786 1 75.88 451 VAL B O 1
ATOM 7194 N N . CYS B 1 452 ? 14.734 -15.227 -2.963 1 74.81 452 CYS B N 1
ATOM 7195 C CA . CYS B 1 452 ? 15.344 -16.531 -2.705 1 74.81 452 CYS B CA 1
ATOM 7196 C C . CYS B 1 452 ? 16.656 -16.375 -1.951 1 74.81 452 CYS B C 1
ATOM 7198 O O . CYS B 1 452 ? 16.938 -17.141 -1.027 1 74.81 452 CYS B O 1
ATOM 7200 N N . ALA B 1 453 ? 17.375 -15.414 -2.334 1 72.5 453 ALA B N 1
ATOM 7201 C CA . ALA B 1 453 ? 18.656 -15.172 -1.655 1 72.5 453 ALA B CA 1
ATOM 7202 C C . ALA B 1 453 ? 18.438 -14.742 -0.206 1 72.5 453 ALA B C 1
ATOM 7204 O O . ALA B 1 453 ? 19.156 -15.18 0.692 1 72.5 453 ALA B O 1
ATOM 7205 N N . VAL B 1 454 ? 17.484 -13.992 0.005 1 70.5 454 VAL B N 1
ATOM 7206 C CA . VAL B 1 454 ? 17.156 -13.523 1.35 1 70.5 454 VAL B CA 1
ATOM 7207 C C . VAL B 1 454 ? 16.703 -14.703 2.213 1 70.5 454 VAL B C 1
ATOM 7209 O O . VAL B 1 454 ? 17.094 -14.812 3.377 1 70.5 454 VAL B O 1
ATOM 7212 N N . ALA B 1 455 ? 15.898 -15.508 1.661 1 68.62 455 ALA B N 1
ATOM 7213 C CA . ALA B 1 455 ? 15.406 -16.672 2.393 1 68.62 455 ALA B CA 1
ATOM 7214 C C . ALA B 1 455 ? 16.562 -17.594 2.789 1 68.62 455 ALA B C 1
ATOM 7216 O O . ALA B 1 455 ? 16.516 -18.219 3.855 1 68.62 455 ALA B O 1
ATOM 7217 N N . ARG B 1 456 ? 17.531 -17.594 1.997 1 66.38 456 ARG B N 1
ATOM 7218 C CA . ARG B 1 456 ? 18.703 -18.422 2.273 1 66.38 456 ARG B CA 1
ATOM 7219 C C . ARG B 1 456 ? 19.469 -17.891 3.475 1 66.38 456 ARG B C 1
ATOM 7221 O O . ARG B 1 456 ? 20.078 -18.672 4.227 1 66.38 456 ARG B O 1
ATOM 7228 N N . GLU B 1 457 ? 19.422 -16.594 3.631 1 60.62 457 GLU B N 1
ATOM 7229 C CA . GLU B 1 457 ? 20.188 -15.953 4.695 1 60.62 457 GLU B CA 1
ATOM 7230 C C . GLU B 1 457 ? 19.422 -15.969 6.016 1 60.62 457 GLU B C 1
ATOM 7232 O O . GLU B 1 457 ? 20.016 -15.898 7.09 1 60.62 457 GLU B O 1
ATOM 7237 N N . VAL B 1 458 ? 18.109 -15.773 5.988 1 52.56 458 VAL B N 1
ATOM 7238 C CA . VAL B 1 458 ? 17.297 -15.758 7.207 1 52.56 458 VAL B CA 1
ATOM 7239 C C . VAL B 1 458 ? 17.391 -17.109 7.898 1 52.56 458 VAL B C 1
ATOM 7241 O O . VAL B 1 458 ? 17.031 -18.141 7.312 1 52.56 458 VAL B O 1
ATOM 7244 N N . ARG B 1 459 ? 18.516 -17.406 8.688 1 45.94 459 ARG B N 1
ATOM 7245 C CA . ARG B 1 459 ? 18.797 -18.609 9.477 1 45.94 459 ARG B CA 1
ATOM 7246 C C . ARG B 1 459 ? 17.625 -18.953 10.383 1 45.94 459 ARG B C 1
ATOM 7248 O O . ARG B 1 459 ? 17.078 -18.078 11.062 1 45.94 459 ARG B O 1
ATOM 7255 N N . PRO B 1 460 ? 17.094 -20.125 10.211 1 43.53 460 PRO B N 1
ATOM 7256 C CA . PRO B 1 460 ? 16.062 -20.516 11.18 1 43.53 460 PRO B CA 1
ATOM 7257 C C . PRO B 1 460 ? 16.469 -20.219 12.625 1 43.53 460 PRO B C 1
ATOM 7259 O O . PRO B 1 460 ? 15.617 -19.953 13.469 1 43.53 460 PRO B O 1
ATOM 7262 N N . ASP B 1 461 ? 17.828 -20.516 13 1 35.09 461 ASP B N 1
ATOM 7263 C CA . ASP B 1 461 ? 18.281 -20.438 14.391 1 35.09 461 ASP B CA 1
ATOM 7264 C C . ASP B 1 461 ? 18.359 -18.984 14.859 1 35.09 461 ASP B C 1
ATOM 7266 O O . ASP B 1 461 ? 18.5 -18.719 16.062 1 35.09 461 ASP B O 1
ATOM 7270 N N . THR B 1 462 ? 18.672 -18.172 14.086 1 32.91 462 THR B N 1
ATOM 7271 C CA . THR B 1 462 ? 18.828 -16.812 14.602 1 32.91 462 THR B CA 1
ATOM 7272 C C . THR B 1 462 ? 17.5 -16.281 15.141 1 32.91 462 THR B C 1
ATOM 7274 O O . THR B 1 462 ? 17.438 -15.133 15.594 1 32.91 462 THR B O 1
ATOM 7277 N N . VAL B 1 463 ? 16.516 -16.953 14.922 1 30.61 463 VAL B N 1
ATOM 7278 C CA . VAL B 1 463 ? 15.484 -16.828 15.953 1 30.61 463 VAL B CA 1
ATOM 7279 C C . VAL B 1 463 ? 16.016 -17.375 17.281 1 30.61 463 VAL B C 1
ATOM 7281 O O . VAL B 1 463 ? 15.969 -18.578 17.516 1 30.61 463 VAL B O 1
ATOM 7284 N N . ARG B 1 464 ? 17.438 -17.156 17.625 1 26.2 464 ARG B N 1
ATOM 7285 C CA . ARG B 1 464 ? 18.188 -17.516 18.828 1 26.2 464 ARG B CA 1
ATOM 7286 C C . ARG B 1 464 ? 17.266 -17.578 20.031 1 26.2 464 ARG B C 1
ATOM 7288 O O . ARG B 1 464 ? 16.391 -16.719 20.203 1 26.2 464 ARG B O 1
ATOM 7295 N N . GLU B 1 465 ? 17.469 -18.719 20.703 1 25.36 465 GLU B N 1
ATOM 7296 C CA . GLU B 1 465 ? 17.141 -19.031 22.094 1 25.36 465 GLU B CA 1
ATOM 7297 C C . GLU B 1 465 ? 17.672 -17.969 23.047 1 25.36 465 GLU B C 1
ATOM 7299 O O . GLU B 1 465 ? 18.859 -17.906 23.328 1 25.36 465 GLU B O 1
ATOM 7304 N N . LEU B 1 466 ? 17.375 -16.812 23.016 1 24.59 466 LEU B N 1
ATOM 7305 C CA . LEU B 1 466 ? 17.656 -16.094 24.25 1 24.59 466 LEU B CA 1
ATOM 7306 C C . LEU B 1 466 ? 17.234 -16.906 25.469 1 24.59 466 LEU B C 1
ATOM 7308 O O . LEU B 1 466 ? 16.047 -16.953 25.812 1 24.59 466 LEU B O 1
ATOM 7312 N N . ARG B 1 467 ? 17.984 -18.078 25.625 1 23.03 467 ARG B N 1
ATOM 7313 C CA . ARG B 1 467 ? 18 -18.734 26.922 1 23.03 467 ARG B CA 1
ATOM 7314 C C . ARG B 1 467 ? 18.5 -17.781 28 1 23.03 467 ARG B C 1
ATOM 7316 O O . ARG B 1 467 ? 19.656 -17.344 27.969 1 23.03 467 ARG B O 1
ATOM 7323 N N . LEU B 1 468 ? 17.656 -17.062 28.594 1 22.56 468 LEU B N 1
ATOM 7324 C CA . LEU B 1 468 ? 17.906 -16.484 29.906 1 22.56 468 LEU B CA 1
ATOM 7325 C C . LEU B 1 468 ? 18.438 -17.547 30.875 1 22.56 468 LEU B C 1
ATOM 7327 O O . LEU B 1 468 ? 17.734 -18.531 31.172 1 22.56 468 LEU B O 1
ATOM 7331 N N . SER B 1 469 ? 19.719 -17.906 30.75 1 22.34 469 SER B N 1
ATOM 7332 C CA . SER B 1 469 ? 20.312 -18.578 31.906 1 22.34 469 SER B CA 1
ATOM 7333 C C . SER B 1 469 ? 20.094 -17.781 33.188 1 22.34 469 SER B C 1
ATOM 7335 O O . SER B 1 469 ? 20.531 -16.641 33.312 1 22.34 469 SER B O 1
ATOM 7337 N N . CYS B 1 470 ? 19 -17.969 33.844 1 23.45 470 CYS B N 1
ATOM 7338 C CA . CYS B 1 470 ? 18.672 -17.703 35.25 1 23.45 470 CYS B CA 1
ATOM 7339 C C . CYS B 1 470 ? 19.781 -18.172 36.188 1 23.45 470 CYS B C 1
ATOM 7341 O O . CYS B 1 470 ? 19.578 -18.312 37.375 1 23.45 470 CYS B O 1
ATOM 7343 N N . SER B 1 471 ? 20.891 -18.641 35.781 1 23.84 471 SER B N 1
ATOM 7344 C CA . SER B 1 471 ? 21.734 -19.141 36.875 1 23.84 471 SER B CA 1
ATOM 7345 C C . SER B 1 471 ? 22.188 -18 37.781 1 23.84 471 SER B C 1
ATOM 7347 O O . SER B 1 471 ? 22.391 -18.188 38.969 1 23.84 471 SER B O 1
ATOM 7349 N N . ASN B 1 472 ? 22.797 -16.984 37.312 1 21.7 472 ASN B N 1
ATOM 7350 C CA . ASN B 1 472 ? 23.625 -16.344 38.312 1 21.7 472 ASN B CA 1
ATOM 7351 C C . ASN B 1 472 ? 22.844 -15.305 39.125 1 21.7 472 ASN B C 1
ATOM 7353 O O . ASN B 1 472 ? 23.438 -14.477 39.812 1 21.7 472 ASN B O 1
ATOM 7357 N N . LEU B 1 473 ? 21.594 -14.953 38.781 1 22.3 473 LEU B N 1
ATOM 7358 C CA . LEU B 1 473 ? 21.031 -14.031 39.75 1 22.3 473 LEU B CA 1
ATOM 7359 C C . LEU B 1 473 ? 20.594 -14.773 41.031 1 22.3 473 LEU B C 1
ATOM 7361 O O . LEU B 1 473 ? 20.016 -14.172 41.938 1 22.3 473 LEU B O 1
ATOM 7365 N N . LEU B 1 474 ? 20.688 -16.125 40.906 1 20.69 474 LEU B N 1
ATOM 7366 C CA . LEU B 1 474 ? 20.438 -16.781 42.188 1 20.69 474 LEU B CA 1
ATOM 7367 C C . LEU B 1 474 ? 21.703 -16.844 43 1 20.69 474 LEU B C 1
ATOM 7369 O O . LEU B 1 474 ? 21.703 -17.375 44.125 1 20.69 474 LEU B O 1
ATOM 7373 N N . HIS B 1 475 ? 22.891 -16.312 42.562 1 23.09 475 HIS B N 1
ATOM 7374 C CA . HIS B 1 475 ? 23.812 -16.219 43.688 1 23.09 475 HIS B CA 1
ATOM 7375 C C . HIS B 1 475 ? 23.75 -14.836 44.344 1 23.09 475 HIS B C 1
ATOM 7377 O O . HIS B 1 475 ? 23.625 -13.828 43.656 1 23.09 475 HIS B O 1
#

Secondary struc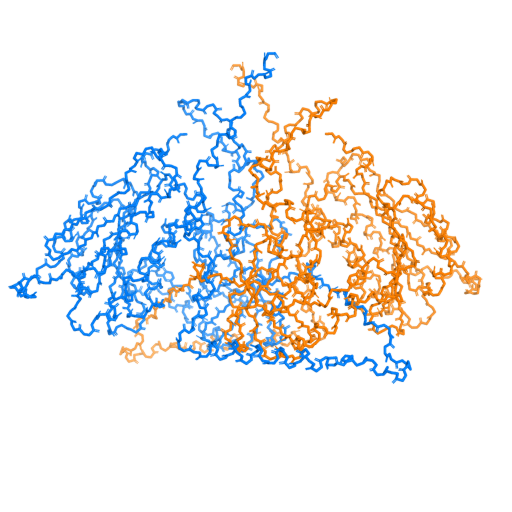ture (DSSP, 8-state):
----GGG-EEEEEEEE-PPPSSSTHHHHHHHHHHHHHHHHHHHHHHHHTT--GGGEEEEEEEE-SS-EEEEE---S---S-SS-HHHHHHHHHHHHHTS-----TTS-GGG---HHHHHHHHHHHHHHTS-SEEEEEEE-SSS-HHHHHHHHTT---S-TTEEEEEEEE-TT-SS-EEEEEETTEEEEEE-S-HHHHHHHHHHHHHHHH-TTS-SEEEEEEEETTEEEEEEEEESB-HHHHHS---STTS--------S----S----------HHHHHHHHHHHS--EEEEEEEEEETTSS-GGGEEEEEEEEEE---GGGS-TT---HHHHHHHHHHHHHHHHTTTEEEEEEEETTSSS-S-TTS-SEEEEEEEE-TTS-EEEEEE--GGGB--PPPPPPPSTTTTSSS-------HHHHHHHHHHHHHHHHHHHSTT--HHHHT---HHHHHHHS-GGGGT------STT--/----GGG-EEEEEEEE-PPPSSSTHHHHHHHHHHHHHHHHHHHHHHHHTT--GGGEEEEEEEE-SS-EEEEE---S---STTS-HHHHHHHHHHHHTTS-----TTS-GGGGS-THHHHHHHHHHHHHTS-SEEEEEEE-SSS-HHHHHHHHTT---S-TTEEEEEEEE-TT-SS-EEEEEETTEEEEEE-S-HHHHHHHHHHHHHHHH-TTS-SEEEEEEEETTEEEEEEEEESB-HHHHH--TTTTTS--------S----S----------TTSHHHHHHHHS--EEEEEEEEEEGGGS-GGGEEEEEEEEEE---GGGS-TT---HHHHHHHHHHHHHHHHTTTEEEEEEEETTSSS-S-TTT-SEEEEEEEE-TTS-EEEEEE--GGGB--PPPPPPPSTTTTSSS-------HHHHHHHHHHHHHHHHHHHSTT--HHHHT---HHHHHHHS-STTS-------STT--

pLDDT: mean 71.35, std 23.08, range [20.69, 97.06]

Radius of gyration: 31.67 Å; Cα contacts (8 Å, |Δi|>4): 1730; chains: 2; bounding box: 61×97×77 Å

Organism: Leptomonas pyrrhocoris (NCBI:txid157538)

Nearest PDB structures (foldseek):
  8ebu-assembly1_F  TM=4.682E-01  e=3.713E-03  Homo sapiens
  5a8j-assembly1_A-2  TM=5.485E-01  e=4.586E-02  Sulfolobus acidocaldarius
  5o85-assembly2_C  TM=3.618E-01  e=5.538E-03  Homo sapiens
  8z03-assembly1_A  TM=3.432E-01  e=2.805E+00  Homo sapiens
  8ebu-assembly1_F  TM=4.454E-01  e=2.443E-03  Homo sapiens

Solvent-accessible surface area (backbone atoms only — not comparable to full-atom values): 52156 Å² total; per-residue (Å²): 122,74,77,52,72,74,64,31,34,37,39,38,38,37,42,43,29,45,73,41,91,74,93,39,58,65,40,46,50,42,48,51,53,47,50,40,49,51,53,44,39,48,51,27,52,19,55,70,67,58,44,55,51,92,29,52,46,46,32,32,32,43,33,51,97,85,50,72,47,76,43,67,47,76,79,63,76,71,64,84,59,60,58,58,57,56,52,61,47,45,50,46,47,56,61,57,48,67,53,52,69,70,65,58,91,80,60,55,79,74,70,62,69,74,73,48,56,62,52,48,52,50,53,50,54,56,54,71,75,45,58,58,35,30,41,34,39,38,38,25,55,51,55,47,70,65,55,50,49,69,64,49,67,75,69,72,86,63,58,88,45,34,35,37,37,34,43,27,47,32,88,88,37,87,50,61,42,74,38,46,81,51,99,39,36,36,39,32,38,14,22,65,41,61,68,40,44,44,17,54,50,46,67,61,42,39,63,71,51,32,64,92,57,70,58,58,37,56,29,30,38,33,53,82,92,43,74,37,46,25,27,35,30,44,37,38,49,62,48,65,68,35,49,73,76,66,64,61,17,37,51,73,66,85,69,70,68,77,72,85,76,80,75,69,82,66,68,54,15,62,48,73,68,55,75,33,57,64,28,58,72,37,35,80,80,37,75,56,24,52,31,35,61,75,40,42,39,58,68,87,68,66,61,71,71,40,42,33,52,50,31,24,38,53,43,49,28,54,79,36,97,74,44,53,69,85,56,71,49,74,64,26,51,50,16,42,42,47,39,52,34,49,46,65,58,46,51,76,30,31,34,32,27,40,25,60,37,63,46,82,54,69,70,45,47,83,62,39,72,45,37,36,32,38,35,36,57,44,96,87,72,43,34,38,37,33,36,42,55,33,46,78,45,50,50,49,74,75,68,78,78,75,77,74,70,40,76,73,57,84,59,67,60,47,76,46,58,46,56,66,53,37,50,51,45,41,51,49,50,53,52,32,35,51,50,55,68,35,90,84,47,46,71,58,66,69,38,48,35,53,48,49,60,42,40,30,64,61,34,76,58,82,74,58,72,87,62,77,76,66,60,68,77,74,104,121,74,77,52,73,76,63,33,34,36,38,38,37,36,42,42,29,44,72,42,89,75,93,42,57,64,41,47,50,43,49,52,52,45,53,42,50,50,54,45,39,48,51,27,50,20,56,70,70,58,44,54,52,92,29,53,45,50,32,34,31,42,32,49,95,85,50,73,48,76,44,68,56,76,82,63,73,73,64,80,53,56,58,57,60,56,53,60,48,44,49,46,49,55,60,55,50,67,50,54,64,69,66,58,90,80,61,56,75,73,77,59,67,79,62,54,59,63,52,47,52,50,53,50,54,56,55,70,75,45,56,57,35,29,42,35,39,39,37,28,57,50,54,48,70,68,54,48,49,68,63,48,67,74,68,71,87,64,57,88,44,34,38,39,37,34,44,27,47,31,86,85,36,87,51,64,44,76,37,49,82,50,99,38,34,36,40,30,37,14,22,68,41,61,67,39,43,45,18,54,50,45,67,62,44,41,65,72,50,32,64,92,56,69,57,58,38,54,30,30,39,32,53,82,93,43,75,37,46,25,26,34,30,47,38,37,50,62,51,65,65,35,56,70,65,67,69,55,20,33,49,74,67,85,70,70,69,77,75,83,77,75,77,67,84,64,78,61,17,50,38,69,66,53,80,43,44,71,32,58,72,37,36,79,80,38,76,56,27,52,32,36,60,72,40,43,41,59,67,88,68,67,60,70,70,41,43,34,51,48,30,25,38,53,42,49,27,56,80,35,98,75,47,53,70,87,57,68,49,72,64,27,51,51,16,44,44,47,39,51,32,48,46,65,58,46,50,75,30,29,35,34,27,40,27,62,38,67,48,83,56,70,68,46,40,84,60,39,69,46,39,36,33,37,36,35,57,45,95,87,72,43,33,37,37,33,35,43,54,32,46,80,45,49,49,50,74,75,68,79,78,73,76,74,68,42,74,73,56,84,64,66,60,47,80,49,60,49,56,65,52,37,51,52,44,41,50,50,48,52,51,33,36,52,48,56,68,34,89,84,47,47,70,59,67,69,38,47,33,53,49,49,60,43,41,36,62,61,35,74,56,76,67,57,77,80,66,77,75,70,61,70,81,74,105